Protein AF-A0A948RIW3-F1 (afdb_monomer)

Foldseek 3Di:
DDDDPVVVVCPVVLVVLLVVLLVLLLCLLLFLLVLAVLPQQPPQLLVLLVLLLQADQWDFLPNVDHPVRHDPVRIDGDDQLLVLQLVRNSLNSCVRPCLFDQFFSQLSVVLSVVCVVVVQSDSSRSFSSLLSVLSVLLSLLLVLQLLLLCQLPRNQLSSQLSLLSSLFQLSSVSSSGRALLSVLLSLLSQLVSLLSCLQRVDPPLVPVVVPPVPDDDDDDVCPVVVVVVCLVPDPNQVSLLSSLLSLLSSCSRPVVSVVSLVLLVVSVVLNQVVVVVVVVVVVVVVVPPDDDDDDDDDDDPPPPVVVVPPRDDDPDPVVSVVSSVSSNVSSVLNNCVRVSNQFNDRDSPRRHGDPSNVVSVVVVVCVQQLVDFDLLLLLLFQDDLCQLLVQCCPPRSHPLLSVLLVVLLVVLVVVVLVVVCSSRVSLSVVLVVQSNVLSPGSCNDNSSSVSCSSVSSSSSSVSLVVQLPPPPPDPDPDDPDDSVSVVVSVCSSVVSSVVSNLSSQLSSVLSVDNAQLQVVQLVCQFPFFFQKWFWFQDPVRDTGTHFDFDDDFFFAAPRKDKDKDFDAAWGKGFKMKGAFKAQPPDFAKKKKKKFKFLDPPDDPVRTPWMWIDIDGQHADPDNSGHMDMTGTPDIDGHDGGRMMMMIMHMDDGTMDTGTAEEEEAAPVRDDDDDDDVDDCCNGRHPDDHYLNQVDFDDPVSLVSVLVSLVRHQKYKDSFPSRLSRQLLQCLRRVLSVLVLCQQFAPDPPDDSLVCLLPDDFPPHDHPQQKGFDGKGFRARDDPPDGDRCSPRSRVVDSRRTGIMTMIGGHPPGDSVSNSVSSVVGPSVSRDDDRSHVSNVDDDPDDDPVVVVVVPVQDDPCVQDPCPDPCNVDVVNVLVVVVVLLVLLLQLQQLVQLVSNVVDPLSCSLCSSVRSVVQLVVQLVVCVVVVHDNGPVSSVVSNVVSNVVSVVSCVVCVVVVVVCCVVCVVVSVVSVVVVVVVVVVVVVVCVVPVPPDDPVPDDDDPDDD

Radius of gyration: 37.48 Å; Cα contacts (8 Å, |Δi|>4): 1530; chains: 1; bounding box: 98×76×122 Å

Nearest PDB structures (foldseek):
  7e9s-assembly1_A  TM=5.259E-01  e=6.404E-08  Archaeoglobus fulgidus DSM 4304
  3waj-assembly1_A  TM=5.497E-01  e=8.008E-08  Archaeoglobus fulgidus DSM 4304
  3wak-assembly1_A  TM=5.085E-01  e=5.600E-08  Archaeoglobus fulgidus DSM 4304
  5ezm-assembly1_A  TM=5.749E-01  e=3.831E-07  Cupriavidus metallidurans CH34
  5f15-assembly1_A  TM=5.779E-01  e=4.189E-07  Cupriavidus metallidurans CH34

Structure (mmCIF, N/CA/C/O backbone):
data_AF-A0A948RIW3-F1
#
_entry.id   AF-A0A948RIW3-F1
#
loop_
_atom_site.group_PDB
_atom_site.id
_atom_site.type_symbol
_atom_site.label_atom_id
_atom_site.label_alt_id
_atom_site.label_comp_id
_atom_site.label_asym_id
_atom_site.label_entity_id
_atom_site.label_seq_id
_atom_site.pdbx_PDB_ins_code
_atom_site.Cartn_x
_atom_site.Cartn_y
_atom_site.Cartn_z
_atom_site.occupancy
_atom_site.B_iso_or_equiv
_atom_site.auth_seq_id
_atom_site.auth_comp_id
_atom_site.auth_asym_id
_atom_site.auth_atom_id
_atom_site.pdbx_PDB_model_num
ATOM 1 N N . MET A 1 1 ? -18.436 -18.255 36.355 1.00 31.17 1 MET A N 1
ATOM 2 C CA . MET A 1 1 ? -19.096 -19.376 35.654 1.00 31.17 1 MET A CA 1
ATOM 3 C C . MET A 1 1 ? -18.252 -20.620 35.866 1.00 31.17 1 MET A C 1
ATOM 5 O O . MET A 1 1 ? -17.095 -20.627 35.470 1.00 31.17 1 MET A O 1
ATOM 9 N N . THR A 1 2 ? -18.777 -21.604 36.589 1.00 26.44 2 THR A N 1
ATOM 10 C CA . THR A 1 2 ? -18.127 -22.894 36.854 1.00 26.44 2 THR A CA 1
ATOM 11 C C . THR A 1 2 ? -18.505 -23.861 35.739 1.00 26.44 2 THR A C 1
ATOM 13 O O . THR A 1 2 ? -19.658 -24.280 35.660 1.00 26.44 2 THR A O 1
ATOM 16 N N . THR A 1 3 ? -17.555 -24.160 34.855 1.00 29.66 3 THR A N 1
ATOM 17 C CA . THR A 1 3 ? -17.692 -25.192 33.821 1.00 29.66 3 THR A CA 1
ATOM 18 C C . THR A 1 3 ? -17.880 -26.561 34.470 1.00 29.66 3 THR A C 1
ATOM 20 O O . THR A 1 3 ? -17.317 -26.846 35.533 1.00 29.66 3 THR A O 1
ATOM 23 N N . SER A 1 4 ? -18.724 -27.398 33.868 1.00 31.03 4 SER A N 1
ATOM 24 C CA . SER A 1 4 ? -19.015 -28.728 34.409 1.00 31.03 4 SER A CA 1
ATOM 25 C C . SER A 1 4 ? -17.762 -29.623 34.341 1.00 31.03 4 SER A C 1
ATOM 27 O O . SER A 1 4 ? -16.935 -29.449 33.440 1.00 31.03 4 SER A O 1
ATOM 29 N N . PRO A 1 5 ? -17.603 -30.622 35.230 1.00 34.41 5 PRO A N 1
ATOM 30 C CA . PRO A 1 5 ? -16.436 -31.515 35.245 1.00 34.41 5 PRO A CA 1
ATOM 31 C C . PRO A 1 5 ? -16.188 -32.260 33.921 1.00 34.41 5 PRO A C 1
ATOM 33 O O . PRO A 1 5 ? -15.078 -32.730 33.678 1.00 34.41 5 PRO A O 1
ATOM 36 N N . HIS A 1 6 ? -17.204 -32.355 33.057 1.00 36.34 6 HIS A N 1
ATOM 37 C CA . HIS A 1 6 ? -17.128 -33.028 31.764 1.00 36.34 6 HIS A CA 1
ATOM 38 C C . HIS A 1 6 ? -16.388 -32.212 30.684 1.00 36.34 6 HIS A C 1
ATOM 40 O O . HIS A 1 6 ? -15.855 -32.807 29.750 1.00 36.34 6 HIS A O 1
ATOM 46 N N . GLU A 1 7 ? -16.302 -30.880 30.816 1.00 44.12 7 GLU A N 1
ATOM 47 C CA . GLU A 1 7 ? -15.648 -30.003 29.826 1.00 44.12 7 GLU A CA 1
ATOM 48 C C . GLU A 1 7 ? -14.112 -29.992 29.944 1.00 44.12 7 GLU A C 1
ATOM 50 O O . GLU A 1 7 ? -13.434 -29.833 28.935 1.00 44.12 7 GLU A O 1
ATOM 55 N N . ARG A 1 8 ? -13.543 -30.285 31.126 1.00 51.66 8 ARG A N 1
ATOM 56 C CA . ARG A 1 8 ? -12.076 -30.339 31.337 1.00 51.66 8 ARG A CA 1
ATOM 57 C C . ARG A 1 8 ? -11.358 -31.471 30.589 1.00 51.66 8 ARG A C 1
ATOM 59 O O . ARG A 1 8 ? -10.142 -31.431 30.449 1.00 51.66 8 ARG A O 1
ATOM 66 N N . LYS A 1 9 ? -12.070 -32.506 30.121 1.00 52.12 9 LYS A N 1
ATOM 67 C CA . LYS A 1 9 ? -11.452 -33.659 29.429 1.00 52.12 9 LYS A CA 1
ATOM 68 C C . LYS A 1 9 ? -11.078 -33.387 27.960 1.00 52.12 9 LYS A C 1
ATOM 70 O O . LYS A 1 9 ? -10.385 -34.209 27.368 1.00 52.12 9 LYS A O 1
ATOM 75 N N . LEU A 1 10 ? -11.507 -32.263 27.379 1.00 64.50 10 LEU A N 1
ATOM 76 C CA . LEU A 1 10 ? -11.318 -31.930 25.956 1.00 64.50 10 LEU A CA 1
ATOM 77 C C . LEU A 1 10 ? -10.518 -30.632 25.727 1.00 64.50 10 LEU A C 1
ATOM 79 O O . LEU A 1 10 ? -10.423 -30.175 24.592 1.00 64.50 10 LEU A O 1
ATOM 83 N N . ASP A 1 11 ? -9.924 -30.041 26.769 1.00 76.19 11 ASP A N 1
ATOM 84 C CA . ASP A 1 11 ? -9.194 -28.767 26.652 1.00 76.19 11 ASP A CA 1
ATOM 85 C C . ASP A 1 11 ? -7.999 -28.852 25.681 1.00 76.19 11 ASP A C 1
ATOM 87 O O . ASP A 1 11 ? -7.793 -27.935 24.885 1.00 76.19 11 ASP A O 1
ATOM 91 N N . TRP A 1 12 ? -7.302 -29.995 25.658 1.00 86.81 12 TRP A N 1
ATOM 92 C CA . TRP A 1 12 ? -6.176 -30.262 24.752 1.00 86.81 12 TRP A CA 1
ATOM 93 C C . TRP A 1 12 ? -6.565 -30.239 23.265 1.00 86.81 12 TRP A C 1
ATOM 95 O O . TRP A 1 12 ? -5.725 -29.964 22.412 1.00 86.81 12 TRP A O 1
ATOM 105 N N . VAL A 1 13 ? -7.837 -30.498 22.933 1.00 90.56 13 VAL A N 1
ATOM 106 C CA . VAL A 1 13 ? -8.322 -30.462 21.544 1.00 90.56 13 VAL A CA 1
ATOM 107 C C . VAL A 1 13 ? -8.288 -29.035 21.010 1.00 90.56 13 VAL A C 1
ATOM 109 O O . VAL A 1 13 ? -7.896 -28.819 19.869 1.00 90.56 13 VAL A O 1
ATOM 112 N N . TYR A 1 14 ? -8.654 -28.045 21.829 1.00 90.19 14 TYR A N 1
ATOM 113 C CA . TYR A 1 14 ? -8.571 -26.641 21.423 1.00 90.19 14 TYR A CA 1
ATOM 114 C C . TYR A 1 14 ? -7.124 -26.194 21.225 1.00 90.19 14 TYR A C 1
ATOM 116 O O . TYR A 1 14 ? -6.866 -25.405 20.323 1.00 90.19 14 TYR A O 1
ATOM 124 N N . ASP A 1 15 ? -6.195 -26.697 22.043 1.00 92.38 15 ASP A N 1
ATOM 125 C CA . ASP A 1 15 ? -4.765 -26.425 21.871 1.00 92.38 15 ASP A CA 1
ATOM 126 C C . ASP A 1 15 ? -4.249 -27.035 20.556 1.00 92.38 15 ASP A C 1
ATOM 128 O O . ASP A 1 15 ? -3.585 -26.351 19.781 1.00 92.38 15 ASP A O 1
ATOM 132 N N . LEU A 1 16 ? -4.628 -28.281 20.245 1.00 94.75 16 LEU A N 1
ATOM 133 C CA . LEU A 1 16 ? -4.264 -28.943 18.987 1.00 94.75 16 LEU A CA 1
ATOM 134 C C . LEU A 1 16 ? -4.851 -28.220 17.767 1.00 94.75 16 LEU A C 1
ATOM 136 O O . LEU A 1 16 ? -4.147 -27.994 16.785 1.00 94.75 16 LEU A O 1
ATOM 140 N N . LEU A 1 17 ? -6.121 -27.815 17.828 1.00 95.88 17 LEU A N 1
ATOM 141 C CA . LEU A 1 17 ? -6.757 -27.056 16.750 1.00 95.88 17 LEU A CA 1
ATOM 142 C C . LEU A 1 17 ? -6.130 -25.670 16.575 1.00 95.88 17 LEU A C 1
ATOM 144 O O . LEU A 1 17 ? -5.991 -25.217 15.444 1.00 95.88 17 LEU A O 1
ATOM 148 N N . LEU A 1 18 ? -5.725 -25.006 17.660 1.00 96.69 18 LEU A N 1
ATOM 149 C CA . LEU A 1 18 ? -4.993 -23.745 17.567 1.00 96.69 18 LEU A CA 1
ATOM 150 C C . LEU A 1 18 ? -3.639 -23.951 16.882 1.00 96.69 18 LEU A C 1
ATOM 152 O O . LEU A 1 18 ? -3.297 -23.178 15.994 1.00 96.69 18 LEU A O 1
ATOM 156 N N . ILE A 1 19 ? -2.899 -25.007 17.232 1.00 97.50 19 ILE A N 1
ATOM 157 C CA . ILE A 1 19 ? -1.646 -25.360 16.548 1.00 97.50 19 ILE A CA 1
ATOM 158 C C . ILE A 1 19 ? -1.902 -25.584 15.055 1.00 97.50 19 ILE A C 1
ATOM 160 O O . ILE A 1 19 ? -1.165 -25.049 14.234 1.00 97.50 19 ILE A O 1
ATOM 164 N N . LEU A 1 20 ? -2.966 -26.303 14.687 1.00 97.50 20 LEU A N 1
ATOM 165 C CA . LEU A 1 20 ? -3.337 -26.494 13.283 1.00 97.50 20 LEU A CA 1
ATOM 166 C C . LEU A 1 20 ? -3.613 -25.158 12.574 1.00 97.50 20 LEU A C 1
ATOM 168 O O . LEU A 1 20 ? -3.094 -24.936 11.484 1.00 97.50 20 LEU A O 1
ATOM 172 N N . VAL A 1 21 ? -4.378 -24.256 13.197 1.00 98.06 21 VAL A N 1
ATOM 173 C CA . VAL A 1 21 ? -4.636 -22.905 12.665 1.00 98.06 21 VAL A CA 1
ATOM 174 C C . VAL A 1 21 ? -3.330 -22.133 12.469 1.00 98.06 21 VAL A C 1
ATOM 176 O O . VAL A 1 21 ? -3.151 -21.501 11.432 1.00 98.06 21 VAL A O 1
ATOM 179 N N . LEU A 1 22 ? -2.397 -22.209 13.420 1.00 98.38 22 LEU A N 1
ATOM 180 C CA . LEU A 1 22 ? -1.098 -21.545 13.312 1.00 98.38 22 LEU A CA 1
ATOM 181 C C . LEU A 1 22 ? -0.220 -22.159 12.218 1.00 98.38 22 LEU A C 1
ATOM 183 O O . LEU A 1 22 ? 0.458 -21.413 11.525 1.00 98.38 22 LEU A O 1
ATOM 187 N N . LEU A 1 23 ? -0.249 -23.480 12.018 1.00 98.19 23 LEU A N 1
ATOM 188 C CA . LEU A 1 23 ? 0.481 -24.142 10.930 1.00 98.19 23 LEU A CA 1
ATOM 189 C C . LEU A 1 23 ? -0.066 -23.740 9.556 1.00 98.19 23 LEU A C 1
ATOM 191 O O . LEU A 1 23 ? 0.712 -23.432 8.655 1.00 98.19 23 LEU A O 1
ATOM 195 N N . VAL A 1 24 ? -1.393 -23.685 9.406 1.00 97.44 24 VAL A N 1
ATOM 196 C CA . VAL A 1 24 ? -2.044 -23.187 8.183 1.00 97.44 24 VAL A CA 1
ATOM 197 C C . VAL A 1 24 ? -1.713 -21.709 7.963 1.00 97.44 24 VAL A C 1
ATOM 199 O O . VAL A 1 24 ? -1.310 -21.319 6.869 1.00 97.44 24 VAL A O 1
ATOM 202 N N . GLY A 1 25 ? -1.813 -20.889 9.012 1.00 97.75 25 GLY A N 1
ATOM 203 C CA . GLY A 1 25 ? -1.445 -19.477 8.961 1.00 97.75 25 GLY A CA 1
ATOM 204 C C . GLY A 1 25 ? 0.028 -19.261 8.603 1.00 97.75 25 GLY A C 1
ATOM 205 O O . GLY A 1 25 ? 0.331 -18.349 7.836 1.00 97.75 25 GLY A O 1
ATOM 206 N N . ALA A 1 26 ? 0.929 -20.103 9.115 1.00 98.19 26 ALA A N 1
ATOM 207 C CA . ALA A 1 26 ? 2.360 -20.052 8.835 1.00 98.19 26 ALA A CA 1
ATOM 208 C C . ALA A 1 26 ? 2.663 -20.433 7.386 1.00 98.19 26 ALA A C 1
ATOM 210 O O . ALA A 1 26 ? 3.439 -19.739 6.737 1.00 98.19 26 ALA A O 1
ATOM 211 N N . TYR A 1 27 ? 2.013 -21.475 6.855 1.00 97.25 27 TYR A N 1
ATOM 212 C CA . TYR A 1 27 ? 2.127 -21.838 5.441 1.00 97.25 27 TYR A CA 1
ATOM 213 C C . TYR A 1 27 ? 1.804 -20.646 4.535 1.00 97.25 27 TYR A C 1
ATOM 215 O O . TYR A 1 27 ? 2.620 -20.285 3.691 1.00 97.25 27 TYR A O 1
ATOM 223 N N . PHE A 1 28 ? 0.663 -19.985 4.759 1.00 97.62 28 PHE A N 1
ATOM 224 C CA . PHE A 1 28 ? 0.260 -18.855 3.924 1.00 97.62 28 PHE A CA 1
ATOM 225 C C . PHE A 1 28 ? 1.186 -17.642 4.031 1.00 97.62 28 PHE A C 1
ATOM 227 O O . PHE A 1 28 ? 1.227 -16.877 3.085 1.00 97.62 28 PHE A O 1
ATOM 234 N N . ARG A 1 29 ? 1.916 -17.451 5.137 1.00 97.75 29 ARG A N 1
ATOM 235 C CA . ARG A 1 29 ? 2.805 -16.288 5.356 1.00 97.75 29 ARG A CA 1
ATOM 236 C C . ARG A 1 29 ? 4.252 -16.513 4.920 1.00 97.75 29 ARG A C 1
ATOM 238 O O . ARG A 1 29 ? 5.002 -15.553 4.817 1.00 97.75 29 ARG A O 1
ATOM 245 N N . LEU A 1 30 ? 4.659 -17.772 4.760 1.00 96.81 30 LEU A N 1
ATOM 246 C CA . LEU A 1 30 ? 6.048 -18.160 4.485 1.00 96.81 30 LEU A CA 1
ATOM 247 C C . LEU A 1 30 ? 6.232 -18.765 3.088 1.00 96.81 30 LEU A C 1
ATOM 249 O O . LEU A 1 30 ? 7.356 -19.078 2.690 1.00 96.81 30 LEU A O 1
ATOM 253 N N . VAL A 1 31 ? 5.147 -18.972 2.343 1.00 95.62 31 VAL A N 1
ATOM 254 C CA . VAL A 1 31 ? 5.228 -19.454 0.965 1.00 95.62 31 VAL A CA 1
ATOM 255 C C . VAL A 1 31 ? 5.883 -18.389 0.084 1.00 95.62 31 VAL A C 1
ATOM 257 O O . VAL A 1 31 ? 5.546 -17.218 0.156 1.00 95.62 31 VAL A O 1
ATOM 260 N N . GLY A 1 32 ? 6.849 -18.787 -0.746 1.00 94.12 32 GLY A N 1
ATOM 261 C CA . GLY A 1 32 ? 7.472 -17.857 -1.689 1.00 94.12 32 GLY A CA 1
ATOM 262 C C . GLY A 1 32 ? 8.217 -16.689 -1.034 1.00 94.12 32 GLY A C 1
ATOM 263 O O . GLY A 1 32 ? 8.199 -15.601 -1.581 1.00 94.12 32 GLY A O 1
ATOM 264 N N . LEU A 1 33 ? 8.894 -16.873 0.109 1.00 92.69 33 LEU A N 1
ATOM 265 C CA . LEU A 1 33 ? 9.599 -15.783 0.819 1.00 92.69 33 LEU A CA 1
ATOM 266 C C . LEU A 1 33 ? 10.510 -14.893 -0.055 1.00 92.69 33 LEU A C 1
ATOM 268 O O . LEU A 1 33 ? 10.669 -13.721 0.267 1.00 92.69 33 LEU A O 1
ATOM 272 N N . ASN A 1 34 ? 11.094 -15.428 -1.134 1.00 95.06 34 ASN A N 1
ATOM 273 C CA . ASN A 1 34 ? 11.927 -14.700 -2.104 1.00 95.06 34 ASN A CA 1
ATOM 274 C C . ASN A 1 34 ? 11.243 -14.584 -3.485 1.00 95.06 34 ASN A C 1
ATOM 276 O O . ASN A 1 34 ? 11.869 -14.821 -4.516 1.00 95.06 34 ASN A O 1
ATOM 280 N N . TRP A 1 35 ? 9.935 -14.311 -3.500 1.00 94.56 35 TRP A N 1
ATOM 281 C CA . TRP A 1 35 ? 9.101 -14.235 -4.709 1.00 94.56 35 TRP A CA 1
ATOM 282 C C . TRP A 1 35 ? 9.554 -13.158 -5.711 1.00 94.56 35 TRP A C 1
ATOM 284 O O . TRP A 1 35 ? 9.302 -13.291 -6.905 1.00 94.56 35 TRP A O 1
ATOM 294 N N . ASP A 1 36 ? 10.236 -12.114 -5.240 1.00 93.12 36 ASP A N 1
ATOM 295 C CA . ASP A 1 36 ? 10.721 -10.972 -6.020 1.00 93.12 36 ASP A CA 1
ATOM 296 C C . ASP A 1 36 ? 12.169 -11.121 -6.508 1.00 93.12 36 ASP A C 1
ATOM 298 O O . ASP A 1 36 ? 12.706 -10.181 -7.084 1.00 93.12 36 ASP A O 1
ATOM 302 N N . GLU A 1 37 ? 12.829 -12.257 -6.255 1.00 92.81 37 GLU A N 1
ATOM 303 C CA . GLU A 1 37 ? 14.211 -12.556 -6.677 1.00 92.81 37 GLU A CA 1
ATOM 304 C C . GLU A 1 37 ? 15.237 -11.432 -6.378 1.00 92.81 37 GLU A C 1
ATOM 306 O O . GLU A 1 37 ? 16.200 -11.234 -7.119 1.00 92.81 37 GLU A O 1
ATOM 311 N N . GLY A 1 38 ? 15.050 -10.693 -5.278 1.00 90.56 38 GLY A N 1
ATOM 312 C CA . GLY A 1 38 ? 15.949 -9.609 -4.863 1.00 90.56 38 GLY A CA 1
ATOM 313 C C . GLY A 1 38 ? 15.784 -8.290 -5.629 1.00 90.56 38 GLY A C 1
ATOM 314 O O . GLY A 1 38 ? 16.723 -7.497 -5.656 1.00 90.56 38 GLY A O 1
ATOM 315 N N . GLN A 1 39 ? 14.625 -8.042 -6.246 1.00 91.12 39 GLN A N 1
ATOM 316 C CA . GLN A 1 39 ? 14.323 -6.774 -6.929 1.00 91.12 39 GLN A CA 1
ATOM 317 C C . GLN A 1 39 ? 13.789 -5.679 -5.985 1.00 91.12 39 GLN A C 1
ATOM 319 O O . GLN A 1 39 ? 13.807 -4.504 -6.347 1.00 91.12 39 GLN A O 1
ATOM 324 N N . HIS A 1 40 ? 13.348 -6.034 -4.769 1.00 92.12 40 HIS A N 1
ATOM 325 C CA . HIS A 1 40 ? 12.861 -5.106 -3.729 1.00 92.12 40 HIS A CA 1
ATOM 326 C C . HIS A 1 40 ? 11.821 -4.088 -4.236 1.00 92.12 40 HIS A C 1
ATOM 328 O O . HIS A 1 40 ? 12.017 -2.874 -4.102 1.00 92.12 40 HIS A O 1
ATOM 334 N N . PRO A 1 41 ? 10.705 -4.541 -4.833 1.00 91.00 41 PRO A N 1
ATOM 335 C CA . PRO A 1 41 ? 9.742 -3.635 -5.447 1.00 91.00 41 PRO A CA 1
ATOM 336 C C . PRO A 1 41 ? 8.929 -2.816 -4.437 1.00 91.00 41 PRO A C 1
ATOM 338 O O . PRO A 1 41 ? 8.390 -1.766 -4.783 1.00 91.00 41 PRO A O 1
ATOM 341 N N . HIS A 1 42 ? 8.840 -3.262 -3.181 1.00 93.00 42 HIS A N 1
ATOM 342 C CA . HIS A 1 42 ? 8.165 -2.508 -2.132 1.00 93.00 42 HIS A CA 1
ATOM 343 C C . HIS A 1 42 ? 9.088 -1.390 -1.599 1.00 93.00 42 HIS A C 1
ATOM 345 O O . HIS A 1 42 ? 10.143 -1.685 -1.034 1.00 93.00 42 HIS A O 1
ATOM 351 N N . PRO A 1 43 ? 8.698 -0.101 -1.680 1.00 91.12 43 PRO A N 1
ATOM 352 C CA . PRO A 1 43 ? 9.576 1.028 -1.368 1.00 91.12 43 PRO A CA 1
ATOM 353 C C . PRO A 1 43 ? 10.000 1.078 0.106 1.00 91.12 43 PRO A C 1
ATOM 355 O O . PRO A 1 43 ? 11.184 1.273 0.377 1.00 91.12 43 PRO A O 1
ATOM 358 N N . ASP A 1 44 ? 9.076 0.854 1.053 1.00 91.69 44 ASP A N 1
ATOM 359 C CA . ASP A 1 44 ? 9.434 0.843 2.482 1.00 91.69 44 ASP A CA 1
ATOM 360 C C . ASP A 1 44 ? 10.404 -0.296 2.813 1.00 91.69 44 ASP A C 1
ATOM 362 O O . ASP A 1 44 ? 11.417 -0.058 3.459 1.00 91.69 44 ASP A O 1
ATOM 366 N N . GLU A 1 45 ? 10.137 -1.521 2.344 1.00 95.31 45 GLU A N 1
ATOM 367 C CA . GLU A 1 45 ? 11.041 -2.662 2.521 1.00 95.31 45 GLU A CA 1
ATOM 368 C C . GLU A 1 45 ? 12.417 -2.380 1.921 1.00 95.31 45 GLU A C 1
ATOM 370 O O . GLU A 1 45 ? 13.430 -2.603 2.585 1.00 95.31 45 GLU A O 1
ATOM 375 N N . ARG A 1 46 ? 12.475 -1.841 0.698 1.00 94.69 46 ARG A N 1
ATOM 376 C CA . ARG A 1 46 ? 13.733 -1.463 0.052 1.00 94.69 46 ARG A CA 1
ATOM 377 C C . ARG A 1 46 ? 14.503 -0.459 0.904 1.00 94.69 46 ARG A C 1
ATOM 379 O O . ARG A 1 46 ? 15.704 -0.622 1.110 1.00 94.69 46 ARG A O 1
ATOM 386 N N . PHE A 1 47 ? 13.819 0.560 1.426 1.00 95.25 47 PHE A N 1
ATOM 387 C CA . PHE A 1 47 ? 14.421 1.565 2.297 1.00 95.25 47 PHE A CA 1
ATOM 388 C C . PHE A 1 47 ? 14.921 0.971 3.618 1.00 95.25 47 PHE A C 1
ATOM 390 O O . PHE A 1 47 ? 16.074 1.199 3.984 1.00 95.25 47 PHE A O 1
ATOM 397 N N . LEU A 1 48 ? 14.110 0.161 4.303 1.00 95.94 48 LEU A N 1
ATOM 398 C CA . LEU A 1 48 ? 14.520 -0.515 5.536 1.00 95.94 48 LEU A CA 1
ATOM 399 C C . LEU A 1 48 ? 15.707 -1.449 5.279 1.00 95.94 48 LEU A C 1
ATOM 401 O O . LEU A 1 48 ? 16.679 -1.398 6.021 1.00 95.94 48 LEU A O 1
ATOM 405 N N . THR A 1 49 ? 15.701 -2.202 4.181 1.00 96.38 49 THR A N 1
ATOM 406 C CA . THR A 1 49 ? 16.804 -3.089 3.775 1.00 96.38 49 THR A CA 1
ATOM 407 C C . THR A 1 49 ? 18.106 -2.316 3.550 1.00 96.38 49 THR A C 1
ATOM 409 O O . THR A 1 49 ? 19.164 -2.735 4.030 1.00 96.38 49 THR A O 1
ATOM 412 N N . MET A 1 50 ? 18.051 -1.162 2.869 1.00 96.06 50 MET A N 1
ATOM 413 C CA . MET A 1 50 ? 19.210 -0.272 2.703 1.00 96.06 50 MET A CA 1
ATOM 414 C C . MET A 1 50 ? 19.755 0.178 4.065 1.00 96.06 50 MET A C 1
ATOM 416 O O . MET A 1 50 ? 20.955 0.045 4.335 1.00 96.06 50 MET A O 1
ATOM 420 N N . VAL A 1 51 ? 18.875 0.652 4.952 1.00 96.06 51 VAL A N 1
ATOM 421 C CA . VAL A 1 51 ? 19.256 1.111 6.294 1.00 96.06 51 VAL A CA 1
ATOM 422 C C . VAL A 1 51 ? 19.855 -0.036 7.110 1.00 96.06 51 VAL A C 1
ATOM 424 O O . VAL A 1 51 ? 20.952 0.110 7.643 1.00 96.06 51 VAL A O 1
ATOM 427 N N . GLU A 1 52 ? 19.206 -1.198 7.181 1.00 95.31 52 GLU A N 1
ATOM 428 C CA . GLU A 1 52 ? 19.677 -2.354 7.957 1.00 95.31 52 GLU A CA 1
ATOM 429 C C . GLU A 1 52 ? 21.010 -2.907 7.483 1.00 95.31 52 GLU A C 1
ATOM 431 O O . GLU A 1 52 ? 21.822 -3.329 8.310 1.00 95.31 52 GLU A O 1
ATOM 436 N N . THR A 1 53 ? 21.252 -2.885 6.173 1.00 94.56 53 THR A N 1
ATOM 437 C CA . THR A 1 53 ? 22.544 -3.274 5.597 1.00 94.56 53 THR A CA 1
ATOM 438 C C . THR A 1 53 ? 23.655 -2.345 6.099 1.00 94.56 53 THR A C 1
ATOM 440 O O . THR A 1 53 ? 24.772 -2.793 6.361 1.00 94.56 53 THR A O 1
ATOM 443 N N . ALA A 1 54 ? 23.346 -1.059 6.294 1.00 93.38 54 ALA A N 1
ATOM 444 C CA . ALA A 1 54 ? 24.293 -0.060 6.777 1.00 93.38 54 ALA A CA 1
ATOM 445 C C . ALA A 1 54 ? 24.464 -0.046 8.308 1.00 93.38 54 ALA A C 1
ATOM 447 O O . ALA A 1 54 ? 25.551 0.302 8.786 1.00 93.38 54 ALA A O 1
ATOM 448 N N . LEU A 1 55 ? 23.425 -0.388 9.081 1.00 93.56 55 LEU A N 1
ATOM 449 C CA . LEU A 1 55 ? 23.479 -0.446 10.546 1.00 93.56 55 LEU A CA 1
ATOM 450 C C . LEU A 1 55 ? 24.417 -1.559 11.026 1.00 93.56 55 LEU A C 1
ATOM 452 O O . LEU A 1 55 ? 24.447 -2.653 10.465 1.00 93.56 55 LEU A O 1
ATOM 456 N N . GLN A 1 56 ? 25.144 -1.313 12.119 1.00 91.06 56 GLN A N 1
ATOM 457 C CA . GLN A 1 56 ? 26.015 -2.327 12.723 1.00 91.06 56 GLN A CA 1
ATOM 458 C C . GLN A 1 56 ? 25.880 -2.341 14.254 1.00 91.06 56 GLN A C 1
ATOM 460 O O . GLN A 1 56 ? 26.123 -1.314 14.888 1.00 91.06 56 GLN A O 1
ATOM 465 N N . PRO A 1 57 ? 25.568 -3.492 14.886 1.00 92.81 57 PRO A N 1
ATOM 466 C CA . PRO A 1 57 ? 25.449 -3.614 16.345 1.00 92.81 57 PRO A CA 1
ATOM 467 C C . PRO A 1 57 ? 26.811 -3.759 17.059 1.00 92.81 57 PRO A C 1
ATOM 469 O O . PRO A 1 57 ? 26.896 -4.233 18.198 1.00 92.81 57 PRO A O 1
ATOM 472 N N . LYS A 1 58 ? 27.897 -3.386 16.376 1.00 90.44 58 LYS A N 1
ATOM 473 C CA . LYS A 1 58 ? 29.283 -3.481 16.837 1.00 90.44 58 LYS A CA 1
ATOM 474 C C . LYS A 1 58 ? 29.943 -2.114 16.763 1.00 90.44 58 LYS A C 1
ATOM 476 O O . LYS A 1 58 ? 29.555 -1.275 15.962 1.00 90.44 58 LYS A O 1
ATOM 481 N N . VAL A 1 59 ? 30.960 -1.918 17.585 1.00 90.00 59 VAL A N 1
ATOM 482 C CA . VAL A 1 59 ? 31.826 -0.736 17.593 1.00 90.00 59 VAL A CA 1
ATOM 483 C C . VAL A 1 59 ? 33.280 -1.186 17.605 1.00 90.00 59 VAL A C 1
ATOM 485 O O . VAL A 1 59 ? 33.583 -2.316 18.001 1.00 90.00 59 VAL A O 1
ATOM 488 N N . CYS A 1 60 ? 34.184 -0.312 17.171 1.00 88.44 60 CYS A N 1
ATOM 489 C CA . CYS A 1 60 ? 35.606 -0.587 17.296 1.00 88.44 60 CYS A CA 1
ATOM 490 C C . CYS A 1 60 ? 36.044 -0.471 18.764 1.00 88.44 60 CYS A C 1
ATOM 492 O O . CYS A 1 60 ? 35.516 0.352 19.520 1.00 88.44 60 CYS A O 1
ATOM 494 N N . ALA A 1 61 ? 36.982 -1.318 19.188 1.00 86.00 61 ALA A N 1
ATOM 495 C CA . ALA A 1 61 ? 37.594 -1.227 20.509 1.00 86.00 61 ALA A CA 1
ATOM 496 C C . ALA A 1 61 ? 38.330 0.110 20.682 1.00 86.00 61 ALA A C 1
ATOM 498 O O . ALA A 1 61 ? 38.219 0.731 21.739 1.00 86.00 61 ALA A O 1
ATOM 499 N N . ASP A 1 62 ? 39.007 0.571 19.627 1.00 83.12 62 ASP A N 1
ATOM 500 C CA . ASP A 1 62 ? 39.539 1.926 19.534 1.00 83.12 62 ASP A CA 1
ATOM 501 C C . ASP A 1 62 ? 38.455 2.888 19.026 1.00 83.12 62 ASP A C 1
ATOM 503 O O . ASP A 1 62 ? 38.036 2.839 17.872 1.00 83.12 62 ASP A O 1
ATOM 507 N N . ALA A 1 63 ? 38.006 3.793 19.895 1.00 78.56 63 ALA A N 1
ATOM 508 C CA . ALA A 1 63 ? 36.963 4.765 19.575 1.00 78.56 63 ALA A CA 1
ATOM 509 C C . ALA A 1 63 ? 37.392 5.839 18.553 1.00 78.56 63 ALA A C 1
ATOM 511 O O . ALA A 1 63 ? 36.541 6.614 18.111 1.00 78.56 63 ALA A O 1
ATOM 512 N N . SER A 1 64 ? 38.684 5.929 18.216 1.00 81.00 64 SER A N 1
ATOM 513 C CA . SER A 1 64 ? 39.207 6.844 17.195 1.00 81.00 64 SER A CA 1
ATOM 514 C C . SER A 1 64 ? 39.140 6.270 15.775 1.00 81.00 64 SER A C 1
ATOM 516 O O . SER A 1 64 ? 39.205 7.031 14.809 1.00 81.00 64 SER A O 1
ATOM 518 N N . VAL A 1 65 ? 38.957 4.953 15.641 1.00 82.00 65 VAL A N 1
ATOM 519 C CA . VAL A 1 65 ? 38.927 4.255 14.353 1.00 82.00 65 VAL A CA 1
ATOM 520 C C . VAL A 1 65 ? 37.474 4.061 13.894 1.00 82.00 65 VAL A C 1
ATOM 522 O O . VAL A 1 65 ? 36.676 3.459 14.621 1.00 82.00 65 VAL A O 1
ATOM 525 N N . PRO A 1 66 ? 37.099 4.529 12.685 1.00 81.31 66 PRO A N 1
ATOM 526 C CA . PRO A 1 66 ? 35.799 4.228 12.093 1.00 81.31 66 PRO A CA 1
ATOM 527 C C . PRO A 1 66 ? 35.585 2.720 11.950 1.00 81.31 66 PRO A C 1
ATOM 529 O O . PRO A 1 66 ? 36.512 1.971 11.642 1.00 81.31 66 PRO A O 1
ATOM 532 N N . LEU A 1 67 ? 34.352 2.256 12.143 1.00 82.38 67 LEU A N 1
ATOM 533 C CA . LEU A 1 67 ? 34.038 0.825 12.165 1.00 82.38 67 LEU A CA 1
ATOM 534 C C . LEU A 1 67 ? 34.367 0.110 10.841 1.00 82.38 67 LEU A C 1
ATOM 536 O O . LEU A 1 67 ? 34.698 -1.078 10.843 1.00 82.38 67 LEU A O 1
ATOM 540 N N . GLU A 1 68 ? 34.310 0.836 9.727 1.00 82.94 68 GLU A N 1
ATOM 541 C CA . GLU A 1 68 ? 34.684 0.383 8.384 1.00 82.94 68 GLU A CA 1
ATOM 542 C C . GLU A 1 68 ? 36.172 0.042 8.287 1.00 82.94 68 GLU A C 1
ATOM 544 O O . GLU A 1 68 ? 36.533 -0.940 7.645 1.00 82.94 68 GLU A O 1
ATOM 549 N N . ALA A 1 69 ? 37.020 0.829 8.953 1.00 85.56 69 ALA A N 1
ATOM 550 C CA . ALA A 1 69 ? 38.470 0.656 8.989 1.00 85.56 69 ALA A CA 1
ATOM 551 C C . ALA A 1 69 ? 38.935 -0.224 10.163 1.00 85.56 69 ALA A C 1
ATOM 553 O O . ALA A 1 69 ? 40.114 -0.554 10.262 1.00 85.56 69 ALA A O 1
ATOM 554 N N . CYS A 1 70 ? 38.019 -0.598 11.061 1.00 87.88 70 CYS A N 1
ATOM 555 C CA . CYS A 1 70 ? 38.333 -1.381 12.244 1.00 87.88 70 CYS A CA 1
ATOM 556 C C . CYS A 1 70 ? 38.627 -2.846 11.873 1.00 87.88 70 CYS A C 1
ATOM 558 O O . CYS A 1 70 ? 37.758 -3.506 11.283 1.00 87.88 70 CYS A O 1
ATOM 560 N N . PRO A 1 71 ? 39.796 -3.393 12.254 1.00 89.00 71 PRO A N 1
ATOM 561 C CA . PRO A 1 71 ? 40.107 -4.800 12.038 1.00 89.00 71 PRO A CA 1
ATOM 562 C C . PRO A 1 71 ? 39.082 -5.727 12.716 1.00 89.00 71 PRO A C 1
ATOM 564 O O . PRO A 1 71 ? 38.592 -5.390 13.801 1.00 89.00 71 PRO A O 1
ATOM 567 N N . PRO A 1 72 ? 38.732 -6.887 12.124 1.00 86.50 72 PRO A N 1
ATOM 568 C CA . PRO A 1 72 ? 37.717 -7.794 12.667 1.00 86.50 72 PRO A CA 1
ATOM 569 C C . PRO A 1 72 ? 37.934 -8.176 14.138 1.00 86.50 72 PRO A C 1
ATOM 571 O O . PRO A 1 72 ? 36.973 -8.216 14.902 1.00 86.50 72 PRO A O 1
ATOM 574 N N . GLU A 1 73 ? 39.182 -8.390 14.550 1.00 88.75 73 GLU A N 1
ATOM 575 C CA . GLU A 1 73 ? 39.582 -8.739 15.917 1.00 88.75 73 GLU A CA 1
ATOM 576 C C . GLU A 1 73 ? 39.375 -7.610 16.937 1.00 88.75 73 GLU A C 1
ATOM 578 O O . GLU A 1 73 ? 39.269 -7.871 18.134 1.00 88.75 73 GLU A O 1
ATOM 583 N N . GLN A 1 74 ? 39.272 -6.360 16.478 1.00 88.38 74 GLN A N 1
ATOM 584 C CA . GLN A 1 74 ? 39.002 -5.194 17.321 1.00 88.38 74 GLN A CA 1
ATOM 585 C C . GLN A 1 74 ? 37.517 -4.809 17.340 1.00 88.38 74 GLN A C 1
ATOM 587 O O . GLN A 1 74 ? 37.124 -3.911 18.088 1.00 88.38 74 GLN A O 1
ATOM 592 N N . LYS A 1 75 ? 36.662 -5.474 16.552 1.00 90.12 75 LYS A N 1
ATOM 593 C CA . LYS A 1 75 ? 35.214 -5.238 16.576 1.00 90.12 75 LYS A CA 1
ATOM 594 C C . LYS A 1 75 ? 34.604 -5.913 17.798 1.00 90.12 75 LYS A C 1
ATOM 596 O O . LYS A 1 75 ? 34.645 -7.132 17.942 1.00 90.12 75 LYS A O 1
ATOM 601 N N . ARG A 1 76 ? 33.959 -5.125 18.655 1.00 91.31 76 ARG A N 1
ATOM 602 C CA . ARG A 1 76 ? 33.235 -5.612 19.836 1.00 91.31 76 ARG A CA 1
ATOM 603 C C . ARG A 1 76 ? 31.756 -5.266 19.760 1.00 91.31 76 ARG A C 1
ATOM 605 O O . ARG A 1 76 ? 31.360 -4.324 19.080 1.00 91.31 76 ARG A O 1
ATOM 612 N N . TRP A 1 77 ? 30.939 -5.992 20.514 1.00 91.38 77 TRP A N 1
ATOM 613 C CA . TRP A 1 77 ? 29.537 -5.628 20.705 1.00 91.38 77 TRP A CA 1
ATOM 614 C C . TRP A 1 77 ? 29.402 -4.283 21.423 1.00 91.38 77 TRP A C 1
ATOM 616 O O . TRP A 1 77 ? 30.234 -3.905 22.260 1.00 91.38 77 TRP A O 1
ATOM 626 N N . MET A 1 78 ? 28.339 -3.561 21.077 1.00 91.12 78 MET A N 1
ATOM 627 C CA . MET A 1 78 ? 27.997 -2.294 21.714 1.00 91.12 78 MET A CA 1
ATOM 628 C C . MET A 1 78 ? 27.732 -2.477 23.209 1.00 91.12 78 MET A C 1
ATOM 630 O O . MET A 1 78 ? 27.027 -3.393 23.629 1.00 91.12 78 MET A O 1
ATOM 634 N N . SER A 1 79 ? 28.275 -1.567 24.013 1.00 91.75 79 SER A N 1
ATOM 635 C CA . SER A 1 79 ? 27.902 -1.431 25.419 1.00 91.75 79 SER A CA 1
ATOM 636 C C . SER A 1 79 ? 26.620 -0.602 25.556 1.00 91.75 79 SER A C 1
ATOM 638 O O . SER A 1 79 ? 26.208 0.092 24.624 1.00 91.75 79 SER A O 1
ATOM 640 N N . ALA A 1 80 ? 26.014 -0.592 26.747 1.00 89.56 80 ALA A N 1
ATOM 641 C CA . ALA A 1 80 ? 24.874 0.286 27.024 1.00 89.56 80 ALA A CA 1
ATOM 642 C C . ALA A 1 80 ? 25.210 1.777 26.800 1.00 89.56 80 ALA A C 1
ATOM 644 O O . ALA A 1 80 ? 24.360 2.542 26.348 1.00 89.56 80 ALA A O 1
ATOM 645 N N . GLY A 1 81 ? 26.454 2.192 27.070 1.00 89.88 81 GLY A N 1
ATOM 646 C CA . GLY A 1 81 ? 26.913 3.558 26.808 1.00 89.88 81 GLY A CA 1
ATOM 647 C C . GLY A 1 81 ? 26.946 3.895 25.316 1.00 89.88 81 GLY A C 1
ATOM 648 O O . GLY A 1 81 ? 26.498 4.973 24.930 1.00 89.88 81 GLY A O 1
ATOM 649 N N . ASP A 1 82 ? 27.402 2.955 24.482 1.00 91.00 82 ASP A N 1
ATOM 650 C CA . ASP A 1 82 ? 27.453 3.106 23.019 1.00 91.00 82 ASP A CA 1
ATOM 651 C C . ASP A 1 82 ? 26.037 3.163 22.413 1.00 91.00 82 ASP A C 1
ATOM 653 O O . ASP A 1 82 ? 25.756 3.953 21.508 1.00 91.00 82 ASP A O 1
ATOM 657 N N . TYR A 1 83 ? 25.120 2.351 22.948 1.00 92.69 83 TYR A N 1
ATOM 658 C CA . TYR A 1 83 ? 23.723 2.290 22.514 1.00 92.69 83 TYR A CA 1
ATOM 659 C C . TYR A 1 83 ? 22.969 3.602 22.771 1.00 92.69 83 TYR A C 1
ATOM 661 O O . TYR A 1 83 ? 22.320 4.132 21.873 1.00 92.69 83 TYR A O 1
ATOM 669 N N . PHE A 1 84 ? 23.106 4.184 23.969 1.00 94.44 84 PHE A N 1
ATOM 670 C CA . PHE A 1 84 ? 22.431 5.440 24.327 1.00 94.44 84 PHE A CA 1
ATOM 671 C C . PHE A 1 84 ? 23.185 6.712 23.902 1.00 94.44 84 PHE A C 1
ATOM 673 O O . PHE A 1 84 ? 22.802 7.806 24.324 1.00 94.44 84 PHE A O 1
ATOM 680 N N . ASN A 1 85 ? 24.247 6.603 23.099 1.00 93.19 85 ASN A N 1
ATOM 681 C CA . ASN A 1 85 ? 24.981 7.749 22.564 1.00 93.19 85 ASN A CA 1
ATOM 682 C C . ASN A 1 85 ? 24.525 8.079 21.137 1.00 93.19 85 ASN A C 1
ATOM 684 O O . ASN A 1 85 ? 25.141 7.648 20.165 1.00 93.19 85 ASN A O 1
ATOM 688 N N . THR A 1 86 ? 23.458 8.870 21.012 1.00 93.31 86 THR A N 1
ATOM 689 C CA . THR A 1 86 ? 22.820 9.214 19.729 1.00 93.31 86 THR A CA 1
ATOM 690 C C . THR A 1 86 ? 23.799 9.750 18.682 1.00 93.31 86 THR A C 1
ATOM 692 O O . THR A 1 86 ? 23.728 9.341 17.525 1.00 93.31 86 THR A O 1
ATOM 695 N N . ALA A 1 87 ? 24.766 10.576 19.088 1.00 91.06 87 ALA A N 1
ATOM 696 C CA . ALA A 1 87 ? 25.725 11.206 18.179 1.00 91.06 87 ALA A CA 1
ATOM 697 C C . ALA A 1 87 ? 26.795 10.253 17.612 1.00 91.06 87 ALA A C 1
ATOM 699 O O . ALA A 1 87 ? 27.438 10.585 16.625 1.00 91.06 87 ALA A O 1
ATOM 700 N N . LYS A 1 88 ? 27.037 9.096 18.246 1.00 89.62 88 LYS A N 1
ATOM 701 C CA . LYS A 1 88 ? 28.095 8.150 17.830 1.00 89.62 88 LYS A CA 1
ATOM 702 C C . LYS A 1 88 ? 27.601 6.736 17.541 1.00 89.62 88 LYS A C 1
ATOM 704 O O . LYS A 1 88 ? 28.363 5.916 17.040 1.00 89.62 88 LYS A O 1
ATOM 709 N N . SER A 1 89 ? 26.358 6.419 17.894 1.00 92.31 89 SER A N 1
ATOM 710 C CA . SER A 1 89 ? 25.829 5.064 17.774 1.00 92.31 89 SER A CA 1
ATOM 711 C C . SER A 1 89 ? 25.799 4.604 16.318 1.00 92.31 89 SER A C 1
ATOM 713 O O . SER A 1 89 ? 25.200 5.264 15.471 1.00 92.31 89 SER A O 1
ATOM 715 N N . THR A 1 90 ? 26.373 3.439 16.041 1.00 92.38 90 THR A N 1
ATOM 716 C CA . THR A 1 90 ? 26.377 2.782 14.720 1.00 92.38 90 THR A CA 1
ATOM 717 C C . THR A 1 90 ? 25.026 2.162 14.354 1.00 92.38 90 THR A C 1
ATOM 719 O O . THR A 1 90 ? 24.814 1.757 13.213 1.00 92.38 90 THR A O 1
ATOM 722 N N . LEU A 1 91 ? 24.107 2.106 15.321 1.00 94.19 91 LEU A N 1
ATOM 723 C CA . LEU A 1 91 ? 22.709 1.720 15.147 1.00 94.19 91 LEU A CA 1
ATOM 724 C C . LEU A 1 91 ? 21.784 2.920 14.862 1.00 94.19 91 LEU A C 1
ATOM 726 O O . LEU A 1 91 ? 20.609 2.704 14.578 1.00 94.19 91 LEU A O 1
ATOM 730 N N . ASN A 1 92 ? 22.280 4.165 14.912 1.00 94.62 92 ASN A N 1
ATOM 731 C CA . ASN A 1 92 ? 21.504 5.346 14.522 1.00 94.62 92 ASN A CA 1
ATOM 732 C C . ASN A 1 92 ? 21.609 5.564 12.998 1.00 94.62 92 ASN A C 1
ATOM 734 O O . ASN A 1 92 ? 22.715 5.842 12.528 1.00 94.62 92 ASN A O 1
ATOM 738 N N . PRO A 1 93 ? 20.500 5.504 12.230 1.00 94.81 93 PRO A N 1
ATOM 739 C CA . PRO A 1 93 ? 20.516 5.710 10.777 1.00 94.81 93 PRO A CA 1
ATOM 740 C C . PRO A 1 93 ? 21.163 7.031 10.331 1.00 94.81 93 PRO A C 1
ATOM 742 O O . PRO A 1 93 ? 21.880 7.049 9.330 1.00 94.81 93 PRO A O 1
ATOM 745 N N . HIS A 1 94 ? 21.008 8.104 11.115 1.00 93.62 94 HIS A N 1
ATOM 746 C CA . HIS A 1 94 ? 21.605 9.416 10.831 1.00 93.62 94 HIS A CA 1
ATOM 747 C C . HIS A 1 94 ? 23.137 9.358 10.758 1.00 93.62 94 HIS A C 1
ATOM 749 O O . HIS A 1 94 ? 23.752 9.984 9.898 1.00 93.62 94 HIS A O 1
ATOM 755 N N . ASN A 1 95 ? 23.765 8.513 11.581 1.00 92.62 95 ASN A N 1
ATOM 756 C CA . ASN A 1 95 ? 25.219 8.327 11.585 1.00 92.62 95 ASN A CA 1
ATOM 757 C C . ASN A 1 95 ? 25.709 7.426 10.434 1.00 92.62 95 ASN A C 1
ATOM 759 O O . ASN A 1 95 ? 26.906 7.151 10.335 1.00 92.62 95 ASN A O 1
ATOM 763 N N . ARG A 1 96 ? 24.795 6.916 9.595 1.00 91.69 96 ARG A N 1
ATOM 764 C CA . ARG A 1 96 ? 25.055 5.962 8.502 1.00 91.69 96 ARG A CA 1
ATOM 765 C C . ARG A 1 96 ? 24.648 6.501 7.125 1.00 91.69 96 ARG A C 1
ATOM 767 O O . ARG A 1 96 ? 24.526 5.720 6.190 1.00 91.69 96 ARG A O 1
ATOM 774 N N . GLY A 1 97 ? 24.449 7.816 7.004 1.00 90.25 97 GLY A N 1
ATOM 775 C CA . GLY A 1 97 ? 24.121 8.477 5.735 1.00 90.25 97 GLY A CA 1
ATOM 776 C C . GLY A 1 97 ? 22.625 8.616 5.441 1.00 90.25 97 GLY A C 1
ATOM 777 O O . GLY A 1 97 ? 22.272 9.062 4.354 1.00 90.25 97 GLY A O 1
ATOM 778 N N . TYR A 1 98 ? 21.746 8.284 6.392 1.00 93.06 98 TYR A N 1
ATOM 779 C CA . TYR A 1 98 ? 20.295 8.435 6.240 1.00 93.06 98 TYR A CA 1
ATOM 780 C C . TYR A 1 98 ? 19.805 9.653 7.022 1.00 93.06 98 TYR A C 1
ATOM 782 O O . TYR A 1 98 ? 19.463 9.543 8.196 1.00 93.06 98 TYR A O 1
ATOM 790 N N . GLY A 1 99 ? 19.799 10.814 6.362 1.00 88.25 99 GLY A N 1
ATOM 791 C CA . GLY A 1 99 ? 19.424 12.098 6.970 1.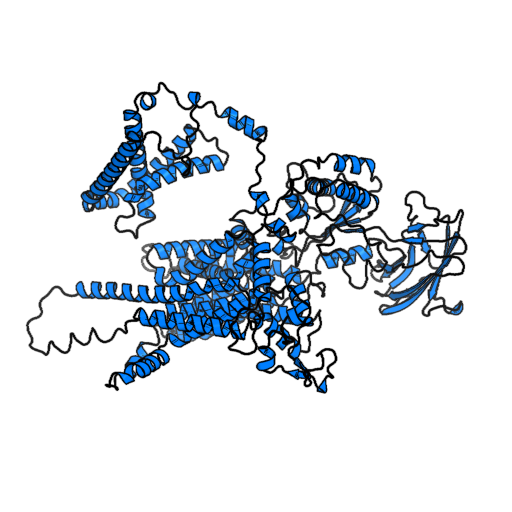00 88.25 99 GLY A CA 1
ATOM 792 C C . GLY A 1 99 ? 17.924 12.314 7.198 1.00 88.25 99 GLY A C 1
ATOM 793 O O . GLY A 1 99 ? 17.573 13.307 7.816 1.00 88.25 99 GLY A O 1
ATOM 794 N N . PHE A 1 100 ? 17.067 11.415 6.704 1.00 91.81 100 PHE A N 1
ATOM 795 C CA . PHE A 1 100 ? 15.624 11.404 6.955 1.00 91.81 100 PHE A CA 1
ATOM 796 C C . PHE A 1 100 ? 15.201 9.988 7.357 1.00 91.81 100 PHE A C 1
ATOM 798 O O . PHE A 1 100 ? 15.315 9.053 6.555 1.00 91.81 100 PHE A O 1
ATOM 805 N N . PHE A 1 101 ? 14.736 9.796 8.596 1.00 92.31 101 PHE A N 1
ATOM 806 C CA . PHE A 1 101 ? 14.320 8.486 9.099 1.00 92.31 101 PHE A CA 1
ATOM 807 C C . PHE A 1 101 ? 13.165 8.564 10.111 1.00 92.31 101 PHE A C 1
ATOM 809 O O . PHE A 1 101 ? 13.321 8.928 11.276 1.00 92.31 101 PHE A O 1
ATOM 816 N N . VAL A 1 102 ? 11.991 8.092 9.686 1.00 89.88 102 VAL A N 1
ATOM 817 C CA . VAL A 1 102 ? 10.724 8.221 10.438 1.00 89.88 102 VAL A CA 1
ATOM 818 C C . VAL A 1 102 ? 10.195 6.900 11.005 1.00 89.88 102 VAL A C 1
ATOM 820 O O . VAL A 1 102 ? 9.137 6.863 11.638 1.00 89.88 102 VAL A O 1
ATOM 823 N N . TYR A 1 103 ? 10.915 5.801 10.779 1.00 91.19 103 TYR A N 1
ATOM 824 C CA . TYR A 1 103 ? 10.485 4.463 11.175 1.00 91.19 103 TYR A CA 1
ATOM 825 C C . TYR A 1 103 ? 10.822 4.154 12.641 1.00 91.19 103 TYR A C 1
ATOM 827 O O . TYR A 1 103 ? 11.681 4.772 13.278 1.00 91.19 103 TYR A O 1
ATOM 835 N N . GLY A 1 104 ? 10.115 3.174 13.201 1.00 91.88 104 GLY A N 1
ATOM 836 C CA . GLY A 1 104 ? 10.439 2.638 14.513 1.00 91.88 104 GLY A CA 1
ATOM 837 C C . GLY A 1 104 ? 11.717 1.806 14.481 1.00 91.88 104 GLY A C 1
ATOM 838 O O . GLY A 1 104 ? 11.922 1.000 13.576 1.00 91.88 104 GLY A O 1
ATOM 839 N N . THR A 1 105 ? 12.576 1.984 15.478 1.00 94.38 105 THR A N 1
ATOM 840 C CA . THR A 1 105 ? 13.871 1.299 15.547 1.00 94.38 105 THR A CA 1
ATOM 841 C C . THR A 1 105 ? 13.784 -0.080 16.197 1.00 94.38 105 THR A C 1
ATOM 843 O O . THR A 1 105 ? 14.643 -0.916 15.939 1.00 94.38 105 THR A O 1
ATOM 846 N N . LEU A 1 106 ? 12.718 -0.387 16.950 1.00 96.94 106 LEU A N 1
ATOM 847 C CA . LEU A 1 106 ? 12.566 -1.699 17.586 1.00 96.94 106 LEU A CA 1
ATOM 848 C C . LEU A 1 106 ? 12.556 -2.869 16.586 1.00 96.94 106 LEU A C 1
ATOM 850 O O . LEU A 1 106 ? 13.369 -3.780 16.763 1.00 96.94 106 LEU A O 1
ATOM 854 N N . PRO A 1 107 ? 11.697 -2.885 15.544 1.00 97.12 107 PRO A N 1
ATOM 855 C CA . PRO A 1 107 ? 11.693 -3.984 14.581 1.00 97.12 107 PRO A CA 1
ATOM 856 C C . PRO A 1 107 ? 13.052 -4.120 13.888 1.00 97.12 107 PRO A C 1
ATOM 858 O O . PRO A 1 107 ? 13.585 -5.221 13.801 1.00 97.12 107 PRO A O 1
ATOM 861 N N . MET A 1 108 ? 13.637 -2.989 13.486 1.00 95.62 108 MET A N 1
ATOM 862 C CA . MET A 1 108 ? 14.944 -2.913 12.825 1.00 95.62 108 MET A CA 1
ATOM 863 C C . MET A 1 108 ? 16.061 -3.505 13.680 1.00 95.62 108 MET A C 1
ATOM 865 O O . MET A 1 108 ? 16.913 -4.240 13.196 1.00 95.62 108 MET A O 1
ATOM 869 N N . PHE A 1 109 ? 16.071 -3.212 14.982 1.00 95.81 109 PHE A N 1
ATOM 870 C CA . PHE A 1 109 ? 17.055 -3.801 15.880 1.00 95.81 109 PHE A CA 1
ATOM 871 C C . PHE A 1 109 ? 16.861 -5.310 15.968 1.00 95.81 109 PHE A C 1
ATOM 873 O O . PHE A 1 109 ? 17.832 -6.044 15.816 1.00 95.81 109 PHE A O 1
ATOM 880 N N . ILE A 1 110 ? 15.628 -5.791 16.154 1.00 97.12 110 ILE A N 1
ATOM 881 C CA . ILE A 1 110 ? 15.353 -7.233 16.215 1.00 97.12 110 ILE A CA 1
ATOM 882 C C . ILE A 1 110 ? 15.881 -7.928 14.953 1.00 97.12 110 ILE A C 1
ATOM 884 O O . ILE A 1 110 ? 16.651 -8.882 15.069 1.00 97.12 110 ILE A O 1
ATOM 888 N N . VAL A 1 111 ? 15.531 -7.428 13.767 1.00 97.19 111 VAL A N 1
ATOM 889 C CA . VAL A 1 111 ? 15.984 -7.998 12.492 1.00 97.19 111 VAL A CA 1
ATOM 890 C C . VAL A 1 111 ? 17.497 -7.899 12.349 1.00 97.19 111 VAL A C 1
ATOM 892 O O . VAL A 1 111 ? 18.135 -8.922 12.111 1.00 97.19 111 VAL A O 1
ATOM 895 N N . ARG A 1 112 ? 18.111 -6.736 12.596 1.00 96.00 112 ARG A N 1
ATOM 896 C CA . ARG A 1 112 ? 19.569 -6.565 12.502 1.00 96.00 112 ARG A CA 1
ATOM 897 C C . ARG A 1 112 ? 20.341 -7.501 13.433 1.00 96.00 112 ARG A C 1
ATOM 899 O O . ARG A 1 112 ? 21.354 -8.061 13.017 1.00 96.00 112 ARG A O 1
ATOM 906 N N . TYR A 1 113 ? 19.896 -7.686 14.676 1.00 95.56 113 TYR A N 1
ATOM 907 C CA . TYR A 1 113 ? 20.550 -8.601 15.619 1.00 95.56 113 TYR A CA 1
ATOM 908 C C . TYR A 1 113 ? 20.395 -10.070 15.192 1.00 95.56 113 TYR A C 1
ATOM 910 O O . TYR A 1 113 ? 21.356 -10.834 15.292 1.00 95.56 113 TYR A O 1
ATOM 918 N N . VAL A 1 114 ? 19.229 -10.472 14.676 1.00 96.94 114 VAL A N 1
ATOM 919 C CA . VAL A 1 114 ? 19.008 -11.836 14.159 1.00 96.94 114 VAL A CA 1
ATOM 920 C C . VAL A 1 114 ? 19.787 -12.077 12.860 1.00 96.94 114 VAL A C 1
ATOM 922 O O . VAL A 1 114 ? 20.369 -13.147 12.680 1.00 96.94 114 VAL A O 1
ATOM 925 N N . ALA A 1 115 ? 19.866 -11.083 11.977 1.00 96.69 115 ALA A N 1
ATOM 926 C CA . ALA A 1 115 ? 20.674 -11.112 10.762 1.00 96.69 115 ALA A CA 1
ATOM 927 C C . ALA A 1 115 ? 22.167 -11.267 11.087 1.00 96.69 115 ALA A C 1
ATOM 929 O O . ALA A 1 115 ? 22.846 -12.100 10.495 1.00 96.69 115 ALA A O 1
ATOM 930 N N . GLU A 1 116 ? 22.668 -10.536 12.088 1.00 94.50 116 GLU A N 1
ATOM 931 C CA . GLU A 1 116 ? 24.048 -10.666 12.568 1.00 94.50 116 GLU A CA 1
ATOM 932 C C . GLU A 1 116 ? 24.324 -12.066 13.134 1.00 94.50 116 GLU A C 1
ATOM 934 O O . GLU A 1 116 ? 25.366 -12.654 12.850 1.00 94.50 116 GLU A O 1
ATOM 939 N N . TRP A 1 117 ? 23.385 -12.626 13.905 1.00 93.94 117 TRP A N 1
ATOM 940 C CA . TRP A 1 117 ? 23.533 -13.969 14.471 1.00 93.94 117 TRP A CA 1
ATOM 941 C C . TRP A 1 117 ? 23.477 -15.072 13.404 1.00 93.94 117 TRP A C 1
ATOM 943 O O . TRP A 1 117 ? 24.208 -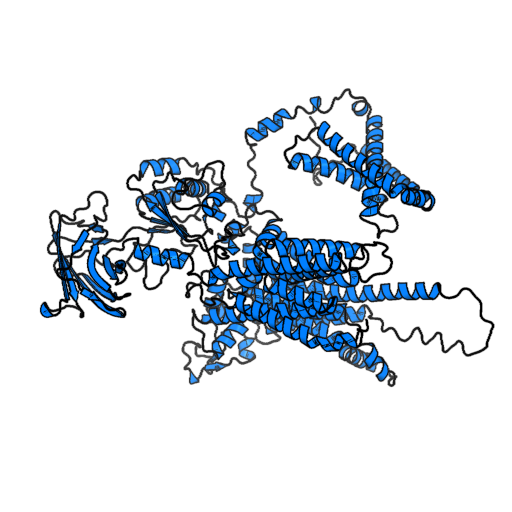16.056 13.493 1.00 93.94 117 TRP A O 1
ATOM 953 N N . SER A 1 118 ? 22.643 -14.899 12.379 1.00 96.06 118 SER A N 1
ATOM 954 C CA . SER A 1 118 ? 22.498 -15.849 11.267 1.00 96.06 118 SER A CA 1
ATOM 955 C C . SER A 1 118 ? 23.516 -15.653 10.135 1.00 96.06 118 SER A C 1
ATOM 957 O O . SER A 1 118 ? 23.551 -16.464 9.212 1.00 96.06 118 SER A O 1
ATOM 959 N N . GLY A 1 119 ? 24.334 -14.596 10.181 1.00 94.44 119 GLY A N 1
ATOM 960 C CA . GLY A 1 119 ? 25.288 -14.234 9.126 1.00 94.44 119 GLY A CA 1
ATOM 961 C C . GLY A 1 119 ? 24.655 -13.630 7.862 1.00 94.44 119 GLY A C 1
ATOM 962 O O . GLY A 1 119 ? 25.367 -13.354 6.900 1.00 94.44 119 GLY A O 1
ATOM 963 N N . GLN A 1 120 ? 23.342 -13.393 7.855 1.00 95.06 120 GLN A N 1
ATOM 964 C CA . GLN A 1 120 ? 22.560 -12.933 6.701 1.00 95.06 120 GLN A CA 1
ATOM 965 C C . GLN A 1 120 ? 22.382 -11.411 6.706 1.00 95.06 120 GLN A C 1
ATOM 967 O O . GLN A 1 120 ? 21.280 -10.892 6.852 1.00 95.06 120 GLN A O 1
ATOM 972 N N . THR A 1 121 ? 23.490 -10.681 6.588 1.00 94.56 121 THR A N 1
ATOM 973 C CA . THR A 1 121 ? 23.511 -9.208 6.716 1.00 94.56 121 THR A CA 1
ATOM 974 C C . THR A 1 121 ? 23.616 -8.466 5.384 1.00 94.56 121 THR A C 1
ATOM 976 O O . THR A 1 121 ? 23.590 -7.236 5.371 1.00 94.56 121 THR A O 1
ATOM 979 N N . GLY A 1 122 ? 23.755 -9.195 4.271 1.00 95.38 122 GLY A N 1
ATOM 980 C CA . GLY A 1 122 ? 23.814 -8.613 2.933 1.00 95.38 122 GLY A CA 1
ATOM 981 C C . GLY A 1 122 ? 22.468 -8.053 2.468 1.00 95.38 122 GLY A C 1
ATOM 982 O O . GLY A 1 122 ? 21.413 -8.456 2.955 1.00 95.38 122 GLY A O 1
ATOM 983 N N . TYR A 1 123 ? 22.512 -7.172 1.468 1.00 94.44 123 TYR A N 1
ATOM 984 C CA . TYR A 1 123 ? 21.339 -6.464 0.943 1.00 94.44 123 TYR A CA 1
ATOM 985 C C . TYR A 1 123 ? 20.195 -7.398 0.501 1.00 94.44 123 TYR A C 1
ATOM 987 O O . TYR A 1 123 ? 19.049 -7.191 0.873 1.00 94.44 123 TYR A O 1
ATOM 995 N N . ASN A 1 124 ? 20.512 -8.491 -0.201 1.00 94.06 124 ASN A N 1
ATOM 996 C CA . ASN A 1 124 ? 19.523 -9.488 -0.650 1.00 94.06 124 ASN A CA 1
ATOM 997 C C . ASN A 1 124 ? 19.284 -10.625 0.365 1.00 94.06 124 ASN A C 1
ATOM 999 O O . ASN A 1 124 ? 18.779 -11.684 0.003 1.00 94.06 124 ASN A O 1
ATOM 1003 N N . GLN A 1 125 ? 19.736 -10.455 1.609 1.00 95.88 125 GLN A N 1
ATOM 1004 C CA . GLN A 1 125 ? 19.632 -11.465 2.667 1.00 95.88 125 GLN A CA 1
ATOM 1005 C C . GLN A 1 125 ? 18.874 -10.929 3.882 1.00 95.88 125 GLN A C 1
ATOM 1007 O O . GLN A 1 125 ? 18.003 -11.612 4.418 1.00 95.88 125 GLN A O 1
ATOM 1012 N N . VAL A 1 126 ? 19.184 -9.704 4.316 1.00 96.56 126 VAL A N 1
ATOM 1013 C CA . VAL A 1 126 ? 18.600 -9.113 5.527 1.00 96.56 126 VAL A CA 1
ATOM 1014 C C . VAL A 1 126 ? 17.088 -8.915 5.396 1.00 96.56 126 VAL A C 1
ATOM 1016 O O . VAL A 1 126 ? 16.350 -9.185 6.343 1.00 96.56 126 VAL A O 1
ATOM 1019 N N . ASN A 1 127 ? 16.603 -8.581 4.197 1.00 95.69 127 ASN A N 1
ATOM 1020 C CA . ASN A 1 127 ? 15.175 -8.481 3.899 1.00 95.69 127 ASN A CA 1
ATOM 1021 C C . ASN A 1 127 ? 14.441 -9.819 4.105 1.00 95.69 127 ASN A C 1
ATOM 1023 O O . ASN A 1 127 ? 13.330 -9.831 4.628 1.00 95.69 127 ASN A O 1
ATOM 1027 N N . LEU A 1 128 ? 15.060 -10.959 3.770 1.00 97.19 128 LEU A N 1
ATOM 1028 C CA . LEU A 1 128 ? 14.462 -12.286 3.973 1.00 97.19 128 LEU A CA 1
ATOM 1029 C C . LEU A 1 128 ? 14.331 -12.625 5.464 1.00 97.19 128 LEU A C 1
ATOM 1031 O O . LEU A 1 128 ? 13.320 -13.193 5.888 1.00 97.19 128 LEU A O 1
ATOM 1035 N N . VAL A 1 129 ? 15.317 -12.227 6.276 1.00 97.62 129 VAL A N 1
ATOM 1036 C CA . VAL A 1 129 ? 15.238 -12.312 7.744 1.00 97.62 129 VAL A CA 1
ATOM 1037 C C . VAL A 1 129 ? 14.104 -11.422 8.264 1.00 97.62 129 VAL A C 1
ATOM 1039 O O . VAL A 1 129 ? 13.313 -11.857 9.105 1.00 97.62 129 VAL A O 1
ATOM 1042 N N . GLY A 1 130 ? 13.981 -10.208 7.723 1.00 97.25 130 GLY A N 1
ATOM 1043 C CA . GLY A 1 130 ? 12.898 -9.274 8.024 1.00 97.25 130 GLY A CA 1
ATOM 1044 C C . GLY A 1 130 ? 11.508 -9.831 7.710 1.00 97.25 130 GLY A C 1
ATOM 1045 O O . GLY A 1 130 ? 10.632 -9.802 8.576 1.00 97.25 130 GLY A O 1
ATOM 1046 N N . ARG A 1 131 ? 11.308 -10.417 6.522 1.00 97.69 131 ARG A N 1
ATOM 1047 C CA . ARG A 1 131 ? 10.048 -11.070 6.112 1.00 97.69 131 ARG A CA 1
ATOM 1048 C C . ARG A 1 131 ? 9.683 -12.230 7.040 1.00 97.69 131 ARG A C 1
ATOM 1050 O O . ARG A 1 131 ? 8.556 -12.299 7.527 1.00 97.69 131 ARG A O 1
ATOM 1057 N N . LEU A 1 132 ? 10.644 -13.096 7.377 1.00 97.88 132 LEU A N 1
ATOM 1058 C CA . LEU A 1 132 ? 10.424 -14.193 8.328 1.00 97.88 132 LEU A CA 1
ATOM 1059 C C . LEU A 1 132 ? 9.959 -13.675 9.697 1.00 97.88 132 LEU A C 1
ATOM 1061 O O . LEU A 1 132 ? 8.993 -14.188 10.263 1.00 97.88 132 LEU A O 1
ATOM 1065 N N . LEU A 1 133 ? 10.631 -12.660 10.242 1.00 98.19 133 LEU A N 1
ATOM 1066 C CA . LEU A 1 133 ? 10.274 -12.104 11.547 1.00 98.19 133 LEU A CA 1
ATOM 1067 C C . LEU A 1 133 ? 8.950 -11.322 11.504 1.00 98.19 133 LEU A C 1
ATOM 1069 O O . LEU A 1 133 ? 8.194 -11.375 12.473 1.00 98.19 133 LEU A O 1
ATOM 1073 N N . SER A 1 134 ? 8.628 -10.676 10.379 1.00 97.75 134 SER A N 1
ATOM 1074 C CA . SER A 1 134 ? 7.320 -10.063 10.113 1.00 97.75 134 SER A CA 1
ATOM 1075 C C . SER A 1 134 ? 6.197 -11.105 10.167 1.00 97.75 134 SER A C 1
ATOM 1077 O O . SER A 1 134 ? 5.227 -10.932 10.909 1.00 97.75 134 SER A O 1
ATOM 1079 N N . ALA A 1 135 ? 6.367 -12.241 9.482 1.00 98.25 135 ALA A N 1
ATOM 1080 C CA . ALA A 1 135 ? 5.428 -13.360 9.528 1.00 98.25 135 ALA A CA 1
ATOM 1081 C C . ALA A 1 135 ? 5.263 -13.932 10.948 1.00 98.25 135 ALA A C 1
ATOM 1083 O O . ALA A 1 135 ? 4.146 -14.219 11.382 1.00 98.25 135 ALA A O 1
ATOM 1084 N N . LEU A 1 136 ? 6.357 -14.064 11.708 1.00 98.31 136 LEU A N 1
ATOM 1085 C CA . LEU A 1 136 ? 6.313 -14.526 13.100 1.00 98.31 136 LEU A CA 1
ATOM 1086 C C . LEU A 1 136 ? 5.590 -13.535 14.027 1.00 98.31 136 LEU A C 1
ATOM 1088 O O . LEU A 1 136 ? 4.856 -13.968 14.919 1.00 98.31 136 LEU A O 1
ATOM 1092 N N . ALA A 1 137 ? 5.753 -12.226 13.818 1.00 98.50 137 ALA A N 1
ATOM 1093 C CA . ALA A 1 137 ? 5.035 -11.201 14.572 1.00 98.50 137 ALA A CA 1
ATOM 1094 C C . ALA A 1 137 ? 3.517 -11.271 14.323 1.00 98.50 137 ALA A C 1
ATOM 1096 O O . ALA A 1 137 ? 2.729 -11.224 15.275 1.00 98.50 137 ALA A O 1
ATOM 1097 N N . ASP A 1 138 ? 3.082 -11.465 13.074 1.00 98.50 138 ASP A N 1
ATOM 1098 C CA . ASP A 1 138 ? 1.656 -11.640 12.777 1.00 98.50 138 ASP A CA 1
ATOM 1099 C C . ASP A 1 138 ? 1.104 -12.964 13.345 1.00 98.50 138 ASP A C 1
ATOM 1101 O O . ASP A 1 138 ? 0.049 -12.965 13.978 1.00 98.50 138 ASP A O 1
ATOM 1105 N N . LEU A 1 139 ? 1.847 -14.078 13.275 1.00 98.56 139 LEU A N 1
ATOM 1106 C CA . LEU A 1 139 ? 1.458 -15.325 13.959 1.00 98.56 139 LEU A CA 1
ATOM 1107 C C . LEU A 1 139 ? 1.318 -15.133 15.477 1.00 98.56 139 LEU A C 1
ATOM 1109 O O . LEU A 1 139 ? 0.366 -15.630 16.083 1.00 98.56 139 LEU A O 1
ATOM 1113 N N . GLY A 1 140 ? 2.219 -14.367 16.097 1.00 98.44 140 GLY A N 1
ATOM 1114 C CA . GLY A 1 140 ? 2.107 -13.965 17.499 1.00 98.44 140 GLY A CA 1
ATOM 1115 C C . GLY A 1 140 ? 0.832 -13.162 17.783 1.00 98.44 140 GLY A C 1
ATOM 1116 O O . GLY A 1 140 ? 0.194 -13.358 18.821 1.00 98.44 140 GLY A O 1
ATOM 1117 N N . THR A 1 141 ? 0.406 -12.317 16.842 1.00 98.69 141 THR A N 1
ATOM 1118 C CA . THR A 1 141 ? -0.862 -11.575 16.918 1.00 98.69 141 THR A CA 1
ATOM 1119 C C . THR A 1 141 ? -2.058 -12.527 16.929 1.00 98.69 141 THR A C 1
ATOM 1121 O O . THR A 1 141 ? -2.969 -12.338 17.736 1.00 98.69 141 THR A O 1
ATOM 1124 N N . LEU A 1 142 ? -2.045 -13.596 16.123 1.00 98.56 142 LEU A N 1
ATOM 1125 C CA . LEU A 1 142 ? -3.105 -14.617 16.127 1.00 98.56 142 LEU A CA 1
ATOM 1126 C C . LEU A 1 142 ? -3.223 -15.325 17.485 1.00 98.56 142 LEU A C 1
ATOM 1128 O O . LEU A 1 142 ? -4.331 -15.576 17.966 1.00 98.56 142 LEU A O 1
ATOM 1132 N N . VAL A 1 143 ? -2.089 -15.614 18.132 1.00 98.50 143 VAL A N 1
ATOM 1133 C CA . VAL A 1 143 ? -2.061 -16.215 19.475 1.00 98.50 143 VAL A CA 1
ATOM 1134 C C . VAL A 1 143 ? -2.650 -15.259 20.516 1.00 98.50 143 VAL A C 1
ATOM 1136 O O . VAL A 1 143 ? -3.487 -15.657 21.329 1.00 98.50 143 VAL A O 1
ATOM 1139 N N . LEU A 1 144 ? -2.261 -13.982 20.478 1.00 98.56 144 LEU A N 1
ATOM 1140 C CA . LEU A 1 144 ? -2.802 -12.961 21.378 1.00 98.56 144 LEU A CA 1
ATOM 1141 C C . LEU A 1 144 ? -4.302 -12.748 21.152 1.00 98.56 144 LEU A C 1
ATOM 1143 O O . LEU A 1 144 ? -5.058 -12.669 22.121 1.00 98.56 144 LEU A O 1
ATOM 1147 N N . LEU A 1 145 ? -4.750 -12.733 19.895 1.00 98.56 145 LEU A N 1
ATOM 1148 C CA . LEU A 1 145 ? -6.165 -12.680 19.538 1.00 98.56 145 LEU A CA 1
ATOM 1149 C C . LEU A 1 145 ? -6.935 -13.852 20.154 1.00 98.56 145 LEU A C 1
ATOM 1151 O O . LEU A 1 145 ? -7.977 -13.632 20.776 1.00 98.56 145 LEU A O 1
ATOM 1155 N N . TYR A 1 146 ? -6.425 -15.080 20.011 1.00 98.25 146 TYR A N 1
ATOM 1156 C CA . TYR A 1 146 ? -7.036 -16.269 20.604 1.00 98.25 146 TYR A CA 1
ATOM 1157 C C . TYR A 1 146 ? -7.213 -16.099 22.116 1.00 98.25 146 TYR A C 1
ATOM 1159 O O . TYR A 1 146 ? -8.312 -16.322 22.629 1.00 98.25 146 TYR A O 1
ATOM 1167 N N . PHE A 1 147 ? -6.172 -15.654 22.829 1.00 96.69 147 PHE A N 1
ATOM 1168 C CA . PHE A 1 147 ? -6.249 -15.447 24.275 1.00 96.69 147 PHE A CA 1
ATOM 1169 C C . PHE A 1 147 ? -7.223 -14.333 24.661 1.00 96.69 147 PHE A C 1
ATOM 1171 O O . PHE A 1 147 ? -8.036 -14.539 25.561 1.00 96.69 147 PHE A O 1
ATOM 1178 N N . ILE A 1 148 ? -7.210 -13.196 23.961 1.00 95.94 148 ILE A N 1
ATOM 1179 C CA . ILE A 1 148 ? -8.154 -12.090 24.181 1.00 95.94 148 ILE A CA 1
ATOM 1180 C C . ILE A 1 148 ? -9.597 -12.578 24.012 1.00 95.94 148 ILE A C 1
ATOM 1182 O O . ILE A 1 148 ? -10.424 -12.432 24.914 1.00 95.94 148 ILE A O 1
ATOM 1186 N N . ALA A 1 149 ? -9.906 -13.205 22.880 1.00 95.12 149 ALA A N 1
ATOM 1187 C CA . ALA A 1 149 ? -11.255 -13.657 22.565 1.00 95.12 149 ALA A CA 1
ATOM 1188 C C . ALA A 1 149 ? -11.714 -14.807 23.480 1.00 95.12 149 ALA A C 1
ATOM 1190 O O . ALA A 1 149 ? -12.870 -14.828 23.911 1.00 95.12 149 ALA A O 1
ATOM 1191 N N . ALA A 1 150 ? -10.813 -15.726 23.843 1.00 92.00 150 ALA A N 1
ATOM 1192 C CA . ALA A 1 150 ? -11.099 -16.786 24.806 1.00 92.00 150 ALA A CA 1
ATOM 1193 C C . ALA A 1 150 ? -11.386 -16.242 26.208 1.00 92.00 150 ALA A C 1
ATOM 1195 O O . ALA A 1 150 ? -12.203 -16.813 26.933 1.00 92.00 150 ALA A O 1
ATOM 1196 N N . ARG A 1 151 ? -10.732 -15.136 26.575 1.00 89.12 151 ARG A N 1
ATOM 1197 C CA . ARG A 1 151 ? -10.861 -14.487 27.877 1.00 89.12 151 ARG A CA 1
ATOM 1198 C C . ARG A 1 151 ? -12.135 -13.664 28.025 1.00 89.12 151 ARG A C 1
ATOM 1200 O O . ARG A 1 151 ? -12.725 -13.677 29.108 1.00 89.12 151 ARG A O 1
ATOM 1207 N N . VAL A 1 152 ? -12.518 -12.935 26.976 1.00 89.31 152 VAL A N 1
ATOM 1208 C CA . VAL A 1 152 ? -13.733 -12.101 26.948 1.00 89.31 152 VAL A CA 1
ATOM 1209 C C . VAL A 1 152 ? -14.978 -12.961 26.742 1.00 89.31 152 VAL A C 1
ATOM 1211 O O . VAL A 1 152 ? -15.988 -12.742 27.408 1.00 89.31 152 VAL A O 1
ATOM 1214 N N . TYR A 1 153 ? -14.894 -13.955 25.854 1.00 89.56 153 TYR A N 1
ATOM 1215 C CA . TYR A 1 153 ? -16.004 -14.837 25.504 1.00 89.56 153 TYR A CA 1
ATOM 1216 C C . TYR A 1 153 ? -15.716 -16.277 25.941 1.00 89.56 153 TYR A C 1
ATOM 1218 O O . TYR A 1 153 ? -16.024 -16.665 27.065 1.00 89.56 153 TYR A O 1
ATOM 1226 N N . ASN A 1 154 ? -15.160 -17.097 25.046 1.00 88.81 154 ASN A N 1
ATOM 1227 C CA . ASN A 1 154 ? -14.822 -18.495 25.296 1.00 88.81 154 ASN A CA 1
ATOM 1228 C C . ASN A 1 154 ? -13.844 -19.022 24.231 1.00 88.81 154 ASN A C 1
ATOM 1230 O O . ASN A 1 154 ? -13.658 -18.414 23.174 1.00 88.81 154 ASN A O 1
ATOM 1234 N N . ARG A 1 155 ? -13.249 -20.196 24.486 1.00 91.69 155 ARG A N 1
ATOM 1235 C CA . ARG A 1 155 ? -12.240 -20.818 23.606 1.00 91.69 155 ARG A CA 1
ATOM 1236 C C . ARG A 1 155 ? -12.733 -21.096 22.178 1.00 91.69 155 ARG A C 1
ATOM 1238 O O . ARG A 1 155 ? -11.921 -21.089 21.262 1.00 91.69 155 ARG A O 1
ATOM 1245 N N . ARG A 1 156 ? -14.040 -21.308 21.964 1.00 92.38 156 ARG A N 1
ATOM 1246 C CA . ARG A 1 156 ? -14.608 -21.551 20.622 1.00 92.38 156 ARG A CA 1
ATOM 1247 C C . ARG A 1 156 ? -14.590 -20.286 19.772 1.00 92.38 156 ARG A C 1
ATOM 1249 O O . ARG A 1 156 ? -14.143 -20.333 18.631 1.00 92.38 156 ARG A O 1
ATOM 1256 N N . VAL A 1 157 ? -15.026 -19.163 20.350 1.00 93.19 157 VAL A N 1
ATOM 1257 C CA . VAL A 1 157 ? -14.940 -17.844 19.705 1.00 93.19 157 VAL A CA 1
ATOM 1258 C C . VAL A 1 157 ? -13.479 -17.503 19.435 1.00 93.19 157 VAL A C 1
ATOM 1260 O O . VAL A 1 157 ? -13.162 -17.087 18.328 1.00 93.19 157 VAL A O 1
ATOM 1263 N N . GLY A 1 158 ? -12.585 -17.746 20.401 1.00 95.75 158 GLY A N 1
ATOM 1264 C CA . GLY A 1 158 ? -11.152 -17.504 20.220 1.00 95.75 158 GLY A CA 1
ATOM 1265 C C . GLY A 1 158 ? -10.531 -18.311 19.085 1.00 95.75 158 GLY A C 1
ATOM 1266 O O . GLY A 1 158 ? -9.797 -17.750 18.276 1.00 95.75 158 GLY A O 1
ATOM 1267 N N . LEU A 1 159 ? -10.849 -19.603 18.980 1.00 97.25 159 LEU A N 1
ATOM 1268 C CA . LEU A 1 159 ? -10.315 -20.461 17.922 1.00 97.25 159 LEU A CA 1
ATOM 1269 C C . LEU A 1 159 ? -10.807 -20.028 16.535 1.00 97.25 159 LEU A C 1
ATOM 1271 O O . LEU A 1 159 ? -10.003 -19.911 15.615 1.00 97.25 159 LEU A O 1
ATOM 1275 N N . LEU A 1 160 ? -12.108 -19.756 16.386 1.00 97.25 160 LEU A N 1
ATOM 1276 C CA . LEU A 1 160 ? -12.666 -19.308 15.108 1.00 97.25 160 LEU A CA 1
ATOM 1277 C C . LEU A 1 160 ? -12.171 -17.903 14.727 1.00 97.25 160 LEU A C 1
ATOM 1279 O O . LEU A 1 160 ? -11.917 -17.652 13.556 1.00 97.25 160 LEU A O 1
ATOM 1283 N N . ALA A 1 161 ? -11.980 -17.010 15.704 1.00 98.12 161 ALA A N 1
ATOM 1284 C CA . ALA A 1 161 ? -11.394 -15.690 15.480 1.00 98.12 161 ALA A CA 1
ATOM 1285 C C . ALA A 1 161 ? -9.961 -15.797 14.938 1.00 98.12 161 ALA A C 1
ATOM 1287 O O . ALA A 1 161 ? -9.635 -15.161 13.938 1.00 98.12 161 ALA A O 1
ATOM 1288 N N . ALA A 1 162 ? -9.129 -16.639 15.563 1.00 98.38 162 ALA A N 1
ATOM 1289 C CA . ALA A 1 162 ? -7.775 -16.912 15.092 1.00 98.38 162 ALA A CA 1
ATOM 1290 C C . ALA A 1 162 ? -7.778 -17.560 13.701 1.00 98.38 162 ALA A C 1
ATOM 1292 O O . ALA A 1 162 ? -6.987 -17.159 12.856 1.00 98.38 162 ALA A O 1
ATOM 1293 N N . ALA A 1 163 ? -8.700 -18.492 13.429 1.00 98.38 163 ALA A N 1
ATOM 1294 C CA . ALA A 1 163 ? -8.845 -19.103 12.109 1.00 98.38 163 ALA A CA 1
ATOM 1295 C C . ALA A 1 163 ? -9.208 -18.064 11.035 1.00 98.38 163 ALA A C 1
ATOM 1297 O O . ALA A 1 163 ? -8.524 -17.978 10.020 1.00 98.38 163 ALA A O 1
ATOM 1298 N N . PHE A 1 164 ? -10.210 -17.213 11.273 1.00 98.50 164 PHE A N 1
ATOM 1299 C CA . PHE A 1 164 ? -10.572 -16.145 10.337 1.00 98.50 164 PHE A CA 1
ATOM 1300 C C . PHE A 1 164 ? -9.438 -15.137 10.117 1.00 98.50 164 PHE A C 1
ATOM 1302 O O . PHE A 1 164 ? -9.148 -14.799 8.974 1.00 98.50 164 PHE A O 1
ATOM 1309 N N . SER A 1 165 ? -8.759 -14.699 11.180 1.00 98.38 165 SER A N 1
ATOM 1310 C CA . SER A 1 165 ? -7.626 -13.769 11.073 1.00 98.38 165 SER A CA 1
ATOM 1311 C C . SER A 1 165 ? -6.410 -14.410 10.385 1.00 98.38 165 SER A C 1
ATOM 1313 O O . SER A 1 165 ? -5.722 -13.751 9.611 1.00 98.38 165 SER A O 1
ATOM 1315 N N . SER A 1 166 ? -6.183 -15.718 10.565 1.00 98.06 166 SER A N 1
ATOM 1316 C CA . SER A 1 166 ? -5.108 -16.445 9.873 1.00 98.06 166 SER A CA 1
ATOM 1317 C C . SER A 1 166 ? -5.275 -16.466 8.349 1.00 98.06 166 SER A C 1
ATOM 1319 O O . SER A 1 166 ? -4.275 -16.573 7.640 1.00 98.06 166 SER A O 1
ATOM 1321 N N . LEU A 1 167 ? -6.515 -16.317 7.871 1.00 98.12 167 LEU A N 1
ATOM 1322 C CA . LEU A 1 167 ? -6.910 -16.338 6.462 1.00 98.12 167 LEU A CA 1
ATOM 1323 C C . LEU A 1 167 ? -7.192 -14.937 5.890 1.00 98.12 167 LEU A C 1
ATOM 1325 O O . LEU A 1 167 ? -7.572 -14.821 4.728 1.00 98.12 167 LEU A O 1
ATOM 1329 N N . ALA A 1 168 ? -7.045 -13.872 6.684 1.00 97.75 168 ALA A N 1
ATOM 1330 C CA . ALA A 1 168 ? -7.225 -12.510 6.195 1.00 97.75 168 ALA A CA 1
ATOM 1331 C C . ALA A 1 168 ? -6.074 -12.144 5.247 1.00 97.75 168 ALA A C 1
ATOM 1333 O O . ALA A 1 168 ? -4.912 -12.095 5.658 1.00 97.75 168 ALA A O 1
ATOM 1334 N N . VAL A 1 169 ? -6.403 -11.864 3.985 1.00 96.88 169 VAL A N 1
ATOM 1335 C CA . VAL A 1 169 ? -5.419 -11.621 2.922 1.00 96.88 169 VAL A CA 1
ATOM 1336 C C . VAL A 1 169 ? -4.522 -10.434 3.234 1.00 96.88 169 VAL A C 1
ATOM 1338 O O . VAL A 1 169 ? -3.320 -10.535 3.022 1.00 96.88 169 VAL A O 1
ATOM 1341 N N . MET A 1 170 ? -5.042 -9.365 3.843 1.00 96.06 170 MET A N 1
ATOM 1342 C CA . MET A 1 170 ? -4.187 -8.225 4.188 1.00 96.06 170 MET A CA 1
ATOM 1343 C C . MET A 1 170 ? -3.086 -8.583 5.201 1.00 96.06 170 MET A C 1
ATOM 1345 O O . MET A 1 170 ? -1.954 -8.125 5.074 1.00 96.06 170 MET A O 1
ATOM 1349 N N . GLN A 1 171 ? -3.384 -9.437 6.187 1.00 97.44 171 GLN A N 1
ATOM 1350 C CA . GLN A 1 171 ? -2.373 -9.920 7.138 1.00 97.44 171 GLN A CA 1
ATOM 1351 C C . GLN A 1 171 ? -1.361 -10.852 6.459 1.00 97.44 171 GLN A C 1
ATOM 1353 O O . GLN A 1 171 ? -0.165 -10.800 6.748 1.00 97.44 171 GLN A O 1
ATOM 1358 N N . ILE A 1 172 ? -1.833 -11.689 5.530 1.00 97.38 172 ILE A N 1
ATOM 1359 C CA . ILE A 1 172 ? -0.980 -12.574 4.733 1.00 97.38 172 ILE A CA 1
ATOM 1360 C C . ILE A 1 172 ? -0.029 -11.747 3.861 1.00 97.38 172 ILE A C 1
ATOM 1362 O O . ILE A 1 172 ? 1.179 -11.949 3.938 1.00 97.38 172 ILE A O 1
ATOM 1366 N N . GLN A 1 173 ? -0.538 -10.785 3.092 1.00 96.44 173 GLN A N 1
ATOM 1367 C CA . GLN A 1 173 ? 0.263 -9.923 2.224 1.00 96.44 173 GLN A CA 1
ATOM 1368 C C . GLN A 1 173 ? 1.326 -9.157 3.018 1.00 96.44 173 GLN A C 1
ATOM 1370 O O . GLN A 1 173 ? 2.506 -9.234 2.697 1.00 96.44 173 GLN A O 1
ATOM 1375 N N . GLN A 1 174 ? 0.945 -8.480 4.108 1.00 96.06 174 GLN A N 1
ATOM 1376 C CA . GLN A 1 174 ? 1.906 -7.724 4.925 1.00 96.06 174 GLN A CA 1
ATOM 1377 C C . GLN A 1 174 ? 2.980 -8.613 5.574 1.00 96.06 174 GLN A C 1
ATOM 1379 O O . GLN A 1 174 ? 4.056 -8.129 5.908 1.00 96.06 174 GLN A O 1
ATOM 1384 N N . SER A 1 175 ? 2.732 -9.919 5.718 1.00 97.06 175 SER A N 1
ATOM 1385 C CA . SER A 1 175 ? 3.744 -10.878 6.184 1.00 97.06 175 SER A CA 1
ATOM 1386 C C . SER A 1 175 ? 4.816 -11.211 5.138 1.00 97.06 175 SER A C 1
ATOM 1388 O O . SER A 1 175 ? 5.892 -11.659 5.521 1.00 97.06 175 SER A O 1
ATOM 1390 N N . HIS A 1 176 ? 4.560 -10.965 3.847 1.00 96.75 176 HIS A N 1
ATOM 1391 C CA . HIS A 1 176 ? 5.533 -11.169 2.761 1.00 96.75 176 HIS A CA 1
ATOM 1392 C C . HIS A 1 176 ? 6.437 -9.960 2.526 1.00 96.75 176 HIS A C 1
ATOM 1394 O O . HIS A 1 176 ? 7.312 -10.023 1.665 1.00 96.75 176 HIS A O 1
ATOM 1400 N N . PHE A 1 177 ? 6.249 -8.886 3.291 1.00 96.31 177 PHE A N 1
ATOM 1401 C CA . PHE A 1 177 ? 7.092 -7.704 3.244 1.00 96.31 177 PHE A CA 1
ATOM 1402 C C . PHE A 1 177 ? 7.792 -7.493 4.583 1.00 96.31 177 PHE A C 1
ATOM 1404 O O . PHE A 1 177 ? 7.223 -7.668 5.668 1.00 96.31 177 PHE A O 1
ATOM 1411 N N . TRP A 1 178 ? 9.044 -7.068 4.504 1.00 95.44 178 TRP A N 1
ATOM 1412 C CA . TRP A 1 178 ? 9.765 -6.524 5.634 1.00 95.44 178 TRP A CA 1
ATOM 1413 C C . TRP A 1 178 ? 9.327 -5.070 5.867 1.00 95.44 178 TRP A C 1
ATOM 1415 O O . TRP A 1 178 ? 9.850 -4.123 5.283 1.00 95.44 178 TRP A O 1
ATOM 1425 N N . THR A 1 179 ? 8.319 -4.906 6.726 1.00 93.81 179 THR A N 1
ATOM 1426 C CA . THR A 1 179 ? 7.806 -3.612 7.196 1.00 93.81 179 THR A CA 1
ATOM 1427 C C . THR A 1 179 ? 7.569 -3.645 8.709 1.00 93.81 179 THR A C 1
ATOM 1429 O O . THR A 1 179 ? 7.554 -4.701 9.347 1.00 93.81 179 THR A O 1
ATOM 1432 N N . THR A 1 180 ? 7.355 -2.479 9.323 1.00 94.62 180 THR A N 1
ATOM 1433 C CA . THR A 1 180 ? 7.123 -2.393 10.774 1.00 94.62 180 THR A CA 1
ATOM 1434 C C . THR A 1 180 ? 5.681 -2.700 11.196 1.00 94.62 180 THR A C 1
ATOM 1436 O O . THR A 1 180 ? 5.411 -2.811 12.393 1.00 94.62 180 THR A O 1
ATOM 1439 N N . ASP A 1 181 ? 4.742 -2.867 10.257 1.00 95.12 181 ASP A N 1
ATOM 1440 C CA . ASP A 1 181 ? 3.302 -2.915 10.553 1.00 95.12 181 ASP A CA 1
ATOM 1441 C C . ASP A 1 181 ? 2.881 -4.155 11.350 1.00 95.12 181 ASP A C 1
ATOM 1443 O O . ASP A 1 181 ? 2.114 -4.037 12.313 1.00 95.12 181 ASP A O 1
ATOM 1447 N N . ASN A 1 182 ? 3.420 -5.331 11.014 1.00 97.25 182 ASN A N 1
ATOM 1448 C CA . ASN A 1 182 ? 3.139 -6.571 11.745 1.00 97.25 182 ASN A CA 1
ATOM 1449 C C . ASN A 1 182 ? 3.702 -6.533 13.172 1.00 97.25 182 ASN A C 1
ATOM 1451 O O . ASN A 1 182 ? 3.041 -6.971 14.114 1.00 97.25 182 ASN A O 1
ATOM 1455 N N . PHE A 1 183 ? 4.880 -5.932 13.366 1.00 98.00 183 PHE A N 1
ATOM 1456 C CA . PHE A 1 183 ? 5.471 -5.737 14.694 1.00 98.00 183 PHE A CA 1
ATOM 1457 C C . PHE A 1 183 ? 4.653 -4.765 15.536 1.00 98.00 183 PHE A C 1
ATOM 1459 O O . PHE A 1 183 ? 4.344 -5.047 16.696 1.00 98.00 183 PHE A O 1
ATOM 1466 N N . THR A 1 184 ? 4.255 -3.633 14.951 1.00 97.75 184 THR A N 1
ATOM 1467 C CA . THR A 1 184 ? 3.357 -2.683 15.606 1.00 97.75 184 THR A CA 1
ATOM 1468 C C . THR A 1 184 ? 2.062 -3.370 16.018 1.00 97.75 184 THR A C 1
ATOM 1470 O O . THR A 1 184 ? 1.657 -3.249 17.172 1.00 97.75 184 THR A O 1
ATOM 1473 N N . THR A 1 185 ? 1.445 -4.138 15.119 1.00 97.94 185 THR A N 1
ATOM 1474 C CA . THR A 1 185 ? 0.200 -4.864 15.397 1.00 97.94 185 THR A CA 1
ATOM 1475 C C . THR A 1 185 ? 0.385 -5.870 16.532 1.00 97.94 185 THR A C 1
ATOM 1477 O O . THR A 1 185 ? -0.401 -5.862 17.480 1.00 97.94 185 THR A O 1
ATOM 1480 N N . PHE A 1 186 ? 1.467 -6.649 16.524 1.00 98.56 186 PHE A N 1
ATOM 1481 C CA . PHE A 1 186 ? 1.796 -7.588 17.597 1.00 98.56 186 PHE A CA 1
ATOM 1482 C C . PHE A 1 186 ? 1.889 -6.910 18.969 1.00 98.56 186 PHE A C 1
ATOM 1484 O O . PHE A 1 186 ? 1.213 -7.318 19.918 1.00 98.56 186 PHE A O 1
ATOM 1491 N N . PHE A 1 187 ? 2.672 -5.834 19.086 1.00 98.56 187 PHE A N 1
ATOM 1492 C CA . PHE A 1 187 ? 2.829 -5.126 20.360 1.00 98.56 187 PHE A CA 1
ATOM 1493 C C . PHE A 1 187 ? 1.558 -4.375 20.783 1.00 98.56 187 PHE A C 1
ATOM 1495 O O . PHE A 1 187 ? 1.262 -4.297 21.978 1.00 98.56 187 PHE A O 1
ATOM 1502 N N . MET A 1 188 ? 0.753 -3.889 19.832 1.00 98.62 188 MET A N 1
ATOM 1503 C CA . MET A 1 188 ? -0.575 -3.340 20.121 1.00 98.62 188 MET A CA 1
ATOM 1504 C C . MET A 1 188 ? -1.513 -4.414 20.683 1.00 98.62 188 MET A C 1
ATOM 1506 O O . MET A 1 188 ? -2.198 -4.163 21.673 1.00 98.62 188 MET A O 1
ATOM 1510 N N . PHE A 1 189 ? -1.516 -5.624 20.121 1.00 98.56 189 PHE A N 1
ATOM 1511 C CA . PHE A 1 189 ? -2.303 -6.742 20.649 1.00 98.56 189 PHE A CA 1
ATOM 1512 C C . PHE A 1 189 ? -1.803 -7.220 22.010 1.00 98.56 189 PHE A C 1
ATOM 1514 O O . PHE A 1 189 ? -2.609 -7.601 22.859 1.00 98.56 189 PHE A O 1
ATOM 1521 N N . LEU A 1 190 ? -0.497 -7.136 22.264 1.00 98.50 190 LEU A N 1
ATOM 1522 C CA . LEU A 1 190 ? 0.070 -7.435 23.575 1.00 98.50 190 LEU A CA 1
ATOM 1523 C C . LEU A 1 190 ? -0.429 -6.431 24.627 1.00 98.50 190 LEU A C 1
ATOM 1525 O O . LEU A 1 190 ? -0.840 -6.829 25.717 1.00 98.50 190 LEU A O 1
ATOM 1529 N N . ALA A 1 191 ? -0.479 -5.139 24.287 1.00 98.44 191 ALA A N 1
ATOM 1530 C CA . ALA A 1 191 ? -1.087 -4.122 25.142 1.00 98.44 191 ALA A CA 1
ATOM 1531 C C . ALA A 1 191 ? -2.604 -4.351 25.312 1.00 98.44 191 ALA A C 1
ATOM 1533 O O . ALA A 1 191 ? -3.102 -4.349 26.438 1.00 98.44 191 ALA A O 1
ATOM 1534 N N . LEU A 1 192 ? -3.345 -4.638 24.234 1.00 98.12 192 LEU A N 1
ATOM 1535 C CA . LEU A 1 192 ? -4.778 -4.966 24.301 1.00 98.12 192 LEU A CA 1
ATOM 1536 C C . LEU A 1 192 ? -5.058 -6.166 25.214 1.00 98.12 192 LEU A C 1
ATOM 1538 O O . LEU A 1 192 ? -6.017 -6.131 25.985 1.00 98.12 192 LEU A O 1
ATOM 1542 N N . TYR A 1 193 ? -4.215 -7.199 25.181 1.00 97.81 193 TYR A N 1
ATOM 1543 C CA . TYR A 1 193 ? -4.326 -8.358 26.064 1.00 97.81 193 TYR A CA 1
ATOM 1544 C C . TYR A 1 193 ? -4.274 -7.953 27.542 1.00 97.81 193 TYR A C 1
ATOM 1546 O O . TYR A 1 193 ? -5.156 -8.326 28.320 1.00 97.81 193 TYR A O 1
ATOM 1554 N N . PHE A 1 194 ? -3.310 -7.117 27.936 1.00 97.25 194 PHE A N 1
ATOM 1555 C CA . PHE A 1 194 ? -3.231 -6.631 29.316 1.00 97.25 194 PHE A CA 1
ATOM 1556 C C . PHE A 1 194 ? -4.382 -5.691 29.688 1.00 97.25 194 PHE A C 1
ATOM 1558 O O . PHE A 1 194 ? -4.881 -5.762 30.812 1.00 97.25 194 PHE A O 1
ATOM 1565 N N . ALA A 1 195 ? -4.871 -4.866 28.758 1.00 96.50 195 ALA A N 1
ATOM 1566 C CA . ALA A 1 195 ? -6.064 -4.050 28.986 1.00 96.50 195 ALA A CA 1
ATOM 1567 C C . ALA A 1 195 ? -7.313 -4.910 29.239 1.00 96.50 195 ALA A C 1
ATOM 1569 O O . ALA A 1 195 ? -8.105 -4.612 30.135 1.00 96.50 195 ALA A O 1
ATOM 1570 N N . VAL A 1 196 ? -7.472 -6.007 28.499 1.00 94.62 196 VAL A N 1
ATOM 1571 C CA . VAL A 1 196 ? -8.552 -6.980 28.709 1.00 94.62 196 VAL A CA 1
ATOM 1572 C C . VAL A 1 196 ? -8.409 -7.679 30.061 1.00 94.62 196 VAL A C 1
ATOM 1574 O O . VAL A 1 196 ? -9.406 -7.835 30.767 1.00 94.62 196 VAL A O 1
ATOM 1577 N N . GLU A 1 197 ? -7.195 -8.036 30.488 1.00 91.00 197 GLU A N 1
ATOM 1578 C CA . GLU A 1 197 ? -6.978 -8.587 31.834 1.00 91.00 197 GLU A CA 1
ATOM 1579 C C . GLU A 1 197 ? -7.337 -7.590 32.946 1.00 91.00 197 GLU A C 1
ATOM 1581 O O . GLU A 1 197 ? -7.951 -7.978 33.945 1.00 91.00 197 GLU A O 1
ATOM 1586 N N . ILE A 1 198 ? -7.059 -6.296 32.761 1.00 90.94 198 ILE A N 1
ATOM 1587 C CA . ILE A 1 198 ? -7.502 -5.241 33.688 1.00 90.94 198 ILE A CA 1
ATOM 1588 C C . ILE A 1 198 ? -9.034 -5.164 33.712 1.00 90.94 198 ILE A C 1
ATOM 1590 O O . ILE A 1 198 ? -9.639 -5.195 34.789 1.00 90.94 198 ILE A O 1
ATOM 1594 N N . ALA A 1 199 ? -9.680 -5.112 32.546 1.00 88.75 199 ALA A N 1
ATOM 1595 C CA . ALA A 1 199 ? -11.132 -4.989 32.440 1.00 88.75 199 ALA A CA 1
ATOM 1596 C C . ALA A 1 199 ? -11.875 -6.210 33.022 1.00 88.75 199 ALA A C 1
ATOM 1598 O O . ALA A 1 199 ? -12.854 -6.047 33.751 1.00 88.75 199 ALA A O 1
ATOM 1599 N N . CYS A 1 200 ? -11.389 -7.429 32.758 1.00 80.62 200 CYS A N 1
ATOM 1600 C CA . CYS A 1 200 ? -12.073 -8.688 33.078 1.00 80.62 200 CYS A CA 1
ATOM 1601 C C . CYS A 1 200 ? -11.515 -9.439 34.307 1.00 80.62 200 CYS A C 1
ATOM 1603 O O . CYS A 1 200 ? -12.019 -10.516 34.649 1.00 80.62 200 CYS A O 1
ATOM 1605 N N . GLY A 1 201 ? -10.442 -8.974 34.954 1.00 63.50 201 GLY A N 1
ATOM 1606 C CA . GLY A 1 201 ? -9.760 -9.679 36.048 1.00 63.50 201 GLY A CA 1
ATOM 1607 C C . GLY A 1 201 ? -10.576 -9.773 37.344 1.00 63.50 201 GLY A C 1
ATOM 1608 O O . GLY A 1 201 ? -10.496 -8.869 38.172 1.00 63.50 201 GLY A O 1
ATOM 1609 N N . GLU A 1 202 ? -11.342 -10.850 37.549 1.00 55.03 202 GLU A N 1
ATOM 1610 C CA . GLU A 1 202 ? -12.071 -11.126 38.811 1.00 55.03 202 GLU A CA 1
ATOM 1611 C C . GLU A 1 202 ? -11.571 -12.376 39.574 1.00 55.03 202 GLU A C 1
ATOM 1613 O O . GLU A 1 202 ? -11.842 -12.518 40.762 1.00 55.03 202 GLU A O 1
ATOM 1618 N N . ASN A 1 203 ? -10.801 -13.283 38.959 1.00 45.00 203 ASN A N 1
ATOM 1619 C CA . ASN A 1 203 ? -10.634 -14.644 39.508 1.00 45.00 203 ASN A CA 1
ATOM 1620 C C . ASN A 1 203 ? -9.516 -14.862 40.551 1.00 45.00 203 ASN A C 1
ATOM 1622 O O . ASN A 1 203 ? -9.435 -15.956 41.109 1.00 45.00 203 ASN A O 1
ATOM 1626 N N . ARG A 1 204 ? -8.669 -13.870 40.859 1.00 40.16 204 ARG A N 1
ATOM 1627 C CA . ARG A 1 204 ? -7.586 -14.025 41.863 1.00 40.16 204 ARG A CA 1
ATOM 1628 C C . ARG A 1 204 ? -7.870 -13.375 43.222 1.00 40.16 204 ARG A C 1
ATOM 1630 O O . ARG A 1 204 ? -7.320 -13.817 44.226 1.00 40.16 204 ARG A O 1
ATOM 1637 N N . GLU A 1 205 ? -8.801 -12.422 43.278 1.00 44.28 205 GLU A N 1
ATOM 1638 C CA . GLU A 1 205 ? -9.106 -11.618 44.478 1.00 44.28 205 GLU A CA 1
ATOM 1639 C C . GLU A 1 205 ? -9.627 -12.456 45.666 1.00 44.28 205 GLU A C 1
ATOM 1641 O O . GLU A 1 205 ? -9.418 -12.089 46.821 1.00 44.28 205 GLU A O 1
ATOM 1646 N N . ASN A 1 206 ? -10.267 -13.605 45.407 1.00 39.47 206 ASN A N 1
ATOM 1647 C CA . ASN A 1 206 ? -10.880 -14.439 46.450 1.00 39.47 206 ASN A CA 1
ATOM 1648 C C . ASN A 1 206 ? -9.921 -15.431 47.131 1.00 39.47 206 ASN A C 1
ATOM 1650 O O . ASN A 1 206 ? -10.270 -15.971 48.182 1.00 39.47 206 ASN A O 1
ATOM 1654 N N . ARG A 1 207 ? -8.730 -15.692 46.569 1.00 33.16 207 ARG A N 1
ATOM 1655 C CA . ARG A 1 207 ? -7.803 -16.701 47.119 1.00 33.16 207 ARG A CA 1
ATOM 1656 C C . ARG A 1 207 ? -6.789 -16.103 48.099 1.00 33.16 207 ARG A C 1
ATOM 1658 O O . ARG A 1 207 ? -6.450 -16.761 49.075 1.00 33.16 207 ARG A O 1
ATOM 1665 N N . GLU A 1 208 ? -6.382 -14.852 47.891 1.00 40.16 208 GLU A N 1
ATOM 1666 C CA . GLU A 1 208 ? -5.405 -14.148 48.742 1.00 40.16 208 GLU A CA 1
ATOM 1667 C C . GLU A 1 208 ? -6.063 -13.394 49.907 1.00 40.16 208 GLU A C 1
ATOM 1669 O O . GLU A 1 208 ? -5.538 -13.404 51.021 1.00 40.16 208 GLU A O 1
ATOM 1674 N N . LYS A 1 209 ? -7.289 -12.868 49.729 1.00 41.47 209 LYS A N 1
ATOM 1675 C CA . LYS A 1 209 ? -8.056 -12.233 50.822 1.00 41.47 209 LYS A CA 1
ATOM 1676 C C . LYS A 1 209 ? -8.332 -13.155 52.013 1.00 41.47 209 LYS A C 1
ATOM 1678 O O . LYS A 1 209 ? -8.588 -12.664 53.106 1.00 41.47 209 LYS A O 1
ATOM 1683 N N . ARG A 1 210 ? -8.277 -14.479 51.828 1.00 35.50 210 ARG A N 1
ATOM 1684 C CA . ARG A 1 210 ? -8.471 -15.450 52.915 1.00 35.50 210 ARG A CA 1
ATOM 1685 C C . ARG A 1 210 ? -7.193 -15.698 53.741 1.00 35.50 210 ARG A C 1
ATOM 1687 O O . ARG A 1 210 ? -7.285 -16.336 54.780 1.00 35.50 210 ARG A O 1
ATOM 1694 N N . LEU A 1 211 ? -6.034 -15.183 53.312 1.00 38.00 211 LEU A N 1
ATOM 1695 C CA . LEU A 1 211 ? -4.730 -15.388 53.963 1.00 38.00 211 LEU A CA 1
ATOM 1696 C C . LEU A 1 211 ? -4.172 -14.138 54.671 1.00 38.00 211 LEU A C 1
ATOM 1698 O O . LEU A 1 211 ? -3.392 -14.288 55.605 1.00 38.00 211 LEU A O 1
ATOM 1702 N N . GLU A 1 212 ? -4.585 -12.920 54.297 1.00 39.34 212 GLU A N 1
ATOM 1703 C CA . GLU A 1 212 ? -3.980 -11.682 54.834 1.00 39.34 212 GLU A CA 1
ATOM 1704 C C . GLU A 1 212 ? -4.761 -10.973 55.961 1.00 39.34 212 GLU A C 1
ATOM 1706 O O . GLU A 1 212 ? -4.241 -10.025 56.551 1.00 39.34 212 GLU A O 1
ATOM 1711 N N . ILE A 1 213 ? -5.956 -11.436 56.361 1.00 41.19 213 ILE A N 1
ATOM 1712 C CA . ILE A 1 213 ? -6.693 -10.866 57.519 1.00 41.19 213 ILE A CA 1
ATOM 1713 C C . ILE A 1 213 ? -6.095 -11.370 58.848 1.00 41.19 213 ILE A C 1
ATOM 1715 O O . ILE A 1 213 ? -6.790 -11.928 59.693 1.00 41.19 213 ILE A O 1
ATOM 1719 N N . SER A 1 214 ? -4.786 -11.203 59.047 1.00 33.59 214 SER A N 1
ATOM 1720 C CA . SER A 1 214 ? -4.153 -11.527 60.331 1.00 33.59 214 SER A CA 1
ATOM 1721 C C . SER A 1 214 ? -3.207 -10.472 60.887 1.00 33.59 214 SER A C 1
ATOM 1723 O O . SER A 1 214 ? -2.980 -10.515 62.094 1.00 33.59 214 SER A O 1
ATOM 1725 N N . LYS A 1 215 ? -2.648 -9.528 60.128 1.00 41.03 215 LYS A N 1
ATOM 1726 C CA . LYS A 1 215 ? -1.610 -8.649 60.693 1.00 41.03 215 LYS A CA 1
ATOM 1727 C C . LYS A 1 215 ? -1.569 -7.291 60.001 1.00 41.03 215 LYS A C 1
ATOM 1729 O O . LYS A 1 215 ? -1.129 -7.207 58.868 1.00 41.03 215 LYS A O 1
ATOM 1734 N N . GLU A 1 216 ? -2.046 -6.247 60.684 1.00 41.62 216 GLU A N 1
ATOM 1735 C CA . GLU A 1 216 ? -1.184 -5.186 61.247 1.00 41.62 216 GLU A CA 1
ATOM 1736 C C . GLU A 1 216 ? -1.940 -3.886 61.577 1.00 41.62 216 GLU A C 1
ATOM 1738 O O . GLU A 1 216 ? -2.719 -3.350 60.78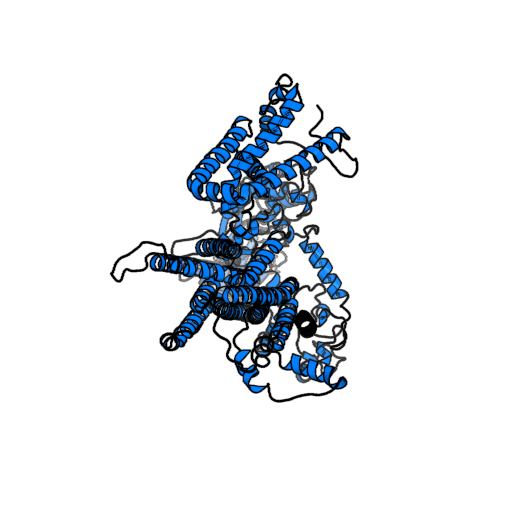9 1.00 41.62 216 GLU A O 1
ATOM 1743 N N . ARG A 1 217 ? -1.653 -3.371 62.781 1.00 41.41 217 ARG A N 1
ATOM 1744 C CA . ARG A 1 217 ? -1.897 -2.000 63.254 1.00 41.41 217 ARG A CA 1
ATOM 1745 C C . ARG A 1 217 ? -0.551 -1.266 63.251 1.00 41.41 217 ARG A C 1
ATOM 1747 O O . ARG A 1 217 ? 0.405 -1.822 63.781 1.00 41.41 217 ARG A O 1
ATOM 1754 N N . GLY A 1 218 ? -0.495 -0.009 62.796 1.00 39.19 218 GLY A N 1
ATOM 1755 C CA . GLY A 1 218 ? 0.633 0.882 63.117 1.00 39.19 218 GLY A CA 1
ATOM 1756 C C . GLY A 1 218 ? 0.753 2.177 62.294 1.00 39.19 218 GLY A C 1
ATOM 1757 O O . GLY A 1 218 ? 0.843 2.111 61.078 1.00 39.19 218 GLY A O 1
ATOM 1758 N N . THR A 1 219 ? 0.738 3.311 63.011 1.00 46.34 219 THR A N 1
ATOM 1759 C CA . THR A 1 219 ? 1.254 4.703 62.823 1.00 46.34 219 THR A CA 1
ATOM 1760 C C . THR A 1 219 ? 1.682 5.308 61.459 1.00 46.34 219 THR A C 1
ATOM 1762 O O . THR A 1 219 ? 2.115 4.655 60.521 1.00 46.34 219 THR A O 1
ATOM 1765 N N . THR A 1 220 ? 1.614 6.647 61.397 1.00 45.31 220 THR A N 1
ATOM 1766 C CA . THR A 1 220 ? 1.575 7.553 60.224 1.00 45.31 220 THR A CA 1
ATOM 1767 C C . THR A 1 220 ? 2.794 7.546 59.280 1.00 45.31 220 THR A C 1
ATOM 1769 O O . THR A 1 220 ? 2.624 7.825 58.097 1.00 45.31 220 THR A O 1
ATOM 1772 N N . LEU A 1 221 ? 3.999 7.161 59.728 1.00 39.34 221 LEU A N 1
ATOM 1773 C CA . LEU A 1 221 ? 5.164 6.960 58.835 1.00 39.34 221 LEU A CA 1
ATOM 1774 C C . LEU A 1 221 ? 5.112 5.601 58.104 1.00 39.34 221 LEU A C 1
ATOM 1776 O O . LEU A 1 221 ? 5.714 5.430 57.045 1.00 39.34 221 LEU A O 1
ATOM 1780 N N . SER A 1 222 ? 4.329 4.650 58.627 1.00 49.12 222 SER A N 1
ATOM 1781 C CA . SER A 1 222 ? 4.029 3.382 57.960 1.00 49.12 222 SER A CA 1
ATOM 1782 C C . SER A 1 222 ? 3.084 3.575 56.770 1.00 49.12 222 SER A C 1
ATOM 1784 O O . SER A 1 222 ? 2.964 2.682 55.939 1.00 49.12 222 SER A O 1
ATOM 1786 N N . PHE A 1 223 ? 2.440 4.738 56.614 1.00 46.91 223 PHE A N 1
ATOM 1787 C CA . PHE A 1 223 ? 1.459 4.964 55.552 1.00 46.91 223 PHE A CA 1
ATOM 1788 C C . PHE A 1 223 ? 2.079 4.934 54.145 1.00 46.91 223 PHE A C 1
ATOM 1790 O O . PHE A 1 223 ? 1.518 4.299 53.258 1.00 46.91 223 PHE A O 1
ATOM 1797 N N . LEU A 1 224 ? 3.263 5.525 53.930 1.00 48.56 224 LEU A N 1
ATOM 1798 C CA . LEU A 1 224 ? 3.952 5.485 52.627 1.00 48.56 224 LEU A CA 1
ATOM 1799 C C . LEU A 1 224 ? 4.477 4.079 52.293 1.00 48.56 224 LEU A C 1
ATOM 1801 O O . LEU A 1 224 ? 4.211 3.575 51.203 1.00 48.56 224 LEU A O 1
ATOM 1805 N N . PHE A 1 225 ? 5.139 3.405 53.242 1.00 53.31 225 PHE A N 1
ATOM 1806 C CA . PHE A 1 225 ? 5.624 2.028 53.059 1.00 53.31 225 PHE A CA 1
ATOM 1807 C C . PHE A 1 225 ? 4.485 1.007 52.928 1.00 53.31 225 PHE A C 1
ATOM 1809 O O . PHE A 1 225 ? 4.581 0.088 52.120 1.00 53.31 225 PHE A O 1
ATOM 1816 N N . SER A 1 226 ? 3.384 1.180 53.664 1.00 58.25 226 SER A N 1
ATOM 1817 C CA . SER A 1 226 ? 2.193 0.331 53.544 1.00 58.25 226 SER A CA 1
ATOM 1818 C C . SER A 1 226 ? 1.399 0.613 52.272 1.00 58.25 226 SER A C 1
ATOM 1820 O O . SER A 1 226 ? 0.789 -0.299 51.726 1.00 58.25 226 SER A O 1
ATOM 1822 N N . THR A 1 227 ? 1.419 1.841 51.754 1.00 60.22 227 THR A N 1
ATOM 1823 C CA . THR A 1 227 ? 0.803 2.162 50.460 1.00 60.22 227 THR A CA 1
ATOM 1824 C C . THR A 1 227 ? 1.624 1.576 49.314 1.00 60.22 227 THR A C 1
ATOM 1826 O O . THR A 1 227 ? 1.057 0.905 48.455 1.00 60.22 227 THR A O 1
ATOM 1829 N N . LEU A 1 228 ? 2.953 1.722 49.339 1.00 64.12 228 LEU A N 1
ATOM 1830 C CA . LEU A 1 228 ? 3.860 1.089 48.373 1.00 64.12 228 LEU A CA 1
ATOM 1831 C C . LEU A 1 228 ? 3.773 -0.442 48.415 1.00 64.12 228 LEU A C 1
ATOM 1833 O O . LEU A 1 228 ? 3.678 -1.066 47.362 1.00 64.12 228 LEU A O 1
ATOM 1837 N N . SER A 1 229 ? 3.733 -1.057 49.602 1.00 69.19 229 SER A N 1
ATOM 1838 C CA . SER A 1 229 ? 3.594 -2.514 49.724 1.00 69.19 229 SER A CA 1
ATOM 1839 C C . SER A 1 229 ? 2.216 -3.018 49.284 1.00 69.19 229 SER A C 1
ATOM 1841 O O . SER A 1 229 ? 2.128 -4.078 48.667 1.00 69.19 229 SER A O 1
ATOM 1843 N N . ARG A 1 230 ? 1.143 -2.247 49.519 1.00 69.94 230 ARG A N 1
ATOM 1844 C CA . ARG A 1 230 ? -0.201 -2.548 48.995 1.00 69.94 230 ARG A CA 1
ATOM 1845 C C . ARG A 1 230 ? -0.268 -2.443 47.477 1.00 69.94 230 ARG A C 1
ATOM 1847 O O . ARG A 1 230 ? -0.882 -3.305 46.865 1.00 69.94 230 ARG A O 1
ATOM 1854 N N . ILE A 1 231 ? 0.356 -1.429 46.873 1.00 76.44 231 ILE A N 1
ATOM 1855 C CA . ILE A 1 231 ? 0.435 -1.292 45.409 1.00 76.44 231 ILE A CA 1
ATOM 1856 C C . ILE A 1 231 ? 1.258 -2.443 44.820 1.00 76.44 231 ILE A C 1
ATOM 1858 O O . ILE A 1 231 ? 0.832 -3.052 43.846 1.00 76.44 231 ILE A O 1
ATOM 1862 N N . ALA A 1 232 ? 2.392 -2.785 45.440 1.00 77.75 232 ALA A N 1
ATOM 1863 C CA . ALA A 1 232 ? 3.268 -3.875 45.005 1.00 77.75 232 ALA A CA 1
ATOM 1864 C C . ALA A 1 232 ? 2.580 -5.252 45.000 1.00 77.75 232 ALA A C 1
ATOM 1866 O O . ALA A 1 232 ? 2.924 -6.103 44.185 1.00 77.75 232 ALA A O 1
ATOM 1867 N N . ARG A 1 233 ? 1.612 -5.472 45.899 1.00 77.12 233 ARG A N 1
ATOM 1868 C CA . ARG A 1 233 ? 0.817 -6.709 45.983 1.00 77.12 233 ARG A CA 1
ATOM 1869 C C . ARG A 1 233 ? -0.501 -6.647 45.207 1.00 77.12 233 ARG A C 1
ATOM 1871 O O . ARG A 1 233 ? -1.205 -7.650 45.149 1.00 77.12 233 ARG A O 1
ATOM 1878 N N . ASP A 1 234 ? -0.863 -5.501 44.630 1.00 79.12 234 ASP A N 1
ATOM 1879 C CA . ASP A 1 234 ? -2.127 -5.371 43.908 1.00 79.12 234 ASP A CA 1
ATOM 1880 C C . ASP A 1 234 ? -2.050 -6.135 42.571 1.00 79.12 234 ASP A C 1
ATOM 1882 O O . ASP A 1 234 ? -1.126 -5.912 41.779 1.00 79.12 234 ASP A O 1
ATOM 1886 N N . PRO A 1 235 ? -3.020 -7.017 42.264 1.00 83.00 235 PRO A N 1
ATOM 1887 C CA . PRO A 1 235 ? -3.028 -7.782 41.020 1.00 83.00 235 PRO A CA 1
ATOM 1888 C C . PRO A 1 235 ? -3.111 -6.910 39.758 1.00 83.00 235 PRO A C 1
ATOM 1890 O O . PRO A 1 235 ? -2.852 -7.415 38.666 1.00 83.00 235 PRO A O 1
ATOM 1893 N N . LEU A 1 236 ? -3.471 -5.627 39.877 1.00 87.75 236 LEU A N 1
ATOM 1894 C CA . LEU A 1 236 ? -3.545 -4.680 38.763 1.00 87.75 236 LEU A CA 1
ATOM 1895 C C . LEU A 1 236 ? -2.205 -4.004 38.445 1.00 87.75 236 LEU A C 1
ATOM 1897 O O . LEU A 1 236 ? -2.075 -3.431 37.362 1.00 87.75 236 LEU A O 1
ATOM 1901 N N . LEU A 1 237 ? -1.198 -4.107 39.321 1.00 89.94 237 LEU A N 1
ATOM 1902 C CA . LEU A 1 237 ? 0.118 -3.511 39.089 1.00 89.94 237 LEU A CA 1
ATOM 1903 C C . LEU A 1 237 ? 0.787 -4.092 37.842 1.00 89.94 237 LEU A C 1
ATOM 1905 O O . LEU A 1 237 ? 1.170 -3.349 36.939 1.00 89.94 237 LEU A O 1
ATOM 1909 N N . TRP A 1 238 ? 0.913 -5.421 37.788 1.00 92.31 238 TRP A N 1
ATOM 1910 C CA . TRP A 1 238 ? 1.627 -6.094 36.705 1.00 92.31 238 TRP A CA 1
ATOM 1911 C C . TRP A 1 238 ? 0.956 -5.900 35.337 1.00 92.31 238 TRP A C 1
ATOM 1913 O O . TRP A 1 238 ? 1.654 -5.490 34.413 1.00 92.31 238 TRP A O 1
ATOM 1923 N N . PRO A 1 239 ? -0.372 -6.082 35.182 1.00 93.31 239 PRO A N 1
ATOM 1924 C CA . PRO A 1 239 ? -1.049 -5.767 33.927 1.00 93.31 239 PRO A CA 1
ATOM 1925 C C . PRO A 1 239 ? -0.890 -4.303 33.499 1.00 93.31 239 PRO A C 1
ATOM 1927 O O . PRO A 1 239 ? -0.728 -4.042 32.314 1.00 93.31 239 PRO A O 1
ATOM 1930 N N . SER A 1 240 ? -0.890 -3.346 34.434 1.00 95.44 240 SER A N 1
ATOM 1931 C CA . SER A 1 240 ? -0.731 -1.921 34.096 1.00 95.44 240 SER A CA 1
ATOM 1932 C C . SER A 1 240 ? 0.688 -1.595 33.628 1.00 95.44 240 SER A C 1
ATOM 1934 O O . SER A 1 240 ? 0.869 -0.878 32.644 1.00 95.44 240 SER A O 1
ATOM 1936 N N . LEU A 1 241 ? 1.700 -2.160 34.294 1.00 97.00 241 LEU A N 1
ATOM 1937 C CA . LEU A 1 241 ? 3.103 -2.033 33.896 1.00 97.00 241 LEU A CA 1
ATOM 1938 C C . LEU A 1 241 ? 3.349 -2.709 32.543 1.00 97.00 241 LEU A C 1
ATOM 1940 O O . LEU A 1 241 ? 3.953 -2.106 31.659 1.00 97.00 241 LEU A O 1
ATOM 1944 N N . ALA A 1 242 ? 2.841 -3.928 32.362 1.00 97.75 242 ALA A N 1
ATOM 1945 C CA . ALA A 1 242 ? 2.993 -4.692 31.132 1.00 97.75 242 ALA A CA 1
ATOM 1946 C C . ALA A 1 242 ? 2.244 -4.050 29.952 1.00 97.75 242 ALA A C 1
ATOM 1948 O O . ALA A 1 242 ? 2.790 -4.000 28.852 1.00 97.75 242 ALA A O 1
ATOM 1949 N N . PHE A 1 243 ? 1.054 -3.475 30.186 1.00 98.38 243 PHE A N 1
ATOM 1950 C CA . PHE A 1 243 ? 0.357 -2.640 29.204 1.00 98.38 243 PHE A CA 1
ATOM 1951 C C . PHE A 1 243 ? 1.240 -1.471 28.766 1.00 98.38 243 PHE A C 1
ATOM 1953 O O . PHE A 1 243 ? 1.453 -1.275 27.573 1.00 98.38 243 PHE A O 1
ATOM 1960 N N . GLY A 1 244 ? 1.765 -0.705 29.729 1.00 98.00 244 GLY A N 1
ATOM 1961 C CA . GLY A 1 244 ? 2.611 0.450 29.450 1.00 98.00 244 GLY A CA 1
ATOM 1962 C C . GLY A 1 244 ? 3.854 0.066 28.655 1.00 98.00 244 GLY A C 1
ATOM 1963 O O . GLY A 1 244 ? 4.147 0.670 27.628 1.00 98.00 244 GLY A O 1
ATOM 1964 N N . PHE A 1 245 ? 4.547 -0.990 29.079 1.00 98.50 245 PHE A N 1
ATOM 1965 C CA . PHE A 1 245 ? 5.743 -1.479 28.401 1.00 98.50 245 PHE A CA 1
ATOM 1966 C C . PHE A 1 245 ? 5.449 -1.926 26.959 1.00 98.50 245 PHE A C 1
ATOM 1968 O O . PHE A 1 245 ? 6.137 -1.482 26.039 1.00 98.50 245 PHE A O 1
ATOM 1975 N N . ALA A 1 246 ? 4.396 -2.726 26.749 1.00 98.50 246 ALA A N 1
ATOM 1976 C CA . ALA A 1 246 ? 3.949 -3.162 25.423 1.00 98.50 246 ALA A CA 1
ATOM 1977 C C . ALA A 1 246 ? 3.536 -1.982 24.526 1.00 98.50 246 ALA A C 1
ATOM 1979 O O . ALA A 1 246 ? 3.908 -1.942 23.355 1.00 98.50 246 ALA A O 1
ATOM 1980 N N . LEU A 1 247 ? 2.846 -0.978 25.079 1.00 98.44 247 LEU A N 1
ATOM 1981 C CA . LEU A 1 247 ? 2.527 0.255 24.361 1.00 98.44 247 LEU A CA 1
ATOM 1982 C C . LEU A 1 247 ? 3.802 0.984 23.919 1.00 98.44 247 LEU A C 1
ATOM 1984 O O . LEU A 1 247 ? 3.898 1.378 22.762 1.00 98.44 247 LEU A O 1
ATOM 1988 N N . GLY A 1 248 ? 4.801 1.126 24.794 1.00 98.19 248 GLY A N 1
ATOM 1989 C CA . GLY A 1 248 ? 6.075 1.751 24.423 1.00 98.19 248 GLY A CA 1
ATOM 1990 C C . GLY A 1 248 ? 6.816 0.998 23.310 1.00 98.19 248 GLY A C 1
ATOM 1991 O O . GLY A 1 248 ? 7.385 1.640 22.432 1.00 98.19 248 GLY A O 1
ATOM 1992 N N . MET A 1 249 ? 6.724 -0.340 23.273 1.00 98.50 249 MET A N 1
ATOM 1993 C CA . MET A 1 249 ? 7.263 -1.168 22.180 1.00 98.50 249 MET A CA 1
ATOM 1994 C C . MET A 1 249 ? 6.502 -0.937 20.866 1.00 98.50 249 MET A C 1
ATOM 1996 O O . MET A 1 249 ? 7.109 -0.800 19.803 1.00 98.50 249 MET A O 1
ATOM 2000 N N . ALA A 1 250 ? 5.171 -0.840 20.934 1.00 98.19 250 ALA A N 1
ATOM 2001 C CA . ALA A 1 250 ? 4.336 -0.546 19.773 1.00 98.19 250 ALA A CA 1
ATOM 2002 C C . ALA A 1 250 ? 4.655 0.839 19.186 1.00 98.19 250 ALA A C 1
ATOM 2004 O O . ALA A 1 250 ? 4.847 0.968 17.976 1.00 98.19 250 ALA A O 1
ATOM 2005 N N . VAL A 1 251 ? 4.788 1.858 20.042 1.00 97.75 251 VAL A N 1
ATOM 2006 C CA . VAL A 1 251 ? 5.149 3.230 19.647 1.00 97.75 251 VAL A CA 1
ATOM 2007 C C . VAL A 1 251 ? 6.577 3.295 19.093 1.00 97.75 251 VAL A C 1
ATOM 2009 O O . VAL A 1 251 ? 6.816 4.003 18.117 1.00 97.75 251 VAL A O 1
ATOM 2012 N N . ALA A 1 252 ? 7.507 2.511 19.646 1.00 97.62 252 ALA A N 1
ATOM 2013 C CA . ALA A 1 252 ? 8.869 2.357 19.124 1.00 97.62 252 ALA A CA 1
ATOM 2014 C C . ALA A 1 252 ? 8.945 1.557 17.809 1.00 97.62 252 ALA A C 1
ATOM 2016 O O . ALA A 1 252 ? 10.004 1.510 17.191 1.00 97.62 252 ALA A O 1
ATOM 2017 N N . SER A 1 253 ? 7.843 0.938 17.373 1.00 96.75 253 SER A N 1
ATOM 2018 C CA . SER A 1 253 ? 7.714 0.289 16.059 1.00 96.75 253 SER A CA 1
ATOM 2019 C C . SER A 1 253 ? 7.042 1.215 15.038 1.00 96.75 253 SER A C 1
ATOM 2021 O O . SER A 1 253 ? 7.473 1.298 13.887 1.00 96.75 253 SER A O 1
ATOM 2023 N N . LYS A 1 254 ? 6.016 1.966 15.469 1.00 94.56 254 LYS A N 1
ATOM 2024 C CA . LYS A 1 254 ? 5.356 3.009 14.672 1.00 94.56 254 LYS A CA 1
ATOM 2025 C C . LYS A 1 254 ? 4.664 4.019 15.587 1.00 94.56 254 LYS A C 1
ATOM 2027 O O . LYS A 1 254 ? 3.809 3.648 16.391 1.00 94.56 254 LYS A O 1
ATOM 2032 N N . LEU A 1 255 ? 4.969 5.307 15.417 1.00 92.44 255 LEU A N 1
ATOM 2033 C CA . LEU A 1 255 ? 4.500 6.375 16.312 1.00 92.44 255 LEU A CA 1
ATOM 2034 C C . LEU A 1 255 ? 2.963 6.458 16.413 1.00 92.44 255 LEU A C 1
ATOM 2036 O O . LEU A 1 255 ? 2.426 6.728 17.486 1.00 92.44 255 LEU A O 1
ATOM 2040 N N . ASN A 1 256 ? 2.249 6.138 15.329 1.00 91.06 256 ASN A N 1
ATOM 2041 C CA . ASN A 1 256 ? 0.780 6.119 15.280 1.00 91.06 256 ASN A CA 1
ATOM 2042 C C . ASN A 1 256 ? 0.138 5.140 16.282 1.00 91.06 256 ASN A C 1
ATOM 2044 O O . ASN A 1 256 ? -1.035 5.296 16.623 1.00 91.06 256 ASN A O 1
ATOM 2048 N N . ALA A 1 257 ? 0.887 4.163 16.807 1.00 95.50 257 ALA A N 1
ATOM 2049 C CA . ALA A 1 257 ? 0.406 3.271 17.860 1.00 95.50 257 ALA A CA 1
ATOM 2050 C C . ALA A 1 257 ? 0.113 3.999 19.186 1.00 95.50 257 ALA A C 1
ATOM 2052 O O . ALA A 1 257 ? -0.599 3.458 20.031 1.00 95.50 257 ALA A O 1
ATOM 2053 N N . ALA A 1 258 ? 0.601 5.234 19.368 1.00 95.50 258 ALA A N 1
ATOM 2054 C CA . ALA A 1 258 ? 0.393 6.023 20.584 1.00 95.50 258 ALA A CA 1
ATOM 2055 C C . ALA A 1 258 ? -1.093 6.263 20.900 1.00 95.50 258 ALA A C 1
ATOM 2057 O O . ALA A 1 258 ? -1.459 6.387 22.068 1.00 95.50 258 ALA A O 1
ATOM 2058 N N . VAL A 1 259 ? -1.966 6.250 19.886 1.00 95.12 259 VAL A N 1
ATOM 2059 C CA . VAL A 1 259 ? -3.425 6.376 20.051 1.00 95.12 259 VAL A CA 1
ATOM 2060 C C . VAL A 1 259 ? -3.997 5.266 20.946 1.00 95.12 259 VAL A C 1
ATOM 2062 O O . VAL A 1 259 ? -4.967 5.495 21.667 1.00 95.12 259 VAL A O 1
ATOM 2065 N N . LEU A 1 260 ? -3.362 4.087 20.992 1.00 96.81 260 LEU A N 1
ATOM 2066 C CA . LEU A 1 260 ? -3.766 2.969 21.852 1.00 96.81 260 LEU A CA 1
ATOM 2067 C C . LEU A 1 260 ? -3.665 3.290 23.353 1.00 96.81 260 LEU A C 1
ATOM 2069 O O . LEU A 1 260 ? -4.304 2.619 24.165 1.00 96.81 260 LEU A O 1
ATOM 2073 N N . ALA A 1 261 ? -2.942 4.345 23.746 1.00 96.88 261 ALA A N 1
ATOM 2074 C CA . ALA A 1 261 ? -2.860 4.795 25.135 1.00 96.88 261 ALA A CA 1
ATOM 2075 C C . ALA A 1 261 ? -4.241 5.020 25.779 1.00 96.88 261 ALA A C 1
ATOM 2077 O O . ALA A 1 261 ? -4.396 4.788 26.978 1.00 96.88 261 ALA A O 1
ATOM 2078 N N . ILE A 1 262 ? -5.258 5.400 24.990 1.00 96.00 262 ILE A N 1
ATOM 2079 C CA . ILE A 1 262 ? -6.636 5.610 25.462 1.00 96.00 262 ILE A CA 1
ATOM 2080 C C . ILE A 1 262 ? -7.311 4.326 25.971 1.00 96.00 262 ILE A C 1
ATOM 2082 O O . ILE A 1 262 ? -8.261 4.383 26.753 1.00 96.00 262 ILE A O 1
ATOM 2086 N N . VAL A 1 263 ? -6.817 3.151 25.577 1.00 96.81 263 VAL A N 1
ATOM 2087 C CA . VAL A 1 263 ? -7.416 1.871 25.969 1.00 96.81 263 VAL A CA 1
ATOM 2088 C C . VAL A 1 263 ? -7.178 1.563 27.447 1.00 96.81 263 VAL A C 1
ATOM 2090 O O . VAL A 1 263 ? -8.039 0.957 28.081 1.00 96.81 263 VAL A O 1
ATOM 2093 N N . LEU A 1 264 ? -6.073 2.024 28.042 1.00 96.56 264 LEU A N 1
ATOM 2094 C CA . LEU A 1 264 ? -5.812 1.816 29.469 1.00 96.56 264 LEU A CA 1
ATOM 2095 C C . LEU A 1 264 ? -6.859 2.493 30.374 1.00 96.56 264 LEU A C 1
ATOM 2097 O O . LEU A 1 264 ? -7.481 1.789 31.177 1.00 96.56 264 LEU A O 1
ATOM 2101 N N . PRO A 1 265 ? -7.127 3.813 30.262 1.00 96.12 265 PRO A N 1
ATOM 2102 C CA . PRO A 1 265 ? -8.203 4.433 31.028 1.00 96.12 265 PRO A CA 1
ATOM 2103 C C . PRO A 1 265 ? -9.573 3.852 30.669 1.00 96.12 265 PRO A C 1
ATOM 2105 O O . PRO A 1 265 ? -10.391 3.670 31.570 1.00 96.12 265 PRO A O 1
ATOM 2108 N N . ALA A 1 266 ? -9.817 3.471 29.409 1.00 95.06 266 ALA A N 1
ATOM 2109 C CA . ALA A 1 266 ? -11.057 2.795 29.026 1.00 95.06 266 ALA A CA 1
ATOM 2110 C C . ALA A 1 266 ? -11.236 1.442 29.743 1.00 95.06 266 ALA A C 1
ATOM 2112 O O . ALA A 1 266 ? -12.326 1.146 30.232 1.00 95.06 266 ALA A O 1
ATOM 2113 N N . ALA A 1 267 ? -10.177 0.640 29.886 1.00 94.38 267 ALA A N 1
ATOM 2114 C CA . ALA A 1 267 ? -10.216 -0.636 30.601 1.00 94.38 267 ALA A CA 1
ATOM 2115 C C . ALA A 1 267 ? -10.536 -0.451 32.092 1.00 94.38 267 ALA A C 1
ATOM 2117 O O . ALA A 1 267 ? -11.383 -1.162 32.645 1.00 94.38 267 ALA A O 1
ATOM 2118 N N . PHE A 1 268 ? -9.920 0.543 32.738 1.00 93.44 268 PHE A N 1
ATOM 2119 C CA . PHE A 1 268 ? -10.245 0.902 34.119 1.00 93.44 268 PHE A CA 1
ATOM 2120 C C . PHE A 1 268 ? -11.670 1.441 34.265 1.00 93.44 268 PHE A C 1
ATOM 2122 O O . PHE A 1 268 ? -12.346 1.084 35.231 1.00 93.44 268 PHE A O 1
ATOM 2129 N N . ALA A 1 269 ? -12.157 2.235 33.308 1.00 91.25 269 ALA A N 1
ATOM 2130 C CA . ALA A 1 269 ? -13.532 2.725 33.297 1.00 91.25 269 ALA A CA 1
ATOM 2131 C C . ALA A 1 269 ? -14.533 1.565 33.186 1.00 91.25 269 ALA A C 1
ATOM 2133 O O . ALA A 1 269 ? -15.446 1.461 34.007 1.00 91.25 269 ALA A O 1
ATOM 2134 N N . VAL A 1 270 ? -14.324 0.637 32.244 1.00 90.06 270 VAL A N 1
ATOM 2135 C CA . VAL A 1 270 ? -15.157 -0.569 32.097 1.00 90.06 270 VAL A CA 1
ATOM 2136 C C . VAL A 1 270 ? -15.164 -1.380 33.392 1.00 90.06 270 VAL A C 1
ATOM 2138 O O . VAL A 1 270 ? -16.238 -1.760 33.866 1.00 90.06 270 VAL A O 1
ATOM 2141 N N . ARG A 1 271 ? -13.998 -1.593 34.019 1.00 88.12 271 ARG A N 1
ATOM 2142 C CA . ARG A 1 271 ? -13.884 -2.292 35.310 1.00 88.12 271 ARG A CA 1
ATOM 2143 C C . ARG A 1 271 ? -14.652 -1.574 36.423 1.00 88.12 271 ARG A C 1
ATOM 2145 O O . ARG A 1 271 ? -15.378 -2.218 37.182 1.00 88.12 271 ARG A O 1
ATOM 2152 N N . TYR A 1 272 ? -14.492 -0.256 36.526 1.00 85.81 272 TYR A N 1
ATOM 2153 C CA . TYR A 1 272 ? -15.114 0.573 37.556 1.00 85.81 272 TYR A CA 1
ATOM 2154 C C . TYR A 1 272 ? -16.644 0.538 37.454 1.00 85.81 272 TYR A C 1
ATOM 2156 O O . TYR A 1 272 ? -17.315 0.119 38.400 1.00 85.81 272 TYR A O 1
ATOM 2164 N N . PHE A 1 273 ? -17.203 0.873 36.288 1.00 83.94 273 PHE A N 1
ATOM 2165 C CA . PHE A 1 273 ? -18.655 0.902 36.080 1.00 83.94 273 PHE A CA 1
ATOM 2166 C C . PHE A 1 273 ? -19.295 -0.490 36.158 1.00 83.94 273 PHE A C 1
ATOM 2168 O O . PHE A 1 273 ? -20.412 -0.633 36.656 1.00 83.94 273 PHE A O 1
ATOM 2175 N N . SER A 1 274 ? -18.576 -1.544 35.755 1.00 80.00 274 SER A N 1
ATOM 2176 C CA . SER A 1 274 ? -19.070 -2.920 35.892 1.00 80.00 274 SER A CA 1
ATOM 2177 C C . SER A 1 274 ? -19.278 -3.323 37.356 1.00 80.00 274 SER A C 1
ATOM 2179 O O . SER A 1 274 ? -20.244 -4.029 37.656 1.00 80.00 274 SER A O 1
ATOM 2181 N N . ARG A 1 275 ? -18.416 -2.852 38.273 1.00 74.44 275 ARG A N 1
ATOM 2182 C CA . ARG A 1 275 ? -18.543 -3.089 39.723 1.00 74.44 275 ARG A CA 1
ATOM 2183 C C . ARG A 1 275 ? -19.657 -2.256 40.358 1.00 74.44 275 ARG A C 1
ATOM 2185 O O . ARG A 1 275 ? -20.367 -2.775 41.216 1.00 74.44 275 ARG A O 1
ATOM 2192 N N . VAL A 1 276 ? -19.832 -1.003 39.927 1.00 70.38 276 VAL A N 1
ATOM 2193 C CA . VAL A 1 276 ? -20.901 -0.117 40.427 1.00 70.38 276 VAL A CA 1
ATOM 2194 C C . VAL A 1 276 ? -22.285 -0.685 40.099 1.00 70.38 276 VAL A C 1
ATOM 2196 O O . VAL A 1 276 ? -23.096 -0.843 41.009 1.00 70.38 276 VAL A O 1
ATOM 2199 N N . ASN A 1 277 ? -22.535 -1.091 38.849 1.00 64.75 277 ASN A N 1
ATOM 2200 C CA . ASN A 1 277 ? -23.839 -1.657 38.471 1.00 64.75 277 ASN A CA 1
ATOM 2201 C C . ASN A 1 277 ? -24.145 -2.971 39.201 1.00 64.75 277 ASN A C 1
ATOM 2203 O O . ASN A 1 277 ? -25.275 -3.195 39.619 1.00 64.75 277 ASN A O 1
ATOM 2207 N N . ARG A 1 278 ? -23.135 -3.831 39.409 1.00 62.84 278 ARG A N 1
ATOM 2208 C CA . ARG A 1 278 ? -23.314 -5.094 40.145 1.00 62.84 278 ARG A CA 1
ATOM 2209 C C . ARG A 1 278 ? -23.789 -4.847 41.580 1.00 62.84 278 ARG A C 1
ATOM 2211 O O . ARG A 1 278 ? -24.565 -5.633 42.111 1.00 62.84 278 ARG A O 1
ATOM 2218 N N . ARG A 1 279 ? -23.349 -3.749 42.203 1.00 54.00 279 ARG A N 1
ATOM 2219 C CA . ARG A 1 279 ? -23.781 -3.346 43.545 1.00 54.00 279 ARG A CA 1
ATOM 2220 C C . ARG A 1 279 ? -25.251 -2.926 43.573 1.00 54.00 279 ARG A C 1
ATOM 2222 O O . ARG A 1 279 ? -25.968 -3.415 44.435 1.00 54.00 279 ARG A O 1
ATOM 2229 N N . GLN A 1 280 ? -25.690 -2.099 42.621 1.00 55.34 280 GLN A N 1
ATOM 2230 C CA . GLN A 1 280 ? -27.096 -1.682 42.516 1.00 55.34 280 GLN A CA 1
ATOM 2231 C C . GLN A 1 280 ? -28.031 -2.883 42.331 1.00 55.34 280 GLN A C 1
ATOM 2233 O O . GLN A 1 280 ? -29.000 -3.012 43.070 1.00 55.34 280 GLN A O 1
ATOM 2238 N N . GLU A 1 281 ? -27.678 -3.821 41.444 1.00 54.56 281 GLU A N 1
ATOM 2239 C CA . GLU A 1 281 ? -28.444 -5.061 41.238 1.00 54.56 281 GLU A CA 1
ATOM 2240 C C . GLU A 1 281 ? -28.526 -5.918 42.520 1.00 54.56 281 GLU A C 1
ATOM 2242 O O . GLU A 1 281 ? -29.558 -6.526 42.804 1.00 54.56 281 GLU A O 1
ATOM 2247 N N . THR A 1 282 ? -27.451 -5.954 43.321 1.00 51.97 282 THR A N 1
ATOM 2248 C CA . THR A 1 282 ? -27.402 -6.736 44.572 1.00 51.97 282 THR A CA 1
ATOM 2249 C C . THR A 1 282 ? -28.183 -6.057 45.709 1.00 51.97 282 THR A C 1
ATOM 2251 O O . THR A 1 282 ? -28.842 -6.741 46.491 1.00 51.97 282 THR A O 1
ATOM 2254 N N . GLU A 1 283 ? -28.148 -4.723 45.797 1.00 47.53 283 GLU A N 1
ATOM 2255 C CA . GLU A 1 283 ? -28.911 -3.928 46.776 1.00 47.53 283 GLU A CA 1
ATOM 2256 C C . GLU A 1 283 ? -30.428 -3.917 46.454 1.00 47.53 283 GLU A C 1
ATOM 2258 O O . GLU A 1 283 ? -31.251 -4.010 47.369 1.00 47.53 283 GLU A O 1
ATOM 2263 N N . GLU A 1 284 ? -30.827 -3.925 45.174 1.00 41.22 284 GLU A N 1
ATOM 2264 C CA . GLU A 1 284 ? -32.232 -4.104 44.752 1.00 41.22 284 GLU A CA 1
ATOM 2265 C C . GLU A 1 284 ? -32.761 -5.520 45.040 1.00 41.22 284 GLU A C 1
ATOM 2267 O O . GLU A 1 284 ? -33.848 -5.675 45.592 1.00 41.22 284 GLU A O 1
ATOM 2272 N N . HIS A 1 285 ? -31.995 -6.578 44.749 1.00 44.25 285 HIS A N 1
ATOM 2273 C CA . HIS A 1 285 ? -32.423 -7.948 45.081 1.00 44.25 285 HIS A CA 1
ATOM 2274 C C . HIS A 1 285 ? -32.509 -8.195 46.596 1.00 44.25 285 HIS A C 1
ATOM 2276 O O . HIS A 1 285 ? -33.368 -8.947 47.054 1.00 44.25 285 HIS A O 1
ATOM 2282 N N . SER A 1 286 ? -31.649 -7.538 47.378 1.00 43.72 286 SER A N 1
ATOM 2283 C CA . SER A 1 286 ? -31.679 -7.571 48.844 1.00 43.72 286 SER A CA 1
ATOM 2284 C C . SER A 1 286 ? -32.908 -6.871 49.435 1.00 43.72 286 SER A C 1
ATOM 2286 O O . SER A 1 286 ? -33.328 -7.232 50.530 1.00 43.72 286 SER A O 1
ATOM 2288 N N . SER A 1 287 ? -33.471 -5.863 48.765 1.00 44.19 287 SER A N 1
ATOM 2289 C CA . SER A 1 287 ? -34.634 -5.107 49.263 1.00 44.19 287 SER A CA 1
ATOM 2290 C C . SER A 1 287 ? -35.983 -5.716 48.859 1.00 44.19 287 SER A C 1
ATOM 2292 O O . SER A 1 287 ? -36.993 -5.432 49.498 1.00 44.19 287 SER A O 1
ATOM 2294 N N . LEU A 1 288 ? -36.004 -6.610 47.865 1.00 47.91 288 LEU A N 1
ATOM 2295 C CA . LEU A 1 288 ? -37.188 -7.379 47.448 1.00 47.91 288 LEU A CA 1
ATOM 2296 C C . LEU A 1 288 ? -37.366 -8.718 48.191 1.00 47.91 288 LEU A C 1
ATOM 2298 O O . LEU A 1 288 ? -38.412 -9.355 48.065 1.00 47.91 288 LEU A O 1
ATOM 2302 N N . ALA A 1 289 ? -36.385 -9.142 48.990 1.00 41.69 289 ALA A N 1
ATOM 2303 C CA . ALA A 1 289 ? -36.426 -10.378 49.766 1.00 41.69 289 ALA A CA 1
ATOM 2304 C C . ALA A 1 289 ? -36.668 -10.094 51.260 1.00 41.69 289 ALA A C 1
ATOM 2306 O O . ALA A 1 289 ? -35.717 -10.110 52.033 1.00 41.69 289 ALA A O 1
ATOM 2307 N N . CYS A 1 290 ? -37.921 -9.798 51.640 1.00 36.69 290 CYS A N 1
ATOM 2308 C CA . CYS A 1 290 ? -38.597 -10.151 52.911 1.00 36.69 290 CYS A CA 1
ATOM 2309 C C . CYS A 1 290 ? -39.828 -9.246 53.147 1.00 36.69 290 CYS A C 1
ATOM 2311 O O . CYS A 1 290 ? -39.658 -8.087 53.523 1.00 36.69 290 CYS A O 1
ATOM 2313 N N . PRO A 1 291 ? -41.065 -9.761 53.035 1.00 42.09 291 PRO A N 1
ATOM 2314 C CA . PRO A 1 291 ? -42.232 -9.142 53.641 1.00 42.09 291 PRO A CA 1
ATOM 2315 C C . PRO A 1 291 ? -42.758 -10.048 54.761 1.00 42.09 291 PRO A C 1
ATOM 2317 O O . PRO A 1 291 ? -43.732 -10.747 54.542 1.00 42.09 291 PRO A O 1
ATOM 2320 N N . GLU A 1 292 ? -42.107 -10.085 55.927 1.00 42.16 292 GLU A N 1
ATOM 2321 C CA . GLU A 1 292 ? -42.754 -10.477 57.195 1.00 42.16 292 GLU A CA 1
ATOM 2322 C C . GLU A 1 292 ? -41.831 -10.206 58.405 1.00 42.16 292 GLU A C 1
ATOM 2324 O O . GLU A 1 292 ? -40.617 -10.410 58.310 1.00 42.16 292 GLU A O 1
ATOM 2329 N N . PRO A 1 293 ? -42.362 -9.714 59.543 1.00 41.34 293 PRO A N 1
ATOM 2330 C CA . PRO A 1 293 ? -41.568 -9.443 60.735 1.00 41.34 293 PRO A CA 1
ATOM 2331 C C . PRO A 1 293 ? -41.339 -10.737 61.535 1.00 41.34 293 PRO A C 1
ATOM 2333 O O . PRO A 1 293 ? -42.269 -11.286 62.123 1.00 41.34 293 PRO A O 1
ATOM 2336 N N . CYS A 1 294 ? -40.095 -11.218 61.595 1.00 30.66 294 CYS A N 1
ATOM 2337 C CA . CYS A 1 294 ? -39.712 -12.287 62.525 1.00 30.66 294 CYS A CA 1
ATOM 2338 C C . CYS A 1 294 ? -39.704 -11.770 63.982 1.00 30.66 294 CYS A C 1
ATOM 2340 O O . CYS A 1 294 ? -39.294 -10.626 64.204 1.00 30.66 294 CYS A O 1
ATOM 2342 N N . PRO A 1 295 ? -40.105 -12.580 64.986 1.00 38.03 295 PRO A N 1
ATOM 2343 C CA . PRO A 1 295 ? -40.179 -12.141 66.377 1.00 38.03 295 PRO A CA 1
ATOM 2344 C C . PRO A 1 295 ? -38.794 -11.900 66.984 1.00 38.03 295 PRO A C 1
ATOM 2346 O O . PRO A 1 295 ? -37.815 -12.559 66.632 1.00 38.03 295 PRO A O 1
ATOM 2349 N N . GLU A 1 296 ? -38.745 -10.959 67.925 1.00 42.81 296 GLU A N 1
ATOM 2350 C CA . GLU A 1 296 ? -37.567 -10.559 68.689 1.00 42.81 296 GLU A CA 1
ATOM 2351 C C . GLU A 1 296 ? -36.883 -11.743 69.388 1.00 42.81 296 GLU A C 1
ATOM 2353 O O . GLU A 1 296 ? -37.344 -12.227 70.420 1.00 42.81 296 GLU A O 1
ATOM 2358 N N . GLU A 1 297 ? -35.701 -12.123 68.902 1.00 31.72 297 GLU A N 1
ATOM 2359 C CA . GLU A 1 297 ? -34.704 -12.799 69.726 1.00 31.72 297 GLU A CA 1
ATOM 2360 C C . GLU A 1 297 ? -33.453 -11.929 69.863 1.00 31.72 297 GLU A C 1
ATOM 2362 O O . GLU A 1 297 ? -32.745 -11.579 68.916 1.00 31.72 297 GLU A O 1
ATOM 2367 N N . ARG A 1 298 ? -33.207 -11.553 71.115 1.00 40.81 298 ARG A N 1
ATOM 2368 C CA . ARG A 1 298 ? -32.102 -10.738 71.607 1.00 40.81 298 ARG A CA 1
ATOM 2369 C C . ARG A 1 298 ? -30.770 -11.473 71.374 1.00 40.81 298 ARG A C 1
ATOM 2371 O O . ARG A 1 298 ? -30.286 -12.179 72.255 1.00 40.81 298 ARG A O 1
ATOM 2378 N N . ARG A 1 299 ? -30.140 -11.301 70.207 1.00 34.81 299 ARG A N 1
ATOM 2379 C CA . ARG A 1 299 ? -28.744 -11.719 69.969 1.00 34.81 299 ARG A CA 1
ATOM 2380 C C . ARG A 1 299 ? -27.977 -10.719 69.099 1.00 34.81 299 ARG A C 1
ATOM 2382 O O . ARG A 1 299 ? -28.132 -10.655 67.890 1.00 34.81 299 ARG A O 1
ATOM 2389 N N . ASP A 1 300 ? -27.128 -9.955 69.782 1.00 34.72 300 ASP A N 1
ATOM 2390 C CA . ASP A 1 300 ? -25.889 -9.324 69.304 1.00 34.72 300 ASP A CA 1
ATOM 2391 C C . ASP A 1 300 ? -25.929 -8.630 67.920 1.00 34.72 300 ASP A C 1
ATOM 2393 O O . ASP A 1 300 ? -25.197 -8.954 66.981 1.00 34.72 300 ASP A O 1
ATOM 2397 N N . SER A 1 301 ? -26.757 -7.590 67.814 1.00 31.05 301 SER A N 1
ATOM 2398 C CA . SER A 1 301 ? -26.935 -6.741 66.625 1.00 31.05 301 SER A CA 1
ATOM 2399 C C . SER A 1 301 ? -25.745 -5.822 66.284 1.00 31.05 301 SER A C 1
ATOM 2401 O O . SER A 1 301 ? -25.851 -4.989 65.386 1.00 31.05 301 SER A O 1
ATOM 2403 N N . ARG A 1 302 ? -24.581 -5.978 66.936 1.00 31.16 302 ARG A N 1
ATOM 2404 C CA . ARG A 1 302 ? -23.343 -5.246 66.587 1.00 31.16 302 ARG A CA 1
ATOM 2405 C C . ARG A 1 302 ? -22.331 -6.047 65.766 1.00 31.16 302 ARG A C 1
ATOM 2407 O O . ARG A 1 302 ? -21.389 -5.447 65.254 1.00 31.16 302 ARG A O 1
ATOM 2414 N N . ARG A 1 303 ? -22.505 -7.364 65.586 1.00 30.25 303 ARG A N 1
ATOM 2415 C CA . ARG A 1 303 ? -21.572 -8.183 64.777 1.00 30.25 303 ARG A CA 1
ATOM 2416 C C . ARG A 1 303 ? -22.011 -8.426 63.337 1.00 30.25 303 ARG A C 1
ATOM 2418 O O . ARG A 1 303 ? -21.150 -8.642 62.491 1.00 30.25 303 ARG A O 1
ATOM 2425 N N . VAL A 1 304 ? -23.306 -8.350 63.029 1.00 33.66 304 VAL A N 1
ATOM 2426 C CA . VAL A 1 304 ? -23.818 -8.726 61.696 1.00 33.66 304 VAL A CA 1
ATOM 2427 C C . VAL A 1 304 ? -23.835 -7.546 60.713 1.00 33.66 304 VAL A C 1
ATOM 2429 O O . VAL A 1 304 ? -23.561 -7.729 59.531 1.00 33.66 304 VAL A O 1
ATOM 2432 N N . THR A 1 305 ? -24.011 -6.311 61.186 1.00 29.73 305 THR A N 1
ATOM 2433 C CA . THR A 1 305 ? -23.970 -5.091 60.350 1.00 29.73 305 THR A CA 1
ATOM 2434 C C . THR A 1 305 ? -22.558 -4.579 60.050 1.00 29.73 305 THR A C 1
ATOM 2436 O O . THR A 1 305 ? -22.373 -3.800 59.116 1.00 29.73 305 THR A O 1
ATOM 2439 N N . LEU A 1 306 ? -21.536 -5.048 60.775 1.00 31.17 306 LEU A N 1
ATOM 2440 C CA . LEU A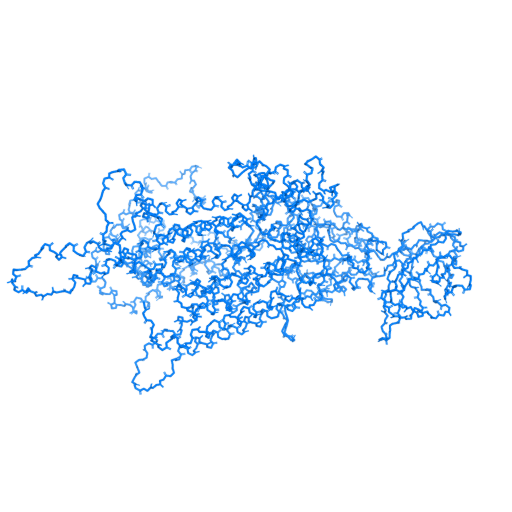 1 306 ? -20.137 -4.723 60.470 1.00 31.17 306 LEU A CA 1
ATOM 2441 C C . LEU A 1 306 ? -19.509 -5.677 59.437 1.00 31.17 306 LEU A C 1
ATOM 2443 O O . LEU A 1 306 ? -18.472 -5.359 58.866 1.00 31.17 306 LEU A O 1
ATOM 2447 N N . HIS A 1 307 ? -20.103 -6.850 59.190 1.00 28.95 307 HIS A N 1
ATOM 2448 C CA . HIS A 1 307 ? -19.482 -7.876 58.341 1.00 28.95 307 HIS A CA 1
ATOM 2449 C C . HIS A 1 307 ? -19.839 -7.761 56.852 1.00 28.95 307 HIS A C 1
ATOM 2451 O O . HIS A 1 307 ? -19.080 -8.240 56.011 1.00 28.95 307 HIS A O 1
ATOM 2457 N N . SER A 1 308 ? -20.929 -7.072 56.499 1.00 29.92 308 SER A N 1
ATOM 2458 C CA . SER A 1 308 ? -21.288 -6.801 55.098 1.00 29.92 308 SER A CA 1
ATOM 2459 C C . SER A 1 308 ? -20.603 -5.556 54.518 1.00 29.92 308 SER A C 1
ATOM 2461 O O . SER A 1 308 ? -20.488 -5.436 53.302 1.00 29.92 308 SER A O 1
ATOM 2463 N N . SER A 1 309 ? -20.086 -4.659 55.364 1.00 29.28 309 SER A N 1
ATOM 2464 C CA . SER A 1 309 ? -19.435 -3.406 54.950 1.00 29.28 309 SER A CA 1
ATOM 2465 C C . SER A 1 309 ? -17.907 -3.496 54.808 1.00 29.28 309 SER A C 1
ATOM 2467 O O . SER A 1 309 ? -17.292 -2.575 54.277 1.00 29.28 309 SER A O 1
ATOM 2469 N N . LEU A 1 310 ? -17.277 -4.605 55.225 1.00 30.56 310 LEU A N 1
ATOM 2470 C CA . LEU A 1 310 ? -15.811 -4.724 55.316 1.00 30.56 310 LEU A CA 1
ATOM 2471 C C . LEU A 1 310 ? -15.124 -5.576 54.224 1.00 30.56 310 LEU A C 1
ATOM 2473 O O . LEU A 1 310 ? -13.899 -5.673 54.235 1.00 30.56 310 LEU A O 1
ATOM 2477 N N . ILE A 1 311 ? -15.844 -6.183 53.266 1.00 35.59 311 ILE A N 1
ATOM 2478 C CA . ILE A 1 311 ? -15.245 -7.191 52.349 1.00 35.59 311 ILE A CA 1
ATOM 2479 C C . ILE A 1 311 ? -15.129 -6.765 50.869 1.00 35.59 311 ILE A C 1
ATOM 2481 O O . ILE A 1 311 ? -14.335 -7.346 50.114 1.00 35.59 311 ILE A O 1
ATOM 2485 N N . THR A 1 312 ? -15.777 -5.693 50.418 1.00 37.94 312 THR A N 1
ATOM 2486 C CA . THR A 1 312 ? -15.580 -5.187 49.047 1.00 37.94 312 THR A CA 1
ATOM 2487 C C . THR A 1 312 ? -14.437 -4.179 49.003 1.00 37.94 312 THR A C 1
ATOM 2489 O O . THR A 1 312 ? -14.567 -3.044 49.445 1.00 37.94 312 THR A O 1
ATOM 2492 N N . ALA A 1 313 ? -13.294 -4.603 48.456 1.00 44.16 313 ALA A N 1
ATOM 2493 C CA . ALA A 1 313 ? -12.170 -3.711 48.196 1.00 44.16 313 ALA A CA 1
ATOM 2494 C C . ALA A 1 313 ? -12.615 -2.679 47.153 1.00 44.16 313 ALA A C 1
ATOM 2496 O O . ALA A 1 313 ? -12.744 -2.995 45.968 1.00 44.16 313 ALA A O 1
ATOM 2497 N N . HIS A 1 314 ? -12.901 -1.462 47.606 1.00 53.09 314 HIS A N 1
ATOM 2498 C CA . HIS A 1 314 ? -13.137 -0.333 46.723 1.00 53.09 314 HIS A CA 1
ATOM 2499 C C . HIS A 1 314 ? -11.888 -0.126 45.857 1.00 53.09 314 HIS A C 1
ATOM 2501 O O . HIS A 1 314 ? -10.800 0.130 46.374 1.00 53.09 314 HIS A O 1
ATOM 2507 N N . LEU A 1 315 ? -12.043 -0.232 44.535 1.00 64.56 315 LEU A N 1
ATOM 2508 C CA . LEU A 1 315 ? -11.069 0.329 43.606 1.00 64.56 315 LEU A CA 1
ATOM 2509 C C . LEU A 1 315 ? -11.300 1.845 43.628 1.00 64.56 315 LEU A C 1
ATOM 2511 O O . LEU A 1 315 ? -12.144 2.352 42.892 1.00 64.56 315 LEU A O 1
ATOM 2515 N N . SER A 1 316 ? -10.662 2.543 44.571 1.00 72.75 316 SER A N 1
ATOM 2516 C CA . SER A 1 316 ? -10.788 3.997 44.679 1.00 72.75 316 SER A CA 1
ATOM 2517 C C . SER A 1 316 ? -10.226 4.667 43.425 1.00 72.75 316 SER A C 1
ATOM 2519 O O . SER A 1 316 ? -9.293 4.154 42.802 1.00 72.75 316 SER A O 1
ATOM 2521 N N . LEU A 1 317 ? -10.783 5.824 43.058 1.00 78.75 317 LEU A N 1
ATOM 2522 C CA . LEU A 1 317 ? -10.322 6.606 41.907 1.00 78.75 317 LEU A CA 1
ATOM 2523 C C . LEU A 1 317 ? -8.815 6.911 41.996 1.00 78.75 317 LEU A C 1
ATOM 2525 O O . LEU A 1 317 ? -8.103 6.829 41.002 1.00 78.75 317 LEU A O 1
ATOM 2529 N N . GLU A 1 318 ? -8.315 7.147 43.210 1.00 81.12 318 GLU A N 1
ATOM 2530 C CA . GLU A 1 318 ? -6.890 7.322 43.512 1.00 81.12 318 GLU A CA 1
ATOM 2531 C C . GLU A 1 318 ? -6.031 6.135 43.047 1.00 81.12 318 GLU A C 1
ATOM 2533 O O . GLU A 1 318 ? -4.992 6.334 42.423 1.00 81.12 318 GLU A O 1
ATOM 2538 N N . ARG A 1 319 ? -6.473 4.890 43.283 1.00 82.69 319 ARG A N 1
ATOM 2539 C CA . ARG A 1 319 ? -5.745 3.691 42.828 1.00 82.69 319 ARG A CA 1
ATOM 2540 C C . ARG A 1 319 ? -5.715 3.590 41.311 1.00 82.69 319 ARG A C 1
ATOM 2542 O O . ARG A 1 319 ? -4.689 3.218 40.753 1.00 82.69 319 ARG A O 1
ATOM 2549 N N . ILE A 1 320 ? -6.822 3.930 40.648 1.00 88.50 320 ILE A N 1
ATOM 2550 C CA . ILE A 1 320 ? -6.883 3.960 39.182 1.00 88.50 320 ILE A CA 1
ATOM 2551 C C . ILE A 1 320 ? -5.853 4.958 38.650 1.00 88.50 320 ILE A C 1
ATOM 2553 O O . ILE A 1 320 ? -5.050 4.598 37.797 1.00 88.50 320 ILE A O 1
ATOM 2557 N N . ILE A 1 321 ? -5.817 6.175 39.201 1.00 91.12 321 ILE A N 1
ATOM 2558 C CA . ILE A 1 321 ? -4.849 7.208 38.809 1.00 91.12 321 ILE A CA 1
ATOM 2559 C C . ILE A 1 321 ? -3.409 6.712 38.996 1.00 91.12 321 ILE A C 1
ATOM 2561 O O . ILE A 1 321 ? -2.596 6.868 38.089 1.00 91.12 321 ILE A O 1
ATOM 2565 N N . ILE A 1 322 ? -3.097 6.058 40.120 1.00 91.25 322 ILE A N 1
ATOM 2566 C CA . ILE A 1 322 ? -1.764 5.485 40.366 1.00 91.25 322 ILE A CA 1
ATOM 2567 C C . ILE A 1 322 ? -1.383 4.483 39.269 1.00 91.25 322 ILE A C 1
ATOM 2569 O O . ILE A 1 322 ? -0.295 4.583 38.705 1.00 91.25 322 ILE A O 1
ATOM 2573 N N . PHE A 1 323 ? -2.265 3.544 38.921 1.00 93.50 323 PHE A N 1
ATOM 2574 C CA . PHE A 1 323 ? -1.969 2.557 37.878 1.00 93.50 323 PHE A CA 1
ATOM 2575 C C . PHE A 1 323 ? -1.884 3.164 36.474 1.00 93.50 323 PHE A C 1
ATOM 2577 O O . PHE A 1 323 ? -1.062 2.714 35.677 1.00 93.50 323 PHE A O 1
ATOM 2584 N N . LEU A 1 324 ? -2.663 4.211 36.184 1.00 95.06 324 LEU A N 1
ATOM 2585 C CA . LEU A 1 324 ? -2.530 4.982 34.945 1.00 95.06 324 LEU A CA 1
ATOM 2586 C C . LEU A 1 324 ? -1.156 5.650 34.850 1.00 95.06 324 LEU A C 1
ATOM 2588 O O . LEU A 1 324 ? -0.507 5.557 33.811 1.00 95.06 324 LEU A O 1
ATOM 2592 N N . VAL A 1 325 ? -0.684 6.266 35.937 1.00 95.75 325 VAL A N 1
ATOM 2593 C CA . VAL A 1 325 ? 0.653 6.874 35.998 1.00 95.75 325 VAL A CA 1
ATOM 2594 C C . VAL A 1 325 ? 1.743 5.814 35.851 1.00 95.75 325 VAL A C 1
ATOM 2596 O O . VAL A 1 325 ? 2.683 6.018 35.089 1.00 95.75 325 VAL A O 1
ATOM 2599 N N . ILE A 1 326 ? 1.614 4.659 36.513 1.00 95.06 326 ILE A N 1
ATOM 2600 C CA . ILE A 1 326 ? 2.571 3.549 36.376 1.00 95.06 326 ILE A CA 1
ATOM 2601 C C . ILE A 1 326 ? 2.627 3.051 34.928 1.00 95.06 326 ILE A C 1
ATOM 2603 O O . ILE A 1 326 ? 3.719 2.886 34.387 1.00 95.06 326 ILE A O 1
ATOM 2607 N N . GLY A 1 327 ? 1.474 2.855 34.282 1.00 96.56 327 GLY A N 1
ATOM 2608 C CA . GLY A 1 327 ? 1.408 2.475 32.871 1.00 96.56 327 GLY A CA 1
ATOM 2609 C C . GLY A 1 327 ? 2.040 3.528 31.956 1.00 96.56 327 GLY A C 1
ATOM 2610 O O . GLY A 1 327 ? 2.835 3.188 31.081 1.00 96.56 327 GLY A O 1
ATOM 2611 N N . ALA A 1 328 ? 1.768 4.813 32.196 1.00 96.44 328 ALA A N 1
ATOM 2612 C CA . ALA A 1 328 ? 2.370 5.910 31.441 1.00 96.44 328 ALA A CA 1
ATOM 2613 C C . ALA A 1 328 ? 3.901 5.940 31.596 1.00 96.44 328 ALA A C 1
ATOM 2615 O O . ALA A 1 328 ? 4.620 5.972 30.598 1.00 96.44 328 ALA A O 1
ATOM 2616 N N . LEU A 1 329 ? 4.419 5.844 32.823 1.00 96.69 329 LEU A N 1
ATOM 2617 C CA . LEU A 1 329 ? 5.861 5.796 33.081 1.00 96.69 329 LEU A CA 1
ATOM 2618 C C . LEU A 1 329 ? 6.516 4.572 32.432 1.00 96.69 329 LEU A C 1
ATOM 2620 O O . LEU A 1 329 ? 7.558 4.708 31.794 1.00 96.69 329 LEU A O 1
ATOM 2624 N N . ALA A 1 330 ? 5.891 3.395 32.525 1.00 97.81 330 ALA A N 1
ATOM 2625 C CA . ALA A 1 330 ? 6.378 2.184 31.869 1.00 97.81 330 ALA A CA 1
ATOM 2626 C C . ALA A 1 330 ? 6.438 2.340 30.339 1.00 97.81 330 ALA A C 1
ATOM 2628 O O . ALA A 1 330 ? 7.397 1.882 29.718 1.00 97.81 330 ALA A O 1
ATOM 2629 N N . SER A 1 331 ? 5.467 3.037 29.736 1.00 97.50 331 SER A N 1
ATOM 2630 C CA . SER A 1 331 ? 5.477 3.327 28.296 1.00 97.50 331 SER A CA 1
ATOM 2631 C C . SER A 1 331 ? 6.603 4.268 27.879 1.00 97.50 331 SER A C 1
ATOM 2633 O O . SER A 1 331 ? 7.274 3.996 26.887 1.00 97.50 331 SER A O 1
ATOM 2635 N N . ILE A 1 332 ? 6.886 5.306 28.674 1.00 95.81 332 ILE A N 1
ATOM 2636 C CA . ILE A 1 332 ? 7.996 6.235 28.426 1.00 95.81 332 ILE A CA 1
ATOM 2637 C C . ILE A 1 332 ? 9.337 5.508 28.555 1.00 95.81 332 ILE A C 1
ATOM 2639 O O . ILE A 1 332 ? 10.209 5.683 27.708 1.00 95.81 332 ILE A O 1
ATOM 2643 N N . ILE A 1 333 ? 9.499 4.666 29.582 1.00 96.25 333 ILE A N 1
ATOM 2644 C CA . ILE A 1 333 ? 10.716 3.866 29.779 1.00 96.25 333 ILE A CA 1
ATOM 2645 C C . ILE A 1 333 ? 10.918 2.911 28.601 1.00 96.25 333 ILE A C 1
ATOM 2647 O O . ILE A 1 333 ? 11.997 2.889 28.020 1.00 96.25 333 ILE A O 1
ATOM 2651 N N . SER A 1 334 ? 9.888 2.157 28.215 1.00 97.75 334 SER A N 1
ATOM 2652 C CA . SER A 1 334 ? 9.966 1.235 27.078 1.00 97.75 334 SER A CA 1
ATOM 2653 C C . SER A 1 334 ? 10.289 1.968 25.774 1.00 97.75 334 SER A C 1
ATOM 2655 O O . SER A 1 334 ? 11.224 1.590 25.071 1.00 97.75 334 SER A O 1
ATOM 2657 N N . PHE A 1 335 ? 9.612 3.087 25.496 1.00 97.06 335 PHE A N 1
ATOM 2658 C CA . PHE A 1 335 ? 9.910 3.911 24.325 1.00 97.06 335 PHE A CA 1
ATOM 2659 C C . PHE A 1 335 ? 11.350 4.441 24.357 1.00 97.06 335 PHE A C 1
ATOM 2661 O O . PHE A 1 335 ? 12.041 4.403 23.347 1.00 97.06 335 PHE A O 1
ATOM 2668 N N . ARG A 1 336 ? 11.860 4.862 25.522 1.00 95.00 336 ARG A N 1
ATOM 2669 C CA . ARG A 1 336 ? 13.261 5.286 25.674 1.00 95.00 336 ARG A CA 1
ATOM 2670 C C . ARG A 1 336 ? 14.249 4.154 25.388 1.00 95.00 336 ARG A C 1
ATOM 2672 O O . ARG A 1 336 ? 15.289 4.412 24.783 1.00 95.00 336 ARG A O 1
ATOM 2679 N N . LEU A 1 337 ? 13.949 2.933 25.831 1.00 95.69 337 LEU A N 1
ATOM 2680 C CA . LEU A 1 337 ? 14.795 1.759 25.610 1.00 95.69 337 LEU A CA 1
ATOM 2681 C C . LEU A 1 337 ? 14.832 1.355 24.136 1.00 95.69 337 LEU A C 1
ATOM 2683 O O . LEU A 1 337 ? 15.901 1.025 23.633 1.00 95.69 337 LEU A O 1
ATOM 2687 N N . PHE A 1 338 ? 13.689 1.393 23.456 1.00 96.69 338 PHE A N 1
ATOM 2688 C CA . PHE A 1 338 ? 13.534 0.838 22.112 1.00 96.69 338 PHE A CA 1
ATOM 2689 C C . PHE A 1 338 ? 13.487 1.872 20.984 1.00 96.69 338 PHE A C 1
ATOM 2691 O O . PHE A 1 338 ? 13.489 1.478 19.829 1.00 96.69 338 PHE A O 1
ATOM 2698 N N . GLN A 1 339 ? 13.462 3.167 21.305 1.00 95.50 339 GLN A N 1
ATOM 2699 C CA . GLN A 1 339 ? 13.629 4.289 20.376 1.00 95.50 339 GLN A CA 1
ATOM 2700 C C . GLN A 1 339 ? 14.658 5.287 20.947 1.00 95.50 339 GLN A C 1
ATOM 2702 O O . GLN A 1 339 ? 14.335 6.447 21.233 1.00 95.50 339 GLN A O 1
ATOM 2707 N N . PRO A 1 340 ? 15.921 4.871 21.165 1.00 95.44 340 PRO A N 1
ATOM 2708 C CA . PRO A 1 340 ? 16.905 5.693 21.865 1.00 95.44 340 PRO A CA 1
ATOM 2709 C C . PRO A 1 340 ? 17.262 6.984 21.107 1.00 95.44 340 PRO A C 1
ATOM 2711 O O . PRO A 1 340 ? 17.586 7.991 21.737 1.00 95.44 340 PRO A O 1
ATOM 2714 N N . TYR A 1 341 ? 17.161 6.989 19.777 1.00 95.12 341 TYR A N 1
ATOM 2715 C CA . TYR A 1 341 ? 17.588 8.109 18.926 1.00 95.12 341 TYR A CA 1
ATOM 2716 C C . TYR A 1 341 ? 16.526 9.191 18.721 1.00 95.12 341 TYR A C 1
ATOM 2718 O O . TYR A 1 341 ? 16.826 10.251 18.177 1.00 95.12 341 TYR A O 1
ATOM 2726 N N . ALA A 1 342 ? 15.318 8.986 19.261 1.00 94.88 342 ALA A N 1
ATOM 2727 C CA . ALA A 1 342 ? 14.354 10.071 19.443 1.00 94.88 342 ALA A CA 1
ATOM 2728 C C . ALA A 1 342 ? 14.829 11.109 20.480 1.00 94.88 342 ALA A C 1
ATOM 2730 O O . ALA A 1 342 ? 14.233 12.177 20.614 1.00 94.88 342 ALA A O 1
ATOM 2731 N N . PHE A 1 343 ? 15.910 10.817 21.211 1.00 95.94 343 PHE A N 1
ATOM 2732 C CA . PHE A 1 343 ? 16.483 11.667 22.248 1.00 95.94 343 PHE A CA 1
ATOM 2733 C C . PHE A 1 343 ? 17.950 11.985 21.947 1.00 95.94 343 PHE A C 1
ATOM 2735 O O . PHE A 1 343 ? 18.667 11.158 21.389 1.00 95.94 343 PHE A O 1
ATOM 2742 N N . SER A 1 344 ? 18.429 13.162 22.351 1.00 91.62 344 SER A N 1
ATOM 2743 C CA . SER A 1 344 ? 19.805 13.605 22.085 1.00 91.62 344 SER A CA 1
ATOM 2744 C C . SER A 1 344 ? 20.869 12.815 22.860 1.00 91.62 344 SER A C 1
ATOM 2746 O O . SER A 1 344 ? 22.004 12.724 22.401 1.00 91.62 344 SER A O 1
ATOM 2748 N N . GLY A 1 345 ? 20.529 12.237 24.022 1.00 86.25 345 GLY A N 1
ATOM 2749 C CA . GLY A 1 345 ? 21.506 11.555 24.880 1.00 86.25 345 GLY A CA 1
ATOM 2750 C C . GLY A 1 345 ? 22.669 12.471 25.325 1.00 86.25 345 GLY A C 1
ATOM 2751 O O . GLY A 1 345 ? 22.516 13.695 25.316 1.00 86.25 345 GLY A O 1
ATOM 2752 N N . PRO A 1 346 ? 23.826 11.908 25.729 1.00 87.56 346 PRO A N 1
ATOM 2753 C CA . PRO A 1 346 ? 24.077 10.480 25.925 1.00 87.56 346 PRO A CA 1
ATOM 2754 C C . PRO A 1 346 ? 23.428 9.931 27.210 1.00 87.56 346 PRO A C 1
ATOM 2756 O O . PRO A 1 346 ? 23.065 10.671 28.123 1.00 87.56 346 PRO A O 1
ATOM 2759 N N . GLY A 1 347 ? 23.317 8.603 27.293 1.00 88.06 347 GLY A N 1
ATOM 2760 C CA . GLY A 1 347 ? 22.901 7.879 28.500 1.00 88.06 347 GLY A CA 1
ATOM 2761 C C . GLY A 1 347 ? 21.385 7.739 28.676 1.00 88.06 347 GLY A C 1
ATOM 2762 O O . GLY A 1 347 ? 20.590 8.460 28.074 1.00 88.06 347 GLY A O 1
ATOM 2763 N N . LEU A 1 348 ? 20.964 6.789 29.518 1.00 87.56 348 LEU A N 1
ATOM 2764 C CA . LEU A 1 348 ? 19.552 6.409 29.676 1.00 87.56 348 LEU A CA 1
ATOM 2765 C C . LEU A 1 348 ? 18.652 7.591 30.091 1.00 87.56 348 LEU A C 1
ATOM 2767 O O . LEU A 1 348 ? 17.547 7.727 29.570 1.00 87.56 348 LEU A O 1
ATOM 2771 N N . PHE A 1 349 ? 19.153 8.476 30.960 1.00 89.62 349 PHE A N 1
ATOM 2772 C CA . PHE A 1 349 ? 18.410 9.611 31.528 1.00 89.62 349 PHE A CA 1
ATOM 2773 C C . PHE A 1 349 ? 18.441 10.897 30.680 1.00 89.62 349 PHE A C 1
ATOM 2775 O O . PHE A 1 349 ? 17.799 11.883 31.041 1.00 89.62 349 PHE A O 1
ATOM 2782 N N . GLY A 1 350 ? 19.151 10.911 29.547 1.00 86.44 350 GLY A N 1
ATOM 2783 C CA . GLY A 1 350 ? 19.189 12.046 28.619 1.00 86.44 350 GLY A CA 1
ATOM 2784 C C . GLY A 1 350 ? 17.908 12.168 27.786 1.00 86.44 350 GLY A C 1
ATOM 2785 O O . GLY A 1 350 ? 17.929 11.888 26.593 1.00 86.44 350 GLY A O 1
ATOM 2786 N N . LEU A 1 351 ? 16.794 12.570 28.409 1.00 89.25 351 LEU A N 1
ATOM 2787 C CA . LEU A 1 351 ? 15.442 12.580 27.819 1.00 89.25 351 LEU A CA 1
ATOM 2788 C C . LEU A 1 351 ? 15.106 13.822 26.974 1.00 89.25 351 LEU A C 1
ATOM 2790 O O . LEU A 1 351 ? 13.945 14.031 26.623 1.00 89.25 351 LEU A O 1
ATOM 2794 N N . LYS A 1 352 ? 16.088 14.662 26.634 1.00 94.62 352 LYS A N 1
ATOM 2795 C CA . LYS A 1 352 ? 15.861 15.786 25.716 1.00 94.62 352 LYS A CA 1
ATOM 2796 C C . LYS A 1 352 ? 15.565 15.228 24.314 1.00 94.62 352 LYS A C 1
ATOM 2798 O O . LYS A 1 352 ? 16.398 14.469 23.818 1.00 94.62 352 LYS A O 1
ATOM 2803 N N . PRO A 1 353 ? 14.436 15.578 23.671 1.00 95.38 353 PRO A N 1
ATOM 2804 C CA . PRO A 1 353 ? 14.149 15.141 22.306 1.00 95.38 353 PRO A CA 1
ATOM 2805 C C . PRO A 1 353 ? 15.244 15.562 21.321 1.00 95.38 353 PRO A C 1
ATOM 2807 O O . PRO A 1 353 ? 15.738 16.690 21.400 1.00 95.38 353 PRO A O 1
ATOM 2810 N N . ASN A 1 354 ? 15.605 14.670 20.397 1.00 95.31 354 ASN A N 1
ATOM 2811 C CA . ASN A 1 354 ? 16.576 14.957 19.346 1.00 95.31 354 ASN A CA 1
ATOM 2812 C C . ASN A 1 354 ? 15.965 15.936 18.318 1.00 95.31 354 ASN A C 1
ATOM 2814 O O . ASN A 1 354 ? 14.913 15.619 17.759 1.00 95.31 354 ASN A O 1
ATOM 2818 N N . PRO A 1 355 ? 16.584 17.105 18.055 1.00 95.06 355 PRO A N 1
ATOM 2819 C CA . PRO A 1 355 ? 16.100 18.042 17.043 1.00 95.06 355 PRO A CA 1
ATOM 2820 C C . PRO A 1 355 ? 15.954 17.436 15.642 1.00 95.06 355 PRO A C 1
ATOM 2822 O O . PRO A 1 355 ? 14.977 17.761 14.974 1.00 95.06 355 PRO A O 1
ATOM 2825 N N . GLU A 1 356 ? 16.864 16.544 15.230 1.00 93.38 356 GLU A N 1
ATOM 2826 C CA . GLU A 1 356 ? 16.803 15.854 13.926 1.00 93.38 356 GLU A CA 1
ATOM 2827 C C . GLU A 1 356 ? 15.551 14.977 13.838 1.00 93.38 356 GLU A C 1
ATOM 2829 O O . GLU A 1 356 ? 14.716 15.163 12.963 1.00 93.38 356 GLU A O 1
ATOM 2834 N N . TRP A 1 357 ? 15.324 14.132 14.848 1.00 94.38 357 TRP A N 1
ATOM 2835 C CA . TRP A 1 357 ? 14.120 13.302 14.914 1.00 94.38 357 TRP A CA 1
ATOM 2836 C C . TRP A 1 357 ? 12.823 14.131 14.910 1.00 94.38 357 TRP A C 1
ATOM 2838 O O . TRP A 1 357 ? 11.836 13.751 14.286 1.00 94.38 357 TRP A O 1
ATOM 2848 N N . ILE A 1 358 ? 12.795 15.287 15.587 1.00 95.31 358 ILE A N 1
ATOM 2849 C CA . ILE A 1 358 ? 11.631 16.188 15.534 1.00 95.31 358 ILE A CA 1
ATOM 2850 C C . ILE A 1 358 ? 11.432 16.754 14.122 1.00 95.31 358 ILE A C 1
ATOM 2852 O O . ILE A 1 358 ? 10.282 16.906 13.700 1.00 95.31 358 ILE A O 1
ATOM 2856 N N . ALA A 1 359 ? 12.513 17.109 13.424 1.00 95.38 359 ALA A N 1
ATOM 2857 C CA . ALA A 1 359 ? 12.450 17.613 12.057 1.00 95.38 359 ALA A CA 1
ATOM 2858 C C . ALA A 1 359 ? 11.863 16.554 11.115 1.00 95.38 359 ALA A C 1
ATOM 2860 O O . ALA A 1 359 ? 10.870 16.847 10.448 1.00 95.38 359 ALA A O 1
ATOM 2861 N N . ASP A 1 360 ? 12.349 15.314 11.190 1.00 94.75 360 ASP A N 1
ATOM 2862 C CA . ASP A 1 360 ? 11.845 14.177 10.411 1.00 94.75 360 ASP A CA 1
ATOM 2863 C C . ASP A 1 360 ? 10.343 13.952 10.620 1.00 94.75 360 ASP A C 1
ATOM 2865 O O . ASP A 1 360 ? 9.571 13.827 9.669 1.00 94.75 360 ASP A O 1
ATOM 2869 N N . ILE A 1 361 ? 9.879 13.954 11.875 1.00 93.81 361 ILE A N 1
ATOM 2870 C CA . ILE A 1 361 ? 8.452 13.773 12.183 1.00 93.81 361 ILE A CA 1
ATOM 2871 C C . ILE A 1 361 ? 7.603 14.943 11.659 1.00 93.81 361 ILE A C 1
ATOM 2873 O O . ILE A 1 361 ? 6.461 14.738 11.235 1.00 93.81 361 ILE A O 1
ATOM 2877 N N . ARG A 1 362 ? 8.124 16.177 11.679 1.00 93.81 362 ARG A N 1
ATOM 2878 C CA . ARG A 1 362 ? 7.428 17.342 11.103 1.00 93.81 362 ARG A CA 1
ATOM 2879 C C . ARG A 1 362 ? 7.331 17.237 9.587 1.00 93.81 362 ARG A C 1
ATOM 2881 O O . ARG A 1 362 ? 6.260 17.510 9.046 1.00 93.81 362 ARG A O 1
ATOM 2888 N N . GLU A 1 363 ? 8.405 16.823 8.932 1.00 92.31 363 GLU A N 1
ATOM 2889 C CA . GLU A 1 363 ? 8.430 16.605 7.491 1.00 92.31 363 GLU A CA 1
ATOM 2890 C C . GLU A 1 363 ? 7.467 15.482 7.085 1.00 92.31 363 GLU A C 1
ATOM 2892 O O . GLU A 1 363 ? 6.601 15.704 6.240 1.00 92.31 363 GLU A O 1
ATOM 2897 N N . GLN A 1 364 ? 7.484 14.339 7.778 1.00 91.00 364 GLN A N 1
ATOM 2898 C CA . GLN A 1 364 ? 6.539 13.244 7.533 1.00 91.00 364 GLN A CA 1
ATOM 2899 C C . GLN A 1 364 ? 5.081 13.678 7.688 1.00 91.00 364 GLN A C 1
ATOM 2901 O O . GLN A 1 364 ? 4.214 13.280 6.910 1.00 91.00 364 GLN A O 1
ATOM 2906 N N . ARG A 1 365 ? 4.786 14.501 8.702 1.00 90.56 365 ARG A N 1
ATOM 2907 C CA . ARG A 1 365 ? 3.440 15.045 8.908 1.00 90.56 365 ARG A CA 1
ATOM 2908 C C . ARG A 1 365 ? 3.016 15.953 7.753 1.00 90.56 365 ARG A C 1
ATOM 2910 O O . ARG A 1 365 ? 1.845 15.921 7.388 1.00 90.56 365 ARG A O 1
ATOM 2917 N N . SER A 1 366 ? 3.941 16.743 7.206 1.00 90.50 366 SER A N 1
ATOM 2918 C CA . SER A 1 366 ? 3.701 17.577 6.023 1.00 90.50 366 SER A CA 1
ATOM 2919 C C . SER A 1 366 ? 3.393 16.714 4.795 1.00 90.50 366 SER A C 1
ATOM 2921 O O . SER A 1 366 ? 2.381 16.918 4.130 1.00 90.50 366 SER A O 1
ATOM 2923 N N . GLN A 1 367 ? 4.196 15.671 4.555 1.00 89.31 367 GLN A N 1
ATOM 2924 C CA . GLN A 1 367 ? 3.988 14.732 3.448 1.00 89.31 367 GLN A CA 1
ATOM 2925 C C . GLN A 1 367 ? 2.647 13.982 3.557 1.00 89.31 367 GLN A C 1
ATOM 2927 O O . GLN A 1 367 ? 1.948 13.794 2.564 1.00 89.31 367 GLN A O 1
ATOM 2932 N N . ALA A 1 368 ? 2.237 13.602 4.771 1.00 87.25 368 ALA A N 1
ATOM 2933 C CA . ALA A 1 368 ? 0.985 12.883 5.010 1.00 87.25 368 ALA A CA 1
ATOM 2934 C C . ALA A 1 368 ? -0.280 13.764 4.973 1.00 87.25 368 ALA A C 1
ATOM 2936 O O . ALA A 1 368 ? -1.384 13.222 4.906 1.00 87.25 368 ALA A O 1
ATOM 2937 N N . SER A 1 369 ? -0.166 15.099 5.037 1.00 86.50 369 SER A N 1
ATOM 2938 C CA . SER A 1 369 ? -1.341 15.985 5.107 1.00 86.50 369 SER A CA 1
ATOM 2939 C C . SER A 1 369 ? -2.051 16.186 3.765 1.00 86.50 369 SER A C 1
ATOM 2941 O O . SER A 1 369 ? -3.171 16.703 3.750 1.00 86.50 369 SER A O 1
ATOM 2943 N N . GLY A 1 370 ? -1.395 15.814 2.660 1.00 85.00 370 GLY A N 1
ATOM 2944 C CA . GLY A 1 370 ? -1.841 16.081 1.289 1.00 85.00 370 GLY A CA 1
ATOM 2945 C C . GLY A 1 370 ? -1.580 17.508 0.802 1.00 85.00 370 GLY A C 1
ATOM 2946 O O . GLY A 1 370 ? -1.951 17.838 -0.324 1.00 85.00 370 GLY A O 1
ATOM 2947 N N . ASP A 1 371 ? -0.969 18.353 1.641 1.00 86.31 371 ASP A N 1
ATOM 2948 C CA . ASP A 1 371 ? -0.564 19.716 1.277 1.00 86.31 371 ASP A CA 1
ATOM 2949 C C . ASP A 1 371 ? 0.848 19.749 0.668 1.00 86.31 371 ASP A C 1
ATOM 2951 O O . ASP A 1 371 ? 1.178 20.681 -0.059 1.00 86.31 371 ASP A O 1
ATOM 2955 N N . ALA A 1 372 ? 1.672 18.731 0.938 1.00 86.62 372 ALA A N 1
ATOM 2956 C CA . ALA A 1 372 ? 2.950 18.551 0.265 1.00 86.62 372 ALA A CA 1
ATOM 2957 C C . ALA A 1 372 ? 2.743 18.019 -1.156 1.00 86.62 372 ALA A C 1
ATOM 2959 O O . ALA A 1 372 ? 1.961 17.091 -1.382 1.00 86.62 372 ALA A O 1
ATOM 2960 N N . ASP A 1 373 ? 3.490 18.581 -2.099 1.00 85.56 373 ASP A N 1
ATOM 2961 C CA . ASP A 1 373 ? 3.456 18.149 -3.487 1.00 85.56 373 ASP A CA 1
ATOM 2962 C C . ASP A 1 373 ? 4.447 17.008 -3.736 1.00 85.56 373 ASP A C 1
ATOM 2964 O O . ASP A 1 373 ? 5.551 17.205 -4.237 1.00 85.56 373 ASP A O 1
ATOM 2968 N N . VAL A 1 374 ? 4.064 15.809 -3.299 1.00 86.06 374 VAL A N 1
ATOM 2969 C CA . VAL A 1 374 ? 4.859 14.586 -3.452 1.00 86.06 374 VAL A CA 1
ATOM 2970 C C . VAL A 1 374 ? 4.122 13.579 -4.348 1.00 86.06 374 VAL A C 1
ATOM 2972 O O . VAL A 1 374 ? 2.926 13.357 -4.129 1.00 86.06 374 VAL A O 1
ATOM 2975 N N . PRO A 1 375 ? 4.792 12.929 -5.325 1.00 84.06 375 PRO A N 1
ATOM 2976 C CA . PRO A 1 375 ? 4.125 12.091 -6.332 1.00 84.06 375 PRO A CA 1
ATOM 2977 C C . PRO A 1 375 ? 3.212 11.005 -5.746 1.00 84.06 375 PRO A C 1
ATOM 2979 O O . PRO A 1 375 ? 2.055 10.871 -6.136 1.00 84.06 375 PRO A O 1
ATOM 2982 N N . PHE A 1 376 ? 3.684 10.293 -4.719 1.00 84.69 376 PHE A N 1
ATOM 2983 C CA . PHE A 1 376 ? 2.940 9.205 -4.074 1.00 84.69 376 PHE A CA 1
ATOM 2984 C C . PHE A 1 376 ? 1.676 9.660 -3.322 1.00 84.69 376 PHE A C 1
ATOM 2986 O O . PHE A 1 376 ? 0.857 8.820 -2.944 1.00 84.69 376 PHE A O 1
ATOM 2993 N N . ALA A 1 377 ? 1.489 10.962 -3.071 1.00 88.38 377 ALA A N 1
ATOM 2994 C CA . ALA A 1 377 ? 0.282 11.478 -2.429 1.00 88.38 377 ALA A CA 1
ATOM 2995 C C . ALA A 1 377 ? -0.873 11.716 -3.419 1.00 88.38 377 ALA A C 1
ATOM 2997 O O . ALA A 1 377 ? -2.022 11.818 -2.982 1.00 88.38 377 ALA A O 1
ATOM 2998 N N . LEU A 1 378 ? -0.607 11.757 -4.734 1.00 88.38 378 LEU A N 1
ATOM 2999 C CA . LEU A 1 378 ? -1.621 12.013 -5.769 1.00 88.38 378 LEU A CA 1
ATOM 3000 C C . LEU A 1 378 ? -2.722 10.942 -5.801 1.00 88.38 378 LEU A C 1
ATOM 3002 O O . LEU A 1 378 ? -3.879 11.269 -6.053 1.00 88.38 378 LEU A O 1
ATOM 3006 N N . GLN A 1 379 ? -2.402 9.691 -5.450 1.00 88.12 379 GLN A N 1
ATOM 3007 C CA . GLN A 1 379 ? -3.366 8.577 -5.390 1.00 88.12 379 GLN A CA 1
ATOM 3008 C C . GLN A 1 379 ? -4.556 8.817 -4.443 1.00 88.12 379 GLN A C 1
ATOM 3010 O O . GLN A 1 379 ? -5.631 8.227 -4.600 1.00 88.12 379 GLN A O 1
ATOM 3015 N N . TRP A 1 380 ? -4.371 9.691 -3.449 1.00 90.00 380 TRP A N 1
ATOM 3016 C CA . TRP A 1 380 ? -5.375 10.002 -2.434 1.00 90.00 380 TRP A CA 1
ATOM 3017 C C . TRP A 1 380 ? -6.324 11.131 -2.849 1.00 90.00 380 TRP A C 1
ATOM 3019 O O . TRP A 1 380 ? -7.336 11.369 -2.183 1.00 90.00 380 TRP A O 1
ATOM 3029 N N . ALA A 1 381 ? -6.042 11.814 -3.962 1.00 89.50 381 ALA A N 1
ATOM 3030 C CA . ALA A 1 381 ? -6.925 12.841 -4.491 1.00 89.50 381 ALA A CA 1
ATOM 3031 C C . ALA A 1 381 ? -8.312 12.253 -4.813 1.00 89.50 381 ALA A C 1
ATOM 3033 O O . ALA A 1 381 ? -8.439 11.189 -5.424 1.00 89.50 381 ALA A O 1
ATOM 3034 N N . ARG A 1 382 ? -9.368 12.971 -4.405 1.00 87.62 382 ARG A N 1
ATOM 3035 C CA . ARG A 1 382 ? -10.781 12.638 -4.690 1.00 87.62 382 ARG A CA 1
ATOM 3036 C C . ARG A 1 382 ? -11.226 11.253 -4.181 1.00 87.62 382 ARG A C 1
ATOM 3038 O O . ARG A 1 382 ? -12.174 10.674 -4.708 1.00 87.62 382 ARG A O 1
ATOM 3045 N N . ARG A 1 383 ? -10.580 10.715 -3.139 1.00 88.56 383 ARG A N 1
ATOM 3046 C CA . ARG A 1 383 ? -11.009 9.471 -2.480 1.00 88.56 383 ARG A CA 1
ATOM 3047 C C . ARG A 1 383 ? -12.159 9.716 -1.502 1.00 88.56 383 ARG A C 1
ATOM 3049 O O . ARG A 1 383 ? -12.184 10.701 -0.771 1.00 88.56 383 ARG A O 1
ATOM 3056 N N . SER A 1 384 ? -13.116 8.792 -1.489 1.00 87.50 384 SER A N 1
ATOM 3057 C CA . SER A 1 384 ? -14.238 8.802 -0.545 1.00 87.50 384 SER A CA 1
ATOM 3058 C C . SER A 1 384 ? -13.784 8.403 0.862 1.00 87.50 384 SER A C 1
ATOM 3060 O O . SER A 1 384 ? -12.893 7.574 1.021 1.00 87.50 384 SER A O 1
ATOM 3062 N N . HIS A 1 385 ? -14.474 8.882 1.898 1.00 85.12 385 HIS A N 1
ATOM 3063 C CA . HIS A 1 385 ? -14.288 8.382 3.269 1.00 85.12 385 HIS A CA 1
ATOM 3064 C C . HIS A 1 385 ? -14.671 6.899 3.431 1.00 85.12 385 HIS A C 1
ATOM 3066 O O . HIS A 1 385 ? -14.262 6.255 4.394 1.00 85.12 385 HIS A O 1
ATOM 3072 N N . LEU A 1 386 ? -15.434 6.334 2.486 1.00 89.31 386 LEU A N 1
ATOM 3073 C CA . LEU A 1 386 ? -15.751 4.902 2.438 1.00 89.31 386 LEU A CA 1
ATOM 3074 C C . LEU A 1 386 ? -14.664 4.068 1.747 1.00 89.31 386 LEU A C 1
ATOM 3076 O O . LEU A 1 386 ? -14.771 2.848 1.712 1.00 89.31 386 LEU A O 1
ATOM 3080 N N . TYR A 1 387 ? -13.605 4.690 1.228 1.00 92.12 387 TYR A N 1
ATOM 3081 C CA . TYR A 1 387 ? -12.572 3.989 0.470 1.00 92.12 387 TYR A CA 1
ATOM 3082 C C . TYR A 1 387 ? -11.877 2.888 1.282 1.00 92.12 387 TYR A C 1
ATOM 3084 O O . TYR A 1 387 ? -11.712 1.763 0.808 1.00 92.12 387 TYR A O 1
ATOM 3092 N N . SER A 1 388 ? -11.542 3.190 2.541 1.00 92.44 388 SER A N 1
ATOM 3093 C CA . SER A 1 388 ? -10.951 2.217 3.464 1.00 92.44 388 SER A CA 1
ATOM 3094 C C . SER A 1 388 ? -11.929 1.082 3.789 1.00 92.44 388 SER A C 1
ATOM 3096 O O . SER A 1 388 ? -11.532 -0.078 3.850 1.00 92.44 388 SER A O 1
ATOM 3098 N N . PHE A 1 389 ? -13.222 1.402 3.952 1.00 94.44 389 PHE A N 1
ATOM 3099 C CA . PHE A 1 389 ? -14.282 0.418 4.194 1.00 94.44 389 PHE A CA 1
ATOM 3100 C C . PHE A 1 389 ? -14.400 -0.572 3.033 1.00 94.44 389 PHE A C 1
ATOM 3102 O O . PHE A 1 389 ? -14.413 -1.782 3.261 1.00 94.44 389 PHE A O 1
ATOM 3109 N N . GLU A 1 390 ? -14.483 -0.063 1.805 1.00 94.94 390 GLU A N 1
ATOM 3110 C CA . GLU A 1 390 ? -14.644 -0.862 0.592 1.00 94.94 390 GLU A CA 1
ATOM 3111 C C . GLU A 1 390 ? -13.466 -1.822 0.413 1.00 94.94 390 GLU A C 1
ATOM 3113 O O . GLU A 1 390 ? -13.660 -3.038 0.394 1.00 94.94 390 GLU A O 1
ATOM 3118 N N . ASN A 1 391 ? -12.237 -1.304 0.412 1.00 95.69 391 ASN A N 1
ATOM 3119 C CA . ASN A 1 391 ? -11.045 -2.116 0.175 1.00 95.69 391 ASN A CA 1
ATOM 3120 C C . ASN A 1 391 ? -10.780 -3.143 1.280 1.00 95.69 391 ASN A C 1
ATOM 3122 O O . ASN A 1 391 ? -10.482 -4.306 0.995 1.00 95.69 391 ASN A O 1
ATOM 3126 N N . LEU A 1 392 ? -10.966 -2.757 2.545 1.00 96.00 392 LEU A N 1
ATOM 3127 C CA . LEU A 1 392 ? -10.853 -3.681 3.673 1.00 96.00 392 LEU A CA 1
ATOM 3128 C C . LEU A 1 392 ? -11.869 -4.824 3.571 1.00 96.00 392 LEU A C 1
ATOM 3130 O O . LEU A 1 392 ? -11.542 -5.970 3.879 1.00 96.00 392 LEU A O 1
ATOM 3134 N N . THR A 1 393 ? -13.102 -4.522 3.157 1.00 96.06 393 THR A N 1
ATOM 3135 C CA . THR A 1 393 ? -14.201 -5.498 3.121 1.00 96.06 393 THR A CA 1
ATOM 3136 C C . THR A 1 393 ? -14.100 -6.430 1.922 1.00 96.06 393 THR A C 1
ATOM 3138 O O . THR A 1 393 ? -14.296 -7.634 2.077 1.00 96.06 393 THR A O 1
ATOM 3141 N N . VAL A 1 394 ? -13.814 -5.885 0.738 1.00 95.62 394 VAL A N 1
ATOM 3142 C CA . VAL A 1 394 ? -13.797 -6.638 -0.521 1.00 95.62 394 VAL A CA 1
ATOM 3143 C C . VAL A 1 394 ? -12.509 -7.446 -0.650 1.00 95.62 394 VAL A C 1
ATOM 3145 O O . VAL A 1 394 ? -12.584 -8.653 -0.873 1.00 95.62 394 VAL A O 1
ATOM 3148 N N . TRP A 1 395 ? -11.353 -6.808 -0.449 1.00 95.69 395 TRP A N 1
ATOM 3149 C CA . TRP A 1 395 ? -10.040 -7.382 -0.769 1.00 95.69 395 TRP A CA 1
ATOM 3150 C C . TRP A 1 395 ? -9.294 -7.857 0.478 1.00 95.69 395 TRP A C 1
ATOM 3152 O O . TRP A 1 395 ? -8.882 -9.015 0.557 1.00 95.69 395 TRP A O 1
ATOM 3162 N N . GLY A 1 396 ? -9.191 -6.996 1.495 1.00 95.12 396 GLY A N 1
ATOM 3163 C CA . GLY A 1 396 ? -8.376 -7.261 2.681 1.00 95.12 396 GLY A CA 1
ATOM 3164 C C . GLY A 1 396 ? -8.855 -8.451 3.520 1.00 95.12 396 GLY A C 1
ATOM 3165 O O . GLY A 1 396 ? -8.073 -9.353 3.824 1.00 95.12 396 GLY A O 1
ATOM 3166 N N . LEU A 1 397 ? -10.128 -8.454 3.927 1.00 96.31 397 LEU A N 1
ATOM 3167 C CA . LEU A 1 397 ? -10.766 -9.583 4.622 1.00 96.31 397 LEU A CA 1
ATOM 3168 C C . LEU A 1 397 ? -11.317 -10.631 3.645 1.00 96.31 397 LEU A C 1
ATOM 3170 O O . LEU A 1 397 ? -11.476 -11.792 4.024 1.00 96.31 397 LEU A O 1
ATOM 3174 N N . GLY A 1 398 ? -11.624 -10.220 2.413 1.00 94.81 398 GLY A N 1
ATOM 3175 C CA . GLY A 1 398 ? -12.445 -10.979 1.476 1.00 94.81 398 GLY A CA 1
ATOM 3176 C C . GLY A 1 398 ? -13.940 -10.819 1.772 1.00 94.81 398 GLY A C 1
ATOM 3177 O O . GLY A 1 398 ? -14.363 -10.862 2.931 1.00 94.81 398 GLY A O 1
ATOM 3178 N N . LEU A 1 399 ? -14.759 -10.699 0.722 1.00 94.19 399 LEU A N 1
ATOM 3179 C CA . LEU A 1 399 ? -16.207 -10.444 0.821 1.00 94.19 399 LEU A CA 1
ATOM 3180 C C . LEU A 1 399 ? -16.958 -11.286 1.881 1.00 94.19 399 LEU A C 1
ATOM 3182 O O . LEU A 1 399 ? -17.696 -10.693 2.674 1.00 94.19 399 LEU A O 1
ATOM 3186 N N . PRO A 1 400 ? -16.796 -12.628 1.967 1.00 95.38 400 PRO A N 1
ATOM 3187 C CA . PRO A 1 400 ? -17.557 -13.437 2.924 1.00 95.38 400 PRO A CA 1
ATOM 3188 C C . PRO A 1 400 ? -17.252 -13.076 4.382 1.00 95.38 400 PRO A C 1
ATOM 3190 O O . PRO A 1 400 ? -18.167 -12.920 5.196 1.00 95.38 400 PRO A O 1
ATOM 3193 N N . LEU A 1 401 ? -15.967 -12.922 4.715 1.00 97.56 401 LEU A N 1
ATOM 3194 C CA . LEU A 1 401 ? -15.533 -12.574 6.064 1.00 97.56 401 LEU A CA 1
ATOM 3195 C C . LEU A 1 401 ? -15.794 -11.097 6.366 1.00 97.56 401 LEU A C 1
ATOM 3197 O O . LEU A 1 401 ? -16.242 -10.785 7.466 1.00 97.56 401 LEU A O 1
ATOM 3201 N N . GLY A 1 402 ? -15.572 -10.202 5.401 1.00 97.12 402 GLY A N 1
ATOM 3202 C CA . GLY A 1 402 ? -15.821 -8.769 5.536 1.00 97.12 402 GLY A CA 1
ATOM 3203 C C . GLY A 1 402 ? -17.278 -8.461 5.880 1.00 97.12 402 GLY A C 1
ATOM 3204 O O . GLY A 1 402 ? -17.549 -7.765 6.860 1.00 97.12 402 GLY A O 1
ATOM 3205 N N . ILE A 1 403 ? -18.234 -9.046 5.149 1.00 96.81 403 ILE A N 1
ATOM 3206 C CA . ILE A 1 403 ? -19.671 -8.870 5.423 1.00 96.81 403 ILE A CA 1
ATOM 3207 C C . ILE A 1 403 ? -20.027 -9.399 6.818 1.00 96.81 403 ILE A C 1
ATOM 3209 O O . ILE A 1 403 ? -20.714 -8.718 7.584 1.00 96.81 403 ILE A O 1
ATOM 3213 N N . LEU A 1 404 ? -19.545 -10.594 7.178 1.00 97.19 404 LEU A N 1
ATOM 3214 C CA . LEU A 1 404 ? -19.808 -11.179 8.494 1.00 97.19 404 LEU A CA 1
ATOM 3215 C C . LEU A 1 404 ? -19.184 -10.352 9.628 1.00 97.19 404 LEU A C 1
ATOM 3217 O O . LEU A 1 404 ? -19.802 -10.204 10.683 1.00 97.19 404 LEU A O 1
ATOM 3221 N N . ALA A 1 405 ? -17.989 -9.798 9.424 1.00 97.88 405 ALA A N 1
ATOM 3222 C CA . ALA A 1 405 ? -17.308 -8.953 10.396 1.00 97.88 405 ALA A CA 1
ATOM 3223 C C . ALA A 1 405 ? -18.094 -7.670 10.674 1.00 97.88 405 ALA A C 1
ATOM 3225 O O . ALA A 1 405 ? -18.331 -7.350 11.839 1.00 97.88 405 ALA A O 1
ATOM 3226 N N . TRP A 1 406 ? -18.578 -6.981 9.637 1.00 97.50 406 TRP A N 1
ATOM 3227 C CA . TRP A 1 406 ? -19.404 -5.784 9.809 1.00 97.50 406 TRP A CA 1
ATOM 3228 C C . TRP A 1 406 ? -20.781 -6.092 10.392 1.00 97.50 406 TRP A C 1
ATOM 3230 O O . TRP A 1 406 ? -21.248 -5.367 11.272 1.00 97.50 406 TRP A O 1
ATOM 3240 N N . ALA A 1 407 ? -21.408 -7.201 9.990 1.00 96.19 407 ALA A N 1
ATOM 3241 C CA . ALA A 1 407 ? -22.637 -7.672 10.624 1.00 96.19 407 ALA A CA 1
ATOM 3242 C C . ALA A 1 407 ? -22.420 -7.956 12.121 1.00 96.19 407 ALA A C 1
ATOM 3244 O O . ALA A 1 407 ? -23.230 -7.549 12.956 1.00 96.19 407 ALA A O 1
ATOM 3245 N N . GLY A 1 408 ? -21.299 -8.590 12.476 1.00 96.69 408 GLY A N 1
ATOM 3246 C CA . GLY A 1 408 ? -20.890 -8.823 13.859 1.00 96.69 408 GLY A CA 1
ATOM 3247 C C . GLY A 1 408 ? -20.610 -7.533 14.627 1.00 96.69 408 GLY A C 1
ATOM 3248 O O . GLY A 1 408 ? -21.089 -7.381 15.749 1.00 96.69 408 GLY A O 1
ATOM 3249 N N . PHE A 1 409 ? -19.915 -6.573 14.014 1.00 97.62 409 PHE A N 1
ATOM 3250 C CA . PHE A 1 409 ? -19.650 -5.251 14.584 1.00 97.62 409 PHE A CA 1
ATOM 3251 C C . PHE A 1 409 ? -20.952 -4.506 14.907 1.00 97.62 409 PHE A C 1
ATOM 3253 O O . PHE A 1 409 ? -21.128 -4.020 16.028 1.00 97.62 409 PHE A O 1
ATOM 3260 N N . LEU A 1 410 ? -21.893 -4.449 13.959 1.00 96.50 410 LEU A N 1
ATOM 3261 C CA . LEU A 1 410 ? -23.187 -3.786 14.145 1.00 96.50 410 LEU A CA 1
ATOM 3262 C C . LEU A 1 410 ? -24.043 -4.501 15.193 1.00 96.50 410 LEU A C 1
ATOM 3264 O O . LEU A 1 410 ? -24.656 -3.851 16.042 1.00 96.50 410 LEU A O 1
ATOM 3268 N N . TRP A 1 411 ? -24.051 -5.835 15.185 1.00 94.12 411 TRP A N 1
ATOM 3269 C CA . TRP A 1 411 ? -24.768 -6.614 16.188 1.00 94.12 411 TRP A CA 1
ATOM 3270 C C . TRP A 1 411 ? -24.192 -6.375 17.585 1.00 94.12 411 TRP A C 1
ATOM 3272 O O . TRP A 1 411 ? -24.942 -6.078 18.514 1.00 94.12 411 TRP A O 1
ATOM 3282 N N . MET A 1 412 ? -22.872 -6.416 17.759 1.00 94.81 412 MET A N 1
ATOM 3283 C CA . MET A 1 412 ? -22.244 -6.101 19.045 1.00 94.81 412 MET A CA 1
ATOM 3284 C C . MET A 1 412 ? -22.591 -4.683 19.514 1.00 94.81 412 MET A C 1
ATOM 3286 O O . MET A 1 412 ? -22.957 -4.508 20.676 1.00 94.81 412 MET A O 1
ATOM 3290 N N . GLY A 1 413 ? -22.593 -3.697 18.610 1.00 93.94 413 GLY A N 1
ATOM 3291 C CA . GLY A 1 413 ? -23.084 -2.343 18.891 1.00 93.94 413 GLY A CA 1
ATOM 3292 C C . GLY A 1 413 ? -24.534 -2.335 19.388 1.00 93.94 413 GLY A C 1
ATOM 3293 O O . GLY A 1 413 ? -24.855 -1.725 20.407 1.00 93.94 413 GLY A O 1
ATOM 3294 N N . TRP A 1 414 ? -25.417 -3.099 18.744 1.00 90.12 414 TRP A N 1
ATOM 3295 C CA . TRP A 1 414 ? -26.802 -3.255 19.192 1.00 90.12 414 TRP A CA 1
ATOM 3296 C C . TRP A 1 414 ? -26.917 -3.937 20.568 1.00 90.12 414 TRP A C 1
ATOM 3298 O O . TRP A 1 414 ? -27.746 -3.530 21.382 1.00 90.12 414 TRP A O 1
ATOM 3308 N N . ARG A 1 415 ? -26.071 -4.929 20.886 1.00 87.88 415 ARG A N 1
ATOM 3309 C CA . ARG A 1 415 ? -26.030 -5.576 22.217 1.00 87.88 415 ARG A CA 1
ATOM 3310 C C . ARG A 1 415 ? -25.565 -4.616 23.308 1.00 87.88 415 ARG A C 1
ATOM 3312 O O . ARG A 1 415 ? -26.137 -4.624 24.398 1.00 87.88 415 ARG A O 1
ATOM 3319 N N . ILE A 1 416 ? -24.603 -3.744 23.003 1.00 89.12 416 ILE A N 1
ATOM 3320 C CA . ILE A 1 416 ? -24.177 -2.653 23.893 1.00 89.12 416 ILE A CA 1
ATOM 3321 C C . ILE A 1 416 ? -25.381 -1.762 24.234 1.00 89.12 416 ILE A C 1
ATOM 3323 O O . ILE A 1 416 ? -25.653 -1.538 25.413 1.00 89.12 416 ILE A O 1
ATOM 3327 N N . LEU A 1 417 ? -26.165 -1.345 23.230 1.00 87.06 417 LEU A N 1
ATOM 3328 C CA . LEU A 1 417 ? -27.384 -0.544 23.429 1.00 87.06 417 LEU A CA 1
ATOM 3329 C C . LEU A 1 417 ? -28.489 -1.290 24.198 1.00 87.06 417 LEU A C 1
ATOM 3331 O O . LEU A 1 417 ? -29.339 -0.663 24.828 1.00 87.06 417 LEU A O 1
ATOM 3335 N N . LYS A 1 418 ? -28.479 -2.629 24.180 1.00 81.50 418 LYS A N 1
ATOM 3336 C CA . LYS A 1 418 ? -29.376 -3.484 24.978 1.00 81.50 418 LYS A CA 1
ATOM 3337 C C . LYS A 1 418 ? -28.918 -3.689 26.426 1.00 81.50 418 LYS A C 1
ATOM 3339 O O . LYS A 1 418 ? -29.611 -4.376 27.170 1.00 81.50 418 LYS A O 1
ATOM 3344 N N . GLY A 1 419 ? -27.799 -3.092 26.836 1.00 78.88 419 GLY A N 1
ATOM 3345 C CA . GLY A 1 419 ? -27.283 -3.165 28.205 1.00 78.88 419 GLY A CA 1
ATOM 3346 C C . GLY A 1 419 ? -26.166 -4.192 28.412 1.00 78.88 419 GLY A C 1
ATOM 3347 O O . GLY A 1 419 ? -25.591 -4.249 29.497 1.00 78.88 419 GLY A O 1
ATOM 3348 N N . GLU A 1 420 ? -25.771 -4.947 27.382 1.00 83.38 420 GLU A N 1
ATOM 3349 C CA . GLU A 1 420 ? -24.690 -5.948 27.453 1.00 83.38 420 GLU A CA 1
ATOM 3350 C C . GLU A 1 420 ? -23.302 -5.350 27.178 1.00 83.38 420 GLU A C 1
ATOM 3352 O O . GLU A 1 420 ? -22.396 -5.982 26.639 1.00 83.38 420 GLU A O 1
ATOM 3357 N N . TRP A 1 421 ? -23.108 -4.093 27.563 1.00 84.94 421 TRP A N 1
ATOM 3358 C CA . TRP A 1 421 ? -21.918 -3.324 27.218 1.00 84.94 421 TRP A CA 1
ATOM 3359 C C . TRP A 1 421 ? -20.638 -3.818 27.907 1.00 84.94 421 TRP A C 1
ATOM 3361 O O . TRP A 1 421 ? -19.552 -3.655 27.355 1.00 84.94 421 TRP A O 1
ATOM 3371 N N . LYS A 1 422 ? -20.746 -4.470 29.075 1.00 82.94 422 LYS A N 1
ATOM 3372 C CA . LYS A 1 422 ? -19.603 -4.871 29.923 1.00 82.94 422 LYS A CA 1
ATOM 3373 C C . LYS A 1 422 ? -18.571 -5.741 29.186 1.00 82.94 422 LYS A C 1
ATOM 3375 O O . LYS A 1 422 ? -17.380 -5.623 29.450 1.00 82.94 422 LYS A O 1
ATOM 3380 N N . GLN A 1 423 ? -19.022 -6.610 28.278 1.00 83.31 423 GLN A N 1
ATOM 3381 C CA . GLN A 1 423 ? -18.155 -7.545 27.544 1.00 83.31 423 GLN A CA 1
ATOM 3382 C C . GLN A 1 423 ? -17.616 -6.955 26.234 1.00 83.31 423 GLN A C 1
ATOM 3384 O O . GLN A 1 423 ? -16.545 -7.342 25.779 1.00 83.31 423 GLN A O 1
ATOM 3389 N N . HIS A 1 424 ? -18.350 -6.024 25.623 1.00 91.00 424 HIS A N 1
ATOM 3390 C CA . HIS A 1 424 ? -18.082 -5.576 24.256 1.00 91.00 424 HIS A CA 1
ATOM 3391 C C . HIS A 1 424 ? -17.430 -4.193 24.184 1.00 91.00 424 HIS A C 1
ATOM 3393 O O . HIS A 1 424 ? -16.665 -3.940 23.258 1.00 91.00 424 HIS A O 1
ATOM 3399 N N . ALA A 1 425 ? -17.700 -3.305 25.147 1.00 92.00 425 ALA A N 1
ATOM 3400 C CA . ALA A 1 425 ? -17.403 -1.876 25.034 1.00 92.00 425 ALA A CA 1
ATOM 3401 C C . ALA A 1 425 ? -15.924 -1.559 24.768 1.00 92.00 425 ALA A C 1
ATOM 3403 O O . ALA A 1 425 ? -15.640 -0.687 23.954 1.00 92.00 425 ALA A O 1
ATOM 3404 N N . LEU A 1 426 ? -14.988 -2.270 25.412 1.00 94.75 426 LEU A N 1
ATOM 3405 C CA . LEU A 1 426 ? -13.553 -1.999 25.266 1.00 94.75 426 LEU A CA 1
ATOM 3406 C C . LEU A 1 426 ? -13.057 -2.280 23.840 1.00 94.75 426 LEU A C 1
ATOM 3408 O O . LEU A 1 426 ? -12.496 -1.400 23.193 1.00 94.75 426 LEU A O 1
ATOM 3412 N N . LEU A 1 427 ? -13.281 -3.504 23.351 1.00 96.19 427 LEU A N 1
ATOM 3413 C CA . LEU A 1 427 ? -12.787 -3.940 22.043 1.00 96.19 427 LEU A CA 1
ATOM 3414 C C . LEU A 1 427 ? -13.598 -3.322 20.902 1.00 96.19 427 LEU A C 1
ATOM 3416 O O . LEU A 1 427 ? -13.016 -2.868 19.925 1.00 96.19 427 LEU A O 1
ATOM 3420 N N . TRP A 1 428 ? -14.925 -3.241 21.045 1.00 97.38 428 TRP A N 1
ATOM 3421 C CA . TRP A 1 428 ? -15.786 -2.587 20.059 1.00 97.38 428 TRP A CA 1
ATOM 3422 C C . TRP A 1 428 ? -15.481 -1.091 19.950 1.00 97.38 428 TRP A C 1
ATOM 3424 O O . TRP A 1 428 ? -15.338 -0.579 18.843 1.00 97.38 428 TRP A O 1
ATOM 3434 N N . GLY A 1 429 ? -15.323 -0.405 21.087 1.00 96.56 429 GLY A N 1
ATOM 3435 C CA . GLY A 1 429 ? -15.005 1.021 21.127 1.00 96.56 429 GLY A CA 1
ATOM 3436 C C . GLY A 1 429 ? -13.645 1.330 20.508 1.00 96.56 429 GLY A C 1
ATOM 3437 O O . GLY A 1 429 ? -13.543 2.272 19.727 1.00 96.56 429 GLY A O 1
ATOM 3438 N N . TRP A 1 430 ? -12.624 0.511 20.787 1.00 97.06 430 TRP A N 1
ATOM 3439 C CA . TRP A 1 430 ? -11.318 0.629 20.135 1.00 97.06 430 TRP A CA 1
ATOM 3440 C C . TRP A 1 430 ? -11.414 0.429 18.617 1.00 97.06 430 TRP A C 1
ATOM 3442 O O . TRP A 1 430 ? -10.946 1.283 17.868 1.00 97.06 430 TRP A O 1
ATOM 3452 N N . THR A 1 431 ? -12.062 -0.648 18.155 1.00 97.69 431 THR A N 1
ATOM 3453 C CA . THR A 1 431 ? -12.246 -0.909 16.719 1.00 97.69 431 THR A CA 1
ATOM 3454 C C . THR A 1 431 ? -12.981 0.238 16.030 1.00 97.69 431 THR A C 1
ATOM 3456 O O . THR A 1 431 ? -12.519 0.711 14.997 1.00 97.69 431 THR A O 1
ATOM 3459 N N . ALA A 1 432 ? -14.081 0.724 16.613 1.00 97.12 432 ALA A N 1
ATOM 3460 C CA . ALA A 1 432 ? -14.859 1.832 16.066 1.00 97.12 432 ALA A CA 1
ATOM 3461 C C . ALA A 1 432 ? -14.036 3.127 15.993 1.00 97.12 432 ALA A C 1
ATOM 3463 O O . ALA A 1 432 ? -13.992 3.774 14.950 1.00 97.12 432 ALA A O 1
ATOM 3464 N N . ALA A 1 433 ? -13.359 3.492 17.086 1.00 95.88 433 ALA A N 1
ATOM 3465 C CA . ALA A 1 433 ? -12.568 4.715 17.159 1.00 95.88 433 ALA A CA 1
ATOM 3466 C C . ALA A 1 433 ? -11.389 4.695 16.179 1.00 95.88 433 ALA A C 1
ATOM 3468 O O . ALA A 1 433 ? -11.177 5.673 15.466 1.00 95.88 433 ALA A O 1
ATOM 3469 N N . TYR A 1 434 ? -10.651 3.584 16.114 1.00 95.94 434 TYR A N 1
ATOM 3470 C CA . TYR A 1 434 ? -9.500 3.449 15.224 1.00 95.94 434 TYR A CA 1
ATOM 3471 C C . TYR A 1 434 ? -9.920 3.451 13.751 1.00 95.94 434 TYR A C 1
ATOM 3473 O O . TYR A 1 434 ? -9.340 4.185 12.952 1.00 95.94 434 TYR A O 1
ATOM 3481 N N . PHE A 1 435 ? -10.977 2.704 13.412 1.00 95.94 435 PHE A N 1
ATOM 3482 C CA . PHE A 1 435 ? -11.522 2.659 12.057 1.00 95.94 435 PHE A CA 1
ATOM 3483 C C . PHE A 1 435 ? -11.956 4.044 11.566 1.00 95.94 435 PHE A C 1
ATOM 3485 O O . PHE A 1 435 ? -11.572 4.458 10.471 1.00 95.94 435 PHE A O 1
ATOM 3492 N N . LEU A 1 436 ? -12.726 4.771 12.385 1.00 94.44 436 LEU A N 1
ATOM 3493 C CA . LEU A 1 436 ? -13.202 6.116 12.056 1.00 94.44 436 LEU A CA 1
ATOM 3494 C C . LEU A 1 436 ? -12.044 7.104 11.931 1.00 94.44 436 LEU A C 1
ATOM 3496 O O . LEU A 1 436 ? -11.992 7.861 10.966 1.00 94.44 436 LEU A O 1
ATOM 3500 N N . TRP A 1 437 ? -11.104 7.079 12.879 1.00 93.69 437 TRP A N 1
ATOM 3501 C CA . TRP A 1 437 ? -9.942 7.961 12.851 1.00 93.69 437 TRP A CA 1
ATOM 3502 C C . TRP A 1 437 ? -9.123 7.776 11.571 1.00 93.69 437 TRP A C 1
ATOM 3504 O O . TRP A 1 437 ? -8.811 8.774 10.920 1.00 93.69 437 TRP A O 1
ATOM 3514 N N . GLN A 1 438 ? -8.832 6.528 11.185 1.00 93.00 438 GLN A N 1
ATOM 3515 C CA . GLN A 1 438 ? -8.050 6.253 9.980 1.00 93.00 438 GLN A CA 1
ATOM 3516 C C . GLN A 1 438 ? -8.808 6.519 8.678 1.00 93.00 438 GLN A C 1
ATOM 3518 O O . GLN A 1 438 ? -8.221 7.016 7.725 1.00 93.00 438 GLN A O 1
ATOM 3523 N N . SER A 1 439 ? -10.119 6.272 8.637 1.00 92.31 439 SER A N 1
ATOM 3524 C CA . SER A 1 439 ? -10.924 6.513 7.425 1.00 92.31 439 SER A CA 1
ATOM 3525 C C . SER A 1 439 ? -11.120 8.004 7.107 1.00 92.31 439 SER A C 1
ATOM 3527 O O . SER A 1 439 ? -11.492 8.355 5.989 1.00 92.31 439 SER A O 1
ATOM 3529 N N . ILE A 1 440 ? -10.887 8.888 8.084 1.00 90.81 440 ILE A N 1
ATOM 3530 C CA . ILE A 1 440 ? -10.986 10.350 7.928 1.00 90.81 440 ILE A CA 1
ATOM 3531 C C . ILE A 1 440 ? -9.619 10.983 7.601 1.00 90.81 440 ILE A C 1
ATOM 3533 O O . ILE A 1 440 ? -9.569 12.146 7.198 1.00 90.81 440 ILE A O 1
ATOM 3537 N N . GLN A 1 441 ? -8.505 10.252 7.743 1.00 90.31 441 GLN A N 1
ATOM 3538 C CA . GLN A 1 441 ? -7.197 10.766 7.321 1.00 90.31 441 GLN A CA 1
ATOM 3539 C C . GLN A 1 441 ? -7.147 10.965 5.801 1.00 90.31 441 GLN A C 1
ATOM 3541 O O . GLN A 1 441 ? -7.884 10.325 5.055 1.00 90.31 441 GLN A O 1
ATOM 3546 N N . PHE A 1 442 ? -6.249 11.844 5.343 1.00 89.31 442 PHE A N 1
ATOM 3547 C CA . PHE A 1 442 ? -6.077 12.121 3.914 1.00 89.31 442 PHE A CA 1
ATOM 3548 C C . PHE A 1 442 ? -5.618 10.887 3.122 1.00 89.31 442 PHE A C 1
ATOM 3550 O O . PHE A 1 442 ? -5.991 10.733 1.968 1.00 89.31 442 PHE A O 1
ATOM 3557 N N . ASN A 1 443 ? -4.864 9.983 3.751 1.00 88.94 443 ASN A N 1
ATOM 3558 C CA . ASN A 1 443 ? -4.360 8.736 3.176 1.00 88.94 443 ASN A CA 1
ATOM 3559 C C . ASN A 1 443 ? -5.034 7.496 3.807 1.00 88.94 443 ASN A C 1
ATOM 3561 O O . ASN A 1 443 ? -4.385 6.770 4.567 1.00 88.94 443 ASN A O 1
ATOM 3565 N N . PRO A 1 444 ? -6.325 7.225 3.520 1.00 89.31 444 PRO A N 1
ATOM 3566 C CA . PRO A 1 444 ? -7.118 6.183 4.177 1.00 89.31 444 PRO A CA 1
ATOM 3567 C C . PRO A 1 444 ? -6.803 4.762 3.657 1.00 89.31 444 PRO A C 1
ATOM 3569 O O . PRO A 1 444 ? -7.712 4.001 3.321 1.00 89.31 444 PRO A O 1
ATOM 3572 N N . THR A 1 445 ? -5.518 4.395 3.595 1.00 89.69 445 THR A N 1
ATOM 3573 C CA . THR A 1 445 ? -5.041 3.091 3.104 1.00 89.69 445 THR A CA 1
ATOM 3574 C C . THR A 1 445 ? -5.546 1.928 3.959 1.00 89.69 445 THR A C 1
ATOM 3576 O O . THR A 1 445 ? -5.539 1.982 5.197 1.00 89.69 445 THR A O 1
ATOM 3579 N N . MET A 1 446 ? -5.922 0.821 3.316 1.00 91.12 446 MET A N 1
ATOM 3580 C CA . MET A 1 446 ? -6.297 -0.421 4.000 1.00 91.12 446 MET A CA 1
ATOM 3581 C C . MET A 1 446 ? -5.161 -1.004 4.857 1.00 91.12 446 MET A C 1
ATOM 3583 O O . MET A 1 446 ? -5.439 -1.655 5.867 1.00 91.12 446 MET A O 1
ATOM 3587 N N . ARG A 1 447 ? -3.889 -0.719 4.533 1.00 92.12 447 ARG A N 1
ATOM 3588 C CA . ARG A 1 447 ? -2.713 -1.136 5.326 1.00 92.12 447 ARG A CA 1
ATOM 3589 C C . ARG A 1 447 ? -2.706 -0.530 6.716 1.00 92.12 447 ARG A C 1
ATOM 3591 O O . ARG A 1 447 ? -2.343 -1.196 7.681 1.00 92.12 447 ARG A O 1
ATOM 3598 N N . TYR A 1 448 ? -3.164 0.708 6.858 1.00 92.00 448 TYR A N 1
ATOM 3599 C CA . TYR A 1 448 ? -3.206 1.374 8.157 1.00 92.00 448 TYR A CA 1
ATOM 3600 C C . TYR A 1 448 ? -4.345 0.894 9.048 1.00 92.00 448 TYR A C 1
ATOM 3602 O O . TYR A 1 448 ? -4.339 1.201 10.234 1.00 92.00 448 TYR A O 1
ATOM 3610 N N . GLN A 1 449 ? -5.270 0.094 8.518 1.00 95.06 449 GLN A N 1
ATOM 3611 C CA . GLN A 1 449 ? -6.314 -0.559 9.299 1.00 95.06 449 GLN A CA 1
ATOM 3612 C C . GLN A 1 449 ? -5.860 -1.898 9.900 1.00 95.06 449 GLN A C 1
ATOM 3614 O O . GLN A 1 449 ? -6.616 -2.499 10.659 1.00 95.06 449 GLN A O 1
ATOM 3619 N N . LEU A 1 450 ? -4.641 -2.379 9.621 1.00 95.38 450 LEU A N 1
ATOM 3620 C CA . LEU A 1 450 ? -4.147 -3.682 10.091 1.00 95.38 450 LEU A CA 1
ATOM 3621 C C . LEU A 1 450 ? -4.407 -3.961 11.594 1.00 95.38 450 LEU A C 1
ATOM 3623 O O . LEU A 1 450 ? -4.885 -5.055 11.905 1.00 95.38 450 LEU A O 1
ATOM 3627 N N . PRO A 1 451 ? -4.258 -2.991 12.529 1.00 96.25 451 PRO A N 1
ATOM 3628 C CA . PRO A 1 451 ? -4.521 -3.223 13.955 1.00 96.25 451 PRO A CA 1
ATOM 3629 C C . PRO A 1 451 ? -5.966 -3.581 14.335 1.00 96.25 451 PRO A C 1
ATOM 3631 O O . PRO A 1 451 ? -6.206 -3.994 15.471 1.00 96.25 451 PRO A O 1
ATOM 3634 N N . ILE A 1 452 ? -6.945 -3.423 13.439 1.00 97.50 452 ILE A N 1
ATOM 3635 C CA . ILE A 1 452 ? -8.343 -3.803 13.699 1.00 97.50 452 ILE A CA 1
ATOM 3636 C C . ILE A 1 452 ? -8.784 -5.077 12.971 1.00 97.50 452 ILE A C 1
ATOM 3638 O O . ILE A 1 452 ? -9.816 -5.632 13.349 1.00 97.50 452 ILE A O 1
ATOM 3642 N N . TYR A 1 453 ? -8.013 -5.595 12.008 1.00 97.81 453 TYR A N 1
ATOM 3643 C CA . TYR A 1 453 ? -8.351 -6.829 11.279 1.00 97.81 453 TYR A CA 1
ATOM 3644 C C . TYR A 1 453 ? -8.596 -8.027 12.208 1.00 97.81 453 TYR A C 1
ATOM 3646 O O . TYR A 1 453 ? -9.655 -8.656 12.093 1.00 97.81 453 TYR A O 1
ATOM 3654 N N . PRO A 1 454 ? -7.717 -8.323 13.191 1.00 98.38 454 PRO A N 1
ATOM 3655 C CA . PRO A 1 454 ? -7.935 -9.482 14.050 1.00 98.38 454 PRO A CA 1
ATOM 3656 C C . PRO A 1 454 ? -9.163 -9.290 14.964 1.00 98.38 454 PRO A C 1
ATOM 3658 O O . PRO A 1 454 ? -9.875 -10.247 15.271 1.00 98.38 454 PRO A O 1
ATOM 3661 N N . LEU A 1 455 ? -9.490 -8.047 15.349 1.00 98.38 455 LEU A N 1
ATOM 3662 C CA . LEU A 1 455 ? -10.708 -7.752 16.116 1.00 98.38 455 LEU A CA 1
ATOM 3663 C C . LEU A 1 455 ? -11.972 -7.889 15.264 1.00 98.38 455 LEU A C 1
ATOM 3665 O O . LEU A 1 455 ? -12.954 -8.444 15.747 1.00 98.38 455 LEU A O 1
ATOM 3669 N N . LEU A 1 456 ? -11.956 -7.457 14.002 1.00 98.44 456 LEU A N 1
ATOM 3670 C CA . LEU A 1 456 ? -13.059 -7.672 13.060 1.00 98.44 456 LEU A CA 1
ATOM 3671 C C . LEU A 1 456 ? -13.310 -9.173 12.828 1.00 98.44 456 LEU A C 1
ATOM 3673 O O . LEU A 1 456 ? -14.458 -9.619 12.879 1.00 98.44 456 LEU A O 1
ATOM 3677 N N . ALA A 1 457 ? -12.249 -9.976 12.703 1.00 98.31 457 ALA A N 1
ATOM 3678 C CA . ALA A 1 457 ? -12.342 -11.436 12.654 1.00 98.31 457 ALA A CA 1
ATOM 3679 C C . ALA A 1 457 ? -12.950 -12.036 13.940 1.00 98.31 457 ALA A C 1
ATOM 3681 O O . ALA A 1 457 ? -13.778 -12.949 13.877 1.00 98.31 457 ALA A O 1
ATOM 3682 N N . MET A 1 458 ? -12.619 -11.493 15.118 1.00 98.06 458 MET A N 1
ATOM 3683 C CA . MET A 1 458 ? -13.280 -11.868 16.375 1.00 98.06 458 MET A CA 1
ATOM 3684 C C . MET A 1 458 ? -14.767 -11.510 16.384 1.00 98.06 458 MET A C 1
ATOM 3686 O O . MET A 1 458 ? -15.574 -12.309 16.861 1.00 98.06 458 MET A O 1
ATOM 3690 N N . MET A 1 459 ? -15.154 -10.342 15.869 1.00 97.75 459 MET A N 1
ATOM 3691 C CA . MET A 1 459 ? -16.563 -9.937 15.798 1.00 97.75 459 MET A CA 1
ATOM 3692 C C . MET A 1 459 ? -17.361 -10.835 14.845 1.00 97.75 459 MET A C 1
ATOM 3694 O O . MET A 1 459 ? -18.484 -11.224 15.173 1.00 97.75 459 MET A O 1
ATOM 3698 N N . ALA A 1 460 ? -16.759 -11.250 13.726 1.00 97.69 460 ALA A N 1
ATOM 3699 C CA . ALA A 1 460 ? -17.320 -12.259 12.831 1.00 97.69 460 ALA A CA 1
ATOM 3700 C C . ALA A 1 460 ? -17.530 -13.604 13.552 1.00 97.69 460 ALA A C 1
ATOM 3702 O O . ALA A 1 460 ? -18.621 -14.177 13.522 1.00 97.69 460 ALA A O 1
ATOM 3703 N N . ALA A 1 461 ? -16.510 -14.084 14.272 1.00 96.69 461 ALA A N 1
ATOM 3704 C CA . ALA A 1 461 ? -16.596 -15.317 15.052 1.00 96.69 461 ALA A CA 1
ATOM 3705 C C . ALA A 1 461 ? -17.676 -15.242 16.147 1.00 96.69 461 ALA A C 1
ATOM 3707 O O . ALA A 1 461 ? -18.446 -16.187 16.334 1.00 96.69 461 ALA A O 1
ATOM 3708 N N . TYR A 1 462 ? -17.778 -14.109 16.847 1.00 94.69 462 TYR A N 1
ATOM 3709 C CA . TYR A 1 462 ? -18.823 -13.867 17.841 1.00 94.69 462 TYR A CA 1
ATOM 3710 C C . TYR A 1 462 ? -20.227 -13.940 17.221 1.00 94.69 462 TYR A C 1
ATOM 3712 O O . TYR A 1 462 ? -21.109 -14.590 17.789 1.00 94.69 462 TYR A O 1
ATOM 3720 N N . ALA A 1 463 ? -20.438 -13.334 16.048 1.00 93.69 463 ALA A N 1
ATOM 3721 C CA . ALA A 1 463 ? -21.729 -13.348 15.359 1.00 93.69 463 ALA A CA 1
ATOM 3722 C C . ALA A 1 463 ? -22.200 -14.776 15.037 1.00 93.69 463 ALA A C 1
ATOM 3724 O O . ALA A 1 463 ? -23.352 -15.121 15.309 1.00 93.69 463 ALA A O 1
ATOM 3725 N N . VAL A 1 464 ? -21.294 -15.634 14.554 1.00 93.06 464 VAL A N 1
ATOM 3726 C CA . VAL A 1 464 ? -21.580 -17.049 14.254 1.00 93.06 464 VAL A CA 1
ATOM 3727 C C . VAL A 1 464 ? -22.095 -17.784 15.496 1.00 93.06 464 VAL A C 1
ATOM 3729 O O . VAL A 1 464 ? -23.160 -18.401 15.464 1.00 93.06 464 VAL A O 1
ATOM 3732 N N . PHE A 1 465 ? -21.397 -17.688 16.629 1.00 88.38 465 PHE A N 1
ATOM 3733 C CA . PHE A 1 465 ? -21.817 -18.394 17.847 1.00 88.38 465 PHE A CA 1
ATOM 3734 C C . PHE A 1 465 ? -23.046 -17.768 18.527 1.00 88.38 465 PHE A C 1
ATOM 3736 O O . PHE A 1 465 ? -23.813 -18.467 19.199 1.00 88.38 465 PHE A O 1
ATOM 3743 N N . THR A 1 466 ? -23.284 -16.474 18.330 1.00 85.25 466 THR A N 1
ATOM 3744 C CA . THR A 1 466 ? -24.473 -15.796 18.865 1.00 85.25 466 THR A CA 1
ATOM 3745 C C . THR A 1 466 ? -25.731 -16.183 18.083 1.00 85.25 466 THR A C 1
ATOM 3747 O O . THR A 1 466 ? -26.757 -16.485 18.694 1.00 85.25 466 THR A O 1
ATOM 3750 N N . LEU A 1 467 ? -25.652 -16.315 16.752 1.00 81.50 467 LEU A N 1
ATOM 3751 C CA . LEU A 1 467 ? -26.734 -16.894 15.937 1.00 81.50 467 LEU A CA 1
ATOM 3752 C C . LEU A 1 467 ? -27.101 -18.296 16.415 1.00 81.50 467 LEU A C 1
ATOM 3754 O O . LEU A 1 467 ? -28.280 -18.602 16.601 1.00 81.50 467 LEU A O 1
ATOM 3758 N N . ALA A 1 468 ? -26.086 -19.116 16.694 1.00 74.56 468 ALA A N 1
ATOM 3759 C CA . ALA A 1 468 ? -26.264 -20.497 17.122 1.00 74.56 468 ALA A CA 1
ATOM 3760 C C . ALA A 1 468 ? -27.013 -20.646 18.457 1.00 74.56 468 ALA A C 1
ATOM 3762 O O . ALA A 1 468 ? -27.608 -21.698 18.700 1.00 74.56 468 ALA A O 1
ATOM 3763 N N . SER A 1 469 ? -26.970 -19.624 19.319 1.00 68.38 469 SER A N 1
ATOM 3764 C CA . SER A 1 469 ? -27.572 -19.628 20.660 1.00 68.38 469 SER A CA 1
ATOM 3765 C C . SER A 1 469 ? -28.928 -18.917 20.738 1.00 68.38 469 SER A C 1
ATOM 3767 O O . SER A 1 469 ? -29.607 -19.017 21.767 1.00 68.38 469 SER A O 1
ATOM 3769 N N . SER A 1 470 ? -29.367 -18.258 19.658 1.00 58.44 470 SER A N 1
ATOM 3770 C CA . SER A 1 470 ? -30.670 -17.593 19.595 1.00 58.44 470 SER A CA 1
ATOM 3771 C C . SER A 1 470 ? -31.811 -18.606 19.773 1.00 58.44 470 SER A C 1
ATOM 3773 O O . SER A 1 470 ? -32.103 -19.433 18.911 1.00 58.44 470 SER A O 1
ATOM 3775 N N . HIS A 1 471 ? -32.449 -18.580 20.947 1.00 46.88 471 HIS A N 1
ATOM 3776 C CA . HIS A 1 471 ? -33.629 -19.390 21.230 1.00 46.88 471 HIS A CA 1
ATOM 3777 C C . HIS A 1 471 ? -34.812 -18.797 20.462 1.00 46.88 471 HIS A C 1
ATOM 3779 O O . HIS A 1 471 ? -35.543 -17.948 20.973 1.00 46.88 471 HIS A O 1
ATOM 3785 N N . VAL A 1 472 ? -35.004 -19.227 19.216 1.00 40.12 472 VAL A N 1
ATOM 3786 C CA . VAL A 1 472 ? -36.274 -19.008 18.525 1.00 40.12 472 VAL A CA 1
ATOM 3787 C C . VAL A 1 472 ? -37.319 -19.801 19.299 1.00 40.12 472 VAL A C 1
ATOM 3789 O O . VAL A 1 472 ? -37.285 -21.030 19.328 1.00 40.12 472 VAL A O 1
ATOM 3792 N N . GLY A 1 473 ? -38.207 -19.083 19.989 1.00 35.41 473 GLY A N 1
ATOM 3793 C CA . GLY A 1 473 ? -39.290 -19.634 20.794 1.00 35.41 473 GLY A CA 1
ATOM 3794 C C . GLY A 1 473 ? -40.323 -20.374 19.948 1.00 35.41 473 GLY A C 1
ATOM 3795 O O . GLY A 1 473 ? -41.446 -19.911 19.788 1.00 35.41 473 GLY A O 1
ATOM 3796 N N . MET A 1 474 ? -39.970 -21.546 19.431 1.00 36.50 474 MET A N 1
ATOM 3797 C CA . MET A 1 474 ? -40.940 -22.567 19.071 1.00 36.50 474 MET A CA 1
ATOM 3798 C C . MET A 1 474 ? -41.197 -23.387 20.328 1.00 36.50 474 MET A C 1
ATOM 3800 O O . MET A 1 474 ? -40.358 -24.178 20.754 1.00 36.50 474 MET A O 1
ATOM 3804 N N . LYS A 1 475 ? -42.363 -23.169 20.948 1.00 34.38 475 LYS A N 1
ATOM 3805 C CA . LYS A 1 475 ? -42.902 -24.070 21.972 1.00 34.38 475 LYS A CA 1
ATOM 3806 C C . LYS A 1 475 ? -42.874 -25.490 21.397 1.00 34.38 475 LYS A C 1
ATOM 3808 O O . LYS A 1 475 ? -43.620 -25.774 20.465 1.00 34.38 475 LYS A O 1
ATOM 3813 N N . ALA A 1 476 ? -42.004 -26.352 21.914 1.00 35.91 476 ALA A N 1
ATOM 3814 C CA . ALA A 1 476 ? -41.881 -27.725 21.447 1.00 35.91 476 ALA A CA 1
ATOM 3815 C C . ALA A 1 476 ? -41.985 -28.693 22.623 1.00 35.91 476 ALA A C 1
ATOM 3817 O O . ALA A 1 476 ? -41.100 -28.804 23.469 1.00 35.91 476 ALA A O 1
ATOM 3818 N N . THR A 1 477 ? -43.110 -29.392 22.634 1.00 39.06 477 THR A N 1
ATOM 3819 C CA . THR A 1 477 ? -43.322 -30.681 23.271 1.00 39.06 477 THR A CA 1
ATOM 3820 C C . THR A 1 477 ? -42.287 -31.704 22.778 1.00 39.06 477 THR A C 1
ATOM 3822 O O . THR A 1 477 ? -42.047 -31.863 21.585 1.00 39.06 477 THR A O 1
ATOM 3825 N N . THR A 1 478 ? -41.655 -32.360 23.749 1.00 41.09 478 THR A N 1
ATOM 3826 C CA . THR A 1 478 ? -41.129 -33.734 23.772 1.00 41.09 478 THR A CA 1
ATOM 3827 C C . THR A 1 478 ? -40.705 -34.377 22.439 1.00 41.09 478 THR A C 1
ATOM 3829 O O . THR A 1 478 ? -41.459 -35.131 21.840 1.00 41.09 478 THR A O 1
ATOM 3832 N N . CYS A 1 479 ? -39.457 -34.136 22.019 1.00 39.78 479 CYS A N 1
ATOM 3833 C CA . CYS A 1 479 ? -38.536 -35.105 21.393 1.00 39.78 479 CYS A CA 1
ATOM 3834 C C . CYS A 1 479 ? -37.198 -34.399 21.110 1.00 39.78 479 CYS A C 1
ATOM 3836 O O . CYS A 1 479 ? -37.196 -33.218 20.773 1.00 39.78 479 CYS A O 1
ATOM 3838 N N . LYS A 1 480 ? -36.059 -35.101 21.241 1.00 51.47 480 LYS A N 1
ATOM 3839 C CA . LYS A 1 480 ? -34.711 -34.596 20.897 1.00 51.47 480 LYS A CA 1
ATOM 3840 C C . LYS A 1 480 ? -34.698 -34.069 19.451 1.00 51.47 480 LYS A C 1
ATOM 3842 O O . LYS A 1 480 ? -34.511 -34.846 18.520 1.00 51.47 480 LYS A O 1
ATOM 3847 N N . ARG A 1 481 ? -34.921 -32.768 19.249 1.00 49.25 481 ARG A N 1
ATOM 3848 C CA . ARG A 1 481 ? -34.893 -32.124 17.931 1.00 49.25 481 ARG A CA 1
ATOM 3849 C C . ARG A 1 481 ? -33.648 -31.261 17.802 1.00 49.25 481 ARG A C 1
ATOM 3851 O O . ARG A 1 481 ? -33.327 -30.470 18.682 1.00 49.25 481 ARG A O 1
ATOM 3858 N N . VAL A 1 482 ? -32.963 -31.467 16.683 1.00 60.34 482 VAL A N 1
ATOM 3859 C CA . VAL A 1 482 ? -31.812 -30.704 16.201 1.00 60.34 482 VAL A CA 1
ATOM 3860 C C . VAL A 1 482 ? -32.088 -29.205 16.337 1.00 60.34 482 VAL A C 1
ATOM 3862 O O . VAL A 1 482 ? -33.118 -28.720 15.867 1.00 60.34 482 VAL A O 1
ATOM 3865 N N . ASN A 1 483 ? -31.177 -28.473 16.980 1.00 73.12 483 ASN A N 1
ATOM 3866 C CA . ASN A 1 483 ? -31.293 -27.027 17.126 1.00 73.12 483 ASN A CA 1
ATOM 3867 C C . ASN A 1 483 ? -30.993 -26.358 15.773 1.00 73.12 483 ASN A C 1
ATOM 3869 O O . ASN A 1 483 ? -29.838 -26.079 15.452 1.00 73.12 483 ASN A O 1
ATOM 3873 N N . VAL A 1 484 ? -32.031 -26.165 14.954 1.00 77.31 484 VAL A N 1
ATOM 3874 C CA . VAL A 1 484 ? -31.957 -25.582 13.601 1.00 77.31 484 VAL A CA 1
ATOM 3875 C C . VAL A 1 484 ? -31.092 -24.310 13.537 1.00 77.31 484 VAL A C 1
ATOM 3877 O O . VAL A 1 484 ? -30.210 -24.277 12.680 1.00 77.31 484 VAL A O 1
ATOM 3880 N N . PRO A 1 485 ? -31.229 -23.299 14.425 1.00 79.25 485 PRO A N 1
ATOM 3881 C CA . PRO A 1 485 ? -30.355 -22.121 14.393 1.00 79.25 485 PRO A CA 1
ATOM 3882 C C . PRO A 1 485 ? -28.882 -22.449 14.673 1.00 79.25 485 PRO A C 1
ATOM 3884 O O . PRO A 1 485 ? -28.003 -21.846 14.065 1.00 79.25 485 PRO A O 1
ATOM 3887 N N . THR A 1 486 ? -28.579 -23.442 15.517 1.00 80.75 486 THR A N 1
ATOM 3888 C CA . THR A 1 486 ? -27.198 -23.922 15.709 1.00 80.75 486 THR A CA 1
ATOM 3889 C C . THR A 1 486 ? -26.642 -24.568 14.445 1.00 80.75 486 THR A C 1
ATOM 3891 O O . THR A 1 486 ? -25.495 -24.309 14.086 1.00 80.75 486 THR A O 1
ATOM 3894 N N . VAL A 1 487 ? -27.436 -25.383 13.747 1.00 84.00 487 VAL A N 1
ATOM 3895 C CA . VAL A 1 487 ? -27.016 -26.005 12.482 1.00 84.00 487 VAL A CA 1
ATOM 3896 C C . VAL A 1 487 ? -26.801 -24.950 11.402 1.00 84.00 487 VAL A C 1
ATOM 3898 O O . VAL A 1 487 ? -25.747 -24.950 10.778 1.00 84.00 487 VAL A O 1
ATOM 3901 N N . LEU A 1 488 ? -27.734 -24.009 11.232 1.00 86.06 488 LEU A N 1
ATOM 3902 C CA . LEU A 1 488 ? -27.609 -22.920 10.259 1.00 86.06 488 LEU A CA 1
ATOM 3903 C C . LEU A 1 488 ? -26.387 -22.043 10.532 1.00 86.06 488 LEU A C 1
ATOM 3905 O O . LEU A 1 488 ? -25.637 -21.741 9.611 1.00 86.06 488 LEU A O 1
ATOM 3909 N N . ALA A 1 489 ? -26.148 -21.678 11.791 1.00 86.81 489 ALA A N 1
ATOM 3910 C CA . ALA A 1 489 ? -24.974 -20.903 12.174 1.00 86.81 489 ALA A CA 1
ATOM 3911 C C . ALA A 1 489 ? -23.666 -21.675 11.947 1.00 86.81 489 ALA A C 1
ATOM 3913 O O . ALA A 1 489 ? -22.680 -21.095 11.506 1.00 86.81 489 ALA A O 1
ATOM 3914 N N . THR A 1 490 ? -23.660 -22.987 12.200 1.00 87.12 490 THR A N 1
ATOM 3915 C CA . THR A 1 490 ? -22.492 -23.841 11.936 1.00 87.12 490 THR A CA 1
ATOM 3916 C C . THR A 1 490 ? -22.226 -23.951 10.438 1.00 87.12 490 THR A C 1
ATOM 3918 O O . THR A 1 490 ? -21.087 -23.778 10.022 1.00 87.12 490 THR A O 1
ATOM 3921 N N . ILE A 1 491 ? -23.263 -24.171 9.621 1.00 91.00 491 ILE A N 1
ATOM 3922 C CA . ILE A 1 491 ? -23.152 -24.180 8.155 1.00 91.00 491 ILE A CA 1
ATOM 3923 C C . ILE A 1 491 ? -22.624 -22.831 7.672 1.00 91.00 491 ILE A C 1
ATOM 3925 O O . ILE A 1 491 ? -21.654 -22.803 6.930 1.00 91.00 491 ILE A O 1
ATOM 3929 N N . LEU A 1 492 ? -23.196 -21.718 8.139 1.00 92.31 492 LEU A N 1
ATOM 3930 C CA . LEU A 1 492 ? -22.735 -20.375 7.790 1.00 92.31 492 LEU A CA 1
ATOM 3931 C C . LEU A 1 492 ? -21.255 -20.175 8.143 1.00 92.31 492 LEU A C 1
ATOM 3933 O O . LEU A 1 492 ? -20.478 -19.745 7.297 1.00 92.31 492 LEU A O 1
ATOM 3937 N N . GLY A 1 493 ? -20.859 -20.515 9.372 1.00 93.12 493 GLY A N 1
ATOM 3938 C CA . GLY A 1 493 ? -19.481 -20.382 9.839 1.00 93.12 493 GLY A CA 1
ATOM 3939 C C . GLY A 1 493 ? -18.497 -21.237 9.039 1.00 93.12 493 GLY A C 1
ATOM 3940 O O . GLY A 1 493 ? -17.443 -20.739 8.653 1.00 93.12 493 GLY A O 1
ATOM 3941 N N . VAL A 1 494 ? -18.848 -22.493 8.744 1.00 94.75 494 VAL A N 1
ATOM 3942 C CA . VAL A 1 494 ? -18.022 -23.405 7.934 1.00 94.75 494 VAL A CA 1
ATOM 3943 C C . VAL A 1 494 ? -17.936 -22.928 6.488 1.00 94.75 494 VAL A C 1
ATOM 3945 O O . VAL A 1 494 ? -16.841 -22.873 5.943 1.00 94.75 494 VAL A O 1
ATOM 3948 N N . THR A 1 495 ? -19.053 -22.533 5.876 1.00 96.56 495 THR A N 1
ATOM 3949 C CA . THR A 1 495 ? -19.075 -22.003 4.508 1.00 96.56 495 THR A CA 1
ATOM 3950 C C . THR A 1 495 ? -18.209 -20.757 4.392 1.00 96.56 495 THR A C 1
ATOM 3952 O O . THR A 1 495 ? -17.389 -20.678 3.484 1.00 96.56 495 THR A O 1
ATOM 3955 N N . ILE A 1 496 ? -18.331 -19.807 5.324 1.00 97.06 496 ILE A N 1
ATOM 3956 C CA . ILE A 1 496 ? -17.493 -18.602 5.320 1.00 97.06 496 ILE A CA 1
ATOM 3957 C C . ILE A 1 496 ? -16.027 -18.980 5.507 1.00 97.06 496 ILE A C 1
ATOM 3959 O O . ILE A 1 496 ? -15.197 -18.515 4.740 1.00 97.06 496 ILE A O 1
ATOM 3963 N N . LEU A 1 497 ? -15.701 -19.871 6.447 1.00 96.81 497 LEU A N 1
ATOM 3964 C CA . LEU A 1 497 ? -14.323 -20.319 6.647 1.00 96.81 497 LEU A CA 1
ATOM 3965 C C . LEU A 1 497 ? -13.733 -20.958 5.381 1.00 96.81 497 LEU A C 1
ATOM 3967 O O . LEU A 1 497 ? -12.596 -20.658 5.026 1.00 96.81 497 LEU A O 1
ATOM 3971 N N . LEU A 1 498 ? -14.503 -21.797 4.683 1.00 96.94 498 LEU A N 1
ATOM 3972 C CA . LEU A 1 498 ? -14.092 -22.419 3.423 1.00 96.94 498 LEU A CA 1
ATOM 3973 C C . LEU A 1 498 ? -13.883 -21.377 2.323 1.00 96.94 498 LEU A C 1
ATOM 3975 O O . LEU A 1 498 ? -12.834 -21.382 1.691 1.00 96.94 498 LEU A O 1
ATOM 3979 N N . LEU A 1 499 ? -14.830 -20.457 2.126 1.00 96.56 499 LEU A N 1
ATOM 3980 C CA . LEU A 1 499 ? -14.714 -19.412 1.104 1.00 96.56 499 LEU A CA 1
ATOM 3981 C C . LEU A 1 499 ? -13.538 -18.467 1.383 1.00 96.56 499 LEU A C 1
ATOM 3983 O O . LEU A 1 499 ? -12.798 -18.133 0.462 1.00 96.56 499 LEU A O 1
ATOM 3987 N N . THR A 1 500 ? -13.311 -18.088 2.644 1.00 96.69 500 THR A N 1
ATOM 3988 C CA . THR A 1 500 ? -12.140 -17.290 3.038 1.00 96.69 500 THR A CA 1
ATOM 3989 C C . THR A 1 500 ? -10.845 -18.079 2.846 1.00 96.69 500 THR A C 1
ATOM 3991 O O . THR A 1 500 ? -9.850 -17.513 2.410 1.00 96.69 500 THR A O 1
ATOM 3994 N N . THR A 1 501 ? -10.848 -19.394 3.096 1.00 96.56 501 THR A N 1
ATOM 3995 C CA . THR A 1 501 ? -9.687 -20.255 2.810 1.00 96.56 501 THR A CA 1
ATOM 3996 C C . THR A 1 501 ? -9.402 -20.314 1.311 1.00 96.56 501 THR A C 1
ATOM 3998 O O . THR A 1 501 ? -8.249 -20.200 0.908 1.00 96.56 501 THR A O 1
ATOM 4001 N N . CYS A 1 502 ? -10.435 -20.446 0.474 1.00 96.25 502 CYS A N 1
ATOM 4002 C CA . CYS A 1 502 ? -10.302 -20.398 -0.980 1.00 96.25 502 CYS A CA 1
ATOM 4003 C C . CYS A 1 502 ? -9.735 -19.055 -1.453 1.00 96.25 502 CYS A C 1
ATOM 4005 O O . CYS A 1 502 ? -8.856 -19.056 -2.309 1.00 96.25 502 CYS A O 1
ATOM 4007 N N . TRP A 1 503 ? -10.191 -17.935 -0.880 1.00 96.38 503 TRP A N 1
ATOM 4008 C CA . TRP A 1 503 ? -9.664 -16.601 -1.181 1.00 96.38 503 TRP A CA 1
ATOM 4009 C C . TRP A 1 503 ? -8.191 -16.459 -0.779 1.00 96.38 503 TRP A C 1
ATOM 4011 O O . TRP A 1 503 ? -7.366 -16.100 -1.615 1.00 96.38 503 TRP A O 1
ATOM 4021 N N . ALA A 1 504 ? -7.839 -16.829 0.456 1.00 96.75 504 ALA A N 1
ATOM 4022 C CA . ALA A 1 504 ? -6.459 -16.812 0.940 1.00 96.75 504 ALA A CA 1
ATOM 4023 C C . ALA A 1 504 ? -5.540 -17.678 0.068 1.00 96.75 504 ALA A C 1
ATOM 4025 O O . ALA A 1 504 ? -4.475 -17.234 -0.357 1.00 96.75 504 ALA A O 1
ATOM 4026 N N . PHE A 1 505 ? -5.977 -18.897 -0.260 1.00 96.50 505 PHE A N 1
ATOM 4027 C CA . PHE A 1 505 ? -5.232 -19.790 -1.137 1.00 96.50 505 PHE A CA 1
ATOM 4028 C C . PHE A 1 505 ? -5.047 -19.190 -2.530 1.00 96.50 505 PHE A C 1
ATOM 4030 O O . PHE A 1 505 ? -3.917 -19.145 -3.014 1.00 96.50 505 PHE A O 1
ATOM 4037 N N . ALA A 1 506 ? -6.120 -18.679 -3.140 1.00 96.69 506 ALA A N 1
ATOM 4038 C CA . ALA A 1 506 ? -6.068 -18.062 -4.459 1.00 96.69 506 ALA A CA 1
ATOM 4039 C C . ALA A 1 506 ? -5.098 -16.879 -4.503 1.00 96.69 506 ALA A C 1
ATOM 4041 O O . ALA A 1 506 ? -4.301 -16.784 -5.435 1.00 96.69 506 ALA A O 1
ATOM 4042 N N . PHE A 1 507 ? -5.117 -16.030 -3.473 1.00 96.56 507 PHE A N 1
ATOM 4043 C CA . PHE A 1 507 ? -4.203 -14.902 -3.334 1.00 96.56 507 PHE A CA 1
ATOM 4044 C C . PHE A 1 507 ? -2.745 -15.364 -3.211 1.00 96.56 507 PHE A C 1
ATOM 4046 O O . PHE A 1 507 ? -1.890 -14.936 -3.979 1.00 96.56 507 PHE A O 1
ATOM 4053 N N . THR A 1 508 ? -2.442 -16.330 -2.336 1.00 95.81 508 THR A N 1
ATOM 4054 C CA . THR A 1 508 ? -1.052 -16.801 -2.150 1.00 95.81 508 THR A CA 1
ATOM 4055 C C . THR A 1 508 ? -0.412 -17.439 -3.385 1.00 95.81 508 THR A C 1
ATOM 4057 O O . THR A 1 508 ? 0.811 -17.563 -3.444 1.00 95.81 508 THR A O 1
ATOM 4060 N N . ARG A 1 509 ? -1.194 -17.793 -4.417 1.00 95.00 509 ARG A N 1
ATOM 4061 C CA . ARG A 1 509 ? -0.648 -18.228 -5.712 1.00 95.00 509 ARG A CA 1
ATOM 4062 C C . ARG A 1 509 ? 0.209 -17.159 -6.384 1.00 95.00 509 ARG A C 1
ATOM 4064 O O . ARG A 1 509 ? 1.077 -17.524 -7.178 1.00 95.00 509 ARG A O 1
ATOM 4071 N N . ILE A 1 510 ? 0.003 -15.882 -6.063 1.00 95.44 510 ILE A N 1
ATOM 4072 C CA . ILE A 1 510 ? 0.835 -14.761 -6.516 1.00 95.44 510 ILE A CA 1
ATOM 4073 C C . ILE A 1 510 ? 2.311 -15.022 -6.195 1.00 95.44 510 ILE A C 1
ATOM 4075 O O . ILE A 1 510 ? 3.116 -15.075 -7.118 1.00 95.44 510 ILE A O 1
ATOM 4079 N N . TYR A 1 511 ? 2.640 -15.352 -4.944 1.00 95.75 511 TYR A N 1
ATOM 4080 C CA . TYR A 1 511 ? 4.022 -15.584 -4.491 1.00 95.75 511 TYR A CA 1
ATOM 4081 C C . TYR A 1 511 ? 4.645 -16.903 -4.976 1.00 95.75 511 TYR A C 1
ATOM 4083 O O . TYR A 1 511 ? 5.811 -17.184 -4.711 1.00 95.75 511 TYR A O 1
ATOM 4091 N N . THR A 1 512 ? 3.870 -17.747 -5.664 1.00 94.00 512 THR A N 1
ATOM 4092 C CA . THR A 1 512 ? 4.364 -19.001 -6.268 1.00 94.00 512 THR A CA 1
ATOM 4093 C C . THR A 1 512 ? 4.606 -18.894 -7.771 1.00 94.00 512 THR A C 1
ATOM 4095 O O . THR A 1 512 ? 5.109 -19.839 -8.377 1.00 94.00 512 THR A O 1
ATOM 4098 N N . ARG A 1 513 ? 4.214 -17.771 -8.379 1.00 94.19 513 ARG A N 1
ATOM 4099 C CA . ARG A 1 513 ? 4.467 -17.444 -9.782 1.00 94.19 513 ARG A CA 1
ATOM 4100 C C . ARG A 1 513 ? 5.623 -16.455 -9.853 1.00 94.19 513 ARG A C 1
ATOM 4102 O O . ARG A 1 513 ? 5.942 -15.796 -8.870 1.00 94.19 513 ARG A O 1
ATOM 4109 N N . THR A 1 514 ? 6.250 -16.360 -11.019 1.00 94.56 514 THR A N 1
ATOM 4110 C CA . THR A 1 514 ? 7.209 -15.285 -11.273 1.00 94.56 514 THR A CA 1
ATOM 4111 C C . THR A 1 514 ? 6.488 -13.945 -11.185 1.00 94.56 514 THR A C 1
ATOM 4113 O O . THR A 1 514 ? 5.399 -13.794 -11.741 1.00 94.56 514 THR A O 1
ATOM 4116 N N . GLU A 1 515 ? 7.098 -12.993 -10.484 1.00 95.06 515 GLU A N 1
ATOM 4117 C CA . GLU A 1 515 ? 6.616 -11.618 -10.415 1.00 95.06 515 GLU A CA 1
ATOM 4118 C C . GLU A 1 515 ? 6.481 -11.026 -11.831 1.00 95.06 515 GLU A C 1
ATOM 4120 O O . GLU A 1 515 ? 7.262 -11.315 -12.739 1.00 95.06 515 GLU A O 1
ATOM 4125 N N . THR A 1 516 ? 5.437 -10.237 -12.040 1.00 96.31 516 THR A N 1
ATOM 4126 C CA . THR A 1 516 ? 4.989 -9.733 -13.345 1.00 96.31 516 THR A CA 1
ATOM 4127 C C . THR A 1 516 ? 6.027 -8.869 -14.059 1.00 96.31 516 THR A C 1
ATOM 4129 O O . THR A 1 516 ? 6.224 -9.042 -15.261 1.00 96.31 516 THR A O 1
ATOM 4132 N N . ARG A 1 517 ? 6.751 -7.994 -13.351 1.00 96.19 517 ARG A N 1
ATOM 4133 C CA . ARG A 1 517 ? 7.836 -7.170 -13.915 1.00 96.19 517 ARG A CA 1
ATOM 4134 C C . ARG A 1 517 ? 9.067 -8.011 -14.266 1.00 96.19 517 ARG A C 1
ATOM 4136 O O . ARG A 1 517 ? 9.690 -7.775 -15.303 1.00 96.19 517 ARG A O 1
ATOM 4143 N N . LEU A 1 518 ? 9.389 -9.046 -13.487 1.00 95.75 518 LEU A N 1
ATOM 4144 C CA . LEU A 1 518 ? 10.411 -10.043 -13.837 1.00 95.75 518 LEU A CA 1
ATOM 4145 C C . LEU A 1 518 ? 10.016 -10.865 -15.069 1.00 95.75 518 LEU A C 1
ATOM 4147 O O . LEU A 1 518 ? 10.848 -11.076 -15.954 1.00 95.75 518 LEU A O 1
ATOM 4151 N N . ALA A 1 519 ? 8.761 -11.310 -15.151 1.00 96.94 519 ALA A N 1
ATOM 4152 C CA . ALA A 1 519 ? 8.234 -12.020 -16.314 1.00 96.94 519 ALA A CA 1
ATOM 4153 C C . ALA A 1 519 ? 8.296 -11.141 -17.573 1.00 96.94 519 ALA A C 1
ATOM 4155 O O . ALA A 1 519 ? 8.826 -11.584 -18.594 1.00 96.94 519 ALA A O 1
ATOM 4156 N N . ALA A 1 520 ? 7.877 -9.877 -17.461 1.00 97.62 520 ALA A N 1
ATOM 4157 C CA . ALA A 1 520 ? 7.982 -8.888 -18.528 1.00 97.62 520 ALA A CA 1
ATOM 4158 C C . ALA A 1 520 ? 9.434 -8.661 -18.958 1.00 97.62 520 ALA A C 1
ATOM 4160 O O . ALA A 1 520 ? 9.738 -8.690 -20.143 1.00 97.62 520 ALA A O 1
ATOM 4161 N N . SER A 1 521 ? 10.362 -8.517 -18.010 1.00 96.94 521 SER A N 1
ATOM 4162 C CA . SER A 1 521 ? 11.789 -8.321 -18.309 1.00 96.94 521 SER A CA 1
ATOM 4163 C C . SER A 1 521 ? 12.392 -9.507 -19.058 1.00 96.94 521 SER A C 1
ATOM 4165 O O . SER A 1 521 ? 13.114 -9.326 -20.036 1.00 96.94 521 SER A O 1
ATOM 4167 N N . ARG A 1 522 ? 12.064 -10.737 -18.644 1.00 95.81 522 ARG A N 1
ATOM 4168 C CA . ARG A 1 522 ? 12.493 -11.955 -19.346 1.00 95.81 522 ARG A CA 1
ATOM 4169 C C . ARG A 1 522 ? 11.913 -12.013 -20.756 1.00 95.81 522 ARG A C 1
ATOM 4171 O O . ARG A 1 522 ? 12.640 -12.359 -21.679 1.00 95.81 522 ARG A O 1
ATOM 4178 N N . TRP A 1 523 ? 10.647 -11.640 -20.935 1.00 96.88 523 TRP A N 1
ATOM 4179 C CA . TRP A 1 523 ? 10.032 -11.550 -22.259 1.00 96.88 523 TRP A CA 1
ATOM 4180 C C . TRP A 1 523 ? 10.684 -10.468 -23.125 1.00 96.88 523 TRP A C 1
ATOM 4182 O O . TRP A 1 523 ? 10.968 -10.738 -24.289 1.00 96.88 523 TRP A O 1
ATOM 4192 N N . ILE A 1 524 ? 10.998 -9.295 -22.562 1.00 97.50 524 ILE A N 1
ATOM 4193 C CA . ILE A 1 524 ? 11.690 -8.195 -23.251 1.00 97.50 524 ILE A CA 1
ATOM 4194 C C . ILE A 1 524 ? 13.010 -8.706 -23.836 1.00 97.50 524 ILE A C 1
ATOM 4196 O O . ILE A 1 524 ? 13.209 -8.602 -25.041 1.00 97.50 524 ILE A O 1
ATOM 4200 N N . PHE A 1 525 ? 13.853 -9.365 -23.033 1.00 96.50 525 PHE A N 1
ATOM 4201 C CA . PHE A 1 525 ? 15.131 -9.907 -23.515 1.00 96.50 525 PHE A CA 1
ATOM 4202 C C . PHE A 1 525 ? 14.991 -11.014 -24.572 1.00 96.50 525 PHE A C 1
ATOM 4204 O O . PHE A 1 525 ? 15.950 -11.275 -25.293 1.00 96.50 525 PHE A O 1
ATOM 4211 N N . GLN A 1 526 ? 13.838 -11.685 -24.654 1.00 95.00 526 GLN A N 1
ATOM 4212 C CA . GLN A 1 526 ? 13.587 -12.730 -25.651 1.00 95.00 526 GLN A CA 1
ATOM 4213 C C . GLN A 1 526 ? 12.951 -12.211 -26.947 1.00 95.00 526 GLN A C 1
ATOM 4215 O O . GLN A 1 526 ? 13.156 -12.824 -27.990 1.00 95.00 526 GLN A O 1
ATOM 4220 N N . ASN A 1 527 ? 12.193 -11.111 -26.898 1.00 96.00 527 ASN A N 1
ATOM 4221 C CA . ASN A 1 527 ? 11.357 -10.660 -28.018 1.00 96.00 527 ASN A CA 1
ATOM 4222 C C . ASN A 1 527 ? 11.756 -9.288 -28.574 1.00 96.00 527 ASN A C 1
ATOM 4224 O O . ASN A 1 527 ? 11.506 -9.015 -29.746 1.00 96.00 527 ASN A O 1
ATOM 4228 N N . ILE A 1 528 ? 12.378 -8.427 -27.764 1.00 96.62 528 ILE A N 1
ATOM 4229 C CA . ILE A 1 528 ? 12.813 -7.093 -28.183 1.00 96.62 528 ILE A CA 1
ATOM 4230 C C . ILE A 1 528 ? 14.311 -7.151 -28.503 1.00 96.62 528 ILE A C 1
ATOM 4232 O O . ILE A 1 528 ? 15.117 -7.420 -27.605 1.00 96.62 528 ILE A O 1
ATOM 4236 N N . PRO A 1 529 ? 14.715 -6.897 -29.757 1.00 95.25 529 PRO A N 1
ATOM 4237 C CA . PRO A 1 529 ? 16.081 -7.147 -30.188 1.00 95.25 529 PRO A CA 1
ATOM 4238 C C . PRO A 1 529 ? 17.066 -6.116 -29.609 1.00 95.25 529 PRO A C 1
ATOM 4240 O O . PRO A 1 529 ? 16.863 -4.905 -29.710 1.00 95.25 529 PRO A O 1
ATOM 4243 N N . GLY A 1 530 ? 18.163 -6.605 -29.028 1.00 95.69 530 GLY A N 1
ATOM 4244 C CA . GLY A 1 530 ? 19.353 -5.807 -28.711 1.00 95.69 530 GLY A CA 1
ATOM 4245 C C . GLY A 1 530 ? 20.213 -5.546 -29.957 1.00 95.69 530 GLY A C 1
ATOM 4246 O O . GLY A 1 530 ? 19.834 -5.959 -31.052 1.00 95.69 530 GLY A O 1
ATOM 4247 N N . PRO A 1 531 ? 21.393 -4.912 -29.847 1.00 95.12 531 PRO A N 1
ATOM 4248 C CA . PRO A 1 531 ? 22.255 -4.642 -31.001 1.00 95.12 531 PRO A CA 1
ATOM 4249 C C . PRO A 1 531 ? 22.763 -5.928 -31.662 1.00 95.12 531 PRO A C 1
ATOM 4251 O O . PRO A 1 531 ? 22.833 -6.012 -32.887 1.00 95.12 531 PRO A O 1
ATOM 4254 N N . ILE A 1 532 ? 23.085 -6.941 -30.855 1.00 95.50 532 ILE A N 1
ATOM 4255 C CA . ILE A 1 532 ? 23.555 -8.256 -31.293 1.00 95.50 532 ILE A CA 1
ATOM 4256 C C . ILE A 1 532 ? 22.707 -9.308 -30.578 1.00 95.50 532 ILE A C 1
ATOM 4258 O O . ILE A 1 532 ? 22.650 -9.321 -29.351 1.00 95.50 532 ILE A O 1
ATOM 4262 N N . ASN A 1 533 ? 22.070 -10.208 -31.323 1.00 96.19 533 ASN A N 1
ATOM 4263 C CA . ASN A 1 533 ? 21.183 -11.234 -30.776 1.00 96.19 533 ASN A CA 1
ATOM 4264 C C . ASN A 1 533 ? 21.630 -12.610 -31.262 1.00 96.19 533 ASN A C 1
ATOM 4266 O O . ASN A 1 533 ? 21.513 -12.934 -32.446 1.00 96.19 533 ASN A O 1
ATOM 4270 N N . LEU A 1 534 ? 22.131 -13.431 -30.345 1.00 95.38 534 LEU A N 1
ATOM 4271 C CA . LEU A 1 534 ? 22.485 -14.815 -30.637 1.00 95.38 534 LEU A CA 1
ATOM 4272 C C . LEU A 1 534 ? 21.202 -15.652 -30.671 1.00 95.38 534 LEU A C 1
ATOM 4274 O O . LEU A 1 534 ? 20.479 -15.683 -29.673 1.00 95.38 534 LEU A O 1
ATOM 4278 N N . ARG A 1 535 ? 20.918 -16.329 -31.789 1.00 94.81 535 ARG A N 1
ATOM 4279 C CA . ARG A 1 535 ? 19.739 -17.198 -31.926 1.00 94.81 535 ARG A CA 1
ATOM 4280 C C . ARG A 1 535 ? 20.126 -18.654 -31.710 1.00 94.81 535 ARG A C 1
ATOM 4282 O O . ARG A 1 535 ? 20.712 -19.308 -32.575 1.00 94.81 535 ARG A O 1
ATOM 4289 N N . LEU A 1 536 ? 19.815 -19.149 -30.518 1.00 93.38 536 LEU A N 1
ATOM 4290 C CA . LEU A 1 536 ? 20.137 -20.501 -30.083 1.00 93.38 536 LEU A CA 1
ATOM 4291 C C . LEU A 1 536 ? 18.944 -21.420 -30.303 1.00 93.38 536 LEU A C 1
ATOM 4293 O O . LEU A 1 536 ? 17.877 -21.196 -29.741 1.00 93.38 536 LEU A O 1
ATOM 4297 N N . GLN A 1 537 ? 19.136 -22.487 -31.069 1.00 93.12 537 GLN A N 1
ATOM 4298 C CA . GLN A 1 537 ? 18.158 -23.565 -31.158 1.00 93.12 537 GLN A CA 1
ATOM 4299 C C . GLN A 1 537 ? 18.314 -24.479 -29.942 1.00 93.12 537 GLN A C 1
ATOM 4301 O O . GLN A 1 537 ? 19.369 -25.093 -29.748 1.00 93.12 537 GLN A O 1
ATOM 4306 N N . ILE A 1 538 ? 17.280 -24.541 -29.107 1.00 90.88 538 ILE A N 1
ATOM 4307 C CA . ILE A 1 538 ? 17.244 -25.372 -27.899 1.00 90.88 538 ILE A CA 1
ATOM 4308 C C . ILE A 1 538 ? 16.660 -26.757 -28.251 1.00 90.88 538 ILE A C 1
ATOM 4310 O O . ILE A 1 538 ? 15.889 -26.871 -29.208 1.00 90.88 538 ILE A O 1
ATOM 4314 N N . PRO A 1 539 ? 17.000 -27.839 -27.514 1.00 83.00 539 PRO A N 1
ATOM 4315 C CA . PRO A 1 539 ? 16.480 -29.184 -27.787 1.00 83.00 539 PRO A CA 1
ATOM 4316 C C . PRO A 1 539 ? 14.948 -29.334 -27.817 1.00 83.00 539 PRO A C 1
ATOM 4318 O O . PRO A 1 539 ? 14.455 -30.329 -28.340 1.00 83.00 539 PRO A O 1
ATOM 4321 N N . ASP A 1 540 ? 14.195 -28.378 -27.268 1.00 83.44 540 ASP A N 1
ATOM 4322 C CA . ASP A 1 540 ? 12.727 -28.345 -27.305 1.00 83.44 540 ASP A CA 1
ATOM 4323 C C . ASP A 1 540 ? 12.150 -27.816 -28.635 1.00 83.44 540 ASP A C 1
ATOM 4325 O O . ASP A 1 540 ? 10.933 -27.796 -28.817 1.00 83.44 540 ASP A O 1
ATOM 4329 N N . GLY A 1 541 ? 13.013 -27.422 -29.577 1.00 79.69 541 GLY A N 1
ATOM 4330 C CA . GLY A 1 541 ? 12.637 -26.880 -30.880 1.00 79.69 541 GLY A CA 1
ATOM 4331 C C . GLY A 1 541 ? 12.329 -25.381 -30.871 1.00 79.69 541 GLY A C 1
ATOM 4332 O O . GLY A 1 541 ? 12.001 -24.832 -31.922 1.00 79.69 541 GLY A O 1
ATOM 4333 N N . THR A 1 542 ? 12.445 -24.703 -29.725 1.00 88.81 542 THR A N 1
ATOM 4334 C CA . THR A 1 542 ? 12.284 -23.247 -29.626 1.00 88.81 542 THR A CA 1
ATOM 4335 C C . THR A 1 542 ? 13.606 -22.517 -29.870 1.00 88.81 542 THR A C 1
ATOM 4337 O O . THR A 1 542 ? 14.697 -23.071 -29.706 1.00 88.81 542 THR A O 1
ATOM 4340 N N . THR A 1 543 ? 13.510 -21.259 -30.307 1.00 91.56 543 THR A N 1
ATOM 4341 C CA . THR A 1 543 ? 14.675 -20.377 -30.446 1.00 91.56 543 THR A CA 1
ATOM 4342 C C . THR A 1 543 ? 14.777 -19.493 -29.215 1.00 91.56 543 THR A C 1
ATOM 4344 O O . THR A 1 543 ? 13.842 -18.765 -28.894 1.00 91.56 543 THR A O 1
ATOM 4347 N N . TYR A 1 544 ? 15.917 -19.547 -28.539 1.00 93.38 544 TYR A N 1
ATOM 4348 C CA . TYR A 1 544 ? 16.253 -18.654 -27.441 1.00 93.38 544 TYR A CA 1
ATOM 4349 C C . TYR A 1 544 ? 17.140 -17.531 -27.948 1.00 93.38 544 TYR A C 1
ATOM 4351 O O . TYR A 1 544 ? 18.139 -17.769 -28.633 1.00 93.38 544 TYR A O 1
ATOM 4359 N N . HIS A 1 545 ? 16.775 -16.308 -27.596 1.00 94.06 545 HIS A N 1
ATOM 4360 C CA . HIS A 1 545 ? 17.513 -15.116 -27.970 1.00 94.06 545 HIS A CA 1
ATOM 4361 C C . HIS A 1 545 ? 18.408 -14.715 -26.801 1.00 94.06 545 HIS A C 1
ATOM 4363 O O . HIS A 1 545 ? 17.930 -14.418 -25.707 1.00 94.06 545 HIS A O 1
ATOM 4369 N N . GLN A 1 546 ? 19.722 -14.721 -27.014 1.00 95.00 546 GLN A N 1
ATOM 4370 C CA . GLN A 1 546 ? 20.671 -14.170 -26.051 1.00 95.00 546 GLN A CA 1
ATOM 4371 C C . GLN A 1 546 ? 21.187 -12.823 -26.578 1.00 95.00 546 GLN A C 1
ATOM 4373 O O . GLN A 1 546 ? 22.037 -12.817 -27.476 1.00 95.00 546 GLN A O 1
ATOM 4378 N N . PRO A 1 547 ? 20.680 -11.687 -26.063 1.00 95.56 547 PRO A N 1
ATOM 4379 C CA . PRO A 1 547 ? 21.176 -10.375 -26.449 1.00 95.56 547 PRO A CA 1
ATOM 4380 C C . PRO A 1 547 ? 22.576 -10.145 -25.872 1.00 95.56 547 PRO A C 1
ATOM 4382 O O . PRO A 1 547 ? 22.861 -10.506 -24.728 1.00 95.56 547 PRO A O 1
ATOM 4385 N N . LEU A 1 548 ? 23.450 -9.525 -26.660 1.00 94.94 548 LEU A N 1
ATOM 4386 C CA . LEU A 1 548 ? 24.759 -9.054 -26.221 1.00 94.94 548 LEU A CA 1
ATOM 4387 C C . LEU A 1 548 ? 24.799 -7.526 -26.261 1.00 94.94 548 LEU A C 1
ATOM 4389 O O . LEU A 1 548 ? 24.273 -6.931 -27.205 1.00 94.94 548 LEU A O 1
ATOM 4393 N N . PRO A 1 549 ? 25.430 -6.885 -25.266 1.00 93.94 549 PRO A N 1
ATOM 4394 C CA . PRO A 1 549 ? 25.554 -5.442 -25.251 1.00 93.94 549 PRO A CA 1
ATOM 4395 C C . PRO A 1 549 ? 26.569 -4.966 -26.291 1.00 93.94 549 PRO A C 1
ATOM 4397 O O . PRO A 1 549 ? 27.582 -5.624 -26.544 1.00 93.94 549 PRO A O 1
ATOM 4400 N N . PHE A 1 550 ? 26.326 -3.785 -26.852 1.00 92.44 550 PHE A N 1
ATOM 4401 C CA . PHE A 1 550 ? 27.286 -3.080 -27.690 1.00 92.44 550 PHE A CA 1
ATOM 4402 C C . PHE A 1 550 ? 27.592 -1.720 -27.063 1.00 92.44 550 PHE A C 1
ATOM 4404 O O . PHE A 1 550 ? 26.744 -0.832 -26.994 1.00 92.44 550 PHE A O 1
ATOM 4411 N N . HIS A 1 551 ? 28.829 -1.572 -26.596 1.00 80.25 551 HIS A N 1
ATOM 4412 C CA . HIS A 1 551 ? 29.371 -0.325 -26.076 1.00 80.25 551 HIS A CA 1
ATOM 4413 C C . HIS A 1 551 ? 30.623 -0.006 -26.868 1.00 80.25 551 HIS A C 1
ATOM 4415 O O . HIS A 1 551 ? 31.665 -0.623 -26.650 1.00 80.25 551 HIS A O 1
ATOM 4421 N N . GLY A 1 552 ? 30.543 0.917 -27.815 1.00 66.31 552 GLY A N 1
ATOM 4422 C CA . GLY A 1 552 ? 31.716 1.163 -28.629 1.00 66.31 552 GLY A CA 1
ATOM 4423 C C . GLY A 1 552 ? 31.587 2.326 -29.577 1.00 66.31 552 GLY A C 1
ATOM 4424 O O . GLY A 1 552 ? 30.494 2.744 -29.956 1.00 66.31 552 GLY A O 1
ATOM 4425 N N . ALA A 1 553 ? 32.761 2.811 -29.973 1.00 77.50 553 ALA A N 1
ATOM 4426 C CA . ALA A 1 553 ? 32.903 3.535 -31.218 1.00 77.50 553 ALA A CA 1
ATOM 4427 C C . ALA A 1 553 ? 32.440 2.637 -32.384 1.00 77.50 553 ALA A C 1
ATOM 4429 O O . ALA A 1 553 ? 32.442 1.408 -32.250 1.00 77.50 553 ALA A O 1
ATOM 4430 N N . PRO A 1 554 ? 32.063 3.230 -33.524 1.00 86.19 554 PRO A N 1
ATOM 4431 C CA . PRO A 1 554 ? 31.741 2.467 -34.720 1.00 86.19 554 PRO A CA 1
ATOM 4432 C C . PRO A 1 554 ? 32.833 1.436 -35.042 1.00 86.19 554 PRO A C 1
ATOM 4434 O O . PRO A 1 554 ? 34.023 1.721 -34.898 1.00 86.19 554 PRO A O 1
ATOM 4437 N N . ILE A 1 555 ? 32.431 0.254 -35.500 1.00 89.31 555 ILE A N 1
ATOM 4438 C CA . ILE A 1 555 ? 33.326 -0.811 -35.951 1.00 89.31 555 ILE A CA 1
ATOM 4439 C C . ILE A 1 555 ? 34.011 -0.329 -37.233 1.00 89.31 555 ILE A C 1
ATOM 4441 O O . ILE A 1 555 ? 33.351 -0.094 -38.250 1.00 89.31 555 ILE A O 1
ATOM 4445 N N . GLN A 1 556 ? 35.332 -0.162 -37.168 1.00 88.06 556 GLN A N 1
ATOM 4446 C CA . GLN A 1 556 ? 36.159 0.395 -38.241 1.00 88.06 556 GLN A CA 1
ATOM 4447 C C . GLN A 1 556 ? 37.226 -0.609 -38.702 1.00 88.06 556 GLN A C 1
ATOM 4449 O O . GLN A 1 556 ? 37.648 -1.466 -37.918 1.00 88.06 556 GLN A O 1
ATOM 4454 N N . PRO A 1 557 ? 37.722 -0.488 -39.947 1.00 85.56 557 PRO A N 1
ATOM 4455 C CA . PRO A 1 557 ? 38.844 -1.282 -40.426 1.00 85.56 557 PRO A CA 1
ATOM 4456 C C . PRO A 1 557 ? 40.056 -1.167 -39.494 1.00 85.56 557 PRO A C 1
ATOM 4458 O O . PRO A 1 557 ? 40.514 -0.072 -39.175 1.00 85.56 557 PRO A O 1
ATOM 4461 N N . GLY A 1 558 ? 40.574 -2.311 -39.042 1.00 84.38 558 GLY A N 1
ATOM 4462 C CA . GLY A 1 558 ? 41.712 -2.384 -38.116 1.00 84.38 558 GLY A CA 1
ATOM 4463 C C . GLY A 1 558 ? 41.374 -2.194 -36.630 1.00 84.38 558 GLY A C 1
ATOM 4464 O O . GLY A 1 558 ? 42.261 -2.373 -35.797 1.00 84.38 558 GLY A O 1
ATOM 4465 N N . LEU A 1 559 ? 40.119 -1.889 -36.281 1.00 87.75 559 LEU A N 1
ATOM 4466 C CA . LEU A 1 559 ? 39.625 -1.772 -34.903 1.00 87.75 559 LEU A CA 1
ATOM 4467 C C . LEU A 1 559 ? 38.401 -2.690 -34.700 1.00 87.75 559 LEU A C 1
ATOM 4469 O O . LEU A 1 559 ? 37.263 -2.216 -34.740 1.00 87.75 559 LEU A O 1
ATOM 4473 N N . PRO A 1 560 ? 38.615 -4.011 -34.516 1.00 88.50 560 PRO A N 1
ATOM 4474 C CA . PRO A 1 560 ? 37.534 -4.967 -34.292 1.00 88.50 560 PRO A CA 1
ATOM 4475 C C . PRO A 1 560 ? 36.793 -4.700 -32.980 1.00 88.50 560 PRO A C 1
ATOM 4477 O O . PRO A 1 560 ? 37.394 -4.308 -31.979 1.00 88.50 560 PRO A O 1
ATOM 4480 N N . PHE A 1 561 ? 35.498 -5.011 -32.957 1.00 90.75 561 PHE A N 1
ATOM 4481 C CA . PHE A 1 561 ? 34.750 -5.135 -31.710 1.00 90.75 561 PHE A CA 1
ATOM 4482 C C . PHE A 1 561 ? 34.884 -6.562 -31.177 1.00 90.75 561 PHE A C 1
ATOM 4484 O O . PHE A 1 561 ? 34.532 -7.518 -31.866 1.00 90.75 561 PHE A O 1
ATOM 4491 N N . GLU A 1 562 ? 35.371 -6.707 -29.947 1.00 89.62 562 GLU A N 1
ATOM 4492 C CA . GLU A 1 562 ? 35.454 -7.993 -29.253 1.00 89.62 562 GLU A CA 1
ATOM 4493 C C . GLU A 1 562 ? 34.564 -7.983 -28.007 1.00 89.62 562 GLU A C 1
ATOM 4495 O O . GLU A 1 562 ? 34.674 -7.100 -27.157 1.00 89.62 562 GLU A O 1
ATOM 4500 N N . ALA A 1 563 ? 33.705 -8.994 -27.879 1.00 91.06 563 ALA A N 1
ATOM 4501 C CA . ALA A 1 563 ? 32.851 -9.197 -26.717 1.00 91.06 563 ALA A CA 1
ATOM 4502 C C . ALA A 1 563 ? 32.979 -10.629 -26.194 1.00 91.06 563 ALA A C 1
ATOM 4504 O O . ALA A 1 563 ? 32.818 -11.599 -26.935 1.00 91.06 563 ALA A O 1
ATOM 4505 N N . ALA A 1 564 ? 33.228 -10.763 -24.893 1.00 93.31 564 ALA A N 1
ATOM 4506 C CA . ALA A 1 564 ? 33.098 -12.035 -24.198 1.00 93.31 564 ALA A CA 1
ATOM 4507 C C . ALA A 1 564 ? 31.650 -12.212 -23.730 1.00 93.31 564 ALA A C 1
ATOM 4509 O O . ALA A 1 564 ? 31.058 -11.285 -23.176 1.00 93.31 564 ALA A O 1
ATOM 4510 N N . PHE A 1 565 ? 31.089 -13.405 -23.901 1.00 93.88 565 PHE A N 1
ATOM 4511 C CA . PHE A 1 565 ? 29.779 -13.740 -23.359 1.00 93.88 565 PHE A CA 1
ATOM 4512 C C . PHE A 1 565 ? 29.767 -15.140 -22.761 1.00 93.88 565 PHE A C 1
ATOM 4514 O O . PHE A 1 565 ? 30.437 -16.051 -23.241 1.00 93.88 565 PHE A O 1
ATOM 4521 N N . THR A 1 566 ? 28.965 -15.319 -21.718 1.00 95.19 566 THR A N 1
ATOM 4522 C CA . THR A 1 566 ? 28.704 -16.632 -21.127 1.00 95.19 566 THR A CA 1
ATOM 4523 C C . THR A 1 566 ? 27.348 -17.121 -21.611 1.00 95.19 566 THR A C 1
ATOM 4525 O O . THR A 1 566 ? 26.361 -16.387 -21.523 1.00 95.19 566 THR A O 1
ATOM 4528 N N . ALA A 1 567 ? 27.282 -18.337 -22.152 1.00 93.88 567 ALA A N 1
ATOM 4529 C CA . ALA A 1 567 ? 26.023 -18.900 -22.632 1.00 93.88 567 ALA A CA 1
ATOM 4530 C C . ALA A 1 567 ? 25.062 -19.162 -21.456 1.00 93.88 567 ALA A C 1
ATOM 4532 O O . ALA A 1 567 ? 25.440 -19.798 -20.468 1.00 93.88 567 ALA A O 1
ATOM 4533 N N . GLN A 1 568 ? 23.815 -18.691 -21.557 1.00 93.75 568 GLN A N 1
ATOM 4534 C CA . GLN A 1 568 ? 22.803 -18.843 -20.493 1.00 93.75 568 GLN A CA 1
ATOM 4535 C C . GLN A 1 568 ? 22.004 -20.156 -20.586 1.00 93.75 568 GLN A C 1
ATOM 4537 O O . GLN A 1 568 ? 21.329 -20.575 -19.632 1.00 93.75 568 GLN A O 1
ATOM 4542 N N . ARG A 1 569 ? 22.085 -20.830 -21.737 1.00 92.31 569 ARG A N 1
ATOM 4543 C CA . ARG A 1 569 ? 21.406 -22.088 -22.059 1.00 92.31 569 ARG A CA 1
ATOM 4544 C C . ARG A 1 569 ? 22.304 -22.966 -22.927 1.00 92.31 569 ARG A C 1
ATOM 4546 O O . ARG A 1 569 ? 23.152 -22.452 -23.652 1.00 92.31 569 ARG A O 1
ATOM 4553 N N . ASP A 1 570 ? 22.087 -24.274 -22.844 1.00 94.44 570 ASP A N 1
ATOM 4554 C CA . ASP A 1 570 ? 22.623 -25.219 -23.820 1.00 94.44 570 ASP A CA 1
ATOM 4555 C C . ASP A 1 570 ? 21.825 -25.082 -25.118 1.00 94.44 570 ASP A C 1
ATOM 4557 O O . ASP A 1 570 ? 20.594 -24.987 -25.088 1.00 94.44 570 ASP A O 1
ATOM 4561 N N . GLY A 1 571 ? 22.504 -25.072 -26.259 1.00 94.56 571 GLY A N 1
ATOM 4562 C CA . GLY A 1 571 ? 21.830 -24.932 -27.544 1.00 94.56 571 GLY A CA 1
ATOM 4563 C C . GLY A 1 571 ? 22.788 -24.928 -28.721 1.00 94.56 571 GLY A C 1
ATOM 4564 O O . GLY A 1 571 ? 24.008 -24.953 -28.561 1.00 94.56 571 GLY A O 1
ATOM 4565 N N . ILE A 1 572 ? 22.226 -24.904 -29.922 1.00 95.19 572 ILE A N 1
ATOM 4566 C CA . ILE A 1 572 ? 22.984 -24.827 -31.168 1.00 95.19 572 ILE A CA 1
ATOM 4567 C C . ILE A 1 572 ? 22.826 -23.420 -31.732 1.00 95.19 572 ILE A C 1
ATOM 4569 O O . ILE A 1 572 ? 21.736 -23.013 -32.132 1.00 95.19 572 ILE A O 1
ATOM 4573 N N . LEU A 1 573 ? 23.926 -22.677 -31.775 1.00 94.94 573 LEU A N 1
ATOM 4574 C CA . LEU A 1 573 ? 23.994 -21.379 -32.426 1.00 94.94 573 LEU A CA 1
ATOM 4575 C C . LEU A 1 573 ? 24.175 -21.592 -33.931 1.00 94.94 573 LEU A C 1
ATOM 4577 O O . LEU A 1 573 ? 25.139 -22.227 -34.365 1.00 94.94 573 LEU A O 1
ATOM 4581 N N . THR A 1 574 ? 23.235 -21.079 -34.719 1.00 90.50 574 THR A N 1
ATOM 4582 C CA . THR A 1 574 ? 23.233 -21.223 -36.187 1.00 90.50 574 THR A CA 1
ATOM 4583 C C . THR A 1 574 ? 23.445 -19.893 -36.890 1.00 90.50 574 THR A C 1
ATOM 4585 O O . THR A 1 574 ? 24.124 -19.830 -37.914 1.00 90.50 574 THR A O 1
ATOM 4588 N N . ASP A 1 575 ? 22.920 -18.822 -36.310 1.00 93.50 575 ASP A N 1
ATOM 4589 C CA . ASP A 1 575 ? 23.000 -17.494 -36.877 1.00 93.50 575 ASP A CA 1
ATOM 4590 C C . ASP A 1 575 ? 22.952 -16.418 -35.778 1.00 93.50 575 ASP A C 1
ATOM 4592 O O . ASP A 1 575 ? 22.634 -16.685 -34.612 1.00 93.50 575 ASP A O 1
ATOM 4596 N N . ILE A 1 576 ? 23.310 -15.194 -36.163 1.00 95.12 576 ILE A N 1
ATOM 4597 C CA . ILE A 1 576 ? 23.311 -14.018 -35.294 1.00 95.12 576 ILE A CA 1
ATOM 4598 C C . ILE A 1 576 ? 22.537 -12.896 -35.985 1.00 95.12 576 ILE A C 1
ATOM 4600 O O . ILE A 1 576 ? 22.823 -12.551 -37.132 1.00 95.12 576 ILE A O 1
ATOM 4604 N N . LEU A 1 577 ? 21.571 -12.313 -35.276 1.00 95.81 577 LEU A N 1
ATOM 4605 C CA . LEU A 1 577 ? 20.775 -11.181 -35.744 1.00 95.81 577 LEU A CA 1
ATOM 4606 C C . LEU A 1 577 ? 21.359 -9.868 -35.213 1.00 95.81 577 LEU A C 1
ATOM 4608 O O . LEU A 1 577 ? 21.433 -9.657 -34.000 1.00 95.81 577 LEU A O 1
ATOM 4612 N N . LEU A 1 578 ? 21.700 -8.966 -36.125 1.00 94.62 578 LEU A N 1
ATOM 4613 C CA . LEU A 1 578 ? 22.021 -7.573 -35.842 1.00 94.62 578 LEU A CA 1
ATOM 4614 C C . LEU A 1 578 ? 20.773 -6.729 -36.100 1.00 94.62 578 LEU A C 1
ATOM 4616 O O . LEU A 1 578 ? 20.245 -6.756 -37.210 1.00 94.62 578 LEU A O 1
ATOM 4620 N N . ALA A 1 579 ? 20.277 -6.034 -35.076 1.00 93.06 579 ALA A N 1
ATOM 4621 C CA . ALA A 1 579 ? 18.963 -5.388 -35.140 1.00 93.06 579 ALA A CA 1
ATOM 4622 C C . ALA A 1 579 ? 18.953 -4.130 -36.007 1.00 93.06 579 ALA A C 1
ATOM 4624 O O . ALA A 1 579 ? 18.081 -3.979 -36.853 1.00 93.06 579 ALA A O 1
ATOM 4625 N N . HIS A 1 580 ? 19.939 -3.260 -35.807 1.00 92.94 580 HIS A N 1
ATOM 4626 C CA . HIS A 1 580 ? 20.117 -2.046 -36.586 1.00 92.94 580 HIS A CA 1
ATOM 4627 C C . HIS A 1 580 ? 21.601 -1.864 -36.877 1.00 92.94 580 HIS A C 1
ATOM 4629 O O . HIS A 1 580 ? 22.410 -1.786 -35.946 1.00 92.94 580 HIS A O 1
ATOM 4635 N N . VAL A 1 581 ? 21.952 -1.841 -38.163 1.00 92.00 581 VAL A N 1
ATOM 4636 C CA . VAL A 1 581 ? 23.320 -1.626 -38.643 1.00 92.00 581 VAL A CA 1
ATOM 4637 C C . VAL A 1 581 ? 23.337 -0.428 -39.580 1.00 92.00 581 VAL A C 1
ATOM 4639 O O . VAL A 1 581 ? 22.728 -0.472 -40.650 1.00 92.00 581 VAL A O 1
ATOM 4642 N N . ALA A 1 582 ? 24.073 0.615 -39.198 1.00 90.50 582 ALA A N 1
ATOM 4643 C CA . ALA A 1 582 ? 24.204 1.840 -39.981 1.00 90.50 582 ALA A CA 1
ATOM 4644 C C . ALA A 1 582 ? 25.663 2.190 -40.278 1.00 90.50 582 ALA A C 1
ATOM 4646 O O . ALA A 1 582 ? 26.514 2.201 -39.386 1.00 90.50 582 ALA A O 1
ATOM 4647 N N . ASN A 1 583 ? 25.925 2.570 -41.528 1.00 87.50 583 ASN A N 1
ATOM 4648 C CA . ASN A 1 583 ? 27.144 3.235 -41.969 1.00 87.50 583 ASN A CA 1
ATOM 4649 C C . ASN A 1 583 ? 26.868 4.730 -42.172 1.00 87.50 583 ASN A C 1
ATOM 4651 O O . ASN A 1 583 ? 26.551 5.174 -43.273 1.00 87.50 583 ASN A O 1
ATOM 4655 N N . ASN A 1 584 ? 26.993 5.519 -41.106 1.00 72.81 584 ASN A N 1
ATOM 4656 C CA . ASN A 1 584 ? 26.665 6.951 -41.146 1.00 72.81 584 ASN A CA 1
ATOM 4657 C C . ASN A 1 584 ? 27.740 7.819 -41.826 1.00 72.81 584 ASN A C 1
ATOM 4659 O O . ASN A 1 584 ? 27.507 9.002 -42.062 1.00 72.81 584 ASN A O 1
ATOM 4663 N N . ALA A 1 585 ? 28.924 7.263 -42.108 1.00 69.38 585 ALA A N 1
ATOM 4664 C CA . ALA A 1 585 ? 30.086 8.015 -42.594 1.00 69.38 585 ALA A CA 1
ATOM 4665 C C . ALA A 1 585 ? 30.621 7.553 -43.962 1.00 69.38 585 ALA A C 1
ATOM 4667 O O . ALA A 1 585 ? 31.513 8.202 -44.506 1.00 69.38 585 ALA A O 1
ATOM 4668 N N . GLY A 1 586 ? 30.114 6.447 -44.515 1.00 67.00 586 GLY A N 1
ATOM 4669 C CA . GLY A 1 586 ? 30.579 5.873 -45.780 1.00 67.00 586 GLY A CA 1
ATOM 4670 C C . GLY A 1 586 ? 29.464 5.733 -46.813 1.00 67.00 586 GLY A C 1
ATOM 4671 O O . GLY A 1 586 ? 28.292 5.621 -46.467 1.00 67.00 586 GLY A O 1
ATOM 4672 N N . THR A 1 587 ? 29.839 5.720 -48.091 1.00 64.81 587 THR A N 1
ATOM 4673 C CA . THR A 1 587 ? 28.942 5.433 -49.216 1.00 64.81 587 THR A CA 1
ATOM 4674 C C . THR A 1 587 ? 29.416 4.165 -49.928 1.00 64.81 587 THR A C 1
ATOM 4676 O O . THR A 1 587 ? 30.557 4.100 -50.380 1.00 64.81 587 THR A O 1
ATOM 4679 N N . GLY A 1 588 ? 28.555 3.146 -50.023 1.00 72.44 588 GLY A N 1
ATOM 4680 C CA . GLY A 1 588 ? 28.845 1.889 -50.726 1.00 72.44 588 GLY A CA 1
ATOM 4681 C C . GLY A 1 588 ? 28.757 0.626 -49.861 1.00 72.44 588 GLY A C 1
ATOM 4682 O O . GLY A 1 588 ? 28.538 0.679 -48.651 1.00 72.44 588 GLY A O 1
ATOM 4683 N N . ALA A 1 589 ? 28.916 -0.529 -50.514 1.00 80.75 589 ALA A N 1
ATOM 4684 C CA . ALA A 1 589 ? 28.821 -1.832 -49.866 1.00 80.75 589 ALA A CA 1
ATOM 4685 C C . ALA A 1 589 ? 30.049 -2.117 -48.990 1.00 80.75 589 ALA A C 1
ATOM 4687 O O . ALA A 1 589 ? 31.181 -2.060 -49.469 1.00 80.75 589 ALA A O 1
ATOM 4688 N N . ALA A 1 590 ? 29.820 -2.491 -47.733 1.00 84.25 590 ALA A N 1
ATOM 4689 C CA . ALA A 1 590 ? 30.865 -2.944 -46.819 1.00 84.25 590 ALA A CA 1
ATOM 4690 C C . ALA A 1 590 ? 30.727 -4.447 -46.560 1.00 84.25 590 ALA A C 1
ATOM 4692 O O . ALA A 1 590 ? 29.640 -5.011 -46.705 1.00 84.25 590 ALA A O 1
ATOM 4693 N N . THR A 1 591 ? 31.821 -5.112 -46.181 1.00 87.19 591 THR A N 1
ATOM 4694 C CA . THR A 1 591 ? 31.782 -6.516 -45.753 1.00 87.19 591 THR A CA 1
ATOM 4695 C C . THR A 1 591 ? 31.968 -6.592 -44.250 1.00 87.19 591 THR A C 1
ATOM 4697 O O . THR A 1 591 ? 33.023 -6.248 -43.722 1.00 87.19 591 THR A O 1
ATOM 4700 N N . PHE A 1 592 ? 30.935 -7.083 -43.579 1.00 88.94 592 PHE A N 1
ATOM 4701 C CA . PHE A 1 592 ? 30.935 -7.361 -42.157 1.00 88.94 592 PHE A CA 1
ATOM 4702 C C . PHE A 1 592 ? 31.321 -8.819 -41.926 1.00 88.94 592 PHE A C 1
ATOM 4704 O O . PHE A 1 592 ? 30.665 -9.719 -42.456 1.00 88.94 592 PHE A O 1
ATOM 4711 N N . SER A 1 593 ? 32.372 -9.070 -41.151 1.00 90.12 593 SER A N 1
ATOM 4712 C CA . SER A 1 593 ? 32.827 -10.414 -40.797 1.00 90.12 593 SER A CA 1
ATOM 4713 C C . SER A 1 593 ? 32.732 -10.659 -39.298 1.00 90.12 593 SER A C 1
ATOM 4715 O O . SER A 1 593 ? 33.048 -9.806 -38.474 1.00 90.12 593 SER A O 1
ATOM 4717 N N . LEU A 1 594 ? 32.313 -11.868 -38.950 1.00 93.12 594 LEU A N 1
ATOM 4718 C CA . LEU A 1 594 ? 32.098 -12.329 -37.590 1.00 93.12 594 LEU A CA 1
ATOM 4719 C C . LEU A 1 594 ? 32.888 -13.613 -37.374 1.00 93.12 594 LEU A C 1
ATOM 4721 O O . LEU A 1 594 ? 32.847 -14.521 -38.206 1.00 93.12 594 LEU A O 1
ATOM 4725 N N . SER A 1 595 ? 33.578 -13.708 -36.242 1.00 93.00 595 SER A N 1
ATOM 4726 C CA . SER A 1 595 ? 34.239 -14.935 -35.795 1.00 93.00 595 SER A CA 1
ATOM 4727 C C . SER A 1 595 ? 33.906 -15.233 -34.336 1.00 93.00 595 SER A C 1
ATOM 4729 O O . SER A 1 595 ? 33.789 -14.328 -33.508 1.00 93.00 595 SER A O 1
ATOM 4731 N N . LEU A 1 596 ? 33.719 -16.518 -34.039 1.00 94.25 596 LEU A N 1
ATOM 4732 C CA . LEU A 1 596 ? 33.394 -17.030 -32.711 1.00 94.25 596 LEU A CA 1
ATOM 4733 C C . LEU A 1 596 ? 34.491 -17.991 -32.245 1.00 94.25 596 LEU A C 1
ATOM 4735 O O . LEU A 1 596 ? 34.857 -18.904 -32.986 1.00 94.25 596 LEU A O 1
ATOM 4739 N N . ALA A 1 597 ? 34.989 -17.826 -31.019 1.00 94.88 597 ALA A N 1
ATOM 4740 C CA . ALA A 1 597 ? 36.055 -18.657 -30.453 1.00 94.88 597 ALA A CA 1
ATOM 4741 C C . ALA A 1 597 ? 35.914 -18.881 -28.935 1.00 94.88 597 ALA A C 1
ATOM 4743 O O . ALA A 1 597 ? 35.050 -18.300 -28.282 1.00 94.88 597 ALA A O 1
ATOM 4744 N N . LEU A 1 598 ? 36.778 -19.734 -28.369 1.00 92.19 598 LEU A N 1
ATOM 4745 C CA . LEU A 1 598 ? 36.877 -19.988 -26.917 1.00 92.19 598 LEU A CA 1
ATOM 4746 C C . LEU A 1 598 ? 37.925 -19.120 -26.205 1.00 92.19 598 LEU A C 1
ATOM 4748 O O . LEU A 1 598 ? 38.003 -19.137 -24.979 1.00 92.19 598 LEU A O 1
ATOM 4752 N N . ALA A 1 599 ? 38.736 -18.383 -26.960 1.00 89.88 599 ALA A N 1
ATOM 4753 C CA . ALA A 1 599 ? 39.790 -17.518 -26.448 1.00 89.88 599 ALA A CA 1
ATOM 4754 C C . ALA A 1 599 ? 39.717 -16.139 -27.129 1.00 89.88 599 ALA A C 1
ATOM 4756 O O . ALA A 1 599 ? 39.260 -16.061 -28.274 1.00 89.88 599 ALA A O 1
ATOM 4757 N N . PRO A 1 600 ? 40.162 -15.062 -26.453 1.00 88.00 600 PRO A N 1
ATOM 4758 C CA . PRO A 1 600 ? 40.284 -13.746 -27.074 1.00 88.00 600 PRO A CA 1
ATOM 4759 C C . PRO A 1 600 ? 41.387 -13.760 -28.140 1.00 88.00 600 PRO A C 1
ATOM 4761 O O . PRO A 1 600 ? 42.364 -14.494 -27.995 1.00 88.00 600 PRO A O 1
ATOM 4764 N N . ASN A 1 601 ? 41.261 -12.924 -29.177 1.00 83.38 601 ASN A N 1
ATOM 4765 C CA . ASN A 1 601 ? 42.200 -12.859 -30.309 1.00 83.38 601 ASN A CA 1
ATOM 4766 C C . ASN A 1 601 ? 42.567 -14.242 -30.896 1.00 83.38 601 ASN A C 1
ATOM 4768 O O . ASN A 1 601 ? 43.742 -14.621 -30.894 1.00 83.38 601 ASN A O 1
ATOM 4772 N N . PRO A 1 602 ? 41.578 -15.018 -31.374 1.00 85.56 602 PRO A N 1
ATOM 4773 C CA . PRO A 1 602 ? 41.817 -16.379 -31.833 1.00 85.56 602 PRO A CA 1
ATOM 4774 C C . PRO A 1 602 ? 42.708 -16.415 -33.081 1.00 85.56 602 PRO A C 1
ATOM 4776 O O .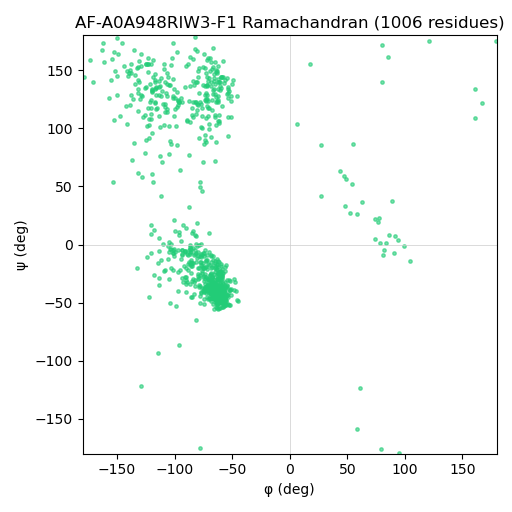 PRO A 1 602 ? 42.530 -15.623 -34.009 1.00 85.56 602 PRO A O 1
ATOM 4779 N N . THR A 1 603 ? 43.626 -17.382 -33.150 1.00 86.88 603 THR A N 1
ATOM 4780 C CA . THR A 1 603 ? 44.256 -17.748 -34.429 1.00 86.88 603 THR A CA 1
ATOM 4781 C C . THR A 1 603 ? 43.226 -18.433 -35.341 1.00 86.88 603 THR A C 1
ATOM 4783 O O . THR A 1 603 ? 42.214 -18.935 -34.841 1.00 86.88 603 THR A O 1
ATOM 4786 N N . PRO A 1 604 ? 43.440 -18.502 -36.670 1.00 85.88 604 PRO A N 1
ATOM 4787 C CA . PRO A 1 604 ? 42.489 -19.135 -37.590 1.00 85.88 604 PRO A CA 1
ATOM 4788 C C . PRO A 1 604 ? 42.074 -20.564 -37.197 1.00 85.88 604 PRO A C 1
ATOM 4790 O O . PRO A 1 604 ? 40.932 -20.959 -37.421 1.00 85.88 604 PRO A O 1
ATOM 4793 N N . GLU A 1 605 ? 42.963 -21.329 -36.557 1.00 85.00 605 GLU A N 1
ATOM 4794 C CA . GLU A 1 605 ? 42.700 -22.694 -36.084 1.00 85.00 605 GLU A CA 1
ATOM 4795 C C . GLU A 1 605 ? 41.823 -22.746 -34.821 1.00 85.00 605 GLU A C 1
ATOM 4797 O O . GLU A 1 605 ? 41.226 -23.780 -34.526 1.00 85.00 605 GLU A O 1
ATOM 4802 N N . GLN A 1 606 ? 41.740 -21.646 -34.069 1.00 88.25 606 GLN A N 1
ATOM 4803 C CA . GLN A 1 606 ? 40.971 -21.525 -32.825 1.00 88.25 606 GLN A CA 1
ATOM 4804 C C . GLN A 1 606 ? 39.531 -21.032 -33.055 1.00 88.25 606 GLN A C 1
ATOM 4806 O O . GLN A 1 606 ? 38.734 -20.997 -32.112 1.00 88.25 606 GLN A O 1
ATOM 4811 N N . ILE A 1 607 ? 39.184 -20.660 -34.292 1.00 91.75 607 ILE A N 1
ATOM 4812 C CA . ILE A 1 607 ? 37.851 -20.175 -34.661 1.00 91.75 607 ILE A CA 1
ATOM 4813 C C . ILE A 1 607 ? 36.871 -21.353 -34.754 1.00 91.75 607 ILE A C 1
ATOM 4815 O O . ILE A 1 607 ? 36.981 -22.240 -35.607 1.00 91.75 607 ILE A O 1
ATOM 4819 N N . LEU A 1 608 ? 35.853 -21.333 -33.894 1.00 92.44 608 LEU A N 1
ATOM 4820 C CA . LEU A 1 608 ? 34.774 -22.318 -33.886 1.00 92.44 608 LEU A CA 1
ATOM 4821 C C . LEU A 1 608 ? 33.872 -22.160 -35.108 1.00 92.44 608 LEU A C 1
ATOM 4823 O O . LEU A 1 608 ? 33.586 -23.148 -35.774 1.00 92.44 608 LEU A O 1
ATOM 4827 N N . ALA A 1 609 ? 33.463 -20.941 -35.442 1.00 93.81 609 ALA A N 1
ATOM 4828 C CA . ALA A 1 609 ? 32.682 -20.638 -36.639 1.00 93.81 609 ALA A CA 1
ATOM 4829 C C . ALA A 1 609 ? 32.901 -19.191 -37.078 1.00 93.81 609 ALA A C 1
ATOM 4831 O O . ALA A 1 609 ? 33.319 -18.343 -36.285 1.00 93.81 609 ALA A O 1
ATOM 4832 N N . SER A 1 610 ? 32.603 -18.917 -38.342 1.00 93.62 610 SER A N 1
ATOM 4833 C CA . SER A 1 610 ? 32.655 -17.580 -38.921 1.00 93.62 610 SER A CA 1
ATOM 4834 C C . SER A 1 610 ? 31.451 -17.313 -39.818 1.00 93.62 610 SER A C 1
ATOM 4836 O O . SER A 1 610 ? 30.837 -18.239 -40.348 1.00 93.62 610 SER A O 1
ATOM 4838 N N . ALA A 1 611 ? 31.113 -16.040 -39.984 1.00 93.88 611 ALA A N 1
ATOM 4839 C CA . ALA A 1 611 ? 30.101 -15.560 -40.917 1.00 93.88 611 ALA A CA 1
ATOM 4840 C C . ALA A 1 611 ? 30.604 -14.288 -41.602 1.00 93.88 611 ALA A C 1
ATOM 4842 O O . ALA A 1 611 ? 31.365 -13.523 -41.010 1.00 93.88 611 ALA A O 1
ATOM 4843 N N . SER A 1 612 ? 30.170 -14.042 -42.834 1.00 92.06 612 SER A N 1
ATOM 4844 C CA . SER A 1 612 ? 30.404 -12.770 -43.512 1.00 92.06 612 SER A CA 1
ATOM 4845 C C . SER A 1 612 ? 29.176 -12.345 -44.305 1.00 92.06 612 SER A C 1
ATOM 4847 O O . SER A 1 612 ? 28.462 -13.179 -44.862 1.00 92.06 612 SER A O 1
ATOM 4849 N N . LEU A 1 613 ? 28.930 -11.041 -44.348 1.00 91.25 613 LEU A N 1
ATOM 4850 C CA . LEU A 1 613 ? 27.841 -10.431 -45.098 1.00 91.25 613 LEU A CA 1
ATOM 4851 C C . LEU A 1 613 ? 28.350 -9.171 -45.786 1.00 91.25 613 LEU A C 1
ATOM 4853 O O . LEU A 1 613 ? 28.911 -8.293 -45.134 1.00 91.25 613 LEU A O 1
ATOM 4857 N N . THR A 1 614 ? 28.108 -9.070 -47.088 1.00 90.69 614 THR A N 1
ATOM 4858 C CA . THR A 1 614 ? 28.373 -7.856 -47.860 1.00 90.69 614 THR A CA 1
ATOM 4859 C C . THR A 1 614 ? 27.043 -7.206 -48.214 1.00 90.69 614 THR A C 1
ATOM 4861 O O . THR A 1 614 ? 26.225 -7.820 -48.899 1.00 90.69 614 THR A O 1
ATOM 4864 N N . ALA A 1 615 ? 26.821 -5.985 -47.738 1.00 89.06 615 ALA A N 1
ATOM 4865 C CA . ALA A 1 615 ? 25.598 -5.225 -47.979 1.00 89.06 615 ALA A CA 1
ATOM 4866 C C . ALA A 1 615 ? 25.888 -3.718 -48.009 1.00 89.06 615 ALA A C 1
ATOM 4868 O O . ALA A 1 615 ? 26.947 -3.266 -47.569 1.00 89.06 615 ALA A O 1
ATOM 4869 N N . ASP A 1 616 ? 24.942 -2.947 -48.542 1.00 87.50 616 ASP A N 1
ATOM 4870 C CA . ASP A 1 616 ? 24.928 -1.495 -48.385 1.00 87.50 616 ASP A CA 1
ATOM 4871 C C . ASP A 1 616 ? 24.256 -1.158 -47.050 1.00 87.50 616 ASP A C 1
ATOM 4873 O O . ASP A 1 616 ? 23.058 -1.364 -46.875 1.00 87.50 616 ASP A O 1
ATOM 4877 N N . PHE A 1 617 ? 25.053 -0.686 -46.094 1.00 87.56 617 PHE A N 1
ATOM 4878 C CA . PHE A 1 617 ? 24.595 -0.349 -44.746 1.00 87.56 617 PHE A CA 1
ATOM 4879 C C . PHE A 1 617 ? 24.209 1.130 -44.609 1.00 87.56 617 PHE A C 1
ATOM 4881 O O . PHE A 1 617 ? 24.161 1.652 -43.494 1.00 87.56 617 PHE A O 1
ATOM 4888 N N . THR A 1 618 ? 23.984 1.843 -45.714 1.00 86.56 618 THR A N 1
ATOM 4889 C CA . THR A 1 618 ? 23.458 3.209 -45.647 1.00 86.56 618 THR A CA 1
ATOM 4890 C C . THR A 1 618 ? 22.037 3.201 -45.060 1.00 86.56 618 THR A C 1
ATOM 4892 O O . THR A 1 618 ? 21.196 2.408 -45.492 1.00 86.56 618 THR A O 1
ATOM 4895 N N . PRO A 1 619 ? 21.743 4.040 -44.046 1.00 83.69 619 PRO A N 1
ATOM 4896 C CA . PRO A 1 619 ? 20.411 4.088 -43.448 1.00 83.69 619 PRO A CA 1
ATOM 4897 C C . PRO A 1 619 ? 19.350 4.482 -44.481 1.00 83.69 619 PRO A C 1
ATOM 4899 O O . PRO A 1 619 ? 19.533 5.453 -45.217 1.00 83.69 619 PRO A O 1
ATOM 4902 N N . ALA A 1 620 ? 18.238 3.744 -44.523 1.00 78.62 620 ALA A N 1
ATOM 4903 C CA . ALA A 1 620 ? 17.118 4.037 -45.412 1.00 78.62 620 ALA A CA 1
ATOM 4904 C C . ALA A 1 620 ? 16.030 4.844 -44.689 1.00 78.62 620 ALA A C 1
ATOM 4906 O O . ALA A 1 620 ? 16.015 6.071 -44.765 1.00 78.62 620 ALA A O 1
ATOM 4907 N N . LYS A 1 621 ? 15.100 4.166 -44.002 1.00 75.75 621 LYS A N 1
ATOM 4908 C CA . LYS A 1 621 ? 13.989 4.821 -43.286 1.00 75.75 621 LYS A CA 1
ATOM 4909 C C . LYS A 1 621 ? 14.342 5.165 -41.843 1.00 75.75 621 LYS A C 1
ATOM 4911 O O . LYS A 1 621 ? 13.971 6.233 -41.372 1.00 75.75 621 LYS A O 1
ATOM 4916 N N . ASP A 1 622 ? 15.042 4.262 -41.164 1.00 83.44 622 ASP A N 1
ATOM 4917 C CA . ASP A 1 622 ? 15.530 4.455 -39.801 1.00 83.44 622 ASP A CA 1
ATOM 4918 C C . ASP A 1 622 ? 17.009 4.851 -39.842 1.00 83.44 622 ASP A C 1
ATOM 4920 O O . ASP A 1 622 ? 17.826 4.144 -40.433 1.00 83.44 622 ASP A O 1
ATOM 4924 N N . LEU A 1 623 ? 17.363 5.968 -39.201 1.00 85.00 623 LEU A N 1
ATOM 4925 C CA . LEU A 1 623 ? 18.740 6.473 -39.128 1.00 85.00 623 LEU A CA 1
ATOM 4926 C C . LEU A 1 623 ? 19.690 5.529 -38.374 1.00 85.00 623 LEU A C 1
ATOM 4928 O O . LEU A 1 623 ? 20.906 5.622 -38.534 1.00 85.00 623 LEU A O 1
ATOM 4932 N N . ARG A 1 624 ? 19.152 4.617 -37.559 1.00 88.06 624 ARG A N 1
ATOM 4933 C CA . ARG A 1 624 ? 19.909 3.556 -36.880 1.00 88.06 624 ARG A CA 1
ATOM 4934 C C . ARG A 1 624 ? 20.309 2.420 -37.822 1.00 88.06 624 ARG A C 1
ATOM 4936 O O . ARG A 1 624 ? 21.205 1.648 -37.487 1.00 88.06 624 ARG A O 1
ATOM 4943 N N . GLY A 1 625 ? 19.688 2.342 -38.999 1.00 89.19 625 GLY A N 1
ATOM 4944 C CA . GLY A 1 625 ? 19.931 1.320 -40.009 1.00 89.19 625 GLY A CA 1
ATOM 4945 C C . GLY A 1 625 ? 18.963 0.139 -39.941 1.00 89.19 625 GLY A C 1
ATOM 4946 O O . GLY A 1 625 ? 18.049 0.093 -39.117 1.00 89.19 625 GLY A O 1
ATOM 4947 N N . GLU A 1 626 ? 19.175 -0.818 -40.842 1.00 90.00 626 GLU A N 1
ATOM 4948 C CA . GLU A 1 626 ? 18.296 -1.976 -41.057 1.00 90.00 626 GLU A CA 1
ATOM 4949 C C . GLU A 1 626 ? 18.808 -3.231 -40.329 1.00 90.00 626 GLU A C 1
ATOM 4951 O O . GLU A 1 626 ? 19.965 -3.295 -39.895 1.00 90.00 626 GLU A O 1
ATOM 4956 N N . ALA A 1 627 ? 17.947 -4.246 -40.221 1.00 92.81 627 ALA A N 1
ATOM 4957 C CA . ALA A 1 627 ? 18.278 -5.522 -39.596 1.00 92.81 627 ALA A CA 1
ATOM 4958 C C . ALA A 1 627 ? 18.995 -6.477 -40.562 1.00 92.81 627 ALA A C 1
ATOM 4960 O O . ALA A 1 627 ? 18.572 -6.669 -41.703 1.00 92.81 627 ALA A O 1
ATOM 4961 N N . TYR A 1 628 ? 20.032 -7.161 -40.074 1.00 93.56 628 TYR A N 1
ATOM 4962 C CA . TYR A 1 628 ? 20.825 -8.109 -40.858 1.00 93.56 628 TYR A CA 1
ATOM 4963 C C . TYR A 1 628 ? 21.080 -9.408 -40.091 1.00 93.56 628 TYR A C 1
ATOM 4965 O O . TYR A 1 628 ? 21.386 -9.403 -38.901 1.00 93.56 628 TYR A O 1
ATOM 4973 N N . THR A 1 629 ? 20.978 -10.546 -40.781 1.00 95.00 629 THR A N 1
ATOM 4974 C CA . THR A 1 629 ? 21.281 -11.870 -40.214 1.00 95.00 629 THR A CA 1
ATOM 4975 C C . THR A 1 629 ? 22.602 -12.398 -40.763 1.00 95.00 629 THR A C 1
ATOM 4977 O O . THR A 1 629 ? 22.785 -12.489 -41.975 1.00 95.00 629 THR A O 1
ATOM 4980 N N . LEU A 1 630 ? 23.497 -12.807 -39.867 1.00 93.44 630 LEU A N 1
ATOM 4981 C CA . LEU A 1 630 ? 24.764 -13.462 -40.176 1.00 93.44 630 LEU A CA 1
ATOM 4982 C C . LEU A 1 630 ? 24.630 -14.968 -39.965 1.00 93.44 630 LEU A C 1
ATOM 4984 O O . LEU A 1 630 ? 24.530 -15.434 -38.832 1.00 93.44 630 LEU A O 1
ATOM 4988 N N . MET A 1 631 ? 24.653 -15.725 -41.060 1.00 94.38 631 MET A N 1
ATOM 4989 C CA . MET A 1 631 ? 24.614 -17.188 -41.024 1.00 94.38 631 MET A CA 1
ATOM 4990 C C . MET A 1 631 ? 26.011 -17.744 -40.749 1.00 94.38 631 MET A C 1
ATOM 4992 O O . MET A 1 631 ? 26.943 -17.470 -41.508 1.00 94.38 631 MET A O 1
ATOM 4996 N N . LEU A 1 632 ? 26.166 -18.535 -39.686 1.00 94.25 632 LEU A N 1
ATOM 4997 C CA . LEU A 1 632 ? 27.440 -19.187 -39.390 1.00 94.25 632 LEU A CA 1
ATOM 4998 C C . LEU A 1 632 ? 27.740 -20.262 -40.440 1.00 94.25 632 LEU A C 1
ATOM 5000 O O . LEU A 1 632 ? 26.869 -21.036 -40.835 1.00 94.25 632 LEU A O 1
ATOM 5004 N N . ASN A 1 633 ? 29.002 -20.358 -40.855 1.00 93.94 633 ASN A N 1
ATOM 5005 C CA . ASN A 1 633 ? 29.472 -21.363 -41.810 1.00 93.94 633 ASN A CA 1
ATOM 5006 C C . ASN A 1 633 ? 29.277 -22.813 -41.328 1.00 93.94 633 ASN A C 1
ATOM 5008 O O . ASN A 1 633 ? 29.232 -23.735 -42.142 1.00 93.94 633 ASN A O 1
ATOM 5012 N N . ARG A 1 634 ? 29.174 -23.019 -40.012 1.00 93.62 634 ARG A N 1
ATOM 5013 C CA . ARG A 1 634 ? 28.784 -24.278 -39.378 1.00 93.62 634 ARG A CA 1
ATOM 5014 C C . ARG A 1 634 ? 28.067 -24.009 -38.050 1.00 93.62 634 ARG A C 1
ATOM 5016 O O . ARG A 1 634 ? 28.458 -23.076 -37.348 1.00 93.62 634 ARG A O 1
ATOM 5023 N N . PRO A 1 635 ? 27.069 -24.828 -37.674 1.00 93.19 635 PRO A N 1
ATOM 5024 C CA . PRO A 1 635 ? 26.423 -24.721 -36.371 1.00 93.19 635 PRO A CA 1
ATOM 5025 C C . PRO A 1 635 ? 27.415 -24.952 -35.226 1.00 93.19 635 PRO A C 1
ATOM 5027 O O . PRO A 1 635 ? 28.254 -25.854 -35.301 1.00 93.19 635 PRO A O 1
ATOM 5030 N N . VAL A 1 636 ? 27.298 -24.171 -34.152 1.00 94.62 636 VAL A N 1
ATOM 5031 C CA . VAL A 1 636 ? 28.144 -24.290 -32.957 1.00 94.62 636 VAL A CA 1
ATOM 5032 C C . VAL A 1 636 ? 27.288 -24.708 -31.774 1.00 94.62 636 VAL A C 1
ATOM 5034 O O . VAL A 1 636 ? 26.389 -23.979 -31.364 1.00 94.62 636 VAL A O 1
ATOM 5037 N N . ALA A 1 637 ? 27.576 -25.878 -31.206 1.00 94.38 637 ALA A N 1
ATOM 5038 C CA . ALA A 1 637 ? 26.987 -26.280 -29.936 1.00 94.38 637 ALA A CA 1
ATOM 5039 C C . ALA A 1 637 ? 27.613 -25.446 -28.813 1.00 94.38 637 ALA A C 1
ATOM 5041 O O . ALA A 1 637 ? 28.827 -25.506 -28.605 1.00 94.38 637 ALA A O 1
ATOM 5042 N N . VAL A 1 638 ? 26.793 -24.674 -28.106 1.00 94.12 638 VAL A N 1
ATOM 5043 C CA . VAL A 1 638 ? 27.219 -23.916 -26.933 1.00 94.12 638 VAL A CA 1
ATOM 5044 C C . VAL A 1 638 ? 26.710 -24.572 -25.657 1.00 94.12 638 VAL A C 1
ATOM 5046 O O . VAL A 1 638 ? 25.609 -25.123 -25.616 1.00 94.12 638 VAL A O 1
ATOM 5049 N N . THR A 1 639 ? 27.532 -24.498 -24.614 1.00 95.06 639 THR A N 1
ATOM 5050 C CA . THR A 1 639 ? 27.251 -25.094 -23.302 1.00 95.06 639 THR A CA 1
ATOM 5051 C C . THR A 1 639 ? 27.009 -23.997 -22.274 1.00 95.06 639 THR A C 1
ATOM 5053 O O . THR A 1 639 ? 27.803 -23.057 -22.168 1.00 95.06 639 THR A O 1
ATOM 5056 N N . LYS A 1 640 ? 25.941 -24.119 -21.486 1.00 94.69 640 LYS A N 1
ATOM 5057 C CA . LYS A 1 640 ? 25.584 -23.189 -20.416 1.00 94.69 640 LYS A CA 1
ATOM 5058 C C . LYS A 1 640 ? 26.753 -22.999 -19.446 1.00 94.69 640 LYS A C 1
ATOM 5060 O O . LYS A 1 640 ? 27.357 -23.960 -18.978 1.00 94.69 640 LYS A O 1
ATOM 5065 N N . GLY A 1 641 ? 27.042 -21.746 -19.104 1.00 94.25 641 GLY A N 1
ATOM 5066 C CA . GLY A 1 641 ? 28.115 -21.379 -18.177 1.00 94.25 641 GLY A CA 1
ATOM 5067 C C . GLY A 1 641 ? 29.513 -21.339 -18.802 1.00 94.25 641 GLY A C 1
ATOM 5068 O O . GLY A 1 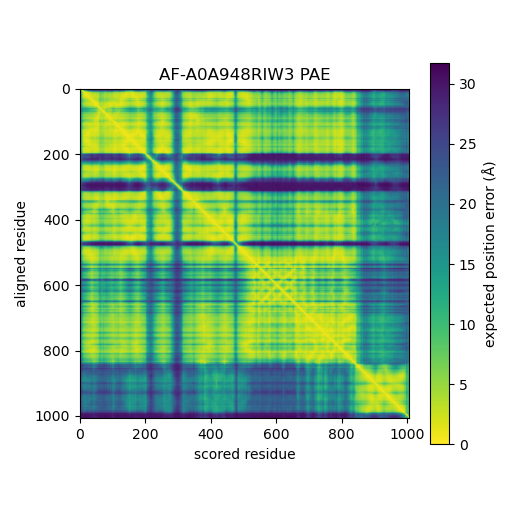641 ? 30.435 -20.841 -18.161 1.00 94.25 641 GLY A O 1
ATOM 5069 N N . GLN A 1 642 ? 29.684 -21.797 -20.046 1.00 95.75 642 GLN A N 1
ATOM 5070 C CA . GLN A 1 642 ? 30.935 -21.639 -20.782 1.00 95.75 642 GLN A CA 1
ATOM 5071 C C . GLN A 1 642 ? 31.020 -20.245 -21.411 1.00 95.75 642 GLN A C 1
ATOM 5073 O O . GLN A 1 642 ? 30.034 -19.717 -21.932 1.00 95.75 642 GLN A O 1
ATOM 5078 N N . THR A 1 643 ? 32.215 -19.658 -21.362 1.00 95.88 643 THR A N 1
ATOM 5079 C CA . THR A 1 643 ? 32.510 -18.357 -21.966 1.00 95.88 643 THR A CA 1
ATOM 5080 C C . THR A 1 643 ? 33.008 -18.522 -23.400 1.00 95.88 643 THR A C 1
ATOM 5082 O O . THR A 1 643 ? 33.860 -19.364 -23.682 1.00 95.88 643 THR A O 1
ATOM 5085 N N . TYR A 1 644 ? 32.481 -17.686 -24.287 1.00 95.69 644 TYR A N 1
ATOM 5086 C CA . TYR A 1 644 ? 32.816 -17.586 -25.700 1.00 95.69 644 TYR A CA 1
ATOM 5087 C C . TYR A 1 644 ? 33.213 -16.144 -26.023 1.00 95.69 644 TYR A C 1
ATOM 5089 O O . TYR A 1 644 ? 32.791 -15.205 -25.346 1.00 95.69 644 TYR A O 1
ATOM 5097 N N . PHE A 1 645 ? 34.012 -15.969 -27.069 1.00 95.06 645 PHE A N 1
ATOM 5098 C CA . PHE A 1 645 ? 34.475 -14.673 -27.549 1.00 95.06 645 PHE A CA 1
ATOM 5099 C C . PHE A 1 645 ? 33.942 -14.439 -28.957 1.00 95.06 645 PHE A C 1
ATOM 5101 O O . PHE A 1 645 ? 34.181 -15.242 -29.862 1.00 95.06 645 PHE A O 1
ATOM 5108 N N . LEU A 1 646 ? 33.207 -13.343 -29.117 1.00 93.94 646 LEU A N 1
ATOM 5109 C CA . LEU A 1 646 ? 32.680 -12.854 -30.379 1.00 93.94 646 LEU A CA 1
ATOM 5110 C C . LEU A 1 646 ? 33.562 -11.708 -30.871 1.00 93.94 646 LEU A C 1
ATOM 5112 O O . LEU A 1 646 ? 33.746 -10.730 -30.150 1.00 93.94 646 LEU A O 1
ATOM 5116 N N . ARG A 1 647 ? 34.066 -11.809 -32.100 1.00 93.06 647 ARG A N 1
ATOM 5117 C CA . ARG A 1 647 ? 34.845 -10.755 -32.755 1.00 93.06 647 ARG A CA 1
ATOM 5118 C C . ARG A 1 647 ? 34.159 -10.321 -34.043 1.00 93.06 647 ARG A C 1
ATOM 5120 O O . ARG A 1 647 ? 33.895 -11.155 -34.911 1.00 93.06 647 ARG A O 1
ATOM 5127 N N . LEU A 1 648 ? 33.881 -9.024 -34.144 1.00 90.94 648 LEU A N 1
ATOM 5128 C CA . LEU A 1 648 ? 33.228 -8.369 -35.274 1.00 90.94 648 LEU A CA 1
ATOM 5129 C C . LEU A 1 648 ? 34.214 -7.427 -35.960 1.00 90.94 648 LEU A C 1
ATOM 5131 O O . LEU A 1 648 ? 34.843 -6.587 -35.315 1.00 90.94 648 LEU A O 1
ATOM 5135 N N . GLU A 1 649 ? 34.329 -7.567 -37.271 1.00 90.69 649 GLU A N 1
ATOM 5136 C CA . GLU A 1 649 ? 35.243 -6.816 -38.122 1.00 90.69 649 GLU A CA 1
ATOM 5137 C C . GLU A 1 649 ? 34.511 -6.261 -39.336 1.00 90.69 649 GLU A C 1
ATOM 5139 O O . GLU A 1 649 ? 33.524 -6.823 -39.811 1.00 90.69 649 GLU A O 1
ATOM 5144 N N . ASN A 1 650 ? 35.027 -5.151 -39.849 1.00 88.69 650 ASN A N 1
ATOM 5145 C CA . ASN A 1 650 ? 34.526 -4.523 -41.055 1.00 88.69 650 ASN A CA 1
ATOM 5146 C C . ASN A 1 650 ? 35.686 -4.220 -42.008 1.00 88.69 650 ASN A C 1
ATOM 5148 O O . ASN A 1 650 ? 36.753 -3.786 -41.570 1.00 88.69 650 ASN A O 1
ATOM 5152 N N . THR A 1 651 ? 35.473 -4.435 -43.305 1.00 81.31 651 THR A N 1
ATOM 5153 C CA . THR A 1 651 ? 36.476 -4.170 -44.342 1.00 81.31 651 THR A CA 1
ATOM 5154 C C . THR A 1 651 ? 36.508 -2.714 -44.798 1.00 81.31 651 THR A C 1
ATOM 5156 O O . THR A 1 651 ? 37.568 -2.259 -45.217 1.00 81.31 651 THR A O 1
ATOM 5159 N N . ASP A 1 652 ? 35.380 -1.994 -44.748 1.00 76.75 652 ASP A N 1
ATOM 5160 C CA . ASP A 1 652 ? 35.287 -0.607 -45.233 1.00 76.75 652 ASP A CA 1
ATOM 5161 C C . ASP A 1 652 ? 34.155 0.189 -44.553 1.00 76.75 652 ASP A C 1
ATOM 5163 O O . ASP A 1 652 ? 33.071 -0.338 -44.315 1.00 76.75 652 ASP A O 1
ATOM 5167 N N . GLY A 1 653 ? 34.375 1.467 -44.247 1.00 76.06 653 GLY A N 1
ATOM 5168 C CA . GLY A 1 653 ? 33.413 2.325 -43.538 1.00 76.06 653 GLY A CA 1
ATOM 5169 C C . GLY A 1 653 ? 33.363 2.134 -42.013 1.00 76.06 653 GLY A C 1
ATOM 5170 O O . GLY A 1 653 ? 34.142 1.389 -41.424 1.00 76.06 653 GLY A O 1
ATOM 5171 N N . ALA A 1 654 ? 32.448 2.843 -41.350 1.00 84.94 654 ALA A N 1
ATOM 5172 C CA . ALA A 1 654 ? 32.325 2.869 -39.891 1.00 84.94 654 ALA A CA 1
ATOM 5173 C C . ALA A 1 654 ? 30.914 2.424 -39.485 1.00 84.94 654 ALA A C 1
ATOM 5175 O O . ALA A 1 654 ? 29.962 3.195 -39.609 1.00 84.94 654 ALA A O 1
ATOM 5176 N N . LEU A 1 655 ? 30.781 1.179 -39.019 1.00 88.62 655 LEU A N 1
ATOM 5177 C CA . LEU A 1 655 ? 29.481 0.565 -38.741 1.00 88.62 655 LEU A CA 1
ATOM 5178 C C . LEU A 1 655 ? 29.090 0.718 -37.276 1.00 88.62 655 LEU A C 1
ATOM 5180 O O . LEU A 1 655 ? 29.825 0.307 -36.381 1.00 88.62 655 LEU A O 1
ATOM 5184 N N . THR A 1 656 ? 27.908 1.264 -37.029 1.00 90.50 656 THR A N 1
ATOM 5185 C CA . THR A 1 656 ? 27.327 1.364 -35.688 1.00 90.50 656 THR A CA 1
ATOM 5186 C C . THR A 1 656 ? 26.225 0.325 -35.537 1.00 90.50 656 THR A C 1
ATOM 5188 O O . THR A 1 656 ? 25.420 0.147 -36.450 1.00 90.50 656 THR A O 1
ATOM 5191 N N . LEU A 1 657 ? 26.196 -0.343 -34.382 1.00 92.19 657 LEU A N 1
ATOM 5192 C CA . LEU A 1 657 ? 25.133 -1.266 -33.997 1.00 92.19 657 LEU A CA 1
ATOM 5193 C C . LEU A 1 657 ? 24.264 -0.627 -32.915 1.00 92.19 657 LEU A C 1
ATOM 5195 O O . LEU A 1 657 ? 24.789 -0.039 -31.967 1.00 92.19 657 LEU A O 1
ATOM 5199 N N . SER A 1 658 ? 22.950 -0.792 -33.010 1.00 92.19 658 SER A N 1
ATOM 5200 C CA . SER A 1 658 ? 22.019 -0.395 -31.948 1.00 92.19 658 SER A CA 1
ATOM 5201 C C . SER A 1 658 ? 20.884 -1.400 -31.785 1.00 92.19 658 SER A C 1
ATOM 5203 O O . SER A 1 658 ? 20.482 -2.056 -32.743 1.00 92.19 658 SER A O 1
ATOM 5205 N N . GLY A 1 659 ? 20.382 -1.534 -30.557 1.00 93.38 659 GLY A N 1
ATOM 5206 C CA . GLY A 1 659 ? 19.151 -2.271 -30.276 1.00 93.38 659 GLY A CA 1
ATOM 5207 C C . GLY A 1 659 ? 17.901 -1.425 -30.517 1.00 93.38 659 GLY A C 1
ATOM 5208 O O . GLY A 1 659 ? 17.992 -0.234 -30.835 1.00 93.38 659 GLY A O 1
ATOM 5209 N N . ALA A 1 660 ? 16.738 -2.041 -30.318 1.00 95.19 660 ALA A N 1
ATOM 5210 C CA . ALA A 1 660 ? 15.460 -1.339 -30.323 1.00 95.19 660 ALA A CA 1
ATOM 5211 C C . ALA A 1 660 ? 15.427 -0.251 -29.238 1.00 95.19 660 ALA A C 1
ATOM 5213 O O . ALA A 1 660 ? 15.965 -0.426 -28.143 1.00 95.19 660 ALA A O 1
ATOM 5214 N N . ALA A 1 661 ? 14.779 0.869 -29.535 1.00 95.06 661 ALA A N 1
ATOM 5215 C CA . ALA A 1 661 ? 14.615 1.994 -28.633 1.00 95.06 661 ALA A CA 1
ATOM 5216 C C . ALA A 1 661 ? 13.420 1.749 -27.710 1.00 95.06 661 ALA A C 1
ATOM 5218 O O . ALA A 1 661 ? 12.296 1.541 -28.166 1.00 95.06 661 ALA A O 1
ATOM 5219 N N . VAL A 1 662 ? 13.661 1.778 -26.401 1.00 96.19 662 VAL A N 1
ATOM 5220 C CA . VAL A 1 662 ? 12.647 1.463 -25.388 1.00 96.19 662 VAL A CA 1
ATOM 5221 C C . VAL A 1 662 ? 12.414 2.665 -24.481 1.00 96.19 662 VAL A C 1
ATOM 5223 O O . VAL A 1 662 ? 13.371 3.266 -23.996 1.00 96.19 662 VAL A O 1
ATOM 5226 N N . ALA A 1 663 ? 11.153 3.014 -24.240 1.00 96.94 663 ALA A N 1
ATOM 5227 C CA . ALA A 1 663 ? 10.763 4.143 -23.404 1.00 96.94 663 ALA A CA 1
ATOM 5228 C C . ALA A 1 663 ? 10.073 3.688 -22.112 1.00 96.94 663 ALA A C 1
ATOM 5230 O O . ALA A 1 663 ? 9.190 2.831 -22.128 1.00 96.94 663 ALA A O 1
ATOM 5231 N N . ASN A 1 664 ? 10.452 4.313 -20.996 1.00 95.12 664 ASN A N 1
ATOM 5232 C CA . ASN A 1 664 ? 9.787 4.153 -19.700 1.00 95.12 664 ASN A CA 1
ATOM 5233 C C . ASN A 1 664 ? 8.893 5.366 -19.386 1.00 95.12 664 ASN A C 1
ATOM 5235 O O . ASN A 1 664 ? 9.156 6.480 -19.840 1.00 95.12 664 ASN A O 1
ATOM 5239 N N . GLU A 1 665 ? 7.857 5.176 -18.568 1.00 92.56 665 GLU A N 1
ATOM 5240 C CA . GLU A 1 665 ? 6.942 6.261 -18.174 1.00 92.56 665 GLU A CA 1
ATOM 5241 C C . GLU A 1 665 ? 7.615 7.363 -17.342 1.00 92.56 665 GLU A C 1
ATOM 5243 O O . GLU A 1 665 ? 7.361 8.552 -17.541 1.00 92.56 665 GLU A O 1
ATOM 5248 N N . THR A 1 666 ? 8.438 6.979 -16.368 1.00 90.25 666 THR A N 1
ATOM 5249 C CA . THR A 1 666 ? 9.066 7.895 -15.405 1.00 90.25 666 THR A CA 1
ATOM 5250 C C . THR A 1 666 ? 10.270 7.232 -14.741 1.00 90.25 666 THR A C 1
ATOM 5252 O O . THR A 1 666 ? 10.395 6.011 -14.738 1.00 90.25 666 THR A O 1
ATOM 5255 N N . ASP A 1 667 ? 11.197 8.039 -14.232 1.00 86.81 667 ASP A N 1
ATOM 5256 C CA . ASP A 1 667 ? 12.311 7.607 -13.379 1.00 86.81 667 ASP A CA 1
ATOM 5257 C C . ASP A 1 667 ? 11.918 7.455 -11.897 1.00 86.81 667 ASP A C 1
ATOM 5259 O O . ASP A 1 667 ? 12.700 6.943 -11.097 1.00 86.81 667 ASP A O 1
ATOM 5263 N N . TRP A 1 668 ? 10.707 7.884 -11.528 1.00 82.94 668 TRP A N 1
ATOM 5264 C CA . TRP A 1 668 ? 10.172 7.760 -10.175 1.00 82.94 668 TRP A CA 1
ATOM 5265 C C . TRP A 1 668 ? 9.673 6.345 -9.845 1.00 82.94 668 TRP A C 1
ATOM 5267 O O . TRP A 1 668 ? 9.632 5.955 -8.676 1.00 82.94 668 TRP A O 1
ATOM 5277 N N . ASP A 1 669 ? 9.276 5.579 -10.861 1.00 82.44 669 ASP A N 1
ATOM 5278 C CA . ASP A 1 669 ? 8.808 4.198 -10.725 1.00 82.44 669 ASP A CA 1
ATOM 5279 C C . ASP A 1 669 ? 9.903 3.191 -11.123 1.00 82.44 669 ASP A C 1
ATOM 5281 O O . ASP A 1 669 ? 10.987 3.547 -11.589 1.00 82.44 669 ASP A O 1
ATOM 5285 N N . LEU A 1 670 ? 9.632 1.906 -10.916 1.00 84.88 670 LEU A N 1
ATOM 5286 C CA . LEU A 1 670 ? 10.511 0.808 -11.295 1.00 84.88 670 LEU A CA 1
ATOM 5287 C C . LEU A 1 670 ? 10.560 0.653 -12.823 1.00 84.88 670 LEU A C 1
ATOM 5289 O O . LEU A 1 670 ? 9.680 0.036 -13.415 1.00 84.88 670 LEU A O 1
ATOM 5293 N N . GLY A 1 671 ? 11.605 1.188 -13.454 1.00 88.75 671 GLY A N 1
ATOM 5294 C CA . GLY A 1 671 ? 11.816 1.053 -14.897 1.00 88.75 671 GLY A CA 1
ATOM 5295 C C . GLY A 1 671 ? 12.054 -0.394 -15.350 1.00 88.75 671 GLY A C 1
ATOM 5296 O O . GLY A 1 671 ? 12.616 -1.211 -14.619 1.00 88.75 671 GLY A O 1
ATOM 5297 N N . LEU A 1 672 ? 11.652 -0.696 -16.584 1.00 94.31 672 LEU A N 1
ATOM 5298 C CA . LEU A 1 672 ? 11.878 -1.971 -17.262 1.00 94.31 672 LEU A CA 1
ATOM 5299 C C . LEU A 1 672 ? 12.912 -1.826 -18.395 1.00 94.31 672 LEU A C 1
ATOM 5301 O O . LEU A 1 672 ? 12.996 -0.758 -19.010 1.00 94.31 672 LEU A O 1
ATOM 5305 N N . PRO A 1 673 ? 13.663 -2.898 -18.715 1.00 95.31 673 PRO A N 1
ATOM 5306 C CA . PRO A 1 673 ? 13.655 -4.205 -18.047 1.00 95.31 673 PRO A CA 1
ATOM 5307 C C . PRO A 1 673 ? 14.459 -4.215 -16.732 1.00 95.31 673 PRO A C 1
ATOM 5309 O O . PRO A 1 673 ? 15.446 -3.499 -16.576 1.00 95.31 673 PRO A O 1
ATOM 5312 N N . PHE A 1 674 ? 14.068 -5.083 -15.797 1.00 93.94 674 PHE A N 1
ATOM 5313 C CA . PHE A 1 674 ? 14.822 -5.363 -14.577 1.00 93.94 674 PHE A CA 1
ATOM 5314 C C . PHE A 1 674 ? 16.154 -6.037 -14.874 1.00 93.94 674 PHE A C 1
ATOM 5316 O O . PHE A 1 674 ? 16.284 -6.870 -15.779 1.00 93.94 674 PHE A O 1
ATOM 5323 N N . ARG A 1 675 ? 17.143 -5.721 -14.036 1.00 91.06 675 ARG A N 1
ATOM 5324 C CA . ARG A 1 675 ? 18.443 -6.379 -14.068 1.00 91.06 675 ARG A CA 1
ATOM 5325 C C . ARG A 1 675 ? 18.296 -7.808 -13.551 1.00 91.06 675 ARG A C 1
ATOM 5327 O O . ARG A 1 675 ? 17.935 -8.029 -12.396 1.00 91.06 675 ARG A O 1
ATOM 5334 N N . THR A 1 676 ? 18.585 -8.770 -14.419 1.00 89.00 676 THR A N 1
ATOM 5335 C CA . THR A 1 676 ? 18.483 -10.208 -14.132 1.00 89.00 676 THR A CA 1
ATOM 5336 C C . THR A 1 676 ? 19.798 -10.894 -14.514 1.00 89.00 676 THR A C 1
ATOM 5338 O O . THR A 1 676 ? 20.854 -10.502 -14.022 1.00 89.00 676 THR A O 1
ATOM 5341 N N . GLU A 1 677 ? 19.759 -11.876 -15.419 1.00 88.44 677 GLU A N 1
ATOM 5342 C CA . GLU A 1 677 ? 20.939 -12.429 -16.096 1.00 88.44 677 GLU A CA 1
ATOM 5343 C C . GLU A 1 677 ? 21.584 -11.392 -17.040 1.00 88.44 677 GLU A C 1
ATOM 5345 O O . GLU A 1 677 ? 22.759 -11.507 -17.384 1.00 88.44 677 GLU A O 1
ATOM 5350 N N . TYR A 1 678 ? 20.821 -10.359 -17.415 1.00 92.00 678 TYR A N 1
ATOM 5351 C CA . TYR A 1 678 ? 21.222 -9.279 -18.310 1.00 92.00 678 TYR A CA 1
ATOM 5352 C C . TYR A 1 678 ? 21.060 -7.908 -17.649 1.00 92.00 678 TYR A C 1
ATOM 5354 O O . TYR A 1 678 ? 20.231 -7.719 -16.752 1.00 92.00 678 TYR A O 1
ATOM 5362 N N . ASP A 1 679 ? 21.831 -6.942 -18.141 1.00 91.69 679 ASP A N 1
ATOM 5363 C CA . ASP A 1 679 ? 21.667 -5.521 -17.848 1.00 91.69 679 ASP A CA 1
ATOM 5364 C C . ASP A 1 679 ? 21.136 -4.818 -19.104 1.00 91.69 679 ASP A C 1
ATOM 5366 O O . ASP A 1 679 ? 21.878 -4.600 -20.060 1.00 91.69 679 ASP A O 1
ATOM 5370 N N . GLY A 1 680 ? 19.834 -4.511 -19.127 1.00 91.56 680 GLY A N 1
ATOM 5371 C CA . GLY A 1 680 ? 19.180 -3.954 -20.315 1.00 91.56 680 GLY A CA 1
ATOM 5372 C C . GLY A 1 680 ? 19.730 -2.592 -20.733 1.00 91.56 680 GLY A C 1
ATOM 5373 O O . GLY A 1 680 ? 19.915 -2.348 -21.922 1.00 91.56 680 GLY A O 1
ATOM 5374 N N . PHE A 1 681 ? 20.059 -1.732 -19.767 1.00 91.25 681 PHE A N 1
ATOM 5375 C CA . PHE A 1 681 ? 20.639 -0.409 -20.033 1.00 91.25 681 PHE A CA 1
ATOM 5376 C C . PHE A 1 681 ? 22.172 -0.412 -20.000 1.00 91.25 681 PHE A C 1
ATOM 5378 O O . PHE A 1 681 ? 22.808 0.572 -20.378 1.00 91.25 681 PHE A O 1
ATOM 5385 N N . GLY A 1 682 ? 22.777 -1.547 -19.652 1.00 90.00 682 GLY A N 1
ATOM 5386 C CA . GLY A 1 682 ? 24.178 -1.861 -19.899 1.00 90.00 682 GLY A CA 1
ATOM 5387 C C . GLY A 1 682 ? 24.445 -2.229 -21.360 1.00 90.00 682 GLY A C 1
ATOM 5388 O O . GLY A 1 682 ? 25.117 -3.219 -21.602 1.00 90.00 682 GLY A O 1
ATOM 5389 N N . GLY A 1 683 ? 23.920 -1.466 -22.332 1.00 89.62 683 GLY A N 1
ATOM 5390 C CA . GLY A 1 683 ? 24.302 -1.552 -23.754 1.00 89.62 683 GLY A CA 1
ATOM 5391 C C . GLY A 1 683 ? 23.454 -2.456 -24.645 1.00 89.62 683 GLY A C 1
ATOM 5392 O O . GLY A 1 683 ? 23.789 -2.614 -25.818 1.00 89.62 683 GLY A O 1
ATOM 5393 N N . ILE A 1 684 ? 22.383 -3.056 -24.121 1.00 94.69 684 ILE A N 1
ATOM 5394 C CA . ILE A 1 684 ? 21.430 -3.852 -24.914 1.00 94.69 684 ILE A CA 1
ATOM 5395 C C . ILE A 1 684 ? 20.364 -2.944 -25.535 1.00 94.69 684 ILE A C 1
ATOM 5397 O O . ILE A 1 684 ? 20.067 -3.057 -26.721 1.00 94.69 684 ILE A O 1
ATOM 5401 N N . TYR A 1 685 ? 19.817 -2.017 -24.755 1.00 94.69 685 TYR A N 1
ATOM 5402 C CA . TYR A 1 685 ? 18.882 -1.002 -25.224 1.00 94.69 685 TYR A CA 1
ATOM 5403 C C . TYR A 1 685 ? 19.471 0.393 -24.984 1.00 94.69 685 TYR A C 1
ATOM 5405 O O . TYR A 1 685 ? 20.152 0.607 -23.972 1.00 94.69 685 TYR A O 1
ATOM 5413 N N . PRO A 1 686 ? 19.237 1.359 -25.890 1.00 88.00 686 PRO A N 1
ATOM 5414 C CA . PRO A 1 686 ? 19.635 2.737 -25.662 1.00 88.00 686 PRO A CA 1
ATOM 5415 C C . PRO A 1 686 ? 18.855 3.295 -24.463 1.00 88.00 686 PRO A C 1
ATOM 5417 O O . PRO A 1 686 ? 17.631 3.196 -24.394 1.00 88.00 686 PRO A O 1
ATOM 5420 N N . GLY A 1 687 ? 19.574 3.852 -23.489 1.00 82.62 687 GLY A N 1
ATOM 5421 C CA . GLY A 1 687 ? 18.966 4.518 -22.339 1.00 82.62 687 GLY A CA 1
ATOM 5422 C C . GLY A 1 687 ? 18.516 5.945 -22.662 1.00 82.62 687 GLY A C 1
ATOM 5423 O O . GLY A 1 687 ? 18.937 6.537 -23.652 1.00 82.62 687 GLY A O 1
ATOM 5424 N N . GLY A 1 688 ? 17.702 6.525 -21.777 1.00 83.56 688 GLY A N 1
ATOM 5425 C CA . GLY A 1 688 ? 17.379 7.959 -21.787 1.00 83.56 688 GLY A CA 1
ATOM 5426 C C . GLY A 1 688 ? 15.994 8.329 -22.320 1.00 83.56 688 GLY A C 1
ATOM 5427 O O . GLY A 1 688 ? 15.539 9.441 -22.054 1.00 83.56 688 GLY A O 1
ATOM 5428 N N . LEU A 1 689 ? 15.288 7.410 -22.987 1.00 94.38 689 LEU A N 1
ATOM 5429 C CA . LEU A 1 689 ? 13.900 7.636 -23.394 1.00 94.38 689 LEU A CA 1
ATOM 5430 C C . LEU A 1 689 ? 12.962 7.483 -22.195 1.00 94.38 689 LEU A C 1
ATOM 5432 O O . LEU A 1 689 ? 12.766 6.396 -21.643 1.00 94.38 689 LEU A O 1
ATOM 5436 N N . ASN A 1 690 ? 12.404 8.612 -21.772 1.00 95.00 690 ASN A N 1
ATOM 5437 C CA . ASN A 1 690 ? 11.527 8.688 -20.620 1.00 95.00 690 ASN A CA 1
ATOM 5438 C C . ASN A 1 690 ? 10.504 9.811 -20.802 1.00 95.00 690 ASN A C 1
ATOM 5440 O O . ASN A 1 690 ? 10.878 10.957 -21.079 1.00 95.00 690 ASN A O 1
ATOM 5444 N N . PHE A 1 691 ? 9.227 9.481 -20.611 1.00 95.69 691 PHE A N 1
ATOM 5445 C CA . PHE A 1 691 ? 8.126 10.434 -20.750 1.00 95.69 691 PHE A CA 1
ATOM 5446 C C . PHE A 1 691 ? 8.080 11.457 -19.618 1.00 95.69 691 PHE A C 1
ATOM 5448 O O . PHE A 1 691 ? 7.648 12.587 -19.828 1.00 95.69 691 PHE A O 1
ATOM 5455 N N . GLN A 1 692 ? 8.557 11.094 -18.429 1.00 94.62 692 GLN A N 1
ATOM 5456 C CA . GLN A 1 692 ? 8.470 11.900 -17.219 1.00 94.62 692 GLN A CA 1
ATOM 5457 C C . GLN A 1 692 ? 7.029 12.314 -16.914 1.00 94.62 692 GLN A C 1
ATOM 5459 O O . GLN A 1 692 ? 6.711 13.487 -16.708 1.00 94.62 692 GLN A O 1
ATOM 5464 N N . VAL A 1 693 ? 6.130 11.326 -16.886 1.00 94.50 693 VAL A N 1
ATOM 5465 C CA . VAL A 1 693 ? 4.677 11.538 -16.760 1.00 94.50 693 VAL A CA 1
ATOM 5466 C C . VAL A 1 693 ? 4.260 12.343 -15.520 1.00 94.50 693 VAL A C 1
ATOM 5468 O O . VAL A 1 693 ? 3.222 12.997 -15.570 1.00 94.50 693 VAL A O 1
ATOM 5471 N N . TYR A 1 694 ? 5.070 12.405 -14.456 1.00 89.38 694 TYR A N 1
ATOM 5472 C CA . TYR A 1 694 ? 4.803 13.254 -13.281 1.00 89.38 694 TYR A CA 1
ATOM 5473 C C . TYR A 1 694 ? 5.143 14.737 -13.446 1.00 89.38 694 TYR A C 1
ATOM 5475 O O . TYR A 1 694 ? 4.647 15.556 -12.664 1.00 89.38 694 TYR A O 1
ATOM 5483 N N . TRP A 1 695 ? 6.000 15.102 -14.403 1.00 92.38 695 TRP A N 1
ATOM 5484 C CA . TRP A 1 695 ? 6.410 16.496 -14.583 1.00 92.38 695 TRP A CA 1
ATOM 5485 C C . TRP A 1 695 ? 5.202 17.374 -14.928 1.00 92.38 695 TRP A C 1
ATOM 5487 O O . TRP A 1 695 ? 4.230 16.861 -15.484 1.00 92.38 695 TRP A O 1
ATOM 5497 N N . PRO A 1 696 ? 5.229 18.681 -14.623 1.00 92.81 696 PRO A N 1
ATOM 5498 C CA . PRO A 1 696 ? 4.147 19.583 -15.001 1.00 92.81 696 PRO A CA 1
ATOM 5499 C C . PRO A 1 696 ? 3.835 19.514 -16.501 1.00 92.81 696 PRO A C 1
ATOM 5501 O O . PRO A 1 696 ? 4.748 19.521 -17.327 1.00 92.81 696 PRO A O 1
ATOM 5504 N N . ASP A 1 697 ? 2.550 19.467 -16.853 1.00 96.38 697 ASP A N 1
ATOM 5505 C CA . ASP A 1 697 ? 2.122 19.513 -18.251 1.00 96.38 697 ASP A CA 1
ATOM 5506 C C . ASP A 1 697 ? 2.349 20.924 -18.806 1.00 96.38 697 ASP A C 1
ATOM 5508 O O . ASP A 1 697 ? 1.713 21.892 -18.395 1.00 96.38 697 ASP A O 1
ATOM 5512 N N . ASN A 1 698 ? 3.312 21.045 -19.718 1.00 96.50 698 ASN A N 1
ATOM 5513 C CA . ASN A 1 698 ? 3.715 22.292 -20.357 1.00 96.50 698 ASN A CA 1
ATOM 5514 C C . ASN A 1 698 ? 4.250 22.012 -21.776 1.00 96.50 698 ASN A C 1
ATOM 5516 O O . ASN A 1 698 ? 4.324 20.860 -22.212 1.00 96.50 698 ASN A O 1
ATOM 5520 N N . ALA A 1 699 ? 4.622 23.064 -22.508 1.00 96.44 699 ALA A N 1
ATOM 5521 C CA . ALA A 1 699 ? 5.116 22.931 -23.879 1.00 96.44 699 ALA A CA 1
ATOM 5522 C C . ALA A 1 699 ? 6.396 22.074 -23.985 1.00 96.44 699 ALA A C 1
ATOM 5524 O O . ALA A 1 699 ? 6.564 21.344 -24.959 1.00 96.44 699 ALA A O 1
ATOM 5525 N N . GLU A 1 700 ? 7.275 22.114 -22.977 1.00 96.62 700 GLU A N 1
ATOM 5526 C CA . GLU A 1 700 ? 8.495 21.294 -22.941 1.00 96.62 700 GLU A CA 1
ATOM 5527 C C . GLU A 1 700 ? 8.165 19.804 -22.789 1.00 96.62 700 GLU A C 1
ATOM 5529 O O . GLU A 1 700 ? 8.747 18.961 -23.472 1.00 96.62 700 GLU A O 1
ATOM 5534 N N . LYS A 1 701 ? 7.195 19.465 -21.932 1.00 96.75 701 LYS A N 1
ATOM 5535 C CA . LYS A 1 701 ? 6.719 18.092 -21.758 1.00 96.75 701 LYS A CA 1
ATOM 5536 C C . LYS A 1 701 ? 5.981 17.587 -22.996 1.00 96.75 701 LYS A C 1
ATOM 5538 O O . LYS A 1 701 ? 6.173 16.435 -23.369 1.00 96.75 701 LYS A O 1
ATOM 5543 N N . LEU A 1 702 ? 5.204 18.440 -23.667 1.00 97.69 702 LEU A N 1
ATOM 5544 C CA . LEU A 1 702 ? 4.602 18.108 -24.962 1.00 97.69 702 LEU A CA 1
ATOM 5545 C C . LEU A 1 702 ? 5.678 17.753 -25.994 1.00 97.69 702 LEU A C 1
ATOM 5547 O O . LEU A 1 702 ? 5.592 16.690 -26.602 1.00 97.69 702 LEU A O 1
ATOM 5551 N N . ALA A 1 703 ? 6.714 18.588 -26.130 1.00 97.38 703 ALA A N 1
ATOM 5552 C CA . ALA A 1 703 ? 7.836 18.317 -27.027 1.00 97.38 703 ALA A CA 1
ATOM 5553 C C . ALA A 1 703 ? 8.542 16.999 -26.671 1.00 97.38 703 ALA A C 1
ATOM 5555 O O . ALA A 1 703 ? 8.826 16.193 -27.555 1.00 97.38 703 ALA A O 1
ATOM 5556 N N . ARG A 1 704 ? 8.755 16.736 -25.374 1.00 97.12 704 ARG A N 1
ATOM 5557 C CA . ARG A 1 704 ? 9.293 15.459 -24.882 1.00 97.12 704 ARG A CA 1
ATOM 5558 C C . ARG A 1 704 ? 8.409 14.275 -25.261 1.00 97.12 704 ARG A C 1
ATOM 5560 O O . ARG A 1 704 ? 8.945 13.257 -25.682 1.00 97.12 704 ARG A O 1
ATOM 5567 N N . PHE A 1 705 ? 7.089 14.374 -25.105 1.00 97.81 705 PHE A N 1
ATOM 5568 C CA . PHE A 1 705 ? 6.164 13.295 -25.462 1.00 97.81 705 PHE A CA 1
ATOM 5569 C C . PHE A 1 705 ? 6.231 13.002 -26.958 1.00 97.81 705 PHE A C 1
ATOM 5571 O O . PHE A 1 705 ? 6.388 11.845 -27.333 1.00 97.81 705 PHE A O 1
ATOM 5578 N N . THR A 1 706 ? 6.165 14.032 -27.804 1.00 97.56 706 THR A N 1
ATOM 5579 C CA . THR A 1 706 ? 6.237 13.855 -29.259 1.00 97.56 706 THR A CA 1
ATOM 5580 C C . THR A 1 706 ? 7.585 13.288 -29.700 1.00 97.56 706 THR A C 1
ATOM 5582 O O . THR A 1 706 ? 7.603 12.358 -30.494 1.00 97.56 706 THR A O 1
ATOM 5585 N N . ASP A 1 707 ? 8.694 13.773 -29.137 1.00 96.19 707 ASP A N 1
ATOM 5586 C CA . ASP A 1 707 ? 10.050 13.297 -29.444 1.00 96.19 707 ASP A CA 1
ATOM 5587 C C . ASP A 1 707 ? 10.275 11.851 -28.973 1.00 96.19 707 ASP A C 1
ATOM 5589 O O . ASP A 1 707 ? 10.769 11.005 -29.713 1.00 96.19 707 ASP A O 1
ATOM 5593 N N . THR A 1 708 ? 9.823 11.524 -27.759 1.00 97.31 708 THR A N 1
ATOM 5594 C CA . THR A 1 708 ? 9.942 10.165 -27.212 1.00 97.31 708 THR A CA 1
ATOM 5595 C C . THR A 1 708 ? 9.076 9.178 -27.997 1.00 97.31 708 THR A C 1
ATOM 5597 O O . THR A 1 708 ? 9.535 8.076 -28.276 1.00 97.31 708 THR A O 1
ATOM 5600 N N . LEU A 1 709 ? 7.854 9.557 -28.396 1.00 97.44 709 LEU A N 1
ATOM 5601 C CA . LEU A 1 709 ? 7.001 8.731 -29.267 1.00 97.44 709 LEU A CA 1
ATOM 5602 C C . LEU A 1 709 ? 7.588 8.582 -30.676 1.00 97.44 709 LEU A C 1
ATOM 5604 O O . LEU A 1 709 ? 7.370 7.566 -31.328 1.00 97.44 709 LEU A O 1
ATOM 5608 N N . ASP A 1 710 ? 8.326 9.567 -31.179 1.00 95.38 710 ASP A N 1
ATOM 5609 C CA . ASP A 1 710 ? 8.971 9.454 -32.487 1.00 95.38 710 ASP A CA 1
ATOM 5610 C C . ASP A 1 710 ? 10.189 8.517 -32.439 1.00 95.38 710 ASP A C 1
ATOM 5612 O O . ASP A 1 710 ? 10.382 7.694 -33.332 1.00 95.38 710 ASP A O 1
ATOM 5616 N N . GLN A 1 711 ? 10.950 8.531 -31.346 1.00 94.81 711 GLN A N 1
ATOM 5617 C CA . GLN A 1 711 ? 12.142 7.691 -31.202 1.00 94.81 711 GLN A CA 1
ATOM 5618 C C . GLN A 1 711 ? 11.862 6.270 -30.691 1.00 94.81 711 GLN A C 1
ATOM 5620 O O . GLN A 1 711 ? 12.603 5.350 -31.028 1.00 94.81 711 GLN A O 1
ATOM 5625 N N . ALA A 1 712 ? 10.840 6.063 -29.856 1.00 96.75 712 ALA A N 1
ATOM 5626 C CA . ALA A 1 712 ? 10.622 4.782 -29.184 1.00 96.75 712 ALA A CA 1
ATOM 5627 C C . ALA A 1 712 ? 9.978 3.729 -30.099 1.00 96.75 712 ALA A C 1
ATOM 5629 O O . ALA A 1 712 ? 8.910 3.953 -30.671 1.00 96.75 712 ALA A O 1
ATOM 5630 N N . ASP A 1 713 ? 10.561 2.534 -30.144 1.00 96.62 713 ASP A N 1
ATOM 5631 C CA . ASP A 1 713 ? 9.955 1.354 -30.769 1.00 96.62 713 ASP A CA 1
ATOM 5632 C C . ASP A 1 713 ? 8.983 0.659 -29.806 1.00 96.62 713 ASP A C 1
ATOM 5634 O O . ASP A 1 713 ? 7.967 0.106 -30.232 1.00 96.62 713 ASP A O 1
ATOM 5638 N N . TYR A 1 714 ? 9.275 0.717 -28.501 1.00 98.06 714 TYR A N 1
ATOM 5639 C CA . TYR A 1 714 ? 8.454 0.127 -27.446 1.00 98.06 714 TYR A CA 1
ATOM 5640 C C . TYR A 1 714 ? 8.255 1.078 -26.266 1.00 98.06 714 TYR A C 1
ATOM 5642 O O . TYR A 1 714 ? 9.164 1.821 -25.894 1.00 98.06 714 TYR A O 1
ATOM 5650 N N . ILE A 1 715 ? 7.080 1.007 -25.641 1.00 98.06 715 ILE A N 1
ATOM 5651 C CA . ILE A 1 715 ? 6.745 1.740 -24.413 1.00 98.06 715 ILE A CA 1
ATOM 5652 C C . ILE A 1 715 ? 6.414 0.736 -23.315 1.00 98.06 715 ILE A C 1
ATOM 5654 O O . ILE A 1 715 ? 5.617 -0.181 -23.527 1.00 98.06 715 ILE A O 1
ATOM 5658 N N . PHE A 1 716 ? 7.001 0.933 -22.138 1.00 97.44 716 PHE A N 1
ATOM 5659 C CA . PHE A 1 716 ? 6.778 0.093 -20.970 1.00 97.44 716 PHE A CA 1
ATOM 5660 C C . PHE A 1 716 ? 6.024 0.850 -19.882 1.00 97.44 716 PHE A C 1
ATOM 5662 O O . PHE A 1 716 ? 6.458 1.916 -19.445 1.00 97.44 716 PHE A O 1
ATOM 5669 N N . ILE A 1 717 ? 4.935 0.243 -19.411 1.00 96.69 717 ILE A N 1
ATOM 5670 C CA . ILE A 1 717 ? 4.188 0.660 -18.222 1.00 96.69 717 ILE A CA 1
ATOM 5671 C C . ILE A 1 717 ? 4.388 -0.440 -17.173 1.00 96.69 717 ILE A C 1
ATOM 5673 O O . ILE A 1 717 ? 3.775 -1.505 -17.295 1.00 96.69 717 ILE A O 1
ATOM 5677 N N . PRO A 1 718 ? 5.277 -0.250 -16.183 1.00 94.94 718 PRO A N 1
ATOM 5678 C CA . PRO A 1 718 ? 5.666 -1.300 -15.243 1.00 94.94 718 PRO A CA 1
ATOM 5679 C C . PRO A 1 718 ? 4.626 -1.562 -14.149 1.00 94.94 718 PRO A C 1
ATOM 5681 O O . PRO A 1 718 ? 4.711 -2.580 -13.457 1.00 94.94 718 PRO A O 1
ATOM 5684 N N . SER A 1 719 ? 3.690 -0.637 -13.925 1.00 93.06 719 SER A N 1
ATOM 5685 C CA . SER A 1 719 ? 2.698 -0.767 -12.865 1.00 93.06 719 SER A CA 1
ATOM 5686 C C . SER A 1 719 ? 1.492 0.155 -13.056 1.00 93.06 719 SER A C 1
ATOM 5688 O O . SER A 1 719 ? 1.477 1.042 -13.906 1.00 93.06 719 SER A O 1
ATOM 5690 N N . ASN A 1 720 ? 0.484 -0.010 -12.200 1.00 90.94 720 ASN A N 1
ATOM 5691 C CA . ASN A 1 720 ? -0.661 0.891 -12.111 1.00 90.94 720 ASN A CA 1
ATOM 5692 C C . ASN A 1 720 ? -0.377 2.209 -11.371 1.00 90.94 720 ASN A C 1
ATOM 5694 O O . ASN A 1 720 ? -1.281 3.039 -11.259 1.00 90.94 720 ASN A O 1
ATOM 5698 N N . HIS A 1 721 ? 0.853 2.430 -10.896 1.00 88.81 721 HIS A N 1
ATOM 5699 C CA . HIS A 1 721 ? 1.230 3.590 -10.091 1.00 88.81 721 HIS A CA 1
ATOM 5700 C C . HIS A 1 721 ? 1.014 4.913 -10.825 1.00 88.81 721 HIS A C 1
ATOM 5702 O O . HIS A 1 721 ? 0.521 5.859 -10.228 1.00 88.81 721 HIS A O 1
ATOM 5708 N N . GLN A 1 722 ? 1.335 4.988 -12.116 1.00 91.12 722 GLN A N 1
ATOM 5709 C CA . GLN A 1 722 ? 1.275 6.247 -12.857 1.00 91.12 722 GLN A CA 1
ATOM 5710 C C . GLN A 1 722 ? -0.140 6.570 -13.320 1.00 91.12 722 GLN A C 1
ATOM 5712 O O . GLN A 1 722 ? -0.768 7.529 -12.854 1.00 91.12 722 GLN A O 1
ATOM 5717 N N . PHE A 1 723 ? -0.674 5.735 -14.211 1.00 91.88 723 PHE A N 1
ATOM 5718 C CA . PHE A 1 723 ? -1.962 5.998 -14.836 1.00 91.88 723 PHE A CA 1
ATOM 5719 C C . PHE A 1 723 ? -3.116 6.017 -13.826 1.00 91.88 723 PHE A C 1
ATOM 5721 O O . PHE A 1 723 ? -4.063 6.764 -14.034 1.00 91.88 723 PHE A O 1
ATOM 5728 N N . SER A 1 724 ? -3.064 5.270 -12.711 1.00 89.62 724 SER A N 1
ATOM 5729 C CA . SER A 1 724 ? -4.173 5.261 -11.732 1.00 89.62 724 SER A CA 1
ATOM 5730 C C . SER A 1 724 ? -4.228 6.513 -10.858 1.00 89.62 724 SER A C 1
ATOM 5732 O O . SER A 1 724 ? -5.273 6.816 -10.276 1.00 89.62 724 SER A O 1
ATOM 5734 N N . GLN A 1 725 ? -3.117 7.245 -10.765 1.00 90.12 725 GLN A N 1
ATOM 5735 C CA . GLN A 1 725 ? -2.985 8.445 -9.942 1.00 90.12 725 GLN A CA 1
ATOM 5736 C C . GLN A 1 725 ? -3.166 9.706 -10.775 1.00 90.12 725 GLN A C 1
ATOM 5738 O O . GLN A 1 725 ? -3.999 10.547 -10.449 1.00 90.12 725 GLN A O 1
ATOM 5743 N N . ILE A 1 726 ? -2.401 9.826 -11.863 1.00 91.94 726 ILE A N 1
ATOM 5744 C CA . ILE A 1 726 ? -2.289 11.058 -12.651 1.00 91.94 726 ILE A CA 1
ATOM 5745 C C . ILE A 1 726 ? -3.631 11.421 -13.289 1.00 91.94 726 ILE A C 1
ATOM 5747 O O . ILE A 1 726 ? -4.071 12.565 -13.190 1.00 91.94 726 ILE A O 1
ATOM 5751 N N . VAL A 1 727 ? -4.344 10.437 -13.850 1.00 92.94 727 VAL A N 1
ATOM 5752 C CA . VAL A 1 727 ? -5.626 10.667 -14.543 1.00 92.94 727 VAL A CA 1
ATOM 5753 C C . VAL A 1 727 ? -6.761 11.097 -13.606 1.00 92.94 727 VAL A C 1
ATOM 5755 O O . VAL A 1 727 ? -7.832 11.482 -14.070 1.00 92.94 727 VAL A O 1
ATOM 5758 N N . ARG A 1 728 ? -6.555 11.053 -12.280 1.00 91.12 728 ARG A N 1
ATOM 5759 C CA . ARG A 1 728 ? -7.507 11.591 -11.291 1.00 91.12 728 ARG A CA 1
ATOM 5760 C C . ARG A 1 728 ? -7.460 13.115 -11.202 1.00 91.12 728 ARG A C 1
ATOM 5762 O O . ARG A 1 728 ? -8.410 13.709 -10.682 1.00 91.12 728 ARG A O 1
ATOM 5769 N N . LEU A 1 729 ? -6.381 13.729 -11.692 1.00 92.50 729 LEU A N 1
ATOM 5770 C CA . LEU A 1 729 ? -6.134 15.170 -11.675 1.00 92.50 729 LEU A CA 1
ATOM 5771 C C . LEU A 1 729 ? -5.991 15.730 -13.106 1.00 92.50 729 LEU A C 1
ATOM 5773 O O . LEU A 1 729 ? -4.940 16.287 -13.435 1.00 92.50 729 LEU A O 1
ATOM 5777 N N . PRO A 1 730 ? -7.017 15.611 -13.971 1.00 91.94 730 PRO A N 1
ATOM 5778 C CA . PRO A 1 730 ? -6.943 16.091 -15.351 1.00 91.94 730 PRO A CA 1
ATOM 5779 C C . PRO A 1 730 ? -6.704 17.603 -15.457 1.00 91.94 730 PRO A C 1
ATOM 5781 O O . PRO A 1 730 ? -6.164 18.059 -16.452 1.00 91.94 730 PRO A O 1
ATOM 5784 N N . GLU A 1 731 ? -7.049 18.389 -14.437 1.00 91.25 731 GLU A N 1
ATOM 5785 C CA . GLU A 1 731 ? -6.810 19.838 -14.408 1.00 91.25 731 GLU A CA 1
ATOM 5786 C C . GLU A 1 731 ? -5.327 20.181 -14.216 1.00 91.25 731 GLU A C 1
ATOM 5788 O O . GLU A 1 731 ? -4.857 21.228 -14.660 1.00 91.25 731 GLU A O 1
ATOM 5793 N N . ARG A 1 732 ? -4.585 19.290 -13.550 1.00 92.94 732 ARG A N 1
ATOM 5794 C CA . ARG A 1 732 ? -3.136 19.405 -13.358 1.00 92.94 732 ARG A CA 1
ATOM 5795 C C . ARG A 1 732 ? -2.359 18.729 -14.486 1.00 92.94 732 ARG A C 1
ATOM 5797 O O . ARG A 1 732 ? -1.283 19.199 -14.842 1.00 92.94 732 ARG A O 1
ATOM 5804 N N . TYR A 1 733 ? -2.901 17.636 -15.019 1.00 95.44 733 TYR A N 1
ATOM 5805 C CA . TYR A 1 733 ? -2.255 16.799 -16.024 1.00 95.44 733 TYR A CA 1
ATOM 5806 C C . TYR A 1 733 ? -3.146 16.544 -17.258 1.00 95.44 733 TYR A C 1
ATOM 5808 O O . TYR A 1 733 ? -3.455 15.382 -17.561 1.00 95.44 733 TYR A O 1
ATOM 5816 N N . PRO A 1 734 ? -3.608 17.589 -17.972 1.00 95.88 734 PRO A N 1
ATOM 5817 C CA . PRO A 1 734 ? -4.517 17.417 -19.103 1.00 95.88 734 PRO A CA 1
ATOM 5818 C C . PRO A 1 734 ? -3.861 16.683 -20.280 1.00 95.88 734 PRO A C 1
ATOM 5820 O O . PRO A 1 734 ? -4.476 15.790 -20.862 1.00 95.88 734 PRO A O 1
ATOM 5823 N N . LEU A 1 735 ? -2.597 16.984 -20.591 1.00 97.75 735 LEU A N 1
ATOM 5824 C CA . LEU A 1 735 ? -1.844 16.332 -21.665 1.00 97.75 735 LEU A CA 1
ATOM 5825 C C . LEU A 1 735 ? -1.575 14.870 -21.323 1.00 97.75 735 LEU A C 1
ATOM 5827 O O . LEU A 1 735 ? -1.801 13.991 -22.150 1.00 97.75 735 LEU A O 1
ATOM 5831 N N . THR A 1 736 ? -1.140 14.591 -20.096 1.00 97.12 736 THR A N 1
ATOM 5832 C CA . THR A 1 736 ? -0.840 13.214 -19.678 1.00 97.12 736 THR A CA 1
ATOM 5833 C C . THR A 1 736 ? -2.111 12.362 -19.595 1.00 97.12 736 THR A C 1
ATOM 5835 O O . THR A 1 736 ? -2.092 11.176 -19.921 1.00 97.12 736 THR A O 1
ATOM 5838 N N . THR A 1 737 ? -3.244 12.963 -19.218 1.00 96.31 737 THR A N 1
ATOM 5839 C CA . THR A 1 737 ? -4.551 12.288 -19.231 1.00 96.31 737 THR A CA 1
ATOM 5840 C C . THR A 1 737 ? -4.971 11.909 -20.652 1.00 96.31 737 THR A C 1
ATOM 5842 O O . THR A 1 737 ? -5.410 10.779 -20.876 1.00 96.31 737 THR A O 1
ATOM 5845 N N . VAL A 1 738 ? -4.805 12.820 -21.619 1.00 96.94 738 VAL A N 1
ATOM 5846 C CA . VAL A 1 738 ? -5.059 12.535 -23.040 1.00 96.94 738 VAL A CA 1
ATOM 5847 C C . VAL A 1 738 ? -4.093 11.470 -23.554 1.00 96.94 738 VAL A C 1
ATOM 5849 O O . VAL A 1 738 ? -4.541 10.504 -24.158 1.00 96.94 738 VAL A O 1
ATOM 5852 N N . TYR A 1 739 ? -2.803 11.557 -23.229 1.00 98.00 739 TYR A N 1
ATOM 5853 C CA . TYR A 1 739 ? -1.816 10.540 -23.593 1.00 98.00 739 TYR A CA 1
ATOM 5854 C C . TYR A 1 739 ? -2.240 9.125 -23.178 1.00 98.00 739 TYR A C 1
ATOM 5856 O O . TYR A 1 739 ? -2.293 8.247 -24.032 1.00 98.00 739 TYR A O 1
ATOM 5864 N N . TYR A 1 740 ? -2.619 8.892 -21.915 1.00 98.00 740 TYR A N 1
ATOM 5865 C CA . TYR A 1 740 ? -3.047 7.552 -21.489 1.00 98.00 740 TYR A CA 1
ATOM 5866 C C . TYR A 1 740 ? -4.317 7.080 -22.195 1.00 98.00 740 TYR A C 1
ATOM 5868 O O . TYR A 1 740 ? -4.446 5.892 -22.504 1.00 98.00 740 TYR A O 1
ATOM 5876 N N . ARG A 1 741 ? -5.261 7.992 -22.450 1.00 97.62 741 ARG A N 1
ATOM 5877 C CA . ARG A 1 741 ? -6.494 7.672 -23.172 1.00 97.62 741 ARG A CA 1
ATOM 5878 C C . ARG A 1 741 ? -6.200 7.254 -24.610 1.00 97.62 741 ARG A C 1
ATOM 5880 O O . ARG A 1 741 ? -6.700 6.216 -25.036 1.00 97.62 741 ARG A O 1
ATOM 5887 N N . GLU A 1 742 ? -5.376 8.024 -25.312 1.00 97.75 742 GLU A N 1
ATOM 5888 C CA . GLU A 1 742 ? -5.061 7.840 -26.731 1.00 97.75 742 GLU A CA 1
ATOM 5889 C C . GLU A 1 742 ? -4.029 6.733 -26.985 1.00 97.75 742 GLU A C 1
ATOM 5891 O O . GLU A 1 742 ? -4.064 6.107 -28.045 1.00 97.75 742 GLU A O 1
ATOM 5896 N N . LEU A 1 743 ? -3.138 6.450 -26.026 1.00 98.06 743 LEU A N 1
ATOM 5897 C CA . LEU A 1 743 ? -2.184 5.339 -26.107 1.00 98.06 743 LEU A CA 1
ATOM 5898 C C . LEU A 1 743 ? -2.912 3.995 -26.149 1.00 98.06 743 LEU A C 1
ATOM 5900 O O . LEU A 1 743 ? -2.634 3.173 -27.016 1.00 98.06 743 LEU A O 1
ATOM 5904 N N . LEU A 1 744 ? -3.856 3.789 -25.225 1.00 97.62 744 LEU A N 1
ATOM 5905 C CA . LEU A 1 744 ? -4.633 2.553 -25.160 1.00 97.62 744 LEU A CA 1
ATOM 5906 C C . LEU A 1 744 ? -5.810 2.560 -26.147 1.00 97.62 744 LEU A C 1
ATOM 5908 O O . LEU A 1 744 ? -6.133 1.519 -26.703 1.00 97.62 744 LEU A O 1
ATOM 5912 N N . GLY A 1 745 ? -6.449 3.714 -26.371 1.00 96.56 745 GLY A N 1
ATOM 5913 C CA . GLY A 1 745 ? -7.704 3.819 -27.128 1.00 96.56 745 GLY A CA 1
ATOM 5914 C C . GLY A 1 745 ? -8.949 3.663 -26.252 1.00 96.56 745 GLY A C 1
ATOM 5915 O O . GLY A 1 745 ? -9.923 3.025 -26.647 1.00 96.56 745 GLY A O 1
ATOM 5916 N N . CYS A 1 746 ? -8.918 4.196 -25.026 1.00 96.62 746 CYS A N 1
ATOM 5917 C CA . CYS A 1 746 ? -10.026 4.062 -24.079 1.00 96.62 746 CYS A CA 1
ATOM 5918 C C . CYS A 1 746 ? -11.239 4.923 -24.509 1.00 96.62 746 CYS A C 1
ATOM 5920 O O . CYS A 1 746 ? -11.088 6.147 -24.637 1.00 96.62 746 CYS A O 1
ATOM 5922 N N . PRO A 1 747 ? -12.450 4.345 -24.667 1.00 94.69 747 PRO A N 1
ATOM 5923 C CA . PRO A 1 747 ? -13.639 5.077 -25.113 1.00 94.69 747 PRO A CA 1
ATOM 5924 C C . PRO A 1 747 ? -14.016 6.244 -24.185 1.00 94.69 747 PRO A C 1
ATOM 5926 O O . PRO A 1 747 ? -13.861 6.118 -22.964 1.00 94.69 747 PRO A O 1
ATOM 5929 N N . PRO A 1 748 ? -14.516 7.380 -24.712 1.00 90.69 748 PRO A N 1
ATOM 5930 C CA . PRO A 1 748 ? -14.788 8.592 -23.929 1.00 90.69 748 PRO A CA 1
ATOM 5931 C C . PRO A 1 748 ? -15.789 8.377 -22.783 1.00 90.69 748 PRO A C 1
ATOM 5933 O O . PRO A 1 748 ? -15.675 9.016 -21.740 1.00 90.69 748 PRO A O 1
ATOM 5936 N N . GLU A 1 749 ? -16.726 7.443 -22.932 1.00 92.00 749 GLU A N 1
ATOM 5937 C CA . GLU A 1 749 ? -17.716 7.063 -21.921 1.00 92.00 749 GLU A CA 1
ATOM 5938 C C . GLU A 1 749 ? -17.167 6.165 -20.798 1.00 92.00 749 GLU A C 1
ATOM 5940 O O . GLU A 1 749 ? -17.874 5.892 -19.824 1.00 92.00 749 GLU A O 1
ATOM 5945 N N . LYS A 1 750 ? -15.926 5.677 -20.921 1.00 93.75 750 LYS A N 1
ATOM 5946 C CA . LYS A 1 750 ? -15.253 4.844 -19.918 1.00 93.75 750 LYS A CA 1
ATOM 5947 C C . LYS A 1 750 ? -14.164 5.621 -19.184 1.00 93.75 750 LYS A C 1
ATOM 5949 O O . LYS A 1 750 ? -13.480 6.491 -19.734 1.00 93.75 750 LYS A O 1
ATOM 5954 N N . GLU A 1 751 ? -13.985 5.268 -17.915 1.00 94.00 751 GLU A N 1
ATOM 5955 C CA . GLU A 1 751 ? -12.866 5.750 -17.111 1.00 94.00 751 GLU A CA 1
ATOM 5956 C C . GLU A 1 751 ? -11.560 5.098 -17.579 1.00 94.00 751 GLU A C 1
ATOM 5958 O O . GLU A 1 751 ? -11.508 3.889 -17.803 1.00 94.00 751 GLU A O 1
ATOM 5963 N N . ILE A 1 752 ? -10.486 5.889 -17.667 1.00 96.00 752 ILE A N 1
ATOM 5964 C CA . ILE A 1 752 ? -9.169 5.407 -18.117 1.00 96.00 752 ILE A CA 1
ATOM 5965 C C . ILE A 1 752 ? -8.681 4.260 -17.225 1.00 96.00 752 ILE A C 1
ATOM 5967 O O . ILE A 1 752 ? -8.281 3.217 -17.730 1.00 96.00 752 ILE A O 1
ATOM 5971 N N . ILE A 1 753 ? -8.802 4.404 -15.902 1.00 95.31 753 ILE A N 1
ATOM 5972 C CA . ILE A 1 753 ? -8.386 3.379 -14.930 1.00 95.31 753 ILE A CA 1
ATOM 5973 C C . ILE A 1 753 ? -9.103 2.045 -15.192 1.00 95.31 753 ILE A C 1
ATOM 5975 O O . ILE A 1 753 ? -8.479 0.988 -15.158 1.00 95.31 753 ILE A O 1
ATOM 5979 N N . TRP A 1 754 ? -10.400 2.081 -15.517 1.00 96.12 754 TRP A N 1
ATOM 5980 C CA . TRP A 1 754 ? -11.169 0.879 -15.842 1.00 96.12 754 TRP A CA 1
ATOM 5981 C C . TRP A 1 754 ? -10.659 0.197 -17.118 1.00 96.12 754 TRP A C 1
ATOM 5983 O O . TRP A 1 754 ? -10.500 -1.024 -17.126 1.00 96.12 754 TRP A O 1
ATOM 5993 N N . CYS A 1 755 ? -10.363 0.974 -18.167 1.00 97.00 755 CYS A N 1
ATOM 5994 C CA . CYS A 1 755 ? -9.806 0.447 -19.414 1.00 97.00 755 CYS A CA 1
ATOM 5995 C C . CYS A 1 755 ? -8.470 -0.267 -19.163 1.00 97.00 755 CYS A C 1
ATOM 5997 O O . CYS A 1 755 ? -8.314 -1.417 -19.561 1.00 97.00 755 CYS A O 1
ATOM 5999 N N . TYR A 1 756 ? -7.541 0.366 -18.440 1.00 96.56 756 TYR A N 1
ATOM 6000 C CA . TYR A 1 756 ? -6.234 -0.232 -18.138 1.00 96.56 756 TYR A CA 1
ATOM 6001 C C . TYR A 1 756 ? -6.349 -1.468 -17.233 1.00 96.56 756 TYR A C 1
ATOM 6003 O O . TYR A 1 756 ? -5.691 -2.476 -17.482 1.00 96.56 756 TYR A O 1
ATOM 6011 N N . ASN A 1 757 ? -7.236 -1.462 -16.233 1.00 95.69 757 ASN A N 1
ATOM 6012 C CA . ASN A 1 757 ? -7.437 -2.622 -15.357 1.00 95.69 757 ASN A CA 1
ATOM 6013 C C . ASN A 1 757 ? -7.885 -3.886 -16.115 1.00 95.69 757 ASN A C 1
ATOM 6015 O O . ASN A 1 757 ? -7.559 -5.000 -15.695 1.00 95.69 757 ASN A O 1
ATOM 6019 N N . LEU A 1 758 ? -8.616 -3.730 -17.224 1.00 95.75 758 LEU A N 1
ATOM 6020 C CA . LEU A 1 758 ? -9.151 -4.845 -18.013 1.00 95.75 758 LEU A CA 1
ATOM 6021 C C . LEU A 1 758 ? -8.361 -5.163 -19.280 1.00 95.75 758 LEU A C 1
ATOM 6023 O O . LEU A 1 758 ? -8.450 -6.295 -19.739 1.00 95.75 758 LEU A O 1
ATOM 6027 N N . ALA A 1 759 ? -7.590 -4.212 -19.807 1.00 96.75 759 ALA A N 1
ATOM 6028 C CA . ALA A 1 759 ? -6.969 -4.317 -21.121 1.00 96.75 759 ALA A CA 1
ATOM 6029 C C . ALA A 1 759 ? -6.149 -5.599 -21.321 1.00 96.75 759 ALA A C 1
ATOM 6031 O O . ALA A 1 759 ? -5.300 -5.945 -20.491 1.00 96.75 759 ALA A O 1
ATOM 6032 N N . GLN A 1 760 ? -6.396 -6.243 -22.458 1.0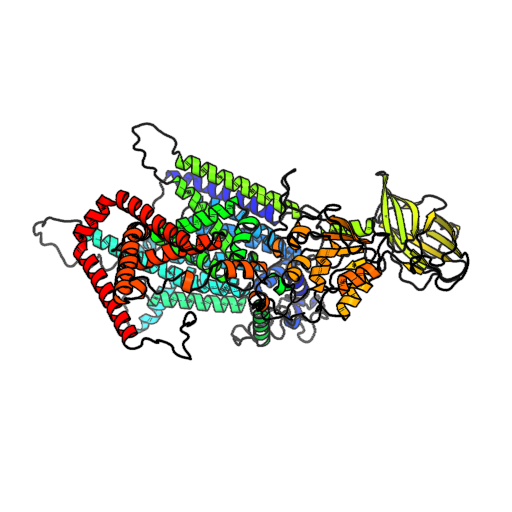0 97.31 760 GLN A N 1
ATOM 6033 C CA . GLN A 1 760 ? -5.603 -7.294 -23.084 1.00 97.31 760 GLN A CA 1
ATOM 6034 C C . GLN A 1 760 ? -5.209 -6.873 -24.512 1.00 97.31 760 GLN A C 1
ATOM 6036 O O . GLN A 1 760 ? -5.852 -5.988 -25.096 1.00 97.31 760 GLN A O 1
ATOM 6041 N N . PRO A 1 761 ? -4.168 -7.487 -25.107 1.00 97.44 761 PRO A N 1
ATOM 6042 C CA . PRO A 1 761 ? -3.818 -7.259 -26.506 1.00 97.44 761 PRO A CA 1
ATOM 6043 C C . PRO A 1 761 ? -5.027 -7.440 -27.438 1.00 97.44 761 PRO A C 1
ATOM 6045 O O . PRO A 1 761 ? -5.667 -8.491 -27.452 1.00 97.44 761 PRO A O 1
ATOM 6048 N N . GLY A 1 762 ? -5.340 -6.404 -28.220 1.00 94.88 762 GLY A N 1
ATOM 6049 C CA . GLY A 1 762 ? -6.454 -6.394 -29.177 1.00 94.88 762 GLY A CA 1
ATOM 6050 C C . GLY A 1 762 ? -7.806 -5.890 -28.650 1.00 94.88 762 GLY A C 1
ATOM 6051 O O . GLY A 1 762 ? -8.708 -5.696 -29.463 1.00 94.88 762 GLY A O 1
ATOM 6052 N N . ASP A 1 763 ? -7.962 -5.629 -27.346 1.00 94.31 763 ASP A N 1
ATOM 6053 C CA . ASP A 1 763 ? -9.229 -5.118 -26.781 1.00 94.31 763 ASP A CA 1
ATOM 6054 C C . ASP A 1 763 ? -9.535 -3.672 -27.197 1.00 94.31 763 ASP A C 1
ATOM 6056 O O . ASP A 1 763 ? -10.691 -3.298 -27.409 1.00 94.31 763 ASP A O 1
ATOM 6060 N N . PHE A 1 764 ? -8.490 -2.850 -27.281 1.00 94.88 764 PHE A N 1
ATOM 6061 C CA . PHE A 1 764 ? -8.568 -1.427 -27.586 1.00 94.88 764 PHE A CA 1
ATOM 6062 C C . PHE A 1 764 ? -7.606 -1.076 -28.720 1.00 94.88 764 PHE A C 1
ATOM 6064 O O . PHE A 1 764 ? -6.585 -1.739 -28.915 1.00 94.88 764 PHE A O 1
ATOM 6071 N N . GLN A 1 765 ? -7.931 -0.016 -29.459 1.00 94.31 765 GLN A N 1
ATOM 6072 C CA . GLN A 1 765 ? -7.099 0.493 -30.542 1.00 94.31 765 GLN A CA 1
ATOM 6073 C C . GLN A 1 765 ? -6.733 1.952 -30.271 1.00 94.31 765 GLN A C 1
ATOM 6075 O O . GLN A 1 765 ? -7.582 2.838 -30.365 1.00 94.31 765 GLN A O 1
ATOM 6080 N N . GLY A 1 766 ? -5.465 2.190 -29.932 1.00 94.94 766 GLY A N 1
ATOM 6081 C CA . GLY A 1 766 ? -4.934 3.527 -29.685 1.00 94.94 766 GLY A CA 1
ATOM 6082 C C . GLY A 1 766 ? -4.791 4.368 -30.955 1.00 94.94 766 GLY A C 1
ATOM 6083 O O . GLY A 1 766 ? -4.669 3.848 -32.070 1.00 94.94 766 GLY A O 1
ATOM 6084 N N . ASN A 1 767 ? -4.735 5.687 -30.782 1.00 96.38 767 ASN A N 1
ATOM 6085 C CA . ASN A 1 767 ? -4.558 6.662 -31.865 1.00 96.38 767 ASN A CA 1
ATOM 6086 C C . ASN A 1 767 ? -3.115 7.185 -31.970 1.00 96.38 767 ASN A C 1
ATOM 6088 O O . ASN A 1 767 ? -2.763 7.830 -32.950 1.00 96.38 767 ASN A O 1
ATOM 6092 N N . LEU A 1 768 ? -2.240 6.847 -31.014 1.00 97.31 768 LEU A N 1
ATOM 6093 C CA . LEU A 1 768 ? -0.836 7.292 -31.008 1.00 97.31 768 LEU A CA 1
ATOM 6094 C C . LEU A 1 768 ? 0.107 6.471 -31.906 1.00 97.31 768 LEU A C 1
ATOM 6096 O O . LEU A 1 768 ? 1.317 6.667 -31.863 1.00 97.31 768 LEU A O 1
ATOM 6100 N N . GLY A 1 769 ? -0.416 5.540 -32.709 1.00 96.81 769 GLY A N 1
ATOM 6101 C CA . GLY A 1 769 ? 0.413 4.694 -33.577 1.00 96.81 769 GLY A CA 1
ATOM 6102 C C . GLY A 1 769 ? 1.139 3.555 -32.851 1.00 96.81 769 GLY A C 1
ATOM 6103 O O . GLY A 1 769 ? 2.083 3.001 -33.401 1.00 96.81 769 GLY A O 1
ATOM 6104 N N . TYR A 1 770 ? 0.689 3.179 -31.652 1.00 97.81 770 TYR A N 1
ATOM 6105 C CA . TYR A 1 770 ? 1.173 2.015 -30.902 1.00 97.81 770 TYR A CA 1
ATOM 6106 C C . TYR A 1 770 ? 0.048 1.000 -30.701 1.00 97.81 770 TYR A C 1
ATOM 6108 O O . TYR A 1 770 ? -1.109 1.400 -30.559 1.00 97.81 770 TYR A O 1
ATOM 6116 N N . ASP A 1 771 ? 0.399 -0.282 -30.681 1.00 97.38 771 ASP A N 1
ATOM 6117 C CA . ASP A 1 771 ? -0.495 -1.383 -30.322 1.00 97.38 771 ASP A CA 1
ATOM 6118 C C . ASP A 1 771 ? -0.046 -1.998 -28.994 1.00 97.38 771 ASP A C 1
ATOM 6120 O O . ASP A 1 771 ? 1.153 -2.099 -28.718 1.00 97.38 771 ASP A O 1
ATOM 6124 N N . LEU A 1 772 ? -1.003 -2.418 -28.165 1.00 98.12 772 LEU A N 1
ATOM 6125 C CA . LEU A 1 772 ? -0.711 -3.185 -26.957 1.00 98.12 772 LEU A CA 1
ATOM 6126 C C . LEU A 1 772 ? -0.237 -4.584 -27.369 1.00 98.12 772 LEU A C 1
ATOM 6128 O O . LEU A 1 772 ? -1.045 -5.410 -27.790 1.00 98.12 772 LEU A O 1
ATOM 6132 N N . ALA A 1 773 ? 1.071 -4.820 -27.277 1.00 97.25 773 ALA A N 1
ATOM 6133 C CA . ALA A 1 773 ? 1.713 -6.035 -27.763 1.00 97.25 773 ALA A CA 1
ATOM 6134 C C . ALA A 1 773 ? 1.620 -7.176 -26.749 1.00 97.25 773 ALA A C 1
ATOM 6136 O O . ALA A 1 773 ? 1.336 -8.306 -27.128 1.00 97.25 773 ALA A O 1
ATOM 6137 N N . GLU A 1 774 ? 1.840 -6.880 -25.466 1.00 98.19 774 GLU A N 1
ATOM 6138 C CA . GLU A 1 774 ? 1.852 -7.894 -24.412 1.00 98.19 774 GLU A CA 1
ATOM 6139 C C . GLU A 1 774 ? 1.428 -7.303 -23.061 1.00 98.19 774 GLU A C 1
ATOM 6141 O O . GLU A 1 774 ? 1.671 -6.125 -22.769 1.00 98.19 774 GLU A O 1
ATOM 6146 N N . VAL A 1 775 ? 0.809 -8.141 -22.227 1.00 98.06 775 VAL A N 1
ATOM 6147 C CA . VAL A 1 775 ? 0.372 -7.804 -20.869 1.00 98.06 775 VAL A CA 1
ATOM 6148 C C . VAL A 1 775 ? 0.830 -8.892 -19.904 1.00 98.06 775 VAL A C 1
ATOM 6150 O O . VAL A 1 775 ? 0.567 -10.072 -20.116 1.00 98.06 775 VAL A O 1
ATOM 6153 N N . PHE A 1 776 ? 1.458 -8.495 -18.796 1.00 97.69 776 PHE A N 1
ATOM 6154 C CA . PHE A 1 776 ? 1.804 -9.420 -17.714 1.00 97.69 776 PHE A CA 1
ATOM 6155 C C . PHE A 1 776 ? 0.938 -9.134 -16.497 1.00 97.69 776 PHE A C 1
ATOM 6157 O O . PHE A 1 776 ? 0.972 -8.040 -15.934 1.00 97.69 776 PHE A O 1
ATOM 6164 N N . GLU A 1 777 ? 0.185 -10.142 -16.068 1.00 95.38 777 GLU A N 1
ATOM 6165 C CA . GLU A 1 777 ? -0.715 -10.062 -14.922 1.00 95.38 777 GLU A CA 1
ATOM 6166 C C . GLU A 1 777 ? -0.668 -11.345 -14.082 1.00 95.38 777 GLU A C 1
ATOM 6168 O O . GLU A 1 777 ? -0.452 -12.449 -14.584 1.00 95.38 777 GLU A O 1
ATOM 6173 N N . SER A 1 778 ? -0.854 -11.203 -12.769 1.00 95.00 778 SER A N 1
ATOM 6174 C CA . SER A 1 778 ? -0.804 -12.314 -11.813 1.00 95.00 778 SER A CA 1
ATOM 6175 C C . SER A 1 778 ? -1.942 -12.185 -10.807 1.00 95.00 778 SER A C 1
ATOM 6177 O O . SER A 1 778 ? -1.749 -11.855 -9.646 1.00 95.00 778 SER A O 1
ATOM 6179 N N . TYR A 1 779 ? -3.161 -12.460 -11.261 1.00 95.31 779 TYR A N 1
ATOM 6180 C CA . TYR A 1 779 ? -4.365 -12.390 -10.428 1.00 95.31 779 TYR A CA 1
ATOM 6181 C C . TYR A 1 779 ? -4.494 -13.576 -9.464 1.00 95.31 779 TYR A C 1
ATOM 6183 O O . TYR A 1 779 ? -4.013 -14.672 -9.792 1.00 95.31 779 TYR A O 1
ATOM 6191 N N . PRO A 1 780 ? -5.171 -13.431 -8.313 1.00 95.88 780 PRO A N 1
ATOM 6192 C CA . PRO A 1 780 ? -5.576 -14.544 -7.463 1.00 95.88 780 PRO A CA 1
ATOM 6193 C C . PRO A 1 780 ? -6.306 -15.635 -8.256 1.00 95.88 780 PRO A C 1
ATOM 6195 O O . PRO A 1 780 ? -7.261 -15.362 -8.988 1.00 95.88 780 PRO A O 1
ATOM 6198 N N . THR A 1 781 ? -5.855 -16.887 -8.120 1.00 95.25 781 THR A N 1
ATOM 6199 C CA . THR A 1 781 ? -6.341 -18.017 -8.937 1.00 95.25 781 THR A CA 1
ATOM 6200 C C . THR A 1 781 ? -6.698 -19.247 -8.112 1.00 95.25 781 THR A C 1
ATOM 6202 O O . THR A 1 781 ? -5.929 -19.704 -7.269 1.00 95.25 781 THR A O 1
ATOM 6205 N N . LEU A 1 782 ? -7.855 -19.843 -8.403 1.00 92.44 782 LEU A N 1
ATOM 6206 C CA . LEU A 1 782 ? -8.301 -21.120 -7.849 1.00 92.44 782 LEU A CA 1
ATOM 6207 C C . LEU A 1 782 ? -8.636 -22.087 -8.991 1.00 92.44 782 LEU A C 1
ATOM 6209 O O . LEU A 1 782 ? -9.766 -22.141 -9.478 1.00 92.44 782 LEU A O 1
ATOM 6213 N N . GLY A 1 783 ? -7.637 -22.851 -9.435 1.00 88.81 783 GLY A N 1
ATOM 6214 C CA . GLY A 1 783 ? -7.767 -23.674 -10.639 1.00 88.81 783 GLY A CA 1
ATOM 6215 C C . GLY A 1 783 ? -8.039 -22.783 -11.862 1.00 88.81 783 GLY A C 1
ATOM 6216 O O . GLY A 1 783 ? -7.239 -21.885 -12.108 1.00 88.81 783 GLY A O 1
ATOM 6217 N N . PRO A 1 784 ? -9.138 -22.987 -12.613 1.00 90.56 784 PRO A N 1
ATOM 6218 C CA . PRO A 1 784 ? -9.494 -22.139 -13.753 1.00 90.56 784 PRO A CA 1
ATOM 6219 C C . PRO A 1 784 ? -10.174 -20.814 -13.360 1.00 90.56 784 PRO A C 1
ATOM 6221 O O . PRO A 1 784 ? -10.401 -19.977 -14.228 1.00 90.56 784 PRO A O 1
ATOM 6224 N N . LEU A 1 785 ? -10.559 -20.628 -12.090 1.00 92.19 785 LEU A N 1
ATOM 6225 C CA . LEU A 1 785 ? -11.199 -19.395 -11.635 1.00 92.19 785 LEU A CA 1
ATOM 6226 C C . LEU A 1 785 ? -10.136 -18.334 -11.344 1.00 92.19 785 LEU A C 1
ATOM 6228 O O . LEU A 1 785 ? -9.290 -18.533 -10.472 1.00 92.19 785 LEU A O 1
ATOM 6232 N N . THR A 1 786 ? -10.245 -17.190 -12.010 1.00 93.31 786 THR A N 1
ATOM 6233 C CA . THR A 1 786 ? -9.362 -16.036 -11.824 1.00 93.31 786 THR A CA 1
ATOM 6234 C C . THR A 1 786 ? -10.171 -14.851 -11.312 1.00 93.31 786 THR A C 1
ATOM 6236 O O . THR A 1 786 ? -11.254 -14.574 -11.827 1.00 93.31 786 THR A O 1
ATOM 6239 N N . ILE A 1 787 ? -9.664 -14.156 -10.295 1.00 94.00 787 ILE A N 1
ATOM 6240 C CA . ILE A 1 787 ? -10.314 -12.978 -9.709 1.00 94.00 787 ILE A CA 1
ATOM 6241 C C . ILE A 1 787 ? -9.441 -11.765 -10.004 1.00 94.00 787 ILE A C 1
ATOM 6243 O O . ILE A 1 787 ? -8.360 -11.656 -9.445 1.00 94.00 787 ILE A O 1
ATOM 6247 N N . ASN A 1 788 ? -9.907 -10.860 -10.865 1.00 94.56 788 ASN A N 1
ATOM 6248 C CA . ASN A 1 788 ? -9.190 -9.620 -11.154 1.00 94.56 788 ASN A CA 1
ATOM 6249 C C . ASN A 1 788 ? -9.296 -8.657 -9.960 1.00 94.56 788 ASN A C 1
ATOM 6251 O O . ASN A 1 788 ? -10.361 -8.095 -9.699 1.00 94.56 788 ASN A O 1
ATOM 6255 N N . ASP A 1 789 ? -8.185 -8.467 -9.258 1.00 94.62 789 ASP A N 1
ATOM 6256 C CA . ASP A 1 789 ? -8.031 -7.591 -8.100 1.00 94.62 789 ASP A CA 1
ATOM 6257 C C . ASP A 1 789 ? -7.379 -6.237 -8.420 1.00 94.62 789 ASP A C 1
ATOM 6259 O O . ASP A 1 789 ? -7.119 -5.454 -7.512 1.00 94.62 789 ASP A O 1
ATOM 6263 N N . GLN A 1 790 ? -7.223 -5.871 -9.699 1.00 93.94 790 GLN A N 1
ATOM 6264 C CA . GLN A 1 790 ? -6.721 -4.544 -10.107 1.00 93.94 790 GLN A CA 1
ATOM 6265 C C . GLN A 1 790 ? -7.654 -3.388 -9.716 1.00 93.94 790 GLN A C 1
ATOM 6267 O O . GLN A 1 790 ? -7.264 -2.224 -9.762 1.00 93.94 790 GLN A O 1
ATOM 6272 N N . PHE A 1 791 ? -8.897 -3.692 -9.333 1.00 93.25 791 PHE A N 1
ATOM 6273 C CA . PHE A 1 791 ? -9.844 -2.718 -8.783 1.00 93.25 791 PHE A CA 1
ATOM 6274 C C . PHE A 1 791 ? -9.642 -2.449 -7.286 1.00 93.25 791 PHE A C 1
ATOM 6276 O O . PHE A 1 791 ? -10.341 -1.604 -6.723 1.00 93.25 791 PHE A O 1
ATOM 6283 N N . ALA A 1 792 ? -8.733 -3.169 -6.630 1.00 93.69 792 ALA A N 1
ATOM 6284 C CA . ALA A 1 792 ? -8.324 -2.861 -5.273 1.00 93.69 792 ALA A CA 1
ATOM 6285 C C . ALA A 1 792 ? -7.565 -1.531 -5.198 1.00 93.69 792 ALA A C 1
ATOM 6287 O O . ALA A 1 792 ? -7.177 -0.932 -6.202 1.00 93.69 792 ALA A O 1
ATOM 6288 N N . GLU A 1 793 ? -7.356 -1.072 -3.970 1.00 91.56 793 GLU A N 1
ATOM 6289 C CA . GLU A 1 793 ? -6.444 0.021 -3.673 1.00 91.56 793 GLU A CA 1
ATOM 6290 C C . GLU A 1 793 ? -5.080 -0.216 -4.325 1.00 91.56 793 GLU A C 1
ATOM 6292 O O . GLU A 1 793 ? -4.554 -1.320 -4.273 1.00 91.56 793 GLU A O 1
ATOM 6297 N N . GLU A 1 794 ? -4.476 0.823 -4.902 1.00 88.94 794 GLU A N 1
ATOM 6298 C CA . GLU A 1 794 ? -3.250 0.709 -5.698 1.00 88.94 794 GLU A CA 1
ATOM 6299 C C . GLU A 1 794 ? -2.123 0.006 -4.932 1.00 88.94 794 GLU A C 1
ATOM 6301 O O . GLU A 1 794 ? -1.478 -0.895 -5.464 1.00 88.94 794 GLU A O 1
ATOM 6306 N N . ALA A 1 795 ? -1.943 0.355 -3.652 1.00 86.94 795 ALA A N 1
ATOM 6307 C CA . ALA A 1 795 ? -0.960 -0.252 -2.753 1.00 86.94 795 ALA A CA 1
ATOM 6308 C C . ALA A 1 795 ? -1.149 -1.770 -2.542 1.00 86.94 795 ALA A C 1
ATOM 6310 O O . ALA A 1 795 ? -0.234 -2.427 -2.048 1.00 86.94 795 ALA A O 1
ATOM 6311 N N . PHE A 1 796 ? -2.317 -2.321 -2.882 1.00 91.56 796 PHE A N 1
ATOM 6312 C CA . PHE A 1 796 ? -2.629 -3.742 -2.768 1.00 91.56 796 PHE A CA 1
ATOM 6313 C C . PHE A 1 796 ? -2.049 -4.575 -3.915 1.00 91.56 796 PHE A C 1
ATOM 6315 O O . PHE A 1 796 ? -1.736 -5.737 -3.688 1.00 91.56 796 PHE A O 1
ATOM 6322 N N . THR A 1 797 ? -1.887 -4.007 -5.116 1.00 92.06 797 THR A N 1
ATOM 6323 C CA . THR A 1 797 ? -1.416 -4.750 -6.303 1.00 92.06 797 THR A CA 1
ATOM 6324 C C . THR A 1 797 ? -0.048 -4.291 -6.800 1.00 92.06 797 THR A C 1
ATOM 6326 O O . THR A 1 797 ? 0.718 -5.089 -7.338 1.00 92.06 797 THR A O 1
ATOM 6329 N N . ILE A 1 798 ? 0.308 -3.023 -6.580 1.00 91.31 798 ILE A N 1
ATOM 6330 C CA . ILE A 1 798 ? 1.523 -2.396 -7.120 1.00 91.31 798 ILE A CA 1
ATOM 6331 C C . ILE A 1 798 ? 2.828 -3.087 -6.696 1.00 91.31 798 ILE A C 1
ATOM 6333 O O . ILE A 1 798 ? 3.779 -3.128 -7.478 1.00 91.31 798 ILE A O 1
ATOM 6337 N N . TYR A 1 799 ? 2.917 -3.615 -5.472 1.00 91.31 799 TYR A N 1
ATOM 6338 C CA . TYR A 1 799 ? 4.197 -4.077 -4.928 1.00 91.31 799 TYR A CA 1
ATOM 6339 C C . TYR A 1 799 ? 4.542 -5.507 -5.351 1.00 91.31 799 TYR A C 1
ATOM 6341 O O . TYR A 1 799 ? 5.679 -5.749 -5.758 1.00 91.31 799 TYR A O 1
ATOM 6349 N N . ASP A 1 800 ? 3.590 -6.438 -5.292 1.00 92.75 800 ASP A N 1
ATOM 6350 C CA . ASP A 1 800 ? 3.809 -7.879 -5.478 1.00 92.75 800 ASP A CA 1
ATOM 6351 C C . ASP A 1 800 ? 3.270 -8.472 -6.785 1.00 92.75 800 ASP A C 1
ATOM 6353 O O . ASP A 1 800 ? 3.769 -9.512 -7.217 1.00 92.75 800 ASP A O 1
ATOM 6357 N N . HIS A 1 801 ? 2.294 -7.838 -7.437 1.00 94.38 801 HIS A N 1
ATOM 6358 C CA . HIS A 1 801 ? 1.708 -8.350 -8.683 1.00 94.38 801 HIS A CA 1
ATOM 6359 C C . HIS A 1 801 ? 1.117 -7.241 -9.560 1.00 94.38 801 HIS A C 1
ATOM 6361 O O . HIS A 1 801 ? -0.045 -7.280 -9.978 1.00 94.38 801 HIS A O 1
ATOM 6367 N N . ALA A 1 802 ? 1.938 -6.233 -9.851 1.00 94.44 802 ALA A N 1
ATOM 6368 C CA . ALA A 1 802 ? 1.532 -5.115 -10.690 1.00 94.44 802 ALA A CA 1
ATOM 6369 C C . ALA A 1 802 ? 1.229 -5.573 -12.123 1.00 94.44 802 ALA A C 1
ATOM 6371 O O . ALA A 1 802 ? 1.990 -6.341 -12.708 1.00 94.44 802 ALA A O 1
ATOM 6372 N N . LYS A 1 803 ? 0.156 -5.056 -12.725 1.00 95.56 803 LYS A N 1
ATOM 6373 C CA . LYS A 1 803 ? -0.113 -5.287 -14.146 1.00 95.56 803 LYS A CA 1
ATOM 6374 C C . LYS A 1 803 ? 0.868 -4.479 -15.002 1.00 95.56 803 LYS A C 1
ATOM 6376 O O . LYS A 1 803 ? 0.971 -3.266 -14.827 1.00 95.56 803 LYS A O 1
ATOM 6381 N N . VAL A 1 804 ? 1.580 -5.158 -15.901 1.00 97.38 804 VAL A N 1
ATOM 6382 C CA . VAL A 1 804 ? 2.591 -4.568 -16.796 1.00 97.38 804 VAL A CA 1
ATOM 6383 C C . VAL A 1 804 ? 2.058 -4.534 -18.221 1.00 97.38 804 VAL A C 1
ATOM 6385 O O . VAL A 1 804 ? 1.475 -5.519 -18.673 1.00 97.38 804 VAL A O 1
ATOM 6388 N N . PHE A 1 805 ? 2.323 -3.445 -18.942 1.00 98.00 805 PHE A N 1
ATOM 6389 C CA . PHE A 1 805 ? 1.963 -3.292 -20.351 1.00 98.00 805 PHE A CA 1
ATOM 6390 C C . PHE A 1 805 ? 3.202 -3.025 -21.198 1.00 98.00 805 PHE A C 1
ATOM 6392 O O . PHE A 1 805 ? 4.061 -2.218 -20.828 1.00 98.00 805 PHE A O 1
ATOM 6399 N N . ILE A 1 806 ? 3.257 -3.676 -22.357 1.00 98.38 806 ILE A N 1
ATOM 6400 C CA . ILE A 1 806 ? 4.250 -3.419 -23.394 1.00 98.38 806 ILE A CA 1
ATOM 6401 C C . ILE A 1 806 ? 3.511 -3.004 -24.659 1.00 98.38 806 ILE A C 1
ATOM 6403 O O . ILE A 1 806 ? 2.755 -3.788 -25.232 1.00 98.38 806 ILE A O 1
ATOM 6407 N N . PHE A 1 807 ? 3.752 -1.778 -25.107 1.00 98.44 807 PHE A N 1
ATOM 6408 C CA . PHE A 1 807 ? 3.239 -1.276 -26.375 1.00 98.44 807 PHE A CA 1
ATOM 6409 C C . PHE A 1 807 ? 4.333 -1.315 -27.434 1.00 98.44 807 PHE A C 1
ATOM 6411 O O . PHE A 1 807 ? 5.486 -1.006 -27.135 1.00 98.44 807 PHE A O 1
ATOM 6418 N N . GLN A 1 808 ? 3.967 -1.653 -28.666 1.00 98.12 808 GLN A N 1
ATOM 6419 C CA . GLN A 1 808 ? 4.859 -1.690 -29.822 1.00 98.12 808 GLN A CA 1
ATOM 6420 C C . GLN A 1 808 ? 4.423 -0.656 -30.860 1.00 98.12 808 GLN A C 1
ATOM 6422 O O . GLN A 1 808 ? 3.235 -0.532 -31.167 1.00 98.12 808 GLN A O 1
ATOM 6427 N N . LYS A 1 809 ? 5.387 0.078 -31.416 1.00 97.25 809 LYS A N 1
ATOM 6428 C CA . LYS A 1 809 ? 5.152 1.048 -32.484 1.00 97.25 809 LYS A CA 1
ATOM 6429 C C . LYS A 1 809 ? 4.686 0.345 -33.761 1.00 97.25 809 LYS A C 1
ATOM 6431 O O . LYS A 1 809 ? 5.282 -0.639 -34.200 1.00 97.25 809 LYS A O 1
ATOM 6436 N N . ARG A 1 810 ? 3.642 0.878 -34.396 1.00 95.50 810 ARG A N 1
ATOM 6437 C CA . ARG A 1 810 ? 3.153 0.402 -35.693 1.00 95.50 810 ARG A CA 1
ATOM 6438 C C . ARG A 1 810 ? 4.000 0.932 -36.842 1.00 95.50 810 ARG A C 1
ATOM 6440 O O . ARG A 1 810 ? 4.464 2.068 -36.833 1.00 95.50 810 ARG A O 1
ATOM 6447 N N . ALA A 1 811 ? 4.081 0.144 -37.911 1.00 92.25 811 ALA A N 1
ATOM 6448 C CA . ALA A 1 811 ? 4.773 0.533 -39.141 1.00 92.25 811 ALA A CA 1
ATOM 6449 C C . ALA A 1 811 ? 4.163 1.766 -39.842 1.00 92.25 811 ALA A C 1
ATOM 6451 O O . ALA A 1 811 ? 4.828 2.389 -40.665 1.00 92.25 811 ALA A O 1
ATOM 6452 N N . ASN A 1 812 ? 2.905 2.110 -39.546 1.00 92.62 812 ASN A N 1
ATOM 6453 C CA . ASN A 1 812 ? 2.208 3.284 -40.077 1.00 92.62 812 ASN A CA 1
ATOM 6454 C C . ASN A 1 812 ? 2.158 4.462 -39.086 1.00 92.62 812 ASN A C 1
ATOM 6456 O O . ASN A 1 812 ? 1.270 5.305 -39.206 1.00 92.62 812 ASN A O 1
ATOM 6460 N N . TYR A 1 813 ? 3.056 4.499 -38.097 1.00 95.75 813 TYR A N 1
ATOM 6461 C CA . TYR A 1 813 ? 3.200 5.634 -37.190 1.00 95.75 813 TYR A CA 1
ATOM 6462 C C . TYR A 1 813 ? 3.388 6.946 -37.971 1.00 95.75 813 TYR A C 1
ATOM 6464 O O . TYR A 1 813 ? 4.229 7.023 -38.868 1.00 95.75 813 TYR A O 1
ATOM 6472 N N . ASP A 1 814 ? 2.607 7.968 -37.615 1.00 96.56 814 ASP A N 1
ATOM 6473 C CA . ASP A 1 814 ? 2.668 9.300 -38.218 1.00 96.56 814 ASP A CA 1
ATOM 6474 C C . ASP A 1 814 ? 2.988 10.352 -37.138 1.00 96.56 814 ASP A C 1
ATOM 6476 O O . ASP A 1 814 ? 2.117 10.669 -36.314 1.00 96.56 814 ASP A O 1
ATOM 6480 N N . PRO A 1 815 ? 4.210 10.923 -37.131 1.00 95.62 815 PRO A N 1
ATOM 6481 C CA . PRO A 1 815 ? 4.598 11.927 -36.143 1.00 95.62 815 PRO A CA 1
ATOM 6482 C C . PRO A 1 815 ? 3.759 13.208 -36.244 1.00 95.62 815 PRO A C 1
ATOM 6484 O O . PRO A 1 815 ? 3.521 13.863 -35.227 1.00 95.62 815 PRO A O 1
ATOM 6487 N N . LEU A 1 816 ? 3.257 13.565 -37.435 1.00 97.00 816 LEU A N 1
ATOM 6488 C CA . LEU A 1 816 ? 2.415 14.752 -37.615 1.00 97.00 816 LEU A CA 1
ATOM 6489 C C . LEU A 1 816 ? 1.032 14.546 -36.996 1.00 97.00 816 LEU A C 1
ATOM 6491 O O . LEU A 1 816 ? 0.505 15.462 -36.363 1.00 97.00 816 LEU A O 1
ATOM 6495 N N . HIS A 1 817 ? 0.464 13.345 -37.130 1.00 97.06 817 HIS A N 1
ATOM 6496 C CA . HIS A 1 817 ? -0.795 12.993 -36.477 1.00 97.06 817 HIS A CA 1
ATOM 6497 C C . HIS A 1 817 ? -0.670 13.044 -34.950 1.00 97.06 817 HIS A C 1
ATOM 6499 O O . HIS A 1 817 ? -1.499 13.667 -34.286 1.00 97.06 817 HIS A O 1
ATOM 6505 N N . VAL A 1 818 ? 0.392 12.453 -34.393 1.00 97.19 818 VAL A N 1
ATOM 6506 C CA . VAL A 1 818 ? 0.657 12.461 -32.945 1.00 97.19 818 VAL A CA 1
ATOM 6507 C C . VAL A 1 818 ? 0.845 13.884 -32.420 1.00 97.19 818 VAL A C 1
ATOM 6509 O O . VAL A 1 818 ? 0.236 14.252 -31.413 1.00 97.19 818 VAL A O 1
ATOM 6512 N N . ALA A 1 819 ? 1.636 14.705 -33.117 1.00 96.50 819 ALA A N 1
ATOM 6513 C CA . ALA A 1 819 ? 1.845 16.103 -32.752 1.00 96.50 819 ALA A CA 1
ATOM 6514 C C . ALA A 1 819 ? 0.542 16.916 -32.803 1.00 96.50 819 ALA A C 1
ATOM 6516 O O . ALA A 1 819 ? 0.291 17.718 -31.904 1.00 96.50 819 ALA A O 1
ATOM 6517 N N . ALA A 1 820 ? -0.313 16.689 -33.806 1.00 97.44 820 ALA A N 1
ATOM 6518 C CA . ALA A 1 820 ? -1.615 17.344 -33.903 1.00 97.44 820 ALA A CA 1
ATOM 6519 C C . ALA A 1 820 ? -2.568 16.919 -32.773 1.00 97.44 820 ALA A C 1
ATOM 6521 O O . ALA A 1 820 ? -3.250 17.768 -32.201 1.00 97.44 820 ALA A O 1
ATOM 6522 N N . LEU A 1 821 ? -2.598 15.627 -32.431 1.00 97.06 821 LEU A N 1
ATOM 6523 C CA . LEU A 1 821 ? -3.477 15.083 -31.395 1.00 97.06 821 LEU A CA 1
ATOM 6524 C C . LEU A 1 821 ? -3.101 15.600 -30.000 1.00 97.06 821 LEU A C 1
ATOM 6526 O O . LEU A 1 821 ? -3.951 16.128 -29.287 1.00 97.06 821 LEU A O 1
ATOM 6530 N N . LEU A 1 822 ? -1.826 15.486 -29.617 1.00 97.50 822 LEU A N 1
ATOM 6531 C CA . LEU A 1 822 ? -1.356 15.937 -28.303 1.00 97.50 822 LEU A CA 1
ATOM 6532 C C . LEU A 1 822 ? -1.251 17.468 -28.216 1.00 97.50 822 LEU A C 1
ATOM 6534 O O . LEU A 1 822 ? -1.489 18.039 -27.154 1.00 97.50 822 LEU A O 1
ATOM 6538 N N . GLY A 1 823 ? -0.944 18.143 -29.327 1.00 97.06 823 GLY A N 1
ATOM 6539 C CA . GLY A 1 823 ? -0.881 19.605 -29.408 1.00 97.06 823 GLY A CA 1
ATOM 6540 C C . GLY A 1 823 ? -2.242 20.303 -29.370 1.00 97.06 823 GLY A C 1
ATOM 6541 O O . GLY A 1 823 ? -2.291 21.509 -29.144 1.00 97.06 823 GLY A O 1
ATOM 6542 N N . ALA A 1 824 ? -3.346 19.569 -29.550 1.00 96.62 824 ALA A N 1
ATOM 6543 C CA . ALA A 1 824 ? -4.701 20.101 -29.392 1.00 96.62 824 ALA A CA 1
ATOM 6544 C C . ALA A 1 824 ? -5.089 20.351 -27.921 1.00 96.62 824 ALA A C 1
ATOM 6546 O O . ALA A 1 824 ? -6.096 21.010 -27.656 1.00 96.62 824 ALA A O 1
ATOM 6547 N N . VAL A 1 825 ? -4.318 19.823 -26.965 1.00 96.00 825 VAL A N 1
ATOM 6548 C CA . VAL A 1 825 ? -4.563 20.022 -25.534 1.00 96.00 825 VAL A CA 1
ATOM 6549 C C . VAL A 1 825 ? -4.196 21.451 -25.136 1.00 96.00 825 VAL A C 1
ATOM 6551 O O . VAL A 1 825 ? -3.055 21.880 -25.299 1.00 96.00 825 VAL A O 1
ATOM 6554 N N . ASP A 1 826 ? -5.152 22.183 -24.563 1.00 94.19 826 ASP A N 1
ATOM 6555 C CA . ASP A 1 826 ? -4.910 23.544 -24.085 1.00 94.19 826 ASP A CA 1
ATOM 6556 C C . ASP A 1 826 ? -4.128 23.545 -22.762 1.00 94.19 826 ASP A C 1
ATOM 6558 O O . ASP A 1 826 ? -4.671 23.349 -21.673 1.00 94.19 826 ASP A O 1
ATOM 6562 N N . LEU A 1 827 ? -2.822 23.786 -22.867 1.00 94.81 827 LEU A N 1
ATOM 6563 C CA . LEU A 1 827 ? -1.903 23.836 -21.731 1.00 94.81 827 LEU A CA 1
ATOM 6564 C C . LEU A 1 827 ? -1.941 25.170 -20.966 1.00 94.81 827 LEU A C 1
ATOM 6566 O O . LEU A 1 827 ? -1.315 25.283 -19.913 1.00 94.81 827 LEU A O 1
ATOM 6570 N N . THR A 1 828 ? -2.665 26.186 -21.450 1.00 91.25 828 THR A N 1
ATOM 6571 C CA . THR A 1 828 ? -2.759 27.491 -20.768 1.00 91.25 828 THR A CA 1
ATOM 6572 C C . THR A 1 828 ? -3.659 27.448 -19.533 1.00 91.25 828 THR A C 1
ATOM 6574 O O . THR A 1 828 ? -3.522 28.278 -18.634 1.00 91.25 828 THR A O 1
ATOM 6577 N N . HIS A 1 829 ? -4.533 26.442 -19.455 1.00 86.44 829 HIS A N 1
ATOM 6578 C CA . HIS A 1 829 ? -5.465 26.221 -18.352 1.00 86.44 829 HIS A CA 1
ATOM 6579 C C . HIS A 1 829 ? -4.961 25.221 -17.298 1.00 86.44 829 HIS A C 1
ATOM 6581 O O . HIS A 1 829 ? -5.721 24.859 -16.400 1.00 86.44 829 HIS A O 1
ATOM 6587 N N . VAL A 1 830 ? -3.699 24.781 -17.371 1.00 92.25 830 VAL A N 1
ATOM 6588 C CA . VAL A 1 830 ? -3.115 23.859 -16.383 1.00 92.25 830 VAL A CA 1
ATOM 6589 C C . VAL A 1 830 ? -3.099 24.510 -15.002 1.00 92.25 830 VAL A C 1
ATOM 6591 O O . VAL A 1 830 ? -2.518 25.578 -14.800 1.00 92.25 830 VAL A O 1
ATOM 6594 N N . VAL A 1 831 ? -3.707 23.839 -14.023 1.00 90.12 831 VAL A N 1
ATOM 6595 C CA . VAL A 1 831 ? -3.760 24.310 -12.638 1.00 90.12 831 VAL A CA 1
ATOM 6596 C C . VAL A 1 831 ? -2.859 23.450 -11.767 1.00 90.12 831 VAL A C 1
ATOM 6598 O O . VAL A 1 831 ? -3.058 22.245 -11.613 1.00 90.12 831 VAL A O 1
ATOM 6601 N N . HIS A 1 832 ? -1.883 24.084 -11.123 1.00 89.38 832 HIS A N 1
ATOM 6602 C CA . HIS A 1 832 ? -1.035 23.396 -10.162 1.00 89.38 832 HIS A CA 1
ATOM 6603 C C . HIS A 1 832 ? -1.772 23.204 -8.829 1.00 89.38 832 HIS A C 1
ATOM 6605 O O . HIS A 1 832 ? -1.877 24.129 -8.024 1.00 89.38 832 HIS A O 1
ATOM 6611 N N . LEU A 1 833 ? -2.278 21.992 -8.596 1.00 88.56 833 LEU A N 1
ATOM 6612 C CA . LEU A 1 833 ? -3.035 21.627 -7.398 1.00 88.56 833 LEU A CA 1
ATOM 6613 C C . LEU A 1 833 ? -2.270 20.604 -6.562 1.00 88.56 833 LEU A C 1
ATOM 6615 O O . LEU A 1 833 ? -1.791 19.597 -7.090 1.00 88.56 833 LEU A O 1
ATOM 6619 N N . THR A 1 834 ? -2.225 20.807 -5.245 1.00 90.19 834 THR A N 1
ATOM 6620 C CA . THR A 1 834 ? -1.838 19.724 -4.332 1.00 90.19 834 THR A CA 1
ATOM 6621 C C . THR A 1 834 ? -2.921 18.634 -4.324 1.00 90.19 834 THR A C 1
ATOM 6623 O O . THR A 1 834 ? -4.093 18.923 -4.611 1.00 90.19 834 THR A O 1
ATOM 6626 N N . PRO A 1 835 ? -2.587 17.381 -3.958 1.00 87.38 835 PRO A N 1
ATOM 6627 C CA . PRO A 1 835 ? -3.561 16.289 -3.894 1.00 87.38 835 PRO A CA 1
ATOM 6628 C C . PRO A 1 835 ? -4.823 16.630 -3.085 1.00 87.38 835 PRO A C 1
ATOM 6630 O O . PRO A 1 835 ? -5.941 16.276 -3.465 1.00 87.38 835 PRO A O 1
ATOM 6633 N N . LYS A 1 836 ? -4.661 17.365 -1.980 1.00 88.81 836 LYS A N 1
ATOM 6634 C CA . LYS A 1 836 ? -5.772 17.796 -1.127 1.00 88.81 836 LYS A CA 1
ATOM 6635 C C . LYS A 1 836 ? -6.609 18.908 -1.757 1.00 88.81 836 LYS A C 1
ATOM 6637 O O . LYS A 1 836 ? -7.834 18.867 -1.664 1.00 88.81 836 LYS A O 1
ATOM 6642 N N . GLN A 1 837 ? -5.977 19.874 -2.428 1.00 90.25 837 GLN A N 1
ATOM 6643 C CA . GLN A 1 837 ? -6.678 20.965 -3.117 1.00 90.25 837 GLN A CA 1
ATOM 6644 C C . GLN A 1 837 ? -7.541 20.454 -4.278 1.00 90.25 837 GLN A C 1
ATOM 6646 O O . GLN A 1 837 ? -8.628 20.986 -4.509 1.00 90.25 837 GLN A O 1
ATOM 6651 N N . ALA A 1 838 ? -7.110 19.387 -4.957 1.00 86.75 838 ALA A N 1
ATOM 6652 C CA . ALA A 1 838 ? -7.814 18.792 -6.094 1.00 86.75 838 ALA A CA 1
ATOM 6653 C C . ALA A 1 838 ? -9.227 18.276 -5.767 1.00 86.75 838 ALA A C 1
ATOM 6655 O O . ALA A 1 838 ? -10.097 18.252 -6.640 1.00 86.75 838 ALA A O 1
ATOM 6656 N N . GLY A 1 839 ? -9.477 17.878 -4.514 1.00 81.25 839 GLY A N 1
ATOM 6657 C CA . GLY A 1 839 ? -10.807 17.464 -4.052 1.00 81.25 839 GLY A CA 1
ATOM 6658 C C . GLY A 1 839 ? -11.784 18.628 -3.858 1.00 81.25 839 GLY A C 1
ATOM 6659 O O . GLY A 1 839 ? -12.992 18.442 -3.970 1.00 81.25 839 GLY A O 1
ATOM 6660 N N . SER A 1 840 ? -11.268 19.827 -3.580 1.00 82.94 840 SER A N 1
ATOM 6661 C CA . SER A 1 840 ? -12.056 21.052 -3.381 1.00 82.94 840 SER A CA 1
ATOM 6662 C C . SER A 1 840 ? -12.070 21.981 -4.593 1.00 82.94 840 SER A C 1
ATOM 6664 O O . SER A 1 840 ? -12.753 23.005 -4.554 1.00 82.94 840 SER A O 1
ATOM 6666 N N . TYR A 1 841 ? -11.312 21.653 -5.642 1.00 83.94 841 TYR A N 1
ATOM 6667 C CA . TYR A 1 841 ? -11.285 22.431 -6.870 1.00 83.94 841 TYR A CA 1
ATOM 6668 C C . TYR A 1 841 ? -12.676 22.419 -7.507 1.00 83.94 841 TYR A C 1
ATOM 6670 O O . TYR A 1 841 ? -13.253 21.360 -7.760 1.00 83.94 841 TYR A O 1
ATOM 6678 N N . LYS A 1 842 ? -13.229 23.611 -7.714 1.00 74.94 842 LYS A N 1
ATOM 6679 C CA . LYS A 1 842 ? -14.513 23.818 -8.372 1.00 74.94 842 LYS A CA 1
ATOM 6680 C C . LYS A 1 842 ? -14.267 24.705 -9.571 1.00 74.94 842 LYS A C 1
ATOM 6682 O O . LYS A 1 842 ? -13.796 25.829 -9.408 1.00 74.94 842 LYS A O 1
ATOM 6687 N N . ASP A 1 843 ? -14.634 24.205 -10.739 1.00 68.94 843 ASP A N 1
ATOM 6688 C CA . ASP A 1 843 ? -14.899 25.083 -11.862 1.00 68.94 843 ASP A CA 1
ATOM 6689 C C . ASP A 1 843 ? -16.176 25.882 -11.547 1.00 68.94 843 ASP A C 1
ATOM 6691 O O . ASP A 1 843 ? -17.141 25.350 -10.987 1.00 68.94 843 ASP A O 1
ATOM 6695 N N . LEU A 1 844 ? -16.161 27.182 -11.830 1.00 72.81 844 LEU A N 1
ATOM 6696 C CA . LEU A 1 844 ? -17.279 28.084 -11.549 1.00 72.81 844 LEU A CA 1
ATOM 6697 C C . LEU A 1 844 ? -18.440 27.893 -12.538 1.00 72.81 844 LEU A C 1
ATOM 6699 O O . LEU A 1 844 ? -19.511 28.467 -12.339 1.00 72.81 844 LEU A O 1
ATOM 6703 N N . MET A 1 845 ? -18.251 27.079 -13.579 1.00 72.31 845 MET A N 1
ATOM 6704 C CA . MET A 1 845 ? -19.239 26.829 -14.623 1.00 72.31 845 MET A CA 1
ATOM 6705 C C . MET A 1 845 ? -19.984 25.503 -14.409 1.00 72.31 845 MET A C 1
ATOM 6707 O O . MET A 1 845 ? -19.390 24.455 -14.159 1.00 72.31 845 MET A O 1
ATOM 6711 N N . LEU A 1 846 ? -21.317 25.529 -14.540 1.00 70.06 846 LEU A N 1
ATOM 6712 C CA . LEU A 1 846 ? -22.110 24.300 -14.620 1.00 70.06 846 LEU A CA 1
ATOM 6713 C C . LEU A 1 846 ? -21.872 23.621 -15.978 1.00 70.06 846 LEU A C 1
ATOM 6715 O O . LEU A 1 846 ? -21.951 24.298 -17.006 1.00 70.06 846 LEU A O 1
ATOM 6719 N N . PRO A 1 847 ? -21.687 22.287 -16.017 1.00 76.38 847 PRO A N 1
ATOM 6720 C CA . PRO A 1 847 ? -21.772 21.537 -17.262 1.00 76.38 847 PRO A CA 1
ATOM 6721 C C . PRO A 1 847 ? -23.111 21.807 -17.955 1.00 76.38 847 PRO A C 1
ATOM 6723 O O . PRO A 1 847 ? -24.145 21.916 -17.288 1.00 76.38 847 PRO A O 1
ATOM 6726 N N . THR A 1 848 ? -23.104 21.877 -19.285 1.00 77.00 848 THR A N 1
ATOM 6727 C CA . THR A 1 848 ? -24.277 22.230 -20.107 1.00 77.00 848 THR A CA 1
ATOM 6728 C C . THR A 1 848 ? -25.509 21.378 -19.791 1.00 77.00 848 THR A C 1
ATOM 6730 O O . THR A 1 848 ? -26.617 21.903 -19.697 1.00 77.00 848 THR A O 1
ATOM 6733 N N . GLU A 1 8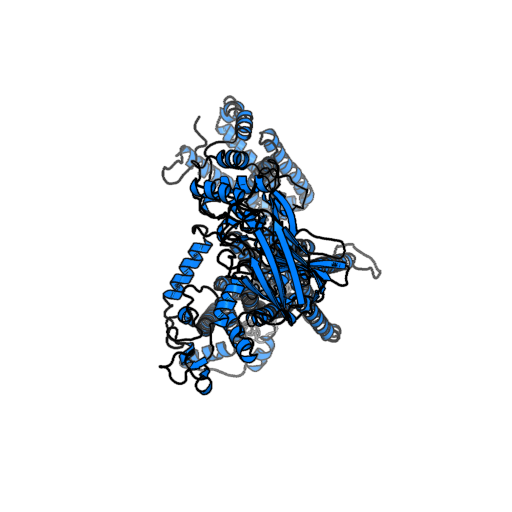49 ? -25.319 20.085 -19.531 1.00 74.56 849 GLU A N 1
ATOM 6734 C CA . GLU A 1 849 ? -26.391 19.170 -19.131 1.00 74.56 849 GLU A CA 1
ATOM 6735 C C . GLU A 1 849 ? -27.001 19.533 -17.764 1.00 74.56 849 GLU A C 1
ATOM 6737 O O . GLU A 1 849 ? -28.223 19.602 -17.618 1.00 74.56 849 GLU A O 1
ATOM 6742 N N . ARG A 1 850 ? -26.170 19.839 -16.756 1.00 73.00 850 ARG A N 1
ATOM 6743 C CA . ARG A 1 850 ? -26.651 20.232 -15.418 1.00 73.00 850 ARG A CA 1
ATOM 6744 C C . ARG A 1 850 ? -27.336 21.591 -15.430 1.00 73.00 850 ARG A C 1
ATOM 6746 O O . ARG A 1 850 ? -28.306 21.777 -14.697 1.00 73.00 850 ARG A O 1
ATOM 6753 N N . LEU A 1 851 ? -26.854 22.516 -16.257 1.00 79.75 851 LEU A N 1
ATOM 6754 C CA . LEU A 1 851 ? -27.492 23.814 -16.457 1.00 79.75 851 LEU A CA 1
ATOM 6755 C C . LEU A 1 851 ? -28.915 23.645 -17.011 1.00 79.75 851 LEU A C 1
ATOM 6757 O O . LEU A 1 851 ? -29.848 24.249 -16.487 1.00 79.75 851 LEU A O 1
ATOM 6761 N N . ALA A 1 852 ? -29.099 22.768 -18.003 1.00 82.06 852 ALA A N 1
ATOM 6762 C CA . ALA A 1 852 ? -30.417 22.479 -18.566 1.00 82.06 852 ALA A CA 1
ATOM 6763 C C . ALA A 1 852 ? -31.374 21.857 -17.529 1.00 82.06 852 ALA A C 1
ATOM 6765 O O . ALA A 1 852 ? -32.527 22.276 -17.421 1.00 82.06 852 ALA A O 1
ATOM 6766 N N . VAL A 1 853 ? -30.894 20.910 -16.711 1.00 76.00 853 VAL A N 1
ATOM 6767 C CA . VAL A 1 853 ? -31.686 20.311 -15.618 1.00 76.00 853 VAL A CA 1
ATOM 6768 C C . VAL A 1 853 ? -32.072 21.352 -14.564 1.00 76.00 853 VAL A C 1
ATOM 6770 O O . VAL A 1 853 ? -33.214 21.361 -14.107 1.00 76.00 853 VAL A O 1
ATOM 6773 N N . GLN A 1 854 ? -31.151 22.244 -14.188 1.00 77.94 854 GLN A N 1
ATOM 6774 C CA . GLN A 1 854 ? -31.434 23.323 -13.239 1.00 77.94 854 GLN A CA 1
ATOM 6775 C C . GLN A 1 854 ? -32.540 24.249 -13.767 1.00 77.94 854 GLN A C 1
ATOM 6777 O O . GLN A 1 854 ? -33.471 24.569 -13.031 1.00 77.94 854 GLN A O 1
ATOM 6782 N N . GLN A 1 855 ? -32.465 24.648 -15.039 1.00 81.06 855 GLN A N 1
ATOM 6783 C CA . GLN A 1 855 ? -33.454 25.527 -15.673 1.00 81.06 855 GLN A CA 1
ATOM 6784 C C . GLN A 1 855 ? -34.836 24.869 -15.799 1.00 81.06 855 GLN A C 1
ATOM 6786 O O . GLN A 1 855 ? -35.852 25.547 -15.666 1.00 81.06 855 GLN A O 1
ATOM 6791 N N . ALA A 1 856 ? -34.892 23.548 -15.987 1.00 80.88 856 ALA A N 1
ATOM 6792 C CA . ALA A 1 856 ? -36.146 22.795 -16.048 1.00 80.88 856 ALA A CA 1
ATOM 6793 C C . ALA A 1 856 ? -36.904 22.728 -14.703 1.00 80.88 856 ALA A C 1
ATOM 6795 O O . ALA A 1 856 ? -38.083 22.377 -14.688 1.00 80.88 856 ALA A O 1
ATOM 6796 N N . GLY A 1 857 ? -36.258 23.060 -13.578 1.00 73.69 857 GLY A N 1
ATOM 6797 C CA . GLY A 1 857 ? -36.859 23.050 -12.237 1.00 73.69 857 GLY A CA 1
ATOM 6798 C C . GLY A 1 857 ? -37.901 24.147 -11.972 1.00 73.69 857 GLY A C 1
ATOM 6799 O O . GLY A 1 857 ? -38.556 24.108 -10.929 1.00 73.69 857 GLY A O 1
ATOM 6800 N N . GLY A 1 858 ? -38.077 25.087 -12.907 1.00 78.88 858 GLY A N 1
ATOM 6801 C CA . GLY A 1 858 ? -39.000 26.215 -12.789 1.00 78.88 858 GLY A CA 1
ATOM 6802 C C . GLY A 1 858 ? -38.451 27.367 -11.945 1.00 78.88 858 GLY A C 1
ATOM 6803 O O . GLY A 1 858 ? -37.393 27.278 -11.317 1.00 78.88 858 GLY A O 1
ATOM 6804 N N . THR A 1 859 ? -39.172 28.484 -11.942 1.00 81.69 859 THR A N 1
ATOM 6805 C CA . THR A 1 859 ? -38.813 29.673 -11.153 1.00 81.69 859 THR A CA 1
ATOM 6806 C C . THR A 1 859 ? -39.370 29.604 -9.727 1.00 81.69 859 THR A C 1
ATOM 6808 O O . THR A 1 859 ? -40.301 28.854 -9.425 1.00 81.69 859 THR A O 1
ATOM 6811 N N . TRP A 1 860 ? -38.820 30.405 -8.807 1.00 76.12 860 TRP A N 1
ATOM 6812 C CA . TRP A 1 860 ? -39.295 30.444 -7.416 1.00 76.12 860 TRP A CA 1
ATOM 6813 C C . TRP A 1 860 ? -40.792 30.784 -7.313 1.00 76.12 860 TRP A C 1
ATOM 6815 O O . TRP A 1 860 ? -41.519 30.160 -6.541 1.00 76.12 860 TRP A O 1
ATOM 6825 N N . SER A 1 861 ? -41.263 31.726 -8.133 1.00 81.06 861 SER A N 1
ATOM 6826 C CA . SER A 1 861 ? -42.664 32.154 -8.202 1.00 81.06 861 SER A CA 1
ATOM 6827 C C . SER A 1 861 ? -43.607 31.078 -8.754 1.00 81.06 861 SER A C 1
ATOM 6829 O O . SER A 1 861 ? -44.777 31.049 -8.379 1.00 81.06 861 SER A O 1
ATOM 6831 N N . GLU A 1 862 ? -43.112 30.172 -9.602 1.00 80.56 862 GLU A N 1
ATOM 6832 C CA . GLU A 1 862 ? -43.867 29.007 -10.084 1.00 80.56 862 GLU A CA 1
ATOM 6833 C C . GLU A 1 862 ? -43.997 27.926 -9.002 1.00 80.56 862 GLU A C 1
ATOM 6835 O O . GLU A 1 862 ? -45.042 27.284 -8.872 1.00 80.56 862 GLU A O 1
ATOM 6840 N N . LEU A 1 863 ? -42.952 27.726 -8.192 1.00 78.25 863 LEU A N 1
ATOM 6841 C CA . LEU A 1 863 ? -42.942 26.718 -7.128 1.00 78.25 863 LEU A CA 1
ATOM 6842 C C . LEU A 1 863 ? -43.708 27.169 -5.873 1.00 78.25 863 LEU A C 1
ATOM 6844 O O . LEU A 1 863 ? -44.361 26.339 -5.223 1.00 78.25 863 LEU A O 1
ATOM 6848 N N . PHE A 1 864 ? -43.653 28.463 -5.545 1.00 81.75 864 PHE A N 1
ATOM 6849 C CA . PHE A 1 864 ? -44.245 29.066 -4.351 1.00 81.75 864 PHE A CA 1
ATOM 6850 C C . PHE A 1 864 ? -45.230 30.181 -4.719 1.00 81.75 864 PHE A C 1
ATOM 6852 O O . PHE A 1 864 ? -44.873 31.352 -4.804 1.00 81.75 864 PHE A O 1
ATOM 6859 N N . ASP A 1 865 ? -46.504 29.812 -4.871 1.00 84.06 865 ASP A N 1
ATOM 6860 C CA . ASP A 1 865 ? -47.579 30.765 -5.161 1.00 84.06 865 ASP A CA 1
ATOM 6861 C C . ASP A 1 865 ? -47.744 31.800 -4.032 1.00 84.06 865 ASP A C 1
ATOM 6863 O O . ASP A 1 865 ? -48.194 31.479 -2.925 1.00 84.06 865 ASP A O 1
ATOM 6867 N N . TYR A 1 866 ? -47.411 33.059 -4.319 1.00 83.25 866 TYR A N 1
ATOM 6868 C CA . TYR A 1 866 ? -47.549 34.181 -3.387 1.00 83.25 866 TYR A CA 1
ATOM 6869 C C . TYR A 1 866 ? -48.999 34.438 -2.949 1.00 83.25 866 TYR A C 1
ATOM 6871 O O . TYR A 1 866 ? -49.221 35.016 -1.885 1.00 83.25 866 TYR A O 1
ATOM 6879 N N . GLN A 1 867 ? -49.991 34.013 -3.737 1.00 88.50 867 GLN A N 1
ATOM 6880 C CA . GLN A 1 867 ? -51.413 34.198 -3.436 1.00 88.50 867 GLN A CA 1
ATOM 6881 C C . GLN A 1 867 ? -51.997 33.081 -2.563 1.00 88.50 867 GLN A C 1
ATOM 6883 O O . GLN A 1 867 ? -53.124 33.212 -2.075 1.00 88.50 867 GLN A O 1
ATOM 6888 N N . ALA A 1 868 ? -51.243 32.007 -2.309 1.00 86.75 868 ALA A N 1
ATOM 6889 C CA . ALA A 1 868 ? -51.685 30.933 -1.432 1.00 86.75 868 ALA A CA 1
ATOM 6890 C C . ALA A 1 868 ? -51.952 31.451 -0.005 1.00 86.75 868 ALA A C 1
ATOM 6892 O O . ALA A 1 868 ? -51.183 32.245 0.542 1.00 86.75 868 ALA A O 1
ATOM 6893 N N . LEU A 1 869 ? -53.025 30.969 0.635 1.00 89.62 869 LEU A N 1
ATOM 6894 C CA . LEU A 1 869 ? -53.485 31.453 1.948 1.00 89.62 869 LEU A CA 1
ATOM 6895 C C . LEU A 1 869 ? -52.387 31.434 3.022 1.00 89.62 869 LEU A C 1
ATOM 6897 O O . LEU A 1 869 ? -52.254 32.391 3.781 1.00 89.62 869 LEU A O 1
ATOM 6901 N N . GLN A 1 870 ? -51.580 30.373 3.071 1.00 86.12 870 GLN A N 1
ATOM 6902 C CA . GLN A 1 870 ? -50.480 30.235 4.028 1.00 86.12 870 GLN A CA 1
ATOM 6903 C C . GLN A 1 870 ? -49.318 31.209 3.784 1.00 86.12 870 GLN A C 1
ATOM 6905 O O . GLN A 1 870 ? -48.613 31.547 4.730 1.00 86.12 870 GLN A O 1
ATOM 6910 N N . ASN A 1 871 ? -49.139 31.670 2.542 1.00 84.62 871 ASN A N 1
ATOM 6911 C CA . ASN A 1 871 ? -48.108 32.637 2.164 1.00 84.62 871 ASN A CA 1
ATOM 6912 C C . ASN A 1 871 ? -48.610 34.077 2.362 1.00 84.62 871 ASN A C 1
ATOM 6914 O O . ASN A 1 871 ? -47.852 34.943 2.787 1.00 84.62 871 ASN A O 1
ATOM 6918 N N . ARG A 1 872 ? -49.910 34.320 2.133 1.00 88.50 872 ARG A N 1
ATOM 6919 C CA . ARG A 1 872 ? -50.570 35.618 2.352 1.00 88.50 872 ARG A CA 1
ATOM 6920 C C . ARG A 1 872 ? -50.788 35.945 3.832 1.00 88.50 872 ARG A C 1
ATOM 6922 O O . ARG A 1 872 ? -50.739 37.112 4.212 1.00 88.50 872 ARG A O 1
ATOM 6929 N N . TYR A 1 873 ? -51.047 34.934 4.663 1.00 90.75 873 TYR A N 1
ATOM 6930 C CA . TYR A 1 873 ? -51.311 35.089 6.095 1.00 90.75 873 TYR A CA 1
ATOM 6931 C C . TYR A 1 873 ? -50.268 34.317 6.925 1.00 90.75 873 TYR A C 1
ATOM 6933 O O . TYR A 1 873 ? -50.458 33.126 7.190 1.00 90.75 873 TYR A O 1
ATOM 6941 N N . PRO A 1 874 ? -49.197 34.979 7.409 1.00 84.38 874 PRO A N 1
ATOM 6942 C CA . PRO A 1 874 ? -48.076 34.316 8.088 1.00 84.38 874 PRO A CA 1
ATOM 6943 C C . PRO A 1 874 ? -48.470 33.477 9.310 1.00 84.38 874 PRO A C 1
ATOM 6945 O O . PRO A 1 874 ? -47.868 32.438 9.572 1.00 84.38 874 PRO A O 1
ATOM 6948 N N . LEU A 1 875 ? -49.516 33.886 10.040 1.00 87.31 875 LEU A N 1
ATOM 6949 C CA . LEU A 1 875 ? -50.035 33.130 11.185 1.00 87.31 875 LEU A CA 1
ATOM 6950 C C . LEU A 1 875 ? -50.553 31.741 10.774 1.00 87.31 875 LEU A C 1
ATOM 6952 O O . LEU A 1 875 ? -50.349 30.770 11.498 1.00 87.31 875 LEU A O 1
ATOM 6956 N N . ILE A 1 876 ? -51.188 31.633 9.601 1.00 90.50 876 ILE A N 1
ATOM 6957 C CA . ILE A 1 876 ? -51.657 30.351 9.060 1.00 90.50 876 ILE A CA 1
ATOM 6958 C C . ILE A 1 876 ? -50.452 29.470 8.721 1.00 90.50 876 ILE A C 1
ATOM 6960 O O . ILE A 1 876 ? -50.430 28.301 9.101 1.00 90.50 876 ILE A O 1
ATOM 6964 N N . GLY A 1 877 ? -49.422 30.032 8.079 1.00 88.81 877 GLY A N 1
ATOM 6965 C CA . GLY A 1 877 ? -48.168 29.327 7.798 1.00 88.81 877 GLY A CA 1
ATOM 6966 C C . GLY A 1 877 ? -47.480 28.802 9.064 1.00 88.81 877 GLY A C 1
ATOM 6967 O O . GLY A 1 877 ? -47.089 27.637 9.113 1.00 88.81 877 GLY A O 1
ATOM 6968 N N . LEU A 1 878 ? -47.414 29.618 10.120 1.00 89.31 878 LEU A N 1
ATOM 6969 C CA . LEU A 1 878 ? -46.860 29.235 11.422 1.00 89.31 878 LEU A CA 1
ATOM 6970 C C . LEU A 1 878 ? -47.609 28.044 12.039 1.00 89.31 878 LEU A C 1
ATOM 6972 O O . LEU A 1 878 ? -46.986 27.071 12.468 1.00 89.31 878 LEU A O 1
ATOM 6976 N N . VAL A 1 879 ? -48.943 28.114 12.082 1.00 92.38 879 VAL A N 1
ATOM 6977 C CA . VAL A 1 879 ? -49.783 27.046 12.642 1.00 92.38 879 VAL A CA 1
ATOM 6978 C C . VAL A 1 879 ? -49.633 25.763 11.827 1.00 92.38 879 VAL A C 1
ATOM 6980 O O . VAL A 1 879 ? -49.448 24.692 12.405 1.00 92.38 879 VAL A O 1
ATOM 6983 N N . LEU A 1 880 ? -49.651 25.858 10.494 1.00 92.00 880 LEU A N 1
ATOM 6984 C CA . LEU A 1 880 ? -49.442 24.712 9.609 1.00 92.00 880 LEU A CA 1
ATOM 6985 C C . LEU A 1 880 ? -48.069 24.071 9.825 1.00 92.00 880 LEU A C 1
ATOM 6987 O O . LEU A 1 880 ? -47.980 22.846 9.908 1.00 92.00 880 LEU A O 1
ATOM 6991 N N . TRP A 1 881 ? -47.012 24.870 9.973 1.00 91.44 881 TRP A N 1
ATOM 6992 C CA . TRP A 1 881 ? -45.671 24.360 10.253 1.00 91.44 881 TRP A CA 1
ATOM 6993 C C . TRP A 1 881 ? -45.609 23.635 11.599 1.00 91.44 881 TRP A C 1
ATOM 6995 O O . TRP A 1 881 ? -45.171 22.486 11.659 1.00 91.44 881 TRP A O 1
ATOM 7005 N N . TYR A 1 882 ? -46.129 24.253 12.665 1.00 93.25 882 TYR A N 1
ATOM 7006 C CA . TYR A 1 882 ? -46.164 23.647 13.997 1.00 93.25 882 TYR A CA 1
ATOM 7007 C C . TYR A 1 882 ? -46.954 22.327 14.022 1.00 93.25 882 TYR A C 1
ATOM 7009 O O . TYR A 1 882 ? -46.533 21.350 14.648 1.00 93.25 882 TYR A O 1
ATOM 7017 N N . LEU A 1 883 ? -48.087 22.266 13.317 1.00 94.00 883 LEU A N 1
ATOM 7018 C CA . LEU A 1 883 ? -48.872 21.038 13.186 1.00 94.00 883 LEU A CA 1
ATOM 7019 C C . LEU A 1 883 ? -48.133 19.977 12.367 1.00 94.00 883 LEU A C 1
ATOM 7021 O O . LEU A 1 883 ? -48.145 18.808 12.744 1.00 94.00 883 LEU A O 1
ATOM 7025 N N . THR A 1 884 ? -47.447 20.367 11.294 1.00 92.81 884 THR A N 1
ATOM 7026 C CA . THR A 1 884 ? -46.690 19.440 10.437 1.00 92.81 884 THR A CA 1
ATOM 7027 C C . THR A 1 884 ? -45.590 18.733 11.226 1.00 92.81 884 THR A C 1
ATOM 7029 O O . THR A 1 884 ? -45.512 17.503 11.207 1.00 92.81 884 THR A O 1
ATOM 7032 N N . ILE A 1 885 ? -44.782 19.479 11.987 1.00 93.31 885 ILE A N 1
ATOM 7033 C CA . ILE A 1 885 ? -43.710 18.899 12.813 1.00 93.31 885 ILE A CA 1
ATOM 7034 C C . ILE A 1 885 ? -44.262 18.023 13.946 1.00 93.31 885 ILE A C 1
ATOM 7036 O O . ILE A 1 885 ? -43.649 17.018 14.309 1.00 93.31 885 ILE A O 1
ATOM 7040 N N . PHE A 1 886 ? -45.432 18.370 14.493 1.00 94.06 886 PHE A N 1
ATOM 7041 C CA . PHE A 1 886 ? -46.103 17.567 15.512 1.00 94.06 886 PHE A CA 1
ATOM 7042 C C . PHE A 1 886 ? -46.603 16.238 14.940 1.00 94.06 886 PHE A C 1
ATOM 7044 O O . PHE A 1 886 ? -46.312 15.184 15.502 1.00 94.06 886 PHE A O 1
ATOM 7051 N N . VAL A 1 887 ? -47.300 16.276 13.800 1.00 94.62 887 VAL A N 1
ATOM 7052 C CA . VAL A 1 887 ? -47.804 15.085 13.101 1.00 94.62 887 VAL A CA 1
ATOM 7053 C C . VAL A 1 887 ? -46.652 14.164 12.700 1.00 94.62 887 VAL A C 1
ATOM 7055 O O . VAL A 1 887 ? -46.726 12.957 12.934 1.00 94.62 887 VAL A O 1
ATOM 7058 N N . LEU A 1 888 ? -45.554 14.721 12.179 1.00 93.75 888 LEU A N 1
ATOM 7059 C CA . LEU A 1 888 ? -44.335 13.959 11.899 1.00 93.75 888 LEU A CA 1
ATOM 7060 C C . LEU A 1 888 ? -43.775 13.296 13.153 1.00 93.75 888 LEU A C 1
ATOM 7062 O O . LEU A 1 888 ? -43.467 12.109 13.117 1.00 93.75 888 LEU A O 1
ATOM 7066 N N . GLY A 1 889 ? -43.686 14.024 14.269 1.00 94.56 889 GLY A N 1
ATOM 7067 C CA . GLY A 1 889 ? -43.244 13.459 15.543 1.00 94.56 889 GLY A CA 1
ATOM 7068 C C . GLY A 1 889 ? -44.125 12.304 16.021 1.00 94.56 889 GLY A C 1
ATOM 7069 O O . GLY A 1 889 ? -43.615 11.272 16.457 1.00 94.56 889 GLY A O 1
ATOM 7070 N N . LEU A 1 890 ? -45.442 12.434 15.866 1.00 93.38 890 LEU A N 1
ATOM 7071 C CA . LEU A 1 890 ? -46.423 11.405 16.212 1.00 93.38 890 LEU A CA 1
ATOM 7072 C C . LEU A 1 890 ? -46.206 10.107 15.425 1.00 93.38 890 LEU A C 1
ATOM 7074 O O . LEU A 1 890 ? -46.175 9.027 16.017 1.00 93.38 890 LEU A O 1
ATOM 7078 N N . PHE A 1 891 ? -46.009 10.205 14.109 1.00 95.31 891 PHE A N 1
ATOM 7079 C CA . PHE A 1 891 ? -45.736 9.040 13.262 1.00 95.31 891 PHE A CA 1
ATOM 7080 C C . PHE A 1 891 ? -44.304 8.512 13.400 1.00 95.31 891 PHE A C 1
ATOM 7082 O O . PHE A 1 891 ? -44.069 7.323 13.189 1.00 95.31 891 PHE A O 1
ATOM 7089 N N . ALA A 1 892 ? -43.355 9.352 13.809 1.00 95.12 892 ALA A N 1
ATOM 7090 C CA . ALA A 1 892 ? -41.970 8.970 14.053 1.00 95.12 892 ALA A CA 1
ATOM 7091 C C . ALA A 1 892 ? -41.765 8.254 15.400 1.00 95.12 892 ALA A C 1
ATOM 7093 O O . ALA A 1 892 ? -40.879 7.406 15.523 1.00 95.12 892 ALA A O 1
ATOM 7094 N N . TYR A 1 893 ? -42.583 8.542 16.416 1.00 94.19 893 TYR A N 1
ATOM 7095 C CA . TYR A 1 893 ? -42.409 7.981 17.758 1.00 94.19 893 TYR A CA 1
ATOM 7096 C C . TYR A 1 893 ? -42.351 6.438 17.808 1.00 94.19 893 TYR A C 1
ATOM 7098 O O . TYR A 1 893 ? -41.450 5.918 18.473 1.00 94.19 893 TYR A O 1
ATOM 7106 N N . PRO A 1 894 ? -43.205 5.675 17.087 1.00 93.75 894 PRO A N 1
ATOM 7107 C CA . PRO A 1 894 ? -43.109 4.215 16.997 1.00 93.75 894 PRO A CA 1
ATOM 7108 C C . PRO A 1 894 ? -41.741 3.685 16.544 1.00 93.75 894 PRO A C 1
ATOM 7110 O O . PRO A 1 894 ? -41.353 2.597 16.972 1.00 93.75 894 PRO A O 1
ATOM 7113 N N . PHE A 1 895 ? -41.009 4.439 15.717 1.00 90.75 895 PHE A N 1
ATOM 7114 C CA . PHE A 1 895 ? -39.643 4.107 15.307 1.00 90.75 895 PHE A CA 1
ATOM 7115 C C . PHE A 1 895 ? -38.653 4.373 16.440 1.00 90.75 895 PHE A C 1
ATOM 7117 O O . PHE A 1 895 ? -37.892 3.485 16.830 1.00 90.75 895 PHE A O 1
ATOM 7124 N N . VAL A 1 896 ? -38.701 5.582 17.009 1.00 91.12 896 VAL A N 1
ATOM 7125 C CA . VAL A 1 896 ? -37.769 6.033 18.054 1.00 91.12 896 VAL A CA 1
ATOM 7126 C C . VAL A 1 896 ? -37.829 5.121 19.275 1.00 91.12 896 VAL A C 1
ATOM 7128 O O . VAL A 1 896 ? -36.792 4.691 19.781 1.00 91.12 896 VAL A O 1
ATOM 7131 N N . ARG A 1 897 ? -39.032 4.719 19.693 1.00 89.88 897 ARG A N 1
ATOM 7132 C CA . ARG A 1 897 ? -39.197 3.840 20.856 1.00 89.88 897 ARG A CA 1
ATOM 7133 C C . ARG A 1 897 ? -38.659 2.424 20.659 1.00 89.88 897 ARG A C 1
ATOM 7135 O O . ARG A 1 897 ? -38.294 1.773 21.637 1.00 89.88 897 ARG A O 1
ATOM 7142 N N . MET A 1 898 ? -38.633 1.931 19.419 1.00 87.19 898 MET A N 1
ATOM 7143 C CA . MET A 1 898 ? -38.031 0.637 19.083 1.00 87.19 898 MET A CA 1
ATOM 7144 C C . MET A 1 898 ? -36.507 0.730 19.025 1.00 87.19 898 MET A C 1
ATOM 7146 O O . MET A 1 898 ? -35.826 -0.220 19.419 1.00 87.19 898 MET A O 1
ATOM 7150 N N . ALA A 1 899 ? -35.989 1.862 18.545 1.00 84.00 899 ALA A N 1
ATOM 7151 C CA . ALA A 1 899 ? -34.561 2.129 18.434 1.00 84.00 899 ALA A CA 1
ATOM 7152 C C . ALA A 1 899 ? -33.905 2.397 19.799 1.00 84.00 899 ALA A C 1
ATOM 7154 O O . ALA A 1 899 ? -32.790 1.938 20.038 1.00 84.00 899 ALA A O 1
ATOM 7155 N N . LEU A 1 900 ? -34.609 3.070 20.718 1.00 85.81 900 LEU A N 1
ATOM 7156 C CA . LEU A 1 900 ? -34.090 3.504 22.021 1.00 85.81 900 LEU A CA 1
ATOM 7157 C C . LEU A 1 900 ? -34.845 2.885 23.220 1.00 85.81 900 LEU A C 1
ATOM 7159 O O . LEU A 1 900 ? -35.292 3.611 24.110 1.00 85.81 900 LEU A O 1
ATOM 7163 N N . PRO A 1 901 ? -34.986 1.546 23.313 1.00 79.75 901 PRO A N 1
ATOM 7164 C CA . PRO A 1 901 ? -35.766 0.913 24.378 1.00 79.75 901 PRO A CA 1
ATOM 7165 C C . PRO A 1 901 ? -35.095 1.004 25.757 1.00 79.75 901 PRO A C 1
ATOM 7167 O O . PRO A 1 901 ? -35.757 0.756 26.760 1.00 79.75 901 PRO A O 1
ATOM 7170 N N . GLY A 1 902 ? -33.793 1.316 25.801 1.00 73.44 902 GLY A N 1
ATOM 7171 C CA . GLY A 1 902 ? -33.016 1.462 27.035 1.00 73.44 902 GLY A CA 1
ATOM 7172 C C . GLY A 1 902 ? -33.182 2.816 27.731 1.00 73.44 902 GLY A C 1
ATOM 7173 O O . GLY A 1 902 ? -32.757 2.956 28.874 1.00 73.44 902 GLY A O 1
ATOM 7174 N N . LEU A 1 903 ? -33.801 3.807 27.076 1.00 79.69 903 LEU A N 1
ATOM 7175 C CA . LEU A 1 903 ? -34.128 5.090 27.701 1.00 79.69 903 LEU A CA 1
ATOM 7176 C C . LEU A 1 903 ? -35.454 4.991 28.465 1.00 79.69 903 LEU A C 1
ATOM 7178 O O . LEU A 1 903 ? -36.417 4.387 27.988 1.00 79.69 903 LEU A O 1
ATOM 7182 N N . ALA A 1 904 ? -35.529 5.631 29.634 1.00 76.94 904 ALA A N 1
ATOM 7183 C CA . ALA A 1 904 ? -36.702 5.582 30.514 1.00 76.94 904 ALA A CA 1
ATOM 7184 C C . ALA A 1 904 ? -37.993 6.131 29.864 1.00 76.94 904 ALA A C 1
ATOM 7186 O O . ALA A 1 904 ? -39.104 5.714 30.208 1.00 76.94 904 ALA A O 1
ATOM 7187 N N . ASP A 1 905 ? -37.861 7.048 28.909 1.00 80.94 905 ASP A N 1
ATOM 7188 C CA . ASP A 1 905 ? -38.930 7.689 28.132 1.00 80.94 905 ASP A CA 1
ATOM 7189 C C . ASP A 1 905 ? -39.039 7.156 26.691 1.00 80.94 905 ASP A C 1
ATOM 7191 O O . ASP A 1 905 ? -39.854 7.645 25.903 1.00 80.94 905 ASP A O 1
ATOM 7195 N N . ARG A 1 906 ? -38.204 6.166 26.338 1.00 86.19 906 ARG A N 1
ATOM 7196 C CA . ARG A 1 906 ? -38.086 5.596 24.990 1.00 86.19 906 ARG A CA 1
ATOM 7197 C C . ARG A 1 906 ? -37.857 6.657 23.901 1.00 86.19 906 ARG A C 1
ATOM 7199 O O . ARG A 1 906 ? -38.246 6.455 22.753 1.00 86.19 906 ARG A O 1
ATOM 7206 N N . GLY A 1 907 ? -37.254 7.794 24.265 1.00 88.75 907 GLY A N 1
ATOM 7207 C CA . GLY A 1 907 ? -36.886 8.87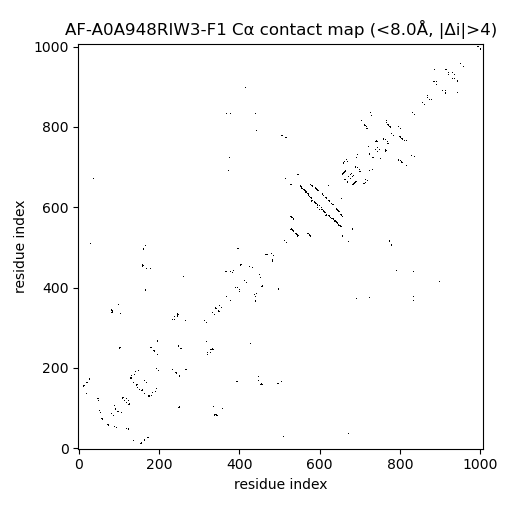2 23.349 1.00 88.75 907 GLY A CA 1
ATOM 7208 C C . GLY A 1 907 ? -38.040 9.735 22.823 1.00 88.75 907 GLY A C 1
ATOM 7209 O O . GLY A 1 907 ? -37.868 10.372 21.787 1.00 88.75 907 GLY A O 1
ATOM 7210 N N . TYR A 1 908 ? -39.202 9.796 23.491 1.00 91.06 908 TYR A N 1
ATOM 7211 C CA . TYR A 1 908 ? -40.333 10.639 23.049 1.00 91.06 908 TYR A CA 1
ATOM 7212 C C . TYR A 1 908 ? -39.966 12.111 22.750 1.00 91.06 908 TYR A C 1
ATOM 7214 O O . TYR A 1 908 ? -40.373 12.601 21.695 1.00 91.06 908 TYR A O 1
ATOM 7222 N N . PRO A 1 909 ? -39.153 12.813 23.571 1.00 91.94 909 PRO A N 1
ATOM 7223 C CA . PRO A 1 909 ? -38.758 14.197 23.283 1.00 91.94 909 PRO A CA 1
ATOM 7224 C C . PRO A 1 909 ? -38.029 14.377 21.943 1.00 91.94 909 PRO A C 1
ATOM 7226 O O . PRO A 1 909 ? -38.068 15.454 21.356 1.00 91.94 909 PRO A O 1
ATOM 7229 N N . LEU A 1 910 ? -37.390 13.320 21.432 1.00 91.38 910 LEU A N 1
ATOM 7230 C CA . LEU A 1 910 ? -36.654 13.341 20.168 1.00 91.38 910 LEU A CA 1
ATOM 7231 C C . LEU A 1 910 ? -37.544 13.047 18.952 1.00 91.38 910 LEU A C 1
ATOM 7233 O O . LEU A 1 910 ? -37.080 13.171 17.821 1.00 91.38 910 LEU A O 1
ATOM 7237 N N . ALA A 1 911 ? -38.815 12.676 19.145 1.00 93.56 911 ALA A N 1
ATOM 7238 C CA . ALA A 1 911 ? -39.670 12.180 18.069 1.00 93.56 911 ALA A CA 1
ATOM 7239 C C . ALA A 1 911 ? -39.925 13.218 16.965 1.00 93.56 911 ALA A C 1
ATOM 7241 O O . ALA A 1 911 ? -39.823 12.879 15.789 1.00 93.56 911 ALA A O 1
ATOM 7242 N N . ARG A 1 912 ? -40.192 14.488 17.314 1.00 92.44 912 ARG A N 1
ATOM 7243 C CA . ARG A 1 912 ? -40.404 15.575 16.331 1.00 92.44 912 ARG A CA 1
ATOM 7244 C C . ARG A 1 912 ? -39.154 15.823 15.477 1.00 92.44 912 ARG A C 1
ATOM 7246 O O . ARG A 1 912 ? -39.252 15.921 14.257 1.00 92.44 912 ARG A O 1
ATOM 7253 N N . ILE A 1 913 ? -37.981 15.862 16.115 1.00 91.94 913 ILE A N 1
ATOM 7254 C CA . ILE A 1 913 ? -36.688 16.051 15.437 1.00 91.94 913 ILE A CA 1
ATOM 7255 C C . ILE A 1 913 ? -36.389 14.852 14.535 1.00 91.94 913 ILE A C 1
ATOM 7257 O O . ILE A 1 913 ? -36.035 15.025 13.373 1.00 91.94 913 ILE A O 1
ATOM 7261 N N . PHE A 1 914 ? -36.586 13.634 15.042 1.00 93.00 914 PHE A N 1
ATOM 7262 C CA . PHE A 1 914 ? -36.373 12.414 14.272 1.00 93.00 914 PHE A CA 1
ATOM 7263 C C . PHE A 1 914 ? -37.329 12.306 13.079 1.00 93.00 914 PHE A C 1
ATOM 7265 O O . PHE A 1 914 ? -36.913 11.897 12.002 1.00 93.00 914 PHE A O 1
ATOM 7272 N N . GLY A 1 915 ? -38.593 12.710 13.234 1.00 94.44 915 GLY A N 1
ATOM 7273 C CA . GLY A 1 915 ? -39.565 12.742 12.140 1.00 94.44 915 GLY A CA 1
ATOM 7274 C C . GLY A 1 915 ? -39.173 13.714 11.030 1.00 94.44 915 GLY A C 1
ATOM 7275 O O . GLY A 1 915 ? -39.241 13.356 9.856 1.00 94.44 915 GLY A O 1
ATOM 7276 N N . LEU A 1 916 ? -38.696 14.909 11.393 1.00 94.06 916 LEU A N 1
ATOM 7277 C CA . LEU A 1 916 ? -38.153 15.873 10.432 1.00 94.06 916 LEU A CA 1
ATOM 7278 C C . LEU A 1 916 ? -36.910 15.338 9.722 1.00 94.06 916 LEU A C 1
ATOM 7280 O O . LEU A 1 916 ? -36.830 15.416 8.498 1.00 94.06 916 LEU A O 1
ATOM 7284 N N . LEU A 1 917 ? -35.978 14.752 10.478 1.00 94.25 917 LEU A N 1
ATOM 7285 C CA . LEU A 1 917 ? -34.774 14.132 9.934 1.00 94.25 917 LEU A CA 1
ATOM 7286 C C . LEU A 1 917 ? -35.132 13.027 8.937 1.00 94.25 917 LEU A C 1
ATOM 7288 O O . LEU A 1 917 ? -34.589 12.998 7.841 1.00 94.25 917 LEU A O 1
ATOM 7292 N N . LEU A 1 918 ? -36.062 12.139 9.293 1.00 92.94 918 LEU A N 1
ATOM 7293 C CA . LEU A 1 918 ? -36.464 11.017 8.452 1.00 92.94 918 LEU A CA 1
ATOM 7294 C C . LEU A 1 918 ? -37.143 11.494 7.163 1.00 92.94 918 LEU A C 1
ATOM 7296 O O . LEU A 1 918 ? -36.845 10.978 6.088 1.00 92.94 918 LEU A O 1
ATOM 7300 N N . TRP A 1 919 ? -38.016 12.499 7.254 1.00 94.88 919 TRP A N 1
ATOM 7301 C CA . TRP A 1 919 ? -38.672 13.086 6.086 1.00 94.88 919 TRP A CA 1
ATOM 7302 C C . TRP A 1 919 ? -37.673 13.764 5.139 1.00 94.88 919 TRP A C 1
ATOM 7304 O O . TRP A 1 919 ? -37.695 13.510 3.930 1.00 94.88 919 TRP A O 1
ATOM 7314 N N . ALA A 1 920 ? -36.762 14.574 5.685 1.00 93.62 920 ALA A N 1
ATOM 7315 C CA . ALA A 1 920 ? -35.708 15.227 4.917 1.00 93.62 920 ALA A CA 1
ATOM 7316 C C . ALA A 1 920 ? -34.751 14.201 4.295 1.00 93.62 920 ALA A C 1
ATOM 7318 O O . ALA A 1 920 ? -34.449 14.283 3.108 1.00 93.62 920 ALA A O 1
ATOM 7319 N N . TRP A 1 921 ? -34.332 13.196 5.067 1.00 93.56 921 TRP A N 1
ATOM 7320 C CA . TRP A 1 921 ? -33.406 12.157 4.625 1.00 93.56 921 TRP A CA 1
ATOM 7321 C C . TRP A 1 921 ? -33.985 11.301 3.501 1.00 93.56 921 TRP A C 1
ATOM 7323 O O . TRP A 1 921 ? -33.296 11.068 2.517 1.00 93.56 921 TRP A O 1
ATOM 7333 N N . LEU A 1 922 ? -35.252 10.882 3.589 1.00 93.31 922 LEU A N 1
ATOM 7334 C CA . LEU A 1 922 ? -35.906 10.132 2.509 1.00 93.31 922 LEU A CA 1
ATOM 7335 C C . LEU A 1 922 ? -36.032 10.966 1.228 1.00 93.31 922 LEU A C 1
ATOM 7337 O O . LEU A 1 922 ? -35.787 10.453 0.138 1.00 93.31 922 LEU A O 1
ATOM 7341 N N . SER A 1 923 ? -36.372 12.251 1.360 1.00 91.94 923 SER A N 1
ATOM 7342 C CA . SER A 1 923 ? -36.478 13.167 0.217 1.00 91.94 923 SER A CA 1
ATOM 7343 C C . SER A 1 923 ? -35.111 13.414 -0.437 1.00 91.94 923 SER A C 1
ATOM 7345 O O . SER A 1 923 ? -34.990 13.398 -1.661 1.00 91.94 923 SER A O 1
ATOM 7347 N N . TRP A 1 924 ? -34.067 13.586 0.377 1.00 92.00 924 TRP A N 1
ATOM 7348 C CA . TRP A 1 924 ? -32.682 13.736 -0.070 1.00 92.00 924 TRP A CA 1
ATOM 7349 C C . TRP A 1 924 ? -32.130 12.455 -0.707 1.00 92.00 924 TRP A C 1
ATOM 7351 O O . TRP A 1 924 ? -31.479 12.518 -1.749 1.00 92.00 924 TRP A O 1
ATOM 7361 N N . LEU A 1 925 ? -32.416 11.289 -0.123 1.00 89.50 925 LEU A N 1
ATOM 7362 C CA . LEU A 1 925 ? -31.984 9.995 -0.645 1.00 89.50 925 LEU A CA 1
ATOM 7363 C C . LEU A 1 925 ? -32.616 9.728 -2.012 1.00 89.50 925 LEU A C 1
ATOM 7365 O O . LEU A 1 925 ? -31.922 9.306 -2.929 1.00 89.50 925 LEU A O 1
ATOM 7369 N N . ALA A 1 926 ? -33.905 10.031 -2.171 1.00 87.25 926 ALA A N 1
ATOM 7370 C CA . ALA A 1 926 ? -34.589 9.929 -3.453 1.00 87.25 926 ALA A CA 1
ATOM 7371 C C . ALA A 1 926 ? -33.922 10.804 -4.530 1.00 87.25 926 ALA A C 1
ATOM 7373 O O . ALA A 1 926 ? -33.629 10.310 -5.617 1.00 87.25 926 ALA A O 1
ATOM 7374 N N . GLY A 1 927 ? -33.613 12.066 -4.205 1.00 83.69 927 GLY A N 1
ATOM 7375 C CA . GLY A 1 927 ? -32.863 12.959 -5.095 1.00 83.69 927 GLY A CA 1
ATOM 7376 C C . GLY A 1 927 ? -31.471 12.427 -5.446 1.00 83.69 927 GLY A C 1
ATOM 7377 O O . GLY A 1 927 ? -31.062 12.444 -6.604 1.00 83.69 927 GLY A O 1
ATOM 7378 N N . SER A 1 928 ? -30.767 11.877 -4.456 1.00 79.69 928 SER A N 1
ATOM 7379 C CA . SER A 1 928 ? -29.424 11.302 -4.624 1.00 79.69 928 SER A CA 1
ATOM 7380 C C . SER A 1 928 ? -29.415 10.024 -5.474 1.00 79.69 928 SER A C 1
ATOM 7382 O O . SER A 1 928 ? -28.406 9.714 -6.097 1.00 79.69 928 SER A O 1
ATOM 7384 N N . LEU A 1 929 ? -30.538 9.300 -5.535 1.00 84.38 929 LEU A N 1
ATOM 7385 C CA . LEU A 1 929 ? -30.751 8.141 -6.413 1.00 84.38 929 LEU A CA 1
ATOM 7386 C C . LEU A 1 929 ? -31.163 8.536 -7.846 1.00 84.38 929 LEU A C 1
ATOM 7388 O O . LEU A 1 929 ? -31.525 7.668 -8.638 1.00 84.38 929 LEU A O 1
ATOM 7392 N N . GLY A 1 930 ? -31.127 9.829 -8.185 1.00 79.12 930 GLY A N 1
ATOM 7393 C CA . GLY A 1 930 ? -31.450 10.345 -9.518 1.00 79.12 930 GLY A CA 1
ATOM 7394 C C . GLY A 1 930 ? -32.937 10.619 -9.755 1.00 79.12 930 GLY A C 1
ATOM 7395 O O . GLY A 1 930 ? -33.329 10.908 -10.884 1.00 79.12 930 GLY A O 1
ATOM 7396 N N . LEU A 1 931 ? -33.785 10.545 -8.722 1.00 83.06 931 LEU A N 1
ATOM 7397 C CA . LEU A 1 931 ? -35.193 10.925 -8.844 1.00 83.06 931 LEU A CA 1
ATOM 7398 C C . LEU A 1 931 ? -35.336 12.448 -8.767 1.00 83.06 931 LEU A C 1
ATOM 7400 O O . LEU A 1 931 ? -34.642 13.120 -8.006 1.00 83.06 931 LEU A O 1
ATOM 7404 N N . THR A 1 932 ? -36.269 13.016 -9.529 1.00 81.81 932 THR A N 1
ATOM 7405 C CA . THR A 1 932 ? -36.474 14.468 -9.553 1.00 81.81 932 THR A CA 1
ATOM 7406 C C . THR A 1 932 ? -36.940 14.990 -8.190 1.00 81.81 932 THR A C 1
ATOM 7408 O O . THR A 1 932 ? -37.973 14.576 -7.648 1.00 81.81 932 THR A O 1
ATOM 7411 N N . TYR A 1 933 ? -36.179 15.933 -7.626 1.00 82.81 933 TYR A N 1
ATOM 7412 C CA . TYR A 1 933 ? -36.522 16.576 -6.359 1.00 82.81 933 TYR A CA 1
ATOM 7413 C C . TYR A 1 933 ? -37.682 17.557 -6.567 1.00 82.81 933 TYR A C 1
ATOM 7415 O O . TYR A 1 933 ? -37.498 18.700 -6.973 1.00 82.81 933 TYR A O 1
ATOM 7423 N N . SER A 1 934 ? -38.902 17.080 -6.320 1.00 84.06 934 SER A N 1
ATOM 7424 C CA . SER A 1 934 ? -40.150 17.806 -6.570 1.00 84.06 934 SER A CA 1
ATOM 7425 C C . SER A 1 934 ? -41.068 17.800 -5.346 1.00 84.06 934 SER A C 1
ATOM 7427 O O . SER A 1 934 ? -40.941 16.960 -4.451 1.00 84.06 934 SER A O 1
ATOM 7429 N N . ARG A 1 935 ? -42.068 18.695 -5.326 1.00 84.81 935 ARG A N 1
ATOM 7430 C CA . ARG A 1 935 ? -43.105 18.726 -4.272 1.00 84.81 935 ARG A CA 1
ATOM 7431 C C . ARG A 1 935 ? -43.817 17.375 -4.129 1.00 84.81 935 ARG A C 1
ATOM 7433 O O . ARG A 1 935 ? -44.112 16.958 -3.012 1.00 84.81 935 ARG A O 1
ATOM 7440 N N . GLY A 1 936 ? -44.040 16.678 -5.247 1.00 87.75 936 GLY A N 1
ATOM 7441 C CA . GLY A 1 936 ? -44.626 15.338 -5.266 1.00 87.75 936 GLY A CA 1
ATOM 7442 C C . GLY A 1 936 ? -43.750 14.308 -4.552 1.00 87.75 936 GLY A C 1
ATOM 7443 O O . GLY A 1 936 ? -44.245 13.583 -3.694 1.00 87.75 936 GLY A O 1
ATOM 7444 N N . MET A 1 937 ? -42.442 14.296 -4.828 1.00 88.69 937 MET A N 1
ATOM 7445 C CA . MET A 1 937 ? -41.503 13.386 -4.161 1.00 88.69 937 MET A CA 1
ATOM 7446 C C . MET A 1 937 ? -41.446 13.626 -2.647 1.00 88.69 937 MET A C 1
ATOM 7448 O O . MET A 1 937 ? -41.536 12.688 -1.856 1.00 88.69 937 MET A O 1
ATOM 7452 N N . ILE A 1 938 ? -41.371 14.893 -2.233 1.00 91.19 938 ILE A N 1
ATOM 7453 C CA . ILE A 1 938 ? -41.359 15.277 -0.815 1.00 91.19 938 ILE A CA 1
ATOM 7454 C C . ILE A 1 938 ? -42.654 14.820 -0.117 1.00 91.19 938 ILE A C 1
ATOM 7456 O O . ILE A 1 938 ? -42.613 14.323 1.012 1.00 91.19 938 ILE A O 1
ATOM 7460 N N . ALA A 1 939 ? -43.807 14.943 -0.785 1.00 92.38 939 ALA A N 1
ATOM 7461 C CA . ALA A 1 939 ? -45.090 14.472 -0.265 1.00 92.38 939 ALA A CA 1
ATOM 7462 C C . ALA A 1 939 ? -45.156 12.937 -0.160 1.00 92.38 939 ALA A C 1
ATOM 7464 O O . ALA A 1 939 ? -45.674 12.413 0.827 1.00 92.38 939 ALA A O 1
ATOM 7465 N N . VAL A 1 940 ? -44.589 12.207 -1.126 1.00 94.19 940 VAL A N 1
ATOM 7466 C CA . VAL A 1 940 ? -44.470 10.739 -1.073 1.00 94.19 940 VAL A CA 1
ATOM 7467 C C . VAL A 1 940 ? -43.602 10.304 0.108 1.00 94.19 940 VAL A C 1
ATOM 7469 O O . VAL A 1 940 ? -43.999 9.408 0.852 1.00 94.19 940 VAL A O 1
ATOM 7472 N N . ALA A 1 941 ? -42.464 10.966 0.341 1.00 94.00 941 ALA A N 1
ATOM 7473 C CA . ALA A 1 941 ? -41.600 10.689 1.488 1.00 94.00 941 ALA A CA 1
ATOM 7474 C C . ALA A 1 941 ? -42.333 10.907 2.823 1.00 94.00 941 ALA A C 1
ATOM 7476 O O . ALA A 1 941 ? -42.287 10.046 3.703 1.00 94.00 941 ALA A O 1
ATOM 7477 N N . PHE A 1 942 ? -43.074 12.013 2.956 1.00 94.62 942 PHE A N 1
ATOM 7478 C CA . PHE A 1 942 ? -43.933 12.263 4.119 1.00 94.62 942 PHE A CA 1
ATOM 7479 C C . PHE A 1 942 ? -44.970 11.144 4.300 1.00 94.62 942 PHE A C 1
ATOM 7481 O O . PHE A 1 942 ? -45.126 10.599 5.395 1.00 94.62 942 PHE A O 1
ATOM 7488 N N . GLY A 1 943 ? -45.656 10.770 3.215 1.00 95.06 943 GLY A N 1
ATOM 7489 C CA . GLY A 1 943 ? -46.654 9.703 3.205 1.00 95.06 943 GLY A CA 1
ATOM 7490 C C . GLY A 1 943 ? -46.079 8.353 3.636 1.00 95.06 943 GLY A C 1
ATOM 7491 O O . GLY A 1 943 ? -46.704 7.652 4.427 1.00 95.06 943 GLY A O 1
ATOM 7492 N N . ALA A 1 944 ? -44.865 8.011 3.199 1.00 94.12 944 ALA A N 1
ATOM 7493 C CA . ALA A 1 944 ? -44.177 6.788 3.602 1.00 94.12 944 ALA A CA 1
ATOM 7494 C C . ALA A 1 944 ? -43.876 6.761 5.110 1.00 94.12 944 ALA A C 1
ATOM 7496 O O . ALA A 1 944 ? -44.159 5.759 5.773 1.00 94.12 944 ALA A O 1
ATOM 7497 N N . VAL A 1 945 ? -43.376 7.870 5.674 1.00 94.56 945 VAL A N 1
ATOM 7498 C CA . VAL A 1 945 ? -43.153 8.002 7.126 1.00 94.56 945 VAL A CA 1
ATOM 7499 C C . VAL A 1 945 ? -44.463 7.826 7.889 1.00 94.56 945 VAL A C 1
ATOM 7501 O O . VAL A 1 945 ? -44.518 7.048 8.844 1.00 94.56 945 VAL A O 1
ATOM 7504 N N . ALA A 1 946 ? -45.528 8.497 7.447 1.00 94.75 946 ALA A N 1
ATOM 7505 C CA . ALA A 1 946 ? -46.838 8.416 8.081 1.00 94.75 946 ALA A CA 1
ATOM 7506 C C . ALA A 1 946 ? -47.425 6.995 8.025 1.00 94.75 946 ALA A C 1
ATOM 7508 O O . ALA A 1 946 ? -47.875 6.479 9.047 1.00 94.75 946 ALA A O 1
ATOM 7509 N N . LEU A 1 947 ? -47.378 6.330 6.867 1.00 95.56 947 LEU A N 1
ATOM 7510 C CA . LEU A 1 947 ? -47.924 4.983 6.669 1.00 95.56 947 LEU A CA 1
ATOM 7511 C C . LEU A 1 947 ? -47.187 3.927 7.497 1.00 95.56 947 LEU A C 1
ATOM 7513 O O . LEU A 1 947 ? -47.819 3.144 8.210 1.00 95.56 947 LEU A O 1
ATOM 7517 N N . ILE A 1 948 ? -45.855 3.909 7.438 1.00 94.12 948 ILE A N 1
ATOM 7518 C CA . ILE A 1 948 ? -45.048 2.939 8.188 1.00 94.12 948 ILE A CA 1
ATOM 7519 C C . ILE A 1 948 ? -45.155 3.229 9.690 1.00 94.12 948 ILE A C 1
ATOM 7521 O O . ILE A 1 948 ? -45.343 2.306 10.485 1.00 94.12 948 ILE A O 1
ATOM 7525 N N . GLY A 1 949 ? -45.114 4.506 10.080 1.00 95.00 949 GLY A N 1
ATOM 7526 C CA . GLY A 1 949 ? -45.335 4.943 11.456 1.00 95.00 949 GLY A CA 1
ATOM 7527 C C . GLY A 1 949 ? -46.688 4.492 11.997 1.00 95.00 949 GLY A C 1
ATOM 7528 O O . GLY A 1 949 ? -46.755 3.908 13.078 1.00 95.00 949 GLY A O 1
ATOM 7529 N N . ALA A 1 950 ? -47.760 4.662 11.221 1.00 94.31 950 ALA A N 1
ATOM 7530 C CA . ALA A 1 950 ? -49.098 4.194 11.571 1.00 94.31 950 ALA A CA 1
ATOM 7531 C C . ALA A 1 950 ? -49.169 2.662 11.690 1.00 94.31 950 ALA A C 1
ATOM 7533 O O . ALA A 1 950 ? -49.745 2.148 12.652 1.00 94.31 950 ALA A O 1
ATOM 7534 N N . ALA A 1 951 ? -48.545 1.918 10.772 1.00 93.38 951 ALA A N 1
ATOM 7535 C CA . ALA A 1 951 ? -48.488 0.457 10.827 1.00 93.38 951 ALA A CA 1
ATOM 7536 C C . ALA A 1 951 ? -47.747 -0.044 12.082 1.00 93.38 951 ALA A C 1
ATOM 7538 O O . ALA A 1 951 ? -48.215 -0.954 12.777 1.00 93.38 951 ALA A O 1
ATOM 7539 N N . LEU A 1 952 ? -46.619 0.586 12.425 1.00 93.56 952 LEU A N 1
ATOM 7540 C CA . LEU A 1 952 ? -45.865 0.293 13.644 1.00 93.56 952 LEU A CA 1
ATOM 7541 C C . LEU A 1 952 ? -46.643 0.687 14.903 1.00 93.56 952 LEU A C 1
ATOM 7543 O O . LEU A 1 952 ? -46.676 -0.093 15.856 1.00 93.56 952 LEU A O 1
ATOM 7547 N N . ALA A 1 953 ? -47.313 1.841 14.904 1.00 92.75 953 ALA A N 1
ATOM 7548 C CA . ALA A 1 953 ? -48.178 2.272 15.999 1.00 92.75 953 ALA A CA 1
ATOM 7549 C C . ALA A 1 953 ? -49.325 1.280 16.229 1.00 92.75 953 ALA A C 1
ATOM 7551 O O . ALA A 1 953 ? -49.596 0.905 17.369 1.00 92.75 953 ALA A O 1
ATOM 7552 N N . TYR A 1 954 ? -49.950 0.785 15.157 1.00 93.12 954 TYR A N 1
ATOM 7553 C CA . TYR A 1 954 ? -51.007 -0.221 15.232 1.00 93.12 954 TYR A CA 1
ATOM 7554 C C . TYR A 1 954 ? -50.499 -1.541 15.823 1.00 93.12 954 TYR A C 1
ATOM 7556 O O . TYR A 1 954 ? -51.152 -2.120 16.695 1.00 93.12 954 TYR A O 1
ATOM 7564 N N . ARG A 1 955 ? -49.303 -1.992 15.420 1.00 92.56 955 ARG A N 1
ATOM 7565 C CA . ARG A 1 955 ? -48.657 -3.189 15.984 1.00 92.56 955 ARG A CA 1
ATOM 7566 C C . ARG A 1 955 ? -48.302 -3.015 17.465 1.00 92.56 955 ARG A C 1
ATOM 7568 O O . ARG A 1 955 ? -48.403 -3.967 18.230 1.00 92.56 955 ARG A O 1
ATOM 7575 N N . GLN A 1 956 ? -47.930 -1.803 17.873 1.00 91.69 956 GLN A N 1
ATOM 7576 C CA . GLN A 1 956 ? -47.516 -1.457 19.237 1.00 91.69 956 GLN A CA 1
ATOM 7577 C C . GLN A 1 956 ? -48.651 -0.862 20.097 1.00 91.69 956 GLN A C 1
ATOM 7579 O O . GLN A 1 956 ? -48.399 -0.359 21.196 1.00 91.69 956 GLN A O 1
ATOM 7584 N N . ARG A 1 957 ? -49.906 -0.913 19.628 1.00 90.75 957 ARG A N 1
ATOM 7585 C CA . ARG A 1 957 ? -51.042 -0.167 20.201 1.00 90.75 957 ARG A CA 1
ATOM 7586 C C . ARG A 1 957 ? -51.292 -0.431 21.685 1.00 90.75 957 ARG A C 1
ATOM 7588 O O . ARG A 1 957 ? -51.611 0.496 22.420 1.00 90.75 957 ARG A O 1
ATOM 7595 N N . ALA A 1 958 ? -51.137 -1.680 22.132 1.00 89.50 958 ALA A N 1
ATOM 7596 C CA . ALA A 1 958 ? -51.392 -2.059 23.522 1.00 89.50 958 ALA A CA 1
ATOM 7597 C C . ALA A 1 958 ? -50.374 -1.405 24.468 1.00 89.50 958 ALA A C 1
ATOM 7599 O O . ALA A 1 958 ? -50.738 -0.861 25.510 1.00 89.50 958 ALA A O 1
ATOM 7600 N N . GLU A 1 959 ? -49.107 -1.392 24.057 1.00 88.25 959 GLU A N 1
ATOM 7601 C CA . GLU A 1 959 ? -48.015 -0.786 24.812 1.00 88.25 959 GLU A CA 1
ATOM 7602 C C . GLU A 1 959 ? -48.072 0.742 24.770 1.00 88.25 959 GLU A C 1
ATOM 7604 O O . GLU A 1 959 ? -47.896 1.373 25.806 1.00 88.25 959 GLU A O 1
ATOM 7609 N N . LEU A 1 960 ? -48.373 1.339 23.606 1.00 89.94 960 LEU A N 1
ATOM 7610 C CA . LEU A 1 960 ? -48.571 2.791 23.483 1.00 89.94 960 LEU A CA 1
ATOM 7611 C C . LEU A 1 960 ? -49.713 3.268 24.382 1.00 89.94 960 LEU A C 1
ATOM 7613 O O . LEU A 1 960 ? -49.588 4.277 25.070 1.00 89.94 960 LEU A O 1
ATOM 7617 N N . HIS A 1 961 ? -50.816 2.522 24.417 1.00 89.50 961 HIS A N 1
ATOM 7618 C CA . HIS A 1 961 ? -51.964 2.859 25.246 1.00 89.50 961 HIS A CA 1
ATOM 7619 C C . HIS A 1 961 ? -51.657 2.730 26.750 1.00 89.50 961 HIS A C 1
ATOM 7621 O O . HIS A 1 961 ? -52.064 3.584 27.541 1.00 89.50 961 HIS A O 1
ATOM 7627 N N . ALA A 1 962 ? -50.908 1.700 27.161 1.00 88.00 962 ALA A N 1
ATOM 7628 C CA . ALA A 1 962 ? -50.446 1.550 28.543 1.00 88.00 962 ALA A CA 1
ATOM 7629 C C . ALA A 1 962 ? -49.462 2.663 28.955 1.00 88.00 962 ALA A C 1
ATOM 7631 O O . ALA A 1 962 ? -49.545 3.207 30.061 1.00 88.00 962 ALA A O 1
ATOM 7632 N N . GLU A 1 963 ? -48.559 3.044 28.054 1.00 87.56 963 GLU A N 1
ATOM 7633 C CA . GLU A 1 963 ? -47.583 4.110 28.272 1.00 87.56 963 GLU A CA 1
ATOM 7634 C C . GLU A 1 963 ? -48.252 5.486 28.341 1.00 87.56 963 GLU A C 1
ATOM 7636 O O . GLU A 1 963 ? -47.976 6.255 29.257 1.00 87.56 963 GLU A O 1
ATOM 7641 N N . TRP A 1 964 ? -49.228 5.762 27.475 1.00 86.94 964 TRP A N 1
ATOM 7642 C CA . TRP A 1 964 ? -50.052 6.964 27.570 1.00 86.94 964 TRP A CA 1
ATOM 7643 C C . TRP A 1 964 ? -50.786 7.043 28.914 1.00 86.94 964 TRP A C 1
ATOM 7645 O O . TRP A 1 964 ? -50.724 8.064 29.595 1.00 86.94 964 TRP A O 1
ATOM 7655 N N . LYS A 1 965 ? -51.432 5.959 29.365 1.00 89.19 965 LYS A N 1
ATOM 7656 C CA . LYS A 1 965 ? -52.138 5.959 30.659 1.00 89.19 965 LYS A CA 1
ATOM 7657 C C . LYS A 1 965 ? -51.210 6.217 31.848 1.00 89.19 965 LYS A C 1
ATOM 7659 O O . LYS A 1 965 ? -51.588 6.968 32.746 1.00 89.19 965 LYS A O 1
ATOM 7664 N N . SER A 1 966 ? -50.018 5.623 31.850 1.00 88.69 966 SER A N 1
ATOM 7665 C CA . SER A 1 966 ? -49.052 5.758 32.949 1.00 88.69 966 SER A CA 1
ATOM 7666 C C . SER A 1 966 ? -48.271 7.077 32.915 1.00 88.69 966 SER A C 1
ATOM 7668 O O . SER A 1 966 ? -48.025 7.662 33.968 1.00 88.69 966 SER A O 1
ATOM 7670 N N . LYS A 1 967 ? -47.927 7.588 31.726 1.00 88.56 967 LYS A N 1
ATOM 7671 C CA . LYS A 1 967 ? -47.020 8.733 31.534 1.00 88.56 967 LYS A CA 1
ATOM 7672 C C . LYS A 1 967 ? -47.653 9.957 30.854 1.00 88.56 967 LYS A C 1
ATOM 7674 O O . LYS A 1 967 ? -46.930 10.891 30.529 1.00 88.56 967 LYS A O 1
ATOM 7679 N N . ARG A 1 968 ? -48.983 10.049 30.692 1.00 89.12 968 ARG A N 1
ATOM 7680 C CA . ARG A 1 968 ? -49.652 11.209 30.041 1.00 89.12 968 ARG A CA 1
ATOM 7681 C C . ARG A 1 968 ? -49.195 12.580 30.545 1.00 89.12 968 ARG A C 1
ATOM 7683 O O . ARG A 1 968 ? -49.039 13.496 29.750 1.00 89.12 968 ARG A O 1
ATOM 7690 N N . LYS A 1 969 ? -48.966 12.728 31.858 1.00 90.44 969 LYS A N 1
ATOM 7691 C CA . LYS A 1 969 ? -48.494 13.995 32.442 1.00 90.44 969 LYS A CA 1
ATOM 7692 C C . LYS A 1 969 ? -47.113 14.365 31.907 1.00 90.44 969 LYS A C 1
ATOM 7694 O O . LYS A 1 969 ? -46.884 15.520 31.590 1.00 90.44 969 LYS A O 1
ATOM 7699 N N . TYR A 1 970 ? -46.228 13.380 31.772 1.00 89.75 970 TYR A N 1
ATOM 7700 C CA . TYR A 1 970 ? -44.893 13.572 31.223 1.00 89.75 970 TYR A CA 1
ATOM 7701 C C . TYR A 1 970 ? -44.948 13.988 29.748 1.00 89.75 970 TYR A C 1
ATOM 7703 O O . TYR A 1 970 ? -44.328 14.982 29.393 1.00 89.75 970 TYR A O 1
ATOM 7711 N N . PHE A 1 971 ? -45.750 13.316 28.913 1.00 90.12 971 PHE A N 1
ATOM 7712 C CA . PHE A 1 971 ? -45.904 13.719 27.509 1.00 90.12 971 PHE A CA 1
ATOM 7713 C C . PHE A 1 971 ? -46.431 15.148 27.371 1.00 90.12 971 PHE A C 1
ATOM 7715 O O . PHE A 1 971 ? -45.854 15.934 26.633 1.00 90.12 971 PHE A O 1
ATOM 7722 N N . LEU A 1 972 ? -47.449 15.529 28.148 1.00 91.56 972 LEU A N 1
ATOM 7723 C CA . LEU A 1 972 ? -47.961 16.903 28.144 1.00 91.56 972 LEU A CA 1
ATOM 7724 C C . LEU A 1 972 ? -46.923 17.932 28.618 1.00 91.56 972 LEU A C 1
ATOM 7726 O O . LEU A 1 972 ? -46.884 19.031 28.075 1.00 91.56 972 LEU A O 1
ATOM 7730 N N . ILE A 1 973 ? -46.070 17.587 29.591 1.00 93.00 973 ILE A N 1
ATOM 7731 C CA . ILE A 1 973 ? -44.954 18.449 30.013 1.00 93.00 973 ILE A CA 1
ATOM 7732 C C . ILE A 1 973 ? -43.959 18.630 28.865 1.00 93.00 973 ILE A C 1
ATOM 7734 O O . ILE A 1 973 ? -43.552 19.755 28.598 1.00 93.00 973 ILE A O 1
ATOM 7738 N N . VAL A 1 974 ? -43.592 17.552 28.167 1.00 92.06 974 VAL A N 1
ATOM 7739 C CA . VAL A 1 974 ? -42.681 17.618 27.014 1.00 92.06 974 VAL A CA 1
ATOM 7740 C C . VAL A 1 974 ? -43.276 18.477 25.894 1.00 92.06 974 VAL A C 1
ATOM 7742 O O . VAL A 1 974 ? -42.583 19.342 25.367 1.00 92.06 974 VAL A O 1
ATOM 7745 N N . GLU A 1 975 ? -44.562 18.311 25.575 1.00 92.62 975 GLU A N 1
ATOM 7746 C CA . GLU A 1 975 ? -45.247 19.140 24.572 1.00 92.62 975 GLU A CA 1
ATOM 7747 C C . GLU A 1 975 ? -45.349 20.612 24.997 1.00 92.62 975 GLU A C 1
ATOM 7749 O O . GLU A 1 975 ? -45.146 21.510 24.180 1.00 92.62 975 GLU A O 1
ATOM 7754 N N . GLY A 1 976 ? -45.615 20.872 26.281 1.00 94.12 976 GLY A N 1
ATOM 7755 C CA . GLY A 1 976 ? -45.645 22.221 26.845 1.00 94.12 976 GLY A CA 1
ATOM 7756 C C . GLY A 1 976 ? -44.277 22.900 26.807 1.00 94.12 976 GLY A C 1
ATOM 7757 O O . GLY A 1 976 ? -44.185 24.060 26.414 1.00 94.12 976 GLY A O 1
ATOM 7758 N N . LEU A 1 977 ? -43.208 22.171 27.144 1.00 93.44 977 LEU A N 1
ATOM 7759 C CA . LEU A 1 977 ? -41.829 22.649 27.020 1.00 93.44 977 LEU A CA 1
ATOM 7760 C C . LEU A 1 977 ? -41.478 22.941 25.561 1.00 93.44 977 LEU A C 1
ATOM 7762 O O . LEU A 1 977 ? -40.933 24.002 25.273 1.00 93.44 977 LEU A O 1
ATOM 7766 N N . PHE A 1 978 ? -41.833 22.047 24.634 1.00 92.75 978 PHE A N 1
ATOM 7767 C CA . PHE A 1 978 ? -41.601 22.270 23.209 1.00 92.75 978 PHE A CA 1
ATOM 7768 C C . PHE A 1 978 ? -42.326 23.526 22.714 1.00 92.75 978 PHE A C 1
ATOM 7770 O O . PHE A 1 978 ? -41.727 24.345 22.024 1.00 92.75 978 PHE A O 1
ATOM 7777 N N . LEU A 1 979 ? -43.601 23.705 23.077 1.00 93.88 979 LEU A N 1
ATOM 7778 C CA . LEU A 1 979 ? -44.362 24.902 22.720 1.00 93.88 979 LEU A CA 1
ATOM 7779 C C . LEU A 1 979 ? -43.746 26.168 23.326 1.00 93.88 979 LEU A C 1
ATOM 7781 O O . LEU A 1 979 ? -43.641 27.172 22.630 1.00 93.88 979 LEU A O 1
ATOM 7785 N N . ALA A 1 980 ? -43.313 26.125 24.588 1.00 93.75 980 ALA A N 1
ATOM 7786 C CA . ALA A 1 980 ? -42.658 27.255 25.239 1.00 93.75 980 ALA A CA 1
ATOM 7787 C C . ALA A 1 980 ? -41.363 27.651 24.514 1.00 93.75 980 ALA A C 1
ATOM 7789 O O . ALA A 1 980 ? -41.175 28.829 24.222 1.00 93.75 980 ALA A O 1
ATOM 7790 N N . PHE A 1 981 ? -40.514 26.681 24.158 1.00 93.12 981 PHE A N 1
ATOM 7791 C CA . PHE A 1 981 ? -39.307 26.940 23.369 1.00 93.12 981 PHE A CA 1
ATOM 7792 C C . PHE A 1 981 ? -39.627 27.442 21.958 1.00 93.12 981 PHE A C 1
ATOM 7794 O O . PHE A 1 981 ? -38.989 28.381 21.496 1.00 93.12 981 PHE A O 1
ATOM 7801 N N . PHE A 1 982 ? -40.637 26.876 21.296 1.00 91.06 982 PHE A N 1
ATOM 7802 C CA . PHE A 1 982 ? -41.071 27.321 19.971 1.00 91.06 982 PHE A CA 1
ATOM 7803 C C . PHE A 1 982 ? -41.583 28.768 19.989 1.00 91.06 982 PHE A C 1
ATOM 7805 O O . PHE A 1 982 ? -41.245 29.552 19.109 1.00 91.06 982 PHE A O 1
ATOM 7812 N N . LEU A 1 983 ? -42.379 29.144 20.996 1.00 92.19 983 LEU A N 1
ATOM 7813 C CA . LEU A 1 983 ? -42.864 30.515 21.162 1.00 92.19 983 LEU A CA 1
ATOM 7814 C C . LEU A 1 983 ? -41.735 31.474 21.535 1.00 92.19 983 LEU A C 1
ATOM 7816 O O . LEU A 1 983 ? -41.699 32.582 21.014 1.00 92.19 983 LEU A O 1
ATOM 7820 N N . LEU A 1 984 ? -40.813 31.059 22.407 1.00 90.81 984 LEU A N 1
ATOM 7821 C CA . LEU A 1 984 ? -39.629 31.845 22.749 1.00 90.81 984 LEU A CA 1
ATOM 7822 C C . LEU A 1 984 ? -38.807 32.164 21.493 1.00 90.81 984 LEU A C 1
ATOM 7824 O O . LEU A 1 984 ? -38.502 33.328 21.252 1.00 90.81 984 LEU A O 1
ATOM 7828 N N . ASP A 1 985 ? -38.509 31.153 20.675 1.00 85.44 985 ASP A N 1
ATOM 7829 C CA . ASP A 1 985 ? -37.778 31.314 19.414 1.00 85.44 985 ASP A CA 1
ATOM 7830 C C . ASP A 1 985 ? -38.549 32.190 18.413 1.00 85.44 985 ASP A C 1
ATOM 7832 O O . ASP A 1 985 ? -37.988 33.096 17.796 1.00 85.44 985 ASP A O 1
ATOM 7836 N N . LEU A 1 986 ? -39.872 32.016 18.329 1.00 86.44 986 LEU A N 1
ATOM 7837 C CA . LEU A 1 986 ? -40.736 32.879 17.528 1.00 86.44 986 LEU A CA 1
ATOM 7838 C C . LEU A 1 986 ? -40.683 34.344 17.988 1.00 86.44 986 LEU A C 1
ATOM 7840 O O . LEU A 1 986 ? -40.601 35.232 17.145 1.00 86.44 986 LEU A O 1
ATOM 7844 N N . PHE A 1 987 ? -40.718 34.620 19.295 1.00 87.31 987 PHE A N 1
ATOM 7845 C CA . PHE A 1 987 ? -40.611 35.983 19.823 1.00 87.31 987 PHE A CA 1
ATOM 7846 C C . PHE A 1 987 ? -39.236 36.594 19.557 1.00 87.31 987 PHE A C 1
ATOM 7848 O O . PHE A 1 987 ? -39.162 37.772 19.207 1.00 87.31 987 PHE A O 1
ATOM 7855 N N . ILE A 1 988 ? -38.164 35.802 19.658 1.00 81.94 988 ILE A N 1
ATOM 7856 C CA . ILE A 1 988 ? -36.814 36.226 19.264 1.00 81.94 988 ILE A CA 1
ATOM 7857 C C . ILE A 1 988 ? -36.813 36.631 17.785 1.00 81.94 988 ILE A C 1
ATOM 7859 O O . ILE A 1 988 ? -36.355 37.721 17.446 1.00 81.94 988 ILE A O 1
ATOM 7863 N N . ARG A 1 989 ? -37.399 35.805 16.913 1.00 78.12 989 ARG A N 1
ATOM 7864 C CA . ARG A 1 989 ? -37.475 36.063 15.469 1.00 78.12 989 ARG A CA 1
ATOM 7865 C C . ARG A 1 989 ? -38.412 37.215 15.097 1.00 78.12 989 ARG A C 1
ATOM 7867 O O . ARG A 1 989 ? -38.169 37.890 14.109 1.00 78.12 989 ARG A O 1
ATOM 7874 N N . LEU A 1 990 ? -39.460 37.480 15.875 1.00 81.62 990 LEU A N 1
ATOM 7875 C CA . LEU A 1 990 ? -40.303 38.670 15.701 1.00 81.62 990 LEU A CA 1
ATOM 7876 C C . LEU A 1 990 ? -39.583 39.953 16.145 1.00 81.62 990 LEU A C 1
ATOM 7878 O O . LEU A 1 990 ? -39.774 40.997 15.528 1.00 81.62 990 LEU A O 1
ATOM 7882 N N . GLY A 1 991 ? -38.766 39.880 17.202 1.00 79.00 991 GLY A N 1
ATOM 7883 C CA . GLY A 1 991 ? -37.985 41.010 17.717 1.00 79.00 991 GLY A CA 1
ATOM 7884 C C . GLY A 1 991 ? -36.757 41.349 16.868 1.00 79.00 991 GLY A C 1
ATOM 7885 O O . GLY A 1 991 ? -36.352 42.507 16.813 1.00 79.00 991 GLY A O 1
ATOM 7886 N N . ASN A 1 992 ? -36.190 40.360 16.179 1.00 70.44 992 ASN A N 1
ATOM 7887 C CA . ASN A 1 992 ? -35.160 40.541 15.165 1.00 70.44 992 ASN A CA 1
ATOM 7888 C C . ASN A 1 992 ? -35.495 39.667 13.942 1.00 70.44 992 ASN A C 1
ATOM 7890 O O . ASN A 1 992 ? -35.029 38.525 13.865 1.00 70.44 992 ASN A O 1
ATOM 7894 N N . PRO A 1 993 ? -36.294 40.195 12.993 1.00 64.44 993 PRO A N 1
ATOM 7895 C CA . PRO A 1 993 ? -36.675 39.477 11.776 1.00 64.44 993 PRO A CA 1
ATOM 7896 C C . PRO A 1 993 ? -35.476 39.072 10.927 1.00 64.44 993 PRO A C 1
ATOM 7898 O O . PRO A 1 993 ? -35.591 38.147 10.123 1.00 64.44 993 PRO A O 1
ATOM 7901 N N . ASP A 1 994 ? -34.356 39.782 11.095 1.00 57.09 994 ASP A N 1
ATOM 7902 C CA . ASP A 1 994 ? -33.228 39.694 10.190 1.00 57.09 994 ASP A CA 1
ATOM 7903 C C . ASP A 1 994 ? -32.165 38.693 10.629 1.00 57.09 994 ASP A C 1
ATOM 7905 O O . ASP A 1 994 ? -31.526 38.146 9.745 1.00 57.09 994 ASP A O 1
ATOM 7909 N N . LEU A 1 995 ? -31.987 38.425 11.938 1.00 53.47 995 LEU A N 1
ATOM 7910 C CA . LEU A 1 995 ? -31.040 37.445 12.531 1.00 53.47 995 LEU A CA 1
ATOM 7911 C C . LEU A 1 995 ? -29.784 37.163 11.667 1.00 53.47 995 LEU A C 1
ATOM 7913 O O . LEU A 1 995 ? -29.324 36.031 11.522 1.00 53.47 995 LEU A O 1
ATOM 7917 N N . TRP A 1 996 ? -29.236 38.230 11.091 1.00 54.19 996 TRP A N 1
ATOM 7918 C CA . TRP A 1 996 ? -28.124 38.244 10.159 1.00 54.19 996 TRP A CA 1
ATOM 7919 C C . TRP A 1 996 ? -27.028 39.064 10.815 1.00 54.19 996 TRP A C 1
ATOM 7921 O O . TRP A 1 996 ? -27.275 40.117 11.405 1.00 54.19 996 TRP A O 1
ATOM 7931 N N . HIS A 1 997 ? -25.815 38.533 10.772 1.00 50.72 997 HIS A N 1
ATOM 7932 C CA . HIS A 1 997 ? -24.651 39.139 11.388 1.00 50.72 997 HIS A CA 1
ATOM 7933 C C . HIS A 1 997 ? -23.462 38.899 10.460 1.00 50.72 997 HIS A C 1
ATOM 7935 O O . HIS A 1 997 ? -23.108 37.741 10.231 1.00 50.72 997 HIS A O 1
ATOM 7941 N N . ASP A 1 998 ? -22.836 39.975 9.969 1.00 46.38 998 ASP A N 1
ATOM 7942 C CA . ASP A 1 998 ? -21.740 39.965 8.979 1.00 46.38 998 ASP A CA 1
ATOM 7943 C C . ASP A 1 998 ? -20.616 38.955 9.285 1.00 46.38 998 ASP A C 1
ATOM 7945 O O . ASP A 1 998 ? -20.015 38.383 8.383 1.00 46.38 998 ASP A O 1
ATOM 7949 N N . VAL A 1 999 ? -20.345 38.700 10.570 1.00 50.28 999 VAL A N 1
ATOM 7950 C CA . VAL A 1 999 ? -19.246 37.824 11.025 1.00 50.28 999 VAL A CA 1
ATOM 7951 C C . VAL A 1 999 ? -19.678 36.372 11.305 1.00 50.28 999 VAL A C 1
ATOM 7953 O O . VAL A 1 999 ? -18.840 35.476 11.281 1.00 50.28 999 VAL A O 1
ATOM 7956 N N . ASN A 1 1000 ? -20.968 36.113 11.565 1.00 46.62 1000 ASN A N 1
ATOM 7957 C CA . ASN A 1 1000 ? -21.446 34.816 12.084 1.00 46.62 1000 ASN A CA 1
ATOM 7958 C C . ASN A 1 1000 ? -22.334 34.025 11.107 1.00 46.62 1000 ASN A C 1
ATOM 7960 O O . ASN A 1 1000 ? -22.839 32.976 11.493 1.00 46.62 1000 ASN A O 1
ATOM 7964 N N . GLY A 1 1001 ? -22.506 34.502 9.868 1.00 42.09 1001 GLY A N 1
ATOM 7965 C CA . GLY A 1 1001 ? -23.007 33.711 8.738 1.00 42.09 1001 GLY A CA 1
ATOM 7966 C C . GLY A 1 1001 ? -24.356 33.017 8.959 1.00 42.09 1001 GLY A C 1
ATOM 7967 O O . GLY A 1 1001 ? -24.410 31.837 9.290 1.00 42.09 1001 GLY A O 1
ATOM 7968 N N . GLY A 1 1002 ? -25.453 33.723 8.688 1.00 41.97 1002 GLY A N 1
ATOM 7969 C CA . GLY A 1 1002 ? -26.741 33.104 8.369 1.00 41.97 1002 GLY A CA 1
ATOM 7970 C C . GLY A 1 1002 ? -27.023 33.310 6.884 1.00 41.97 1002 GLY A C 1
ATOM 7971 O O . GLY A 1 1002 ? -27.181 34.453 6.454 1.00 41.97 1002 GLY A O 1
ATOM 7972 N N . GLU A 1 1003 ? -27.050 32.244 6.082 1.00 40.25 1003 GLU A N 1
ATOM 7973 C CA . GLU A 1 1003 ? -27.451 32.346 4.676 1.00 40.25 1003 GLU A CA 1
ATOM 7974 C C . GLU A 1 1003 ? -28.928 32.767 4.605 1.00 40.25 1003 GLU A C 1
ATOM 7976 O O . GLU A 1 1003 ? -29.825 31.996 4.952 1.00 40.25 1003 GLU A O 1
ATOM 7981 N N . ARG A 1 1004 ? -29.207 33.990 4.132 1.00 44.69 1004 ARG A N 1
ATOM 7982 C CA . ARG A 1 1004 ? -30.502 34.260 3.495 1.00 44.69 1004 ARG A CA 1
ATOM 7983 C C . ARG A 1 1004 ? -30.549 33.361 2.251 1.00 44.69 1004 ARG A C 1
ATOM 7985 O O . ARG A 1 1004 ? -29.659 33.507 1.409 1.00 44.69 1004 ARG A O 1
ATOM 7992 N N . PRO A 1 1005 ? -31.545 32.478 2.058 1.00 40.31 1005 PRO A N 1
ATOM 7993 C CA . PRO A 1 1005 ? -31.837 32.032 0.709 1.00 40.31 1005 PRO A CA 1
ATOM 7994 C C . PRO A 1 1005 ? -32.269 33.289 -0.047 1.00 40.31 1005 PRO A C 1
ATOM 7996 O O . PRO A 1 1005 ? -33.304 33.864 0.267 1.00 40.31 1005 PRO A O 1
ATOM 7999 N N . MET A 1 1006 ? -31.369 33.767 -0.908 1.00 32.94 1006 MET A N 1
ATOM 8000 C CA . MET A 1 1006 ? -31.516 34.826 -1.906 1.00 32.94 1006 MET A CA 1
ATOM 8001 C C . MET A 1 1006 ? -32.860 35.570 -1.840 1.00 32.94 1006 MET A C 1
ATOM 8003 O O . MET A 1 1006 ? -33.881 35.060 -2.300 1.00 32.94 1006 MET A O 1
ATOM 8007 N N . ASN A 1 1007 ? -32.851 36.788 -1.290 1.00 30.80 1007 ASN A N 1
ATOM 8008 C CA . ASN A 1 1007 ? -33.940 37.726 -1.546 1.00 30.80 1007 ASN A CA 1
ATOM 8009 C C . ASN A 1 1007 ? -33.958 37.991 -3.057 1.00 30.80 1007 ASN A C 1
ATOM 8011 O O . ASN A 1 1007 ? -33.078 38.692 -3.558 1.00 30.80 1007 ASN A O 1
ATOM 8015 N N . PHE A 1 1008 ? -34.928 37.401 -3.748 1.00 34.25 1008 PHE A N 1
ATOM 8016 C CA . PHE A 1 1008 ? -35.354 37.794 -5.084 1.00 34.25 1008 PHE A CA 1
ATOM 8017 C C . PHE A 1 1008 ? -36.624 38.629 -4.973 1.00 34.25 1008 PHE A C 1
ATOM 8019 O O . PHE A 1 1008 ? -37.525 38.216 -4.201 1.00 34.25 1008 PHE A O 1
#

pLDDT: mean 86.6, std 16.26, range [26.44, 98.69]

Sequence (1008 aa):
MTTSPHERKLDWVYDLLLILVLLVGAYFRLVGLNWDEGQHPHPDERFLTMVETALQPKVCADASVPLEACPPEQKRWMSAGDYFNTAKSTLNPHNRGYGFFVYGTLPMFIVRYVAEWSGQTGYNQVNLVGRLLSALADLGTLVLLYFIAARVYNRRVGLLAAAFSSLAVMQIQQSHFWTTDNFTTFFMFLALYFAVEIACGENRENREKRLEISKERGTTLSFLFSTLSRIARDPLLWPSLAFGFALGMAVASKLNAAVLAIVLPAAFAVRYFSRVNRRQETEEHSSLACPEPCPEERRDSRRVTLHSSLITAHLSLERIIIFLVIGALASIISFRLFQPYAFSGPGLFGLKPNPEWIADIREQRSQASGDADVPFALQWARRSHLYSFENLTVWGLGLPLGILAWAGFLWMGWRILKGEWKQHALLWGWTAAYFLWQSIQFNPTMRYQLPIYPLLAMMAAYAVFTLASSHVGMKATTCKRVNVPTVLATILGVTILLLTTCWAFAFTRIYTRTETRLAASRWIFQNIPGPINLRLQIPDGTTYHQPLPFHGAPIQPGLPFEAAFTAQRDGILTDILLAHVANNAGTGAATFSLSLALAPNPTPEQILASASLTADFTPAKDLRGEAYTLMLNRPVAVTKGQTYFLRLENTDGALTLSGAAVANETDWDLGLPFRTEYDGFGGIYPGGLNFQVYWPDNAEKLARFTDTLDQADYIFIPSNHQFSQIVRLPERYPLTTVYYRELLGCPPEKEIIWCYNLAQPGDFQGNLGYDLAEVFESYPTLGPLTINDQFAEEAFTIYDHAKVFIFQKRANYDPLHVAALLGAVDLTHVVHLTPKQAGSYKDLMLPTERLAVQQAGGTWSELFDYQALQNRYPLIGLVLWYLTIFVLGLFAYPFVRMALPGLADRGYPLARIFGLLLWAWLSWLAGSLGLTYSRGMIAVAFGAVALIGAALAYRQRAELHAEWKSKRKYFLIVEGLFLAFFLLDLFIRLGNPDLWHDVNGGERPMNF

Mean predicted aligned error: 11.97 Å

Solvent-accessible surface area (backbone atoms only — not comparable to full-atom values): 53927 Å² total; per-residue (Å²): 136,84,77,59,85,78,62,71,80,52,56,66,56,57,54,53,51,45,51,51,40,49,52,56,29,46,50,61,28,57,56,44,70,67,37,62,77,75,66,57,68,40,66,65,32,38,51,49,27,55,50,51,46,60,42,39,78,48,39,34,71,54,85,87,48,56,63,89,78,38,54,77,92,42,54,36,72,59,49,73,64,46,63,27,21,42,88,73,16,49,70,34,56,60,77,62,79,38,89,71,69,82,75,29,46,38,55,53,49,54,36,47,55,51,17,61,74,69,69,33,48,49,67,83,33,33,40,53,52,26,15,54,52,18,27,50,25,43,53,50,30,38,54,41,46,22,52,44,36,26,70,68,70,34,63,67,38,5,48,45,9,27,44,48,35,47,33,19,38,48,61,34,55,56,10,63,35,34,56,46,63,36,47,22,35,25,24,44,41,52,18,49,40,26,28,48,47,60,38,68,67,66,88,64,67,74,68,54,64,76,70,60,88,78,77,88,88,76,67,80,80,44,50,62,59,51,48,52,52,50,50,74,69,35,83,60,45,60,40,28,36,50,21,13,31,26,42,10,48,9,28,13,19,32,66,80,48,54,68,59,63,59,46,53,62,46,17,53,48,53,32,51,54,52,53,54,53,53,48,53,58,52,56,52,56,59,71,73,67,74,95,75,89,77,80,94,71,98,69,73,83,75,62,66,72,57,60,76,74,72,72,75,81,76,84,44,68,70,58,54,52,53,41,51,51,46,14,52,53,29,18,52,51,30,23,48,71,37,31,45,60,52,16,46,38,59,42,93,83,29,74,53,68,17,68,66,45,52,49,32,52,52,51,52,51,42,54,56,59,23,73,38,88,46,80,87,43,36,62,42,35,74,63,58,64,56,48,26,58,50,36,32,27,51,61,27,39,27,51,65,47,23,53,41,14,52,52,15,47,52,48,52,53,52,39,34,63,73,69,55,30,86,74,41,47,66,65,51,49,49,42,52,53,52,53,53,56,45,28,69,40,63,68,33,50,51,75,79,46,54,76,38,49,54,56,36,24,34,27,24,26,43,39,35,59,51,47,32,64,55,78,74,86,68,91,72,83,92,68,100,66,82,59,60,48,33,52,53,22,48,50,51,48,51,52,37,51,51,53,33,44,50,50,32,53,10,44,54,48,42,38,74,40,78,28,21,57,58,49,44,24,57,48,42,52,56,73,53,55,14,17,35,27,40,41,24,42,30,97,87,76,48,76,46,45,50,60,40,59,54,84,77,76,52,34,25,58,96,45,64,45,74,46,78,47,62,36,90,51,58,27,36,37,43,38,37,40,31,42,12,37,15,22,88,81,43,89,66,72,26,41,41,36,38,40,33,21,74,47,80,89,59,55,85,88,50,48,74,33,40,28,71,49,76,45,66,35,58,48,79,91,45,83,56,20,55,66,48,77,40,60,38,78,46,73,41,80,45,51,52,76,44,62,36,24,41,39,38,41,28,72,49,50,38,40,37,67,36,29,51,33,48,25,30,48,36,88,89,54,76,59,77,54,54,76,68,101,50,52,41,70,66,31,21,27,57,72,87,43,56,54,43,68,85,55,74,50,41,74,68,44,51,51,44,42,50,50,42,62,67,63,31,45,30,41,42,40,56,38,54,71,55,66,60,20,49,53,74,39,42,56,43,25,49,51,56,33,48,47,59,28,35,47,49,30,49,55,90,94,54,58,59,56,60,43,64,61,66,61,51,63,80,75,50,68,27,74,63,32,34,43,57,67,45,68,30,71,52,55,30,38,58,86,93,48,71,48,84,58,73,85,45,57,62,84,77,32,50,50,73,35,16,51,24,41,36,31,34,53,44,97,79,52,51,67,67,58,40,44,54,62,60,63,66,51,73,57,89,71,51,42,95,62,33,28,52,49,57,56,70,64,70,78,93,68,72,56,72,70,58,47,51,55,58,62,71,70,61,52,71,68,75,76,48,55,68,82,39,66,46,65,65,35,61,68,53,35,52,53,52,49,57,49,49,44,48,53,34,12,62,24,27,32,50,53,39,35,70,75,33,65,75,43,98,69,21,48,57,89,49,12,37,60,49,20,52,50,51,36,51,48,48,33,50,49,42,37,73,72,72,42,76,83,42,76,66,47,46,49,49,30,44,48,50,49,45,51,53,18,48,54,45,36,62,76,41,40,70,60,54,53,52,46,44,74,77,40,45,70,56,55,52,48,51,52,49,51,49,50,51,52,52,50,51,52,49,51,52,41,70,76,41,78,71,81,63,45,98,89,73,70,54,86,72,81,72,92,124

Secondary structure (DSSP, 8-state):
----TTGGGGHHHHHHHHHHHHHHHHHHHHTTTTTTTT---SHHHHHHHHHHHH--SEEESSTTS-TTTS-GGGEEEPPHHHHT-TTT-TT-GGGGT-S---S-HHHHHHHHHHHHHHT--SHHHHHHHHHHHHHHHHHHHHHHHHHHHHHHT-HHHHHHHHHHHHT-HHHHHHHTS--SHHHHHHHHHHHHHHHHHHHH--SSHHHHTTTSTT-----TTHHHHHHHHHHHT-TTHHHHHHHHHHHHHHHTT-GGGGGGGGHHHHHHHHHHHHHHHHHHHHHHHHHSS--S--------TTTSTTTSSSS-----HHHHHHHHHHHHHHHHHHHHHH-GGGB--SSTT--PBPHHHHHHHHHHHHHHTT-S--GGGGGGTT--TTHHHHHIIIIITTHHHHHHHHHHHHHHHHHIIIIIHHHHHHHHHHHHHHHHHHHTSSS--GGGGGGGHHHHHHHHHHHHHHHHH--------SS----HHHHHHHHHHHHHHHHHHHHHHHHHTGGGSPPHHHHHHHHHHHHS--SEEEEEEPTTSPEEEEEE---SS-BBTTB-EEEEEE-SS-EEEEEEEEEEEEESS--SEEEEEEEEESSSS--GGGEEEEEEEEEE---SSSTT-EEEEEEEEEEEEE-TT-EEEEEEEESSS-EEEE---EEES-SSS--SSPPSSS-IIIIIS----B--TTS--SHHHHHHHHHHHHH-SEEEE--TTTHHHHTT-TTT-HHHHHHHHHHHT--TTS-HHHHHHH--TTS---SSSEEEEEEE----EETTEE---TTS-HHHHTTTS--EEEEEE-TT--HHHHHHHHHTS-GGG-----TTHHHH---SSPPHHHHHHHHHT--HHHHS-TTSHHHH-HHHHHHHHHHHHHHHHHHHHHHHHHH-TTSTTTTGGGHHHHHHHHHHHHHHHHHHTT----HHHHHHHHHHHHHHHHHHHHHTHHHHHHHHHHHHHHHHHHHHHHHHHHHHHHHHHHH-S----TTT--------